Protein AF-0000000075408111 (afdb_homodimer)

pLDDT: mean 94.0, std 6.67, range [35.59, 98.94]

Radius of gyration: 24.87 Å; Cα contacts (8 Å, |Δi|>4): 2346; chains: 2; bounding box: 63×71×56 Å

Foldseek 3Di:
DPQFWKFFQFKWKQWLQGGDLVSQQVLQQVLDFQKAFDQPPQQADPVRDGLAIAGDHDQADDDDCVLPPPVRVVLDDRQLRQQQRRCVRRCVRNVCVPPQQQQEEEEEFDQQQQASVLVVLCVVCVPPVVPRDCSNVLNNGSCNNVVSCVVRDSHNQYYDYAYFKLCRLVVLVVVQSVCCSVVSHQKYKRKHTFRDHGNVRVVVCVVLVAAFGSPCNVPRLQQQFFLAPPQGHFHEITMMMMTMMGGCVVDPNHLWTFQFKFKDFDQAQGPAADLVRQLVQAVRRCVSNVHALVQFAEEAEQRRSRPNRRVSRLVSCVVRVNQNHEYADSCSRRTRRISRNQRNSVSNVSSCLVVQKGGARPNRDHRPDPSHHGRHDGIDRHNGQKYKYWTARNRGMTMIIIIGGRD/DPQFWKFFQFKWKFWLQGGGLVSQQVLQQVLDFAKAFDQPPQQADPVRDGLAIAGDHDQADDDDCVLPPPVRVVLDDRQLRQQQRRCVRRCVRNVCVPPQQQQEEEEEFDQQQQASVLVVLCVVCVPPVVPRDCSNVLNNGSCNNVVSCVVRDSHNQYYDYAYFKLCRLVVLVVVQSVCCSVVSHQKYKRKHTFRDDGNVRVVVCVVLVAAFGSPCNVPRLLQQFFQAPPQGHFHEITMMMMTMMGGCVVDPNHLWTFQFKFKDFDQAQGPAADLVRQLVQAVRRCVSNVHALVQFAEEAEQRRSRPRRRVSRLVSCVVRVNQNHEYEDSCSRRTRRISRNQRNSVSNVSSCLVVQKGGARPNRDHRPDPSHHGRHDGIDRHNGQKYKYWTARNRGMTMIIIIGGRD

Organism: Magnetospirillum gryphiswaldense (strain DSM 6361 / JCM 21280 / NBRC 15271 / MSR-1) (NCBI:txid431944)

Structure (mmCIF, N/CA/C/O backbone):
data_AF-0000000075408111-model_v1
#
loop_
_entity.id
_entity.type
_entity.pdbx_description
1 polymer 'Decarboxylase converting malonyl-S-AcpK to acetyl-S-AcpK for polyketide synthesis'
#
loop_
_atom_site.group_PDB
_atom_site.id
_atom_site.type_symbol
_atom_site.label_atom_id
_atom_site.label_alt_id
_atom_site.label_comp_id
_atom_site.label_asym_id
_atom_site.label_entity_id
_atom_site.label_seq_id
_atom_site.pdbx_PDB_ins_code
_atom_site.Cartn_x
_atom_site.Cartn_y
_atom_site.Cartn_z
_atom_site.occupancy
_atom_site.B_iso_or_equiv
_atom_site.auth_seq_id
_atom_site.auth_comp_id
_atom_site.auth_asym_id
_atom_site.auth_atom_id
_atom_site.pdbx_PDB_model_num
ATOM 1 N N . MET A 1 1 ? 29.734 7.992 -7.168 1 35.94 1 MET A N 1
ATOM 2 C CA . MET A 1 1 ? 29.188 9.336 -7.301 1 35.94 1 MET A CA 1
ATOM 3 C C . MET A 1 1 ? 28.188 9.625 -6.176 1 35.94 1 MET A C 1
ATOM 5 O O . MET A 1 1 ? 27.516 8.719 -5.688 1 35.94 1 MET A O 1
ATOM 9 N N . PRO A 1 2 ? 28.453 10.75 -5.5 1 48.72 2 PRO A N 1
ATOM 10 C CA . PRO A 1 2 ? 27.484 11.039 -4.441 1 48.72 2 PRO A CA 1
ATOM 11 C C . PRO A 1 2 ? 26.047 10.914 -4.914 1 48.72 2 PRO A C 1
ATOM 13 O O . PRO A 1 2 ? 25.75 11.102 -6.102 1 48.72 2 PRO A O 1
ATOM 16 N N . ALA A 1 3 ? 25.25 10.312 -4.211 1 59.16 3 ALA A N 1
ATOM 17 C CA . ALA A 1 3 ? 23.844 10.203 -4.566 1 59.16 3 ALA A CA 1
ATOM 18 C C . ALA A 1 3 ? 23.281 11.539 -5.043 1 59.16 3 ALA A C 1
ATOM 20 O O . ALA A 1 3 ? 23.594 12.586 -4.469 1 59.16 3 ALA A O 1
ATOM 21 N N . PRO A 1 4 ? 22.641 11.484 -6.145 1 68.19 4 PRO A N 1
ATOM 22 C CA . PRO A 1 4 ? 22.109 12.734 -6.691 1 68.19 4 PRO A CA 1
ATOM 23 C C . PRO A 1 4 ? 21.172 13.453 -5.723 1 68.19 4 PRO A C 1
ATOM 25 O O . PRO A 1 4 ? 20.438 12.805 -4.969 1 68.19 4 PRO A O 1
ATOM 28 N N . ASP A 1 5 ? 21.344 14.648 -5.832 1 87.88 5 ASP A N 1
ATOM 29 C CA . ASP A 1 5 ? 20.422 15.477 -5.059 1 87.88 5 ASP A CA 1
ATOM 30 C C . ASP A 1 5 ? 18.984 15.344 -5.586 1 87.88 5 ASP A C 1
ATOM 32 O O . ASP A 1 5 ? 18.766 15.383 -6.797 1 87.88 5 ASP A O 1
ATOM 36 N N . ILE A 1 6 ? 18.078 15.047 -4.727 1 95.5 6 ILE A N 1
ATOM 37 C CA . ILE A 1 6 ? 16.672 14.922 -5.074 1 95.5 6 ILE A CA 1
ATOM 38 C C . ILE A 1 6 ? 15.938 16.219 -4.758 1 95.5 6 ILE A C 1
ATOM 40 O O . ILE A 1 6 ? 15.93 16.672 -3.607 1 95.5 6 ILE A O 1
ATOM 44 N N . VAL A 1 7 ? 15.297 16.828 -5.77 1 96.56 7 VAL A N 1
ATOM 45 C CA . VAL A 1 7 ? 14.602 18.094 -5.574 1 96.56 7 VAL A CA 1
ATOM 46 C C . VAL A 1 7 ? 13.109 17.906 -5.82 1 96.56 7 VAL A C 1
ATOM 48 O O . VAL A 1 7 ? 12.695 16.938 -6.465 1 96.56 7 VAL A O 1
ATOM 51 N N . PHE A 1 8 ? 12.344 18.75 -5.238 1 97.94 8 PHE A N 1
ATOM 52 C CA . PHE A 1 8 ? 10.914 18.828 -5.508 1 97.94 8 PHE A CA 1
ATOM 53 C C . PHE A 1 8 ? 10.633 19.828 -6.629 1 97.94 8 PHE A C 1
ATOM 55 O O . PHE A 1 8 ? 10.711 21.047 -6.426 1 97.94 8 PHE A O 1
ATOM 62 N N . ALA A 1 9 ? 10.164 19.25 -7.77 1 96.56 9 ALA A N 1
ATOM 63 C CA . ALA A 1 9 ? 10.125 20.047 -8.992 1 96.56 9 ALA A CA 1
ATOM 64 C C . ALA A 1 9 ? 8.703 20.5 -9.297 1 96.56 9 ALA A C 1
ATOM 66 O O . ALA A 1 9 ? 8.492 21.406 -10.109 1 96.56 9 ALA A O 1
ATOM 67 N N . GLY A 1 10 ? 7.777 19.938 -8.672 1 97.38 10 GLY A N 1
ATOM 68 C CA . GLY A 1 10 ? 6.375 20.266 -8.852 1 97.38 10 GLY A CA 1
ATOM 69 C C . GLY A 1 10 ? 5.516 19.859 -7.664 1 97.38 10 GLY A C 1
ATOM 70 O O . GLY A 1 10 ? 5.801 18.875 -6.992 1 97.38 10 GLY A O 1
ATOM 71 N N . ILE A 1 11 ? 4.492 20.688 -7.473 1 98.5 11 ILE A N 1
ATOM 72 C CA . ILE A 1 11 ? 3.58 20.453 -6.355 1 98.5 11 ILE A CA 1
ATOM 73 C C . ILE A 1 11 ? 2.141 20.688 -6.809 1 98.5 11 ILE A C 1
ATOM 75 O O . ILE A 1 11 ? 1.841 21.703 -7.445 1 98.5 11 ILE A O 1
ATOM 79 N N . GLY A 1 12 ? 1.285 19.719 -6.574 1 98.75 12 GLY A N 1
ATOM 80 C CA . GLY A 1 12 ? -0.159 19.891 -6.625 1 98.75 12 GLY A CA 1
ATOM 81 C C . GLY A 1 12 ? -0.835 19.641 -5.289 1 98.75 12 GLY A C 1
ATOM 82 O O . GLY A 1 12 ? -0.414 18.75 -4.535 1 98.75 12 GLY A O 1
ATOM 83 N N . THR A 1 13 ? -1.91 20.438 -5.004 1 98.75 13 THR A N 1
ATOM 84 C CA . THR A 1 13 ? -2.496 20.297 -3.672 1 98.75 13 THR A CA 1
ATOM 85 C C . THR A 1 13 ? -4.008 20.484 -3.729 1 98.75 13 THR A C 1
ATOM 87 O O . THR A 1 13 ? -4.527 21.141 -4.633 1 98.75 13 THR A O 1
ATOM 90 N N . ALA A 1 14 ? -4.641 19.859 -2.807 1 98.69 14 ALA A N 1
ATOM 91 C CA . ALA A 1 14 ? -6.055 20.078 -2.508 1 98.69 14 ALA A CA 1
ATOM 92 C C . ALA A 1 14 ? -6.348 19.812 -1.033 1 98.69 14 ALA A C 1
ATOM 94 O O . ALA A 1 14 ? -5.848 18.844 -0.458 1 98.69 14 ALA A O 1
ATOM 95 N N . CYS A 1 15 ? -7.094 20.656 -0.409 1 98.62 15 CYS A N 1
ATOM 96 C CA . CYS A 1 15 ? -7.574 20.484 0.958 1 98.62 15 CYS A CA 1
ATOM 97 C C . CYS A 1 15 ? -8.797 21.359 1.219 1 98.62 15 CYS A C 1
ATOM 99 O O . CYS A 1 15 ? -9.398 21.875 0.282 1 98.62 15 CYS A O 1
ATOM 101 N N . GLY A 1 16 ? -9.188 21.484 2.455 1 98.25 16 GLY A N 1
ATOM 102 C CA . GLY A 1 16 ? -10.352 22.281 2.811 1 98.25 16 GLY A CA 1
ATOM 103 C C . GLY A 1 16 ? -10.203 23.75 2.443 1 98.25 16 GLY A C 1
ATOM 104 O O . GLY A 1 16 ? -11.195 24.469 2.328 1 98.25 16 GLY A O 1
ATOM 105 N N . LEU A 1 17 ? -9 24.188 2.234 1 98.62 17 LEU A N 1
ATOM 106 C CA . LEU A 1 17 ? -8.711 25.578 1.89 1 98.62 17 LEU A CA 1
ATOM 107 C C . LEU A 1 17 ? -8.898 25.828 0.396 1 98.62 17 LEU A C 1
ATOM 109 O O . LEU A 1 17 ? -8.898 26.969 -0.059 1 98.62 17 LEU A O 1
ATOM 113 N N . GLY A 1 18 ? -9.008 24.734 -0.396 1 98.31 18 GLY A N 1
ATOM 114 C CA . GLY A 1 18 ? -9.211 24.828 -1.832 1 98.31 18 GLY A CA 1
ATOM 115 C C . GLY A 1 18 ? -8.219 24.016 -2.635 1 98.31 18 GLY A C 1
ATOM 116 O O . GLY A 1 18 ? -7.457 23.219 -2.072 1 98.31 18 GLY A O 1
ATOM 117 N N . TYR A 1 19 ? -8.352 24.109 -3.932 1 98.12 19 TYR A N 1
ATOM 118 C CA . TYR A 1 19 ? -7.426 23.453 -4.852 1 98.12 19 TYR A CA 1
ATOM 119 C C . TYR A 1 19 ? -6.309 24.391 -5.266 1 98.12 19 TYR A C 1
ATOM 121 O O . TYR A 1 19 ? -6.535 25.594 -5.457 1 98.12 19 TYR A O 1
ATOM 129 N N . GLY A 1 20 ? -5.105 23.828 -5.293 1 98.19 20 GLY A N 1
ATOM 130 C CA . GLY A 1 20 ? -3.973 24.609 -5.785 1 98.19 20 GLY A CA 1
ATOM 131 C C . GLY A 1 20 ? -3.092 25.141 -4.672 1 98.19 20 GLY A C 1
ATOM 132 O O . GLY A 1 20 ? -3.574 25.422 -3.572 1 98.19 20 GLY A O 1
ATOM 133 N N . LYS A 1 21 ? -1.828 25.484 -5.027 1 98.06 21 LYS A N 1
ATOM 134 C CA . LYS A 1 21 ? -0.81 25.922 -4.078 1 98.06 21 LYS A CA 1
ATOM 135 C C . LYS A 1 21 ? -1.167 27.281 -3.482 1 98.06 21 LYS A C 1
ATOM 137 O O . LYS A 1 21 ? -0.936 27.531 -2.297 1 98.06 21 LYS A O 1
ATOM 142 N N . ALA A 1 22 ? -1.71 28.094 -4.309 1 98.19 22 ALA A N 1
ATOM 143 C CA . ALA A 1 22 ? -2.064 29.438 -3.83 1 98.19 22 ALA A CA 1
ATOM 144 C C . ALA A 1 22 ? -3.123 29.359 -2.734 1 98.19 22 ALA A C 1
ATOM 146 O O . ALA A 1 22 ? -3.016 30.031 -1.712 1 98.19 22 ALA A O 1
ATOM 147 N N . SER A 1 23 ? -4.133 28.547 -2.973 1 98.19 23 SER A N 1
ATOM 148 C CA . SER A 1 23 ? -5.176 28.375 -1.965 1 98.19 23 SER A CA 1
ATOM 149 C C . SER A 1 23 ? -4.602 27.828 -0.666 1 98.19 23 SER A C 1
ATOM 151 O O . SER A 1 23 ? -4.996 28.25 0.423 1 98.19 23 SER A O 1
ATOM 153 N N . LEU A 1 24 ? -3.721 26.906 -0.782 1 98.62 24 LEU A N 1
ATOM 154 C CA . LEU A 1 24 ? -3.121 26.281 0.392 1 98.62 24 LEU A CA 1
ATOM 155 C C . LEU A 1 24 ? -2.322 27.297 1.199 1 98.62 24 LEU A C 1
ATOM 157 O O . LEU A 1 24 ? -2.582 27.5 2.389 1 98.62 24 LEU A O 1
ATOM 161 N N . ILE A 1 25 ? -1.373 27.984 0.564 1 98.5 25 ILE A N 1
ATOM 162 C CA . ILE A 1 25 ? -0.454 28.859 1.294 1 98.5 25 ILE A CA 1
ATOM 163 C C . ILE A 1 25 ? -1.207 30.078 1.831 1 98.5 25 ILE A C 1
ATOM 165 O O . ILE A 1 25 ? -1.011 30.469 2.98 1 98.5 25 ILE A O 1
ATOM 169 N N . ASP A 1 26 ? -2.1 30.656 1.046 1 98.5 26 ASP A N 1
ATOM 170 C CA . ASP A 1 26 ? -2.869 31.812 1.489 1 98.5 26 ASP A CA 1
ATOM 171 C C . ASP A 1 26 ? -3.781 31.438 2.66 1 98.5 26 ASP A C 1
ATOM 173 O O . ASP A 1 26 ? -3.877 32.188 3.633 1 98.5 26 ASP A O 1
ATOM 177 N N . GLY A 1 27 ? -4.41 30.328 2.506 1 98.5 27 GLY A N 1
ATOM 178 C CA . GLY A 1 27 ? -5.301 29.875 3.566 1 98.5 27 GLY A CA 1
ATOM 179 C C . GLY A 1 27 ? -4.578 29.547 4.859 1 98.5 27 GLY A C 1
ATOM 180 O O . GLY A 1 27 ? -5.066 29.859 5.945 1 98.5 27 GLY A O 1
ATOM 181 N N . LEU A 1 28 ? -3.447 28.891 4.746 1 98.56 28 LEU A N 1
ATOM 182 C CA . LEU A 1 28 ? -2.646 28.547 5.918 1 98.56 28 LEU A CA 1
ATOM 183 C C . LEU A 1 28 ? -2.195 29.812 6.652 1 98.56 28 LEU A C 1
ATOM 185 O O . LEU A 1 28 ? -2.348 29.906 7.871 1 98.56 28 LEU A O 1
ATOM 189 N N . LEU A 1 29 ? -1.663 30.766 5.922 1 98.25 29 LEU A N 1
ATOM 190 C CA . LEU A 1 29 ? -1.111 31.969 6.527 1 98.25 29 LEU A CA 1
ATOM 191 C C . LEU A 1 29 ? -2.217 32.844 7.129 1 98.25 29 LEU A C 1
ATOM 193 O O . LEU A 1 29 ? -2.006 33.5 8.141 1 98.25 29 LEU A O 1
ATOM 197 N N . ALA A 1 30 ? -3.4 32.75 6.574 1 97.75 30 ALA A N 1
ATOM 198 C CA . ALA A 1 30 ? -4.539 33.5 7.098 1 97.75 30 ALA A CA 1
ATOM 199 C C . ALA A 1 30 ? -5.164 32.812 8.297 1 97.75 30 ALA A C 1
ATOM 201 O O . ALA A 1 30 ? -5.938 33.406 9.047 1 97.75 30 ALA A O 1
ATOM 202 N N . GLY A 1 31 ? -4.805 31.531 8.453 1 97.44 31 GLY A N 1
ATOM 203 C CA . GLY A 1 31 ? -5.465 30.734 9.477 1 97.44 31 GLY A CA 1
ATOM 204 C C . GLY A 1 31 ? -6.957 30.578 9.242 1 97.44 31 GLY A C 1
ATOM 205 O O . GLY A 1 31 ? -7.75 30.688 10.18 1 97.44 31 GLY A O 1
ATOM 206 N N . ARG A 1 32 ? -7.367 30.328 8.07 1 97.25 32 ARG A N 1
ATOM 207 C CA . ARG A 1 32 ? -8.781 30.266 7.719 1 97.25 32 ARG A CA 1
ATOM 208 C C . ARG A 1 32 ? -9.469 29.094 8.406 1 97.25 32 ARG A C 1
ATOM 210 O O . ARG A 1 32 ? -8.914 28 8.469 1 97.25 32 ARG A O 1
ATOM 217 N N . ASP A 1 33 ? -10.609 29.344 8.922 1 97.75 33 ASP A N 1
ATOM 218 C CA . ASP A 1 33 ? -11.398 28.297 9.562 1 97.75 33 ASP A CA 1
ATOM 219 C C . ASP A 1 33 ? -12.227 27.531 8.539 1 97.75 33 ASP A C 1
ATOM 221 O O . ASP A 1 33 ? -13.102 28.094 7.883 1 97.75 33 ASP A O 1
ATOM 225 N N . VAL A 1 34 ? -11.93 26.219 8.484 1 97.88 34 VAL A N 1
ATOM 226 C CA . VAL A 1 34 ? -12.641 25.406 7.492 1 97.88 34 VAL A CA 1
ATOM 227 C C . VAL A 1 34 ? -13.297 24.219 8.18 1 97.88 34 VAL A C 1
ATOM 229 O O . VAL A 1 34 ? -13.805 23.312 7.508 1 97.88 34 VAL A O 1
ATOM 232 N N . PHE A 1 35 ? -13.32 24.156 9.508 1 97.81 35 PHE A N 1
ATOM 233 C CA . PHE A 1 35 ? -13.875 23.031 10.25 1 97.81 35 PHE A CA 1
ATOM 234 C C . PHE A 1 35 ? -15.391 23.156 10.383 1 97.81 35 PHE A C 1
ATOM 236 O O . PHE A 1 35 ? -15.906 24.25 10.617 1 97.81 35 PHE A O 1
ATOM 243 N N . SER A 1 36 ? -16.078 22.156 10.211 1 96.69 36 SER A N 1
ATOM 244 C CA . SER A 1 36 ? -17.531 22.062 10.352 1 96.69 36 SER A CA 1
ATOM 245 C C . SER A 1 36 ? -17.969 20.625 10.586 1 96.69 36 SER A C 1
ATOM 247 O O . SER A 1 36 ? -17.156 19.703 10.562 1 96.69 36 SER A O 1
ATOM 249 N N . ALA A 1 37 ? -19.234 20.438 10.906 1 95.38 37 ALA A N 1
ATOM 250 C CA . ALA A 1 37 ? -19.781 19.078 10.922 1 95.38 37 ALA A CA 1
ATOM 251 C C . ALA A 1 37 ? -19.641 18.422 9.555 1 95.38 37 ALA A C 1
ATOM 253 O O . ALA A 1 37 ? -19.906 19.047 8.523 1 95.38 37 ALA A O 1
ATOM 254 N N . LEU A 1 38 ? -19.109 17.188 9.555 1 95.5 38 LEU A N 1
ATOM 255 C CA . LEU A 1 38 ? -19 16.469 8.289 1 95.5 38 LEU A CA 1
ATOM 256 C C . LEU A 1 38 ? -20.375 16.219 7.684 1 95.5 38 LEU A C 1
ATOM 258 O O . LEU A 1 38 ? -21.297 15.797 8.383 1 95.5 38 LEU A O 1
ATOM 262 N N . ALA A 1 39 ? -20.516 16.547 6.355 1 93.12 39 ALA A N 1
ATOM 263 C CA . ALA A 1 39 ? -21.844 16.562 5.781 1 93.12 39 ALA A CA 1
ATOM 264 C C . ALA A 1 39 ? -21.906 15.719 4.508 1 93.12 39 ALA A C 1
ATOM 266 O O . ALA A 1 39 ? -23 15.445 3.988 1 93.12 39 ALA A O 1
ATOM 267 N N . ARG A 1 40 ? -20.812 15.297 3.975 1 93.81 40 ARG A N 1
ATOM 268 C CA . ARG A 1 40 ? -20.828 14.484 2.764 1 93.81 40 ARG A CA 1
ATOM 269 C C . ARG A 1 40 ? -21.609 13.188 2.992 1 93.81 40 ARG A C 1
ATOM 271 O O . ARG A 1 40 ? -21.438 12.531 4.02 1 93.81 40 ARG A O 1
ATOM 278 N N . PRO A 1 41 ? -22.5 12.805 2 1 91.62 41 PRO A N 1
ATOM 279 C CA . PRO A 1 41 ? -23.234 11.547 2.162 1 91.62 41 PRO A CA 1
ATOM 280 C C . PRO A 1 41 ? -22.328 10.359 2.471 1 91.62 41 PRO A C 1
ATOM 282 O O . PRO A 1 41 ? -21.25 10.227 1.877 1 91.62 41 PRO A O 1
ATOM 285 N N . GLY A 1 42 ? -22.75 9.531 3.359 1 91.19 42 GLY A N 1
ATOM 286 C CA . GLY A 1 42 ? -22 8.352 3.762 1 91.19 42 GLY A CA 1
ATOM 287 C C . GLY A 1 42 ? -21.219 8.562 5.047 1 91.19 42 GLY A C 1
ATOM 288 O O . GLY A 1 42 ? -20.609 7.621 5.57 1 91.19 42 GLY A O 1
ATOM 289 N N . ARG A 1 43 ? -21.25 9.836 5.543 1 93.69 43 ARG A N 1
ATOM 290 C CA . ARG A 1 43 ? -20.484 10.133 6.75 1 93.69 43 ARG A CA 1
ATOM 291 C C . ARG A 1 43 ? -21.406 10.469 7.914 1 93.69 43 ARG A C 1
ATOM 293 O O . ARG A 1 43 ? -20.984 11.086 8.891 1 93.69 43 ARG A O 1
ATOM 300 N N . GLN A 1 44 ? -22.688 10.078 7.832 1 90.06 44 GLN A N 1
ATOM 301 C CA . GLN A 1 44 ? -23.703 10.336 8.859 1 90.06 44 GLN A CA 1
ATOM 302 C C . GLN A 1 44 ? -24.375 9.039 9.30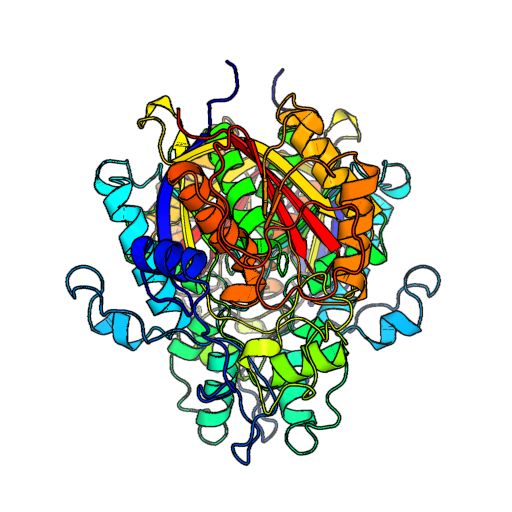5 1 90.06 44 GLN A C 1
ATOM 304 O O . GLN A 1 44 ? -24.328 8.031 8.594 1 90.06 44 GLN A O 1
ATOM 309 N N . ALA A 1 45 ? -24.969 9.195 10.445 1 87.75 45 ALA A N 1
ATOM 310 C CA . ALA A 1 45 ? -25.859 8.125 10.883 1 87.75 45 ALA A CA 1
ATOM 311 C C . ALA A 1 45 ? -27.078 8.008 9.961 1 87.75 45 ALA A C 1
ATOM 313 O O . ALA A 1 45 ? -27.328 8.906 9.156 1 87.75 45 ALA A O 1
ATOM 314 N N . PRO A 1 46 ? -27.703 6.812 10.062 1 82.12 46 PRO A N 1
ATOM 315 C CA . PRO A 1 46 ? -28.875 6.598 9.195 1 82.12 46 PRO A CA 1
ATOM 316 C C . PRO A 1 46 ? -29.922 7.703 9.336 1 82.12 46 PRO A C 1
ATOM 318 O O . PRO A 1 46 ? -30.641 7.996 8.383 1 82.12 46 PRO A O 1
ATOM 321 N N . ASP A 1 47 ? -30.016 8.328 10.484 1 84.88 47 ASP A N 1
ATOM 322 C CA . ASP A 1 47 ? -31.016 9.367 10.703 1 84.88 47 ASP A CA 1
ATOM 323 C C . ASP A 1 47 ? -30.516 10.719 10.195 1 84.88 47 ASP A C 1
ATOM 325 O O . ASP A 1 47 ? -31.188 11.742 10.383 1 84.88 47 ASP A O 1
ATOM 329 N N . GLY A 1 48 ? -29.344 10.68 9.648 1 85.31 48 GLY A N 1
ATOM 330 C CA . GLY A 1 48 ? -28.797 11.891 9.062 1 85.31 48 GLY A CA 1
ATOM 331 C C . GLY A 1 48 ? -27.953 12.703 10.031 1 85.31 48 GLY A C 1
ATOM 332 O O . GLY A 1 48 ? -27.281 13.656 9.641 1 85.31 48 GLY A O 1
ATOM 333 N N . SER A 1 49 ? -27.938 12.391 11.195 1 84.56 49 SER A N 1
ATOM 334 C CA . SER A 1 49 ? -27.172 13.125 12.203 1 84.56 49 SER A CA 1
ATOM 335 C C . SER A 1 49 ? -25.703 12.766 12.164 1 84.56 49 SER A C 1
ATOM 337 O O . SER A 1 49 ? -25.328 11.688 11.695 1 84.56 49 SER A O 1
ATOM 339 N N . THR A 1 50 ? -24.875 13.766 12.43 1 83.5 50 THR A N 1
ATOM 340 C CA . THR A 1 50 ? -23.453 13.461 12.602 1 83.5 50 THR A CA 1
ATOM 341 C C . THR A 1 50 ? -22.906 14.109 13.867 1 83.5 50 THR A C 1
ATOM 343 O O . THR A 1 50 ? -23.375 15.172 14.273 1 83.5 50 THR A O 1
ATOM 346 N N . SER A 1 51 ? -22.078 13.445 14.484 1 84.5 51 SER A N 1
ATOM 347 C CA . SER A 1 51 ? -21.375 13.961 15.656 1 84.5 51 SER A CA 1
ATOM 348 C C . SER A 1 51 ? -19.906 14.227 15.359 1 84.5 51 SER A C 1
ATOM 350 O O . SER A 1 51 ? -19.109 14.461 16.266 1 84.5 51 SER A O 1
ATOM 352 N N . PHE A 1 52 ? -19.594 14.141 14.109 1 93.94 52 PHE A N 1
ATOM 353 C CA . PHE A 1 52 ? -18.188 14.273 13.758 1 93.94 52 PHE A CA 1
ATOM 354 C C . PHE A 1 52 ? -17.906 15.648 13.156 1 93.94 52 PHE A C 1
ATOM 356 O O . PHE A 1 52 ? -18.578 16.062 12.211 1 93.94 52 PHE A O 1
ATOM 363 N N . ILE A 1 53 ? -16.938 16.312 13.742 1 96.25 53 ILE A N 1
ATOM 364 C CA . ILE A 1 53 ? -16.391 17.547 13.195 1 96.25 53 ILE A CA 1
ATOM 365 C C . ILE A 1 53 ? -15.188 17.219 12.305 1 96.25 53 ILE A C 1
ATOM 367 O O . ILE A 1 53 ? -14.398 16.312 12.617 1 96.25 53 ILE A O 1
ATOM 371 N N . GLY A 1 54 ? -15.008 17.875 11.164 1 97.19 54 GLY A N 1
ATOM 372 C CA . GLY A 1 54 ? -13.883 17.719 10.258 1 97.19 54 GLY A CA 1
ATOM 373 C C . GLY A 1 54 ? -13.867 18.766 9.148 1 97.19 54 GLY A C 1
ATOM 374 O O . GLY A 1 54 ? -14.414 19.859 9.305 1 97.19 54 GLY A O 1
ATOM 375 N N . VAL A 1 55 ? -13.094 18.438 8.172 1 98.25 55 VAL A N 1
ATOM 376 C CA . VAL A 1 55 ? -12.938 19.359 7.051 1 98.25 55 VAL A CA 1
ATOM 377 C C . VAL A 1 55 ? -13.227 18.625 5.742 1 98.25 55 VAL A C 1
ATOM 379 O O . VAL A 1 55 ? -12.641 17.578 5.465 1 98.25 55 VAL A O 1
ATOM 382 N N . GLU A 1 56 ? -14.133 19.094 4.973 1 97.69 56 GLU A N 1
ATOM 383 C CA . GLU A 1 56 ? -14.422 18.625 3.619 1 97.69 56 GLU A CA 1
ATOM 384 C C . GLU A 1 56 ? -14.039 19.672 2.578 1 97.69 56 GLU A C 1
ATOM 386 O O . GLU A 1 56 ? -14.195 20.875 2.814 1 97.69 56 GLU A O 1
ATOM 391 N N . MET A 1 57 ? -13.43 19.234 1.584 1 97.19 57 MET A N 1
ATOM 392 C CA . MET A 1 57 ? -13.039 20.172 0.528 1 97.19 57 MET A CA 1
ATOM 393 C C . MET A 1 57 ? -14.148 20.312 -0.51 1 97.19 57 MET A C 1
ATOM 395 O O . MET A 1 57 ? -15.031 19.453 -0.603 1 97.19 57 MET A O 1
ATOM 399 N N . PRO A 1 58 ? -14.125 21.422 -1.299 1 95 58 PRO A N 1
ATOM 400 C CA . PRO A 1 58 ? -15.078 21.531 -2.406 1 95 58 PRO A CA 1
ATOM 401 C C . PRO A 1 58 ? -14.867 20.453 -3.469 1 95 58 PRO A C 1
ATOM 403 O O . PRO A 1 58 ? -13.82 19.797 -3.486 1 95 58 PRO A O 1
ATOM 406 N N . ASP A 1 59 ? -15.859 20.266 -4.289 1 94.5 59 ASP A N 1
ATOM 407 C CA . ASP A 1 59 ? -15.711 19.312 -5.395 1 94.5 59 ASP A CA 1
ATOM 408 C C . ASP A 1 59 ? -14.555 19.719 -6.309 1 94.5 59 ASP A C 1
ATOM 410 O O . ASP A 1 59 ? -14.32 20.906 -6.539 1 94.5 59 ASP A O 1
ATOM 414 N N . PRO A 1 60 ? -13.859 18.734 -6.758 1 95.5 60 PRO A N 1
ATOM 415 C CA . PRO A 1 60 ? -12.727 19.047 -7.629 1 95.5 60 PRO A CA 1
ATOM 416 C C . PRO A 1 60 ? -13.156 19.688 -8.945 1 95.5 60 PRO A C 1
ATOM 418 O O . PRO A 1 60 ? -14.273 19.469 -9.414 1 95.5 60 PRO A O 1
ATOM 421 N N . PRO A 1 61 ? -12.219 20.5 -9.477 1 93.81 61 PRO A N 1
ATOM 422 C CA . PRO A 1 61 ? -12.508 21.031 -10.805 1 93.81 61 PRO A CA 1
ATOM 423 C C . PRO A 1 61 ? -12.609 19.953 -11.875 1 93.81 61 PRO A C 1
ATOM 425 O O . PRO A 1 61 ? -11.945 18.922 -11.766 1 93.81 61 PRO A O 1
ATOM 428 N N . GLU A 1 62 ? -13.43 20.188 -12.836 1 91.69 62 GLU A N 1
ATOM 429 C CA . GLU A 1 62 ? -13.477 19.281 -13.977 1 91.69 62 GLU A CA 1
ATOM 430 C C . GLU A 1 62 ? -12.219 19.422 -14.836 1 91.69 62 GLU A C 1
ATOM 432 O O . GLU A 1 62 ? -11.781 20.531 -15.133 1 91.69 62 GLU A O 1
ATOM 437 N N . LEU A 1 63 ? -11.656 18.281 -15.094 1 94.31 63 LEU A N 1
ATOM 438 C CA . LEU A 1 63 ? -10.516 18.297 -15.992 1 94.31 63 LEU A CA 1
ATOM 439 C C . LEU A 1 63 ? -10.969 18.266 -17.453 1 94.31 63 LEU A C 1
ATOM 441 O O . LEU A 1 63 ? -12.062 17.797 -17.75 1 94.31 63 LEU A O 1
ATOM 445 N N . PRO A 1 64 ? -10.203 18.875 -18.344 1 94.44 64 PRO A N 1
ATOM 446 C CA . PRO A 1 64 ? -10.586 18.922 -19.766 1 94.44 64 PRO A CA 1
ATOM 447 C C . PRO A 1 64 ? -10.859 17.531 -20.344 1 94.44 64 PRO A C 1
ATOM 449 O O . PRO A 1 64 ? -10.148 16.578 -20.031 1 94.44 64 PRO A O 1
ATOM 452 N N . PRO A 1 65 ? -11.875 17.438 -21.141 1 94.38 65 PRO A N 1
ATOM 453 C CA . PRO A 1 65 ? -12.227 16.141 -21.734 1 94.38 65 PRO A CA 1
ATOM 454 C C . PRO A 1 65 ? -11.094 15.531 -22.547 1 94.38 65 PRO A C 1
ATOM 456 O O . PRO A 1 65 ? -11.039 14.312 -22.719 1 94.38 65 PRO A O 1
ATOM 459 N N . GLU A 1 66 ? -10.195 16.359 -23.016 1 94.62 66 GLU A N 1
ATOM 460 C CA . GLU A 1 66 ? -9.039 15.859 -23.766 1 94.62 66 GLU A CA 1
ATOM 461 C C . GLU A 1 66 ? -8.102 15.07 -22.859 1 94.62 66 GLU A C 1
ATOM 463 O O . GLU A 1 66 ? -7.402 14.164 -23.312 1 94.62 66 GLU A O 1
ATOM 468 N N . LEU A 1 67 ? -8.125 15.422 -21.625 1 94.88 67 LEU A N 1
ATOM 469 C CA . LEU A 1 67 ? -7.277 14.719 -20.672 1 94.88 67 LEU A CA 1
ATOM 470 C C . LEU A 1 67 ? -8.031 13.555 -20.031 1 94.88 67 LEU A C 1
ATOM 472 O O . LEU A 1 67 ? -7.508 12.438 -19.969 1 94.88 67 LEU A O 1
ATOM 476 N N . VAL A 1 68 ? -9.219 13.836 -19.625 1 96 68 VAL A N 1
ATOM 477 C CA . VAL A 1 68 ? -10.07 12.805 -19.031 1 96 68 VAL A CA 1
ATOM 478 C C . VAL A 1 68 ? -11.359 12.672 -19.844 1 96 68 VAL A C 1
ATOM 480 O O . VAL A 1 68 ? -12.336 13.383 -19.578 1 96 68 VAL A O 1
ATOM 483 N N . PRO A 1 69 ? -11.391 11.688 -20.672 1 93.62 69 PRO A N 1
ATOM 484 C CA . PRO A 1 69 ? -12.617 11.492 -21.453 1 93.62 69 PRO A CA 1
ATOM 485 C C . PRO A 1 69 ? -13.852 11.289 -20.562 1 93.62 69 PRO A C 1
ATOM 487 O O . PRO A 1 69 ? -13.75 10.711 -19.484 1 93.62 69 PRO A O 1
ATOM 490 N N . LYS A 1 70 ? -15.039 11.719 -21.125 1 90.38 70 LYS A N 1
ATOM 491 C CA . LYS A 1 70 ? -16.297 11.672 -20.375 1 90.38 70 LYS A CA 1
ATOM 492 C C . LYS A 1 70 ? -16.594 10.25 -19.906 1 90.38 70 LYS A C 1
ATOM 494 O O . LYS A 1 70 ? -17.125 10.047 -18.812 1 90.38 70 LYS A O 1
ATOM 499 N N . ARG A 1 71 ? -16.328 9.258 -20.719 1 89.38 71 ARG A N 1
ATOM 500 C CA . ARG A 1 71 ? -16.609 7.867 -20.391 1 89.38 71 ARG A CA 1
ATOM 501 C C . ARG A 1 71 ? -15.828 7.426 -19.156 1 89.38 71 ARG A C 1
ATOM 503 O O . ARG A 1 71 ? -16.328 6.629 -18.344 1 89.38 71 ARG A O 1
ATOM 510 N N . VAL A 1 72 ? -14.641 7.934 -19 1 90.5 72 VAL A N 1
ATOM 511 C CA . VAL A 1 72 ? -13.812 7.617 -17.828 1 90.5 72 VAL A CA 1
ATOM 512 C C . VAL A 1 72 ? -14.297 8.406 -16.625 1 90.5 72 VAL A C 1
ATOM 514 O O . VAL A 1 72 ? -14.445 7.852 -15.531 1 90.5 72 VAL A O 1
ATOM 517 N N . ALA A 1 73 ? -14.602 9.641 -16.797 1 91.38 73 ALA A N 1
ATOM 518 C CA . ALA A 1 73 ? -15.016 10.531 -15.727 1 91.38 73 ALA A CA 1
ATOM 519 C C . ALA A 1 73 ? -16.234 9.977 -14.992 1 91.38 73 ALA A C 1
ATOM 521 O O . ALA A 1 73 ? -16.375 10.156 -13.781 1 91.38 73 ALA A O 1
ATOM 522 N N . ARG A 1 74 ? -17.062 9.289 -15.695 1 88.38 74 ARG A N 1
ATOM 523 C CA . ARG A 1 74 ? -18.312 8.773 -15.133 1 88.38 74 ARG A CA 1
ATOM 524 C C . ARG A 1 74 ? -18.047 7.551 -14.25 1 88.38 74 ARG A C 1
ATOM 526 O O . ARG A 1 74 ? -18.906 7.152 -13.469 1 88.38 74 ARG A O 1
ATOM 533 N N . THR A 1 75 ? -16.875 6.992 -14.352 1 89 75 THR A N 1
ATOM 534 C CA . THR A 1 75 ? -16.609 5.734 -13.672 1 89 75 THR A CA 1
ATOM 535 C C . THR A 1 75 ? -15.742 5.961 -12.43 1 89 75 THR A C 1
ATOM 537 O O . THR A 1 75 ? -15.391 5.012 -11.734 1 89 75 THR A O 1
ATOM 540 N N . ILE A 1 76 ? -15.383 7.184 -12.195 1 91.5 76 ILE A N 1
ATOM 541 C CA . ILE A 1 76 ? -14.461 7.395 -11.086 1 91.5 76 ILE A CA 1
ATOM 542 C C . ILE A 1 76 ? -15.156 8.156 -9.961 1 91.5 76 ILE A C 1
ATOM 544 O O . ILE A 1 76 ? -16.047 8.969 -10.219 1 91.5 76 ILE A O 1
ATOM 548 N N . GLY A 1 77 ? -14.836 7.801 -8.766 1 89.06 77 GLY A N 1
ATOM 549 C CA . GLY A 1 77 ? -15.383 8.453 -7.59 1 89.06 77 GLY A CA 1
ATOM 550 C C . GLY A 1 77 ? -14.617 9.688 -7.176 1 89.06 77 GLY A C 1
ATOM 551 O O . GLY A 1 77 ? -13.711 10.133 -7.895 1 89.06 77 GLY A O 1
ATOM 552 N N . LEU A 1 78 ? -14.977 10.25 -6.043 1 92.31 78 LEU A N 1
ATOM 553 C CA . LEU A 1 78 ? -14.422 11.5 -5.527 1 92.31 78 LEU A CA 1
ATOM 554 C C . LEU A 1 78 ? -12.906 11.398 -5.379 1 92.31 78 LEU A C 1
ATOM 556 O O . LEU A 1 78 ? -12.18 12.297 -5.805 1 92.31 78 LEU A O 1
ATOM 560 N N . GLY A 1 79 ? -12.43 10.32 -4.742 1 92.88 79 GLY A N 1
ATOM 561 C CA . GLY A 1 79 ? -11 10.141 -4.539 1 92.88 79 GLY A CA 1
ATOM 562 C C . GLY A 1 79 ? -10.211 10.164 -5.832 1 92.88 79 GLY A C 1
ATOM 563 O O . GLY A 1 79 ? -9.141 10.781 -5.902 1 92.88 79 GLY A O 1
ATOM 564 N N . GLY A 1 80 ? -10.688 9.469 -6.855 1 93.94 80 GLY A N 1
ATOM 565 C CA . GLY A 1 80 ? -10.039 9.469 -8.156 1 93.94 80 GLY A CA 1
ATOM 566 C C . GLY A 1 80 ? -10.008 10.836 -8.812 1 93.94 80 GLY A C 1
ATOM 567 O O . GLY A 1 80 ? -8.984 11.242 -9.367 1 93.94 80 GLY A O 1
ATOM 568 N N . ARG A 1 81 ? -11.125 11.531 -8.75 1 95.12 81 ARG A N 1
ATOM 569 C CA . ARG A 1 81 ? -11.211 12.859 -9.359 1 95.12 81 ARG A CA 1
ATOM 570 C C . ARG A 1 81 ? -10.25 13.836 -8.695 1 95.12 81 ARG A C 1
ATOM 572 O O . ARG A 1 81 ? -9.609 14.641 -9.367 1 95.12 81 ARG A O 1
ATOM 579 N N . VAL A 1 82 ? -10.195 13.766 -7.398 1 97 82 VAL A N 1
ATOM 580 C CA . VAL A 1 82 ? -9.297 14.633 -6.648 1 97 82 VAL A CA 1
ATOM 581 C C . VAL A 1 82 ? -7.848 14.32 -7.016 1 97 82 VAL A C 1
ATOM 583 O O . VAL A 1 82 ? -7.051 15.234 -7.258 1 97 82 VAL A O 1
ATOM 586 N N . ALA A 1 83 ? -7.504 13.07 -7.062 1 96.88 83 ALA A N 1
ATOM 587 C CA . ALA A 1 83 ? -6.152 12.648 -7.414 1 96.88 83 ALA A CA 1
ATOM 588 C C . ALA A 1 83 ? -5.75 13.18 -8.789 1 96.88 83 ALA A C 1
ATOM 590 O O . ALA A 1 83 ? -4.633 13.672 -8.961 1 96.88 83 ALA A O 1
ATOM 591 N N . LEU A 1 84 ? -6.648 13.062 -9.742 1 97.25 84 LEU A N 1
ATOM 592 C CA . LEU A 1 84 ? -6.348 13.516 -11.102 1 97.25 84 LEU A CA 1
ATOM 593 C C . LEU A 1 84 ? -6.137 15.023 -11.133 1 97.25 84 LEU A C 1
ATOM 595 O O . LEU A 1 84 ? -5.25 15.516 -11.836 1 97.25 84 LEU A O 1
ATOM 599 N N . ALA A 1 85 ? -6.984 15.75 -10.414 1 97.88 85 ALA A N 1
ATOM 600 C CA . ALA A 1 85 ? -6.867 17.203 -10.391 1 97.88 85 ALA A CA 1
ATOM 601 C C . ALA A 1 85 ? -5.523 17.641 -9.812 1 97.88 85 ALA A C 1
ATOM 603 O O . ALA A 1 85 ? -4.855 18.516 -10.367 1 97.88 85 ALA A O 1
ATOM 604 N N . VAL A 1 86 ? -5.172 17.031 -8.734 1 98.31 86 VAL A N 1
ATOM 605 C CA . VAL A 1 86 ? -3.936 17.359 -8.031 1 98.31 86 VAL A CA 1
ATOM 606 C C . VAL A 1 86 ? -2.734 16.953 -8.883 1 98.31 86 VAL A C 1
ATOM 608 O O . VAL A 1 86 ? -1.763 17.703 -8.992 1 98.31 86 VAL A O 1
ATOM 611 N N . LEU A 1 87 ? -2.762 15.805 -9.492 1 98.25 87 LEU A N 1
ATOM 612 C CA . LEU A 1 87 ? -1.703 15.32 -10.367 1 98.25 87 LEU A CA 1
ATOM 613 C C . LEU A 1 87 ? -1.544 16.234 -11.578 1 98.25 87 LEU A C 1
ATOM 615 O O . LEU A 1 87 ? -0.423 16.5 -12.023 1 98.25 87 LEU A O 1
ATOM 619 N N . ASN A 1 88 ? -2.652 16.656 -12.117 1 98.06 88 ASN A N 1
ATOM 620 C CA . ASN A 1 88 ? -2.613 17.531 -13.281 1 98.06 88 ASN A CA 1
ATOM 621 C C . ASN A 1 88 ? -1.858 18.828 -12.977 1 98.06 88 ASN A C 1
ATOM 623 O O . ASN A 1 88 ? -1.066 19.297 -13.797 1 98.06 88 ASN A O 1
ATOM 627 N N . GLU A 1 89 ? -2.107 19.406 -11.812 1 97.88 89 GLU A N 1
ATOM 628 C CA . GLU A 1 89 ? -1.403 20.609 -11.398 1 97.88 89 GLU A CA 1
ATOM 629 C C . GLU A 1 89 ? 0.101 20.375 -11.305 1 97.88 89 GLU A C 1
ATOM 631 O O . GLU A 1 89 ? 0.894 21.141 -11.852 1 97.88 89 GLU A O 1
ATOM 636 N N . ALA A 1 90 ? 0.506 19.344 -10.602 1 98.12 90 ALA A N 1
ATOM 637 C CA . ALA A 1 90 ? 1.922 19.047 -10.391 1 98.12 90 ALA A CA 1
ATOM 638 C C . ALA A 1 90 ? 2.605 18.688 -11.711 1 98.12 90 ALA A C 1
ATOM 640 O O . ALA A 1 90 ? 3.756 19.062 -11.945 1 98.12 90 ALA A O 1
ATOM 641 N N . TRP A 1 91 ? 1.926 17.922 -12.57 1 97.44 91 TRP A N 1
ATOM 642 C CA . TRP A 1 91 ? 2.438 17.453 -13.852 1 97.44 91 TRP A CA 1
ATOM 643 C C . TRP A 1 91 ? 2.844 18.625 -14.742 1 97.44 91 TRP A C 1
ATOM 645 O O . TRP A 1 91 ? 3.941 18.641 -15.305 1 97.44 91 TRP A O 1
ATOM 655 N N . GLY A 1 92 ? 1.872 19.578 -14.898 1 95.5 92 GLY A N 1
ATOM 656 C CA . GLY A 1 92 ? 2.123 20.75 -15.711 1 95.5 92 GLY A CA 1
ATOM 657 C C . GLY A 1 92 ? 3.285 21.594 -15.211 1 95.5 92 GLY A C 1
ATOM 658 O O . GLY A 1 92 ? 4.121 22.031 -16 1 95.5 92 GLY A O 1
ATOM 659 N N . GLU A 1 93 ? 3.357 21.766 -13.961 1 95.5 93 GLU A N 1
ATOM 660 C CA . GLU A 1 93 ? 4.406 22.609 -13.383 1 95.5 93 GLU A CA 1
ATOM 661 C C . GLU A 1 93 ? 5.785 22 -13.609 1 95.5 93 GLU A C 1
ATOM 663 O O . GLU A 1 93 ? 6.746 22.703 -13.906 1 95.5 93 GLU A O 1
ATOM 668 N N . ALA A 1 94 ? 5.875 20.688 -13.43 1 95.69 94 ALA A N 1
ATOM 669 C CA . ALA A 1 94 ? 7.164 20.016 -13.523 1 95.69 94 ALA A CA 1
ATOM 670 C C . ALA A 1 94 ? 7.543 19.734 -14.969 1 95.69 94 ALA A C 1
ATOM 672 O O . ALA A 1 94 ? 8.641 19.25 -15.258 1 95.69 94 ALA A O 1
ATOM 673 N N . GLY A 1 95 ? 6.684 20 -15.938 1 94.69 95 GLY A N 1
ATOM 674 C CA . GLY A 1 95 ? 6.969 19.781 -17.344 1 94.69 95 GLY A CA 1
ATOM 675 C C . GLY A 1 95 ? 7.18 18.312 -17.688 1 94.69 95 GLY A C 1
ATOM 676 O O . GLY A 1 95 ? 8.117 17.969 -18.422 1 94.69 95 GLY A O 1
ATOM 677 N N . LEU A 1 96 ? 6.359 17.422 -17.172 1 96.06 96 LEU A N 1
ATOM 678 C CA . LEU A 1 96 ? 6.59 15.984 -17.266 1 96.06 96 LEU A CA 1
ATOM 679 C C . LEU A 1 96 ? 6.297 15.484 -18.688 1 96.06 96 LEU A C 1
ATOM 681 O O . LEU A 1 96 ? 6.699 14.375 -19.047 1 96.06 96 LEU A O 1
ATOM 685 N N . ASP A 1 97 ? 5.695 16.297 -19.531 1 95.31 97 ASP A N 1
ATOM 686 C CA . ASP A 1 97 ? 5.441 15.914 -20.906 1 95.31 97 ASP A CA 1
ATOM 687 C C . ASP A 1 97 ? 6.746 15.727 -21.688 1 95.31 97 ASP A C 1
ATOM 689 O O . ASP A 1 97 ? 6.77 15.07 -22.734 1 95.31 97 ASP A O 1
ATOM 693 N N . LYS A 1 98 ? 7.816 16.266 -21.188 1 94.38 98 LYS A N 1
ATOM 694 C CA . LYS A 1 98 ? 9.109 16.234 -21.875 1 94.38 98 LYS A CA 1
ATOM 695 C C . LYS A 1 98 ? 9.953 15.062 -21.391 1 94.38 98 LYS A C 1
ATOM 697 O O . LYS A 1 98 ? 11.031 14.805 -21.922 1 94.38 98 LYS A O 1
ATOM 702 N N . VAL A 1 99 ? 9.477 14.336 -20.406 1 95.81 99 VAL A N 1
ATOM 703 C CA . VAL A 1 99 ? 10.203 13.211 -19.844 1 95.81 99 VAL A CA 1
ATOM 704 C C . VAL A 1 99 ? 9.742 11.914 -20.484 1 95.81 99 VAL A C 1
ATOM 706 O O . VAL A 1 99 ? 8.555 11.734 -20.75 1 95.81 99 VAL A O 1
ATOM 709 N N . ALA A 1 100 ? 10.664 10.969 -20.859 1 97.44 100 ALA A N 1
ATOM 710 C CA . ALA A 1 100 ? 10.289 9.664 -21.422 1 97.44 100 ALA A CA 1
ATOM 711 C C . ALA A 1 100 ? 9.352 8.922 -20.469 1 97.44 100 ALA A C 1
ATOM 713 O O . ALA A 1 100 ? 9.633 8.789 -19.281 1 97.44 100 ALA A O 1
ATOM 714 N N . PRO A 1 101 ? 8.227 8.422 -20.969 1 98.06 101 PRO A N 1
ATOM 715 C CA . PRO A 1 101 ? 7.223 7.805 -20.094 1 98.06 101 PRO A CA 1
ATOM 716 C C . PRO A 1 101 ? 7.793 6.684 -19.234 1 98.06 101 PRO A C 1
ATOM 718 O O . PRO A 1 101 ? 7.398 6.535 -18.078 1 98.06 101 PRO A O 1
ATOM 721 N N . ASP A 1 102 ? 8.711 5.859 -19.797 1 97.88 102 ASP A N 1
ATOM 722 C CA . ASP A 1 102 ? 9.258 4.715 -19.062 1 97.88 102 ASP A CA 1
ATOM 723 C C . ASP A 1 102 ? 10.25 5.168 -18 1 97.88 102 ASP A C 1
ATOM 725 O O . ASP A 1 102 ? 10.75 4.348 -17.234 1 97.88 102 ASP A O 1
ATOM 729 N N . ARG A 1 103 ? 10.5 6.469 -17.859 1 97.38 103 ARG A N 1
ATOM 730 C CA . ARG A 1 103 ? 11.391 7.027 -16.844 1 97.38 103 ARG A CA 1
ATOM 731 C C . ARG A 1 103 ? 10.609 7.809 -15.797 1 97.38 103 ARG A C 1
ATOM 733 O O . ARG A 1 103 ? 11.195 8.539 -15 1 97.38 103 ARG A O 1
ATOM 740 N N . ILE A 1 104 ? 9.289 7.703 -15.797 1 98.25 104 ILE A N 1
ATOM 741 C CA . ILE A 1 104 ? 8.422 8.336 -14.812 1 98.25 104 ILE A CA 1
ATOM 742 C C . ILE A 1 104 ? 7.766 7.27 -13.938 1 98.25 104 ILE A C 1
ATOM 744 O O . ILE A 1 104 ? 7.18 6.312 -14.453 1 98.25 104 ILE A O 1
ATOM 748 N N . GLY A 1 105 ? 7.926 7.387 -12.602 1 98.69 105 GLY A N 1
ATOM 749 C CA . GLY A 1 105 ? 7.262 6.508 -11.648 1 98.69 105 GLY A CA 1
ATOM 750 C C . GLY A 1 105 ? 6.223 7.219 -10.805 1 98.69 105 GLY A C 1
ATOM 751 O O . GLY A 1 105 ? 6.164 8.445 -10.789 1 98.69 105 GLY A O 1
ATOM 752 N N . LEU A 1 106 ? 5.375 6.457 -10.172 1 98.81 106 LEU A N 1
ATOM 753 C CA . LEU A 1 106 ? 4.309 6.961 -9.312 1 98.81 106 LEU A CA 1
ATOM 754 C C . LEU A 1 106 ? 4.168 6.102 -8.062 1 98.81 106 LEU A C 1
ATOM 756 O O . LEU A 1 106 ? 3.998 4.887 -8.156 1 98.81 106 LEU A O 1
ATOM 760 N N . VAL A 1 107 ? 4.27 6.711 -6.922 1 98.75 107 VAL A N 1
ATOM 761 C CA . VAL A 1 107 ? 3.977 6.066 -5.648 1 98.75 107 VAL A CA 1
ATOM 762 C C . VAL A 1 107 ? 2.799 6.766 -4.973 1 98.75 107 VAL A C 1
ATOM 764 O O . VAL A 1 107 ? 2.861 7.965 -4.688 1 98.75 107 VAL A O 1
ATOM 767 N N . VAL A 1 108 ? 1.745 6.023 -4.734 1 98 108 VAL A N 1
ATOM 768 C CA . VAL A 1 108 ? 0.537 6.566 -4.125 1 98 108 VAL A CA 1
ATOM 769 C C . VAL A 1 108 ? 0.485 6.18 -2.648 1 98 108 VAL A C 1
ATOM 771 O O . VAL A 1 108 ? 0.442 4.992 -2.312 1 98 108 VAL A O 1
ATOM 774 N N . GLY A 1 109 ? 0.517 7.203 -1.785 1 97.25 109 GLY A N 1
ATOM 775 C CA . GLY A 1 109 ? 0.349 6.961 -0.362 1 97.25 109 GLY A CA 1
ATOM 776 C C . GLY A 1 109 ? -1.104 6.816 0.052 1 97.25 109 GLY A C 1
ATOM 777 O O . GLY A 1 109 ? -1.884 7.766 -0.066 1 97.25 109 GLY A O 1
ATOM 778 N N . GLY A 1 110 ? -1.416 5.602 0.549 1 91.56 110 GLY A N 1
ATOM 779 C CA . GLY A 1 110 ? -2.764 5.316 1.016 1 91.56 110 GLY A CA 1
ATOM 780 C C . GLY A 1 110 ? -3.373 4.09 0.363 1 91.56 110 GLY A C 1
ATOM 781 O O . GLY A 1 110 ? -3.188 3.859 -0.834 1 91.56 110 GLY A O 1
ATOM 782 N N . SER A 1 111 ? -4.043 3.133 1.073 1 77.06 111 SER A N 1
ATOM 783 C CA . SER A 1 111 ? -4.574 1.905 0.489 1 77.06 111 SER A CA 1
ATOM 784 C C . SER A 1 111 ? -6.078 1.793 0.713 1 77.06 111 SER A C 1
ATOM 786 O O . SER A 1 111 ? -6.727 0.901 0.163 1 77.06 111 SER A O 1
ATOM 788 N N . ASN A 1 112 ? -6.785 2.602 1.46 1 79.62 112 ASN A N 1
ATOM 789 C CA . ASN A 1 112 ? -8.227 2.6 1.689 1 79.62 112 ASN A CA 1
ATOM 790 C C . ASN A 1 112 ? -8.875 3.879 1.172 1 79.62 112 ASN A C 1
ATOM 792 O O . ASN A 1 112 ? -9.656 4.52 1.885 1 79.62 112 ASN A O 1
ATOM 796 N N . LEU A 1 113 ? -8.664 4.07 -0.114 1 82.06 113 LEU A N 1
ATOM 797 C CA . LEU A 1 113 ? -8.953 5.391 -0.664 1 82.06 113 LEU A CA 1
ATOM 798 C C . LEU A 1 113 ? -10.445 5.551 -0.946 1 82.06 113 LEU A C 1
ATOM 800 O O . LEU A 1 113 ? -10.93 6.672 -1.107 1 82.06 113 LEU A O 1
ATOM 804 N N . PHE A 1 114 ? -11.211 4.422 -0.894 1 87 114 PHE A N 1
ATOM 805 C CA . PHE A 1 114 ? -12.578 4.508 -1.395 1 87 114 PHE A CA 1
ATOM 806 C C . PHE A 1 114 ? -13.547 3.855 -0.422 1 87 114 PHE A C 1
ATOM 808 O O . PHE A 1 114 ? -14.562 3.281 -0.838 1 87 114 PHE A O 1
ATOM 815 N N . ALA A 1 115 ? -13.266 3.91 0.835 1 87.81 115 ALA A N 1
ATOM 816 C CA . ALA A 1 115 ? -14.055 3.213 1.844 1 87.81 115 ALA A CA 1
ATOM 817 C C . ALA A 1 115 ? -15.5 3.717 1.853 1 87.81 115 ALA A C 1
ATOM 819 O O . ALA A 1 115 ? -16.438 2.922 1.93 1 87.81 115 ALA A O 1
ATOM 820 N N . ARG A 1 116 ? -15.703 5.027 1.78 1 89.38 116 ARG A N 1
ATOM 821 C CA . ARG A 1 116 ? -17.047 5.598 1.764 1 89.38 116 ARG A CA 1
ATOM 822 C C . ARG A 1 116 ? -17.828 5.137 0.536 1 89.38 116 ARG A C 1
ATOM 824 O O . ARG A 1 116 ? -19 4.762 0.64 1 89.38 116 ARG A O 1
ATOM 831 N N . GLU A 1 117 ? -17.141 5.219 -0.57 1 88.19 117 GLU A N 1
ATOM 832 C CA . GLU A 1 117 ? -17.766 4.785 -1.809 1 88.19 117 GLU A CA 1
ATOM 833 C C . GLU A 1 117 ? -18.172 3.311 -1.737 1 88.19 117 GLU A C 1
ATOM 835 O O . GLU A 1 117 ? -19.219 2.92 -2.244 1 88.19 117 GLU A O 1
ATOM 840 N N . GLN A 1 118 ? -17.328 2.479 -1.167 1 85.69 118 GLN A N 1
ATOM 841 C CA . GLN A 1 118 ? -17.609 1.056 -1.022 1 85.69 118 GLN A CA 1
ATOM 842 C C . GLN A 1 118 ? -18.875 0.831 -0.181 1 85.69 118 GLN A C 1
ATOM 844 O O . GLN A 1 118 ? -19.719 0.01 -0.531 1 85.69 118 GLN A O 1
ATOM 849 N N . VAL A 1 119 ? -18.969 1.563 0.891 1 83.56 119 VAL A N 1
ATOM 850 C CA . VAL A 1 119 ? -20.125 1.44 1.779 1 83.56 119 VAL A CA 1
ATOM 851 C C . VAL A 1 119 ? -21.391 1.89 1.052 1 83.56 119 VAL A C 1
ATOM 853 O O . VAL A 1 119 ? -22.438 1.242 1.15 1 83.56 119 VAL A O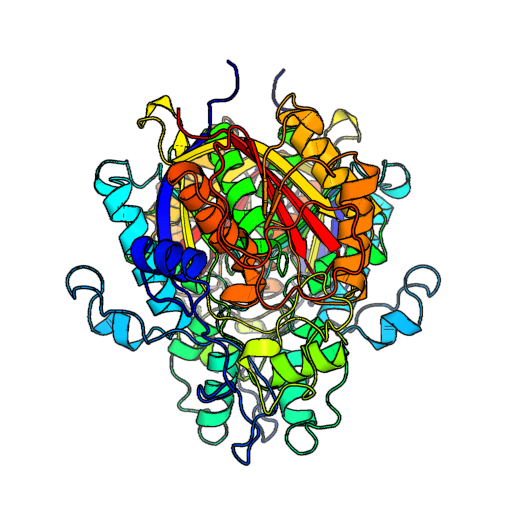 1
ATOM 856 N N . LEU A 1 120 ? -21.281 3.006 0.328 1 86.12 120 LEU A N 1
ATOM 857 C CA . LEU A 1 120 ? -22.438 3.521 -0.406 1 86.12 120 LEU A CA 1
ATOM 858 C C . LEU A 1 120 ? -22.891 2.535 -1.479 1 86.12 120 LEU A C 1
ATOM 860 O O . LEU A 1 120 ? -24.094 2.34 -1.687 1 86.12 120 LEU A O 1
ATOM 864 N N . MET A 1 121 ? -21.922 1.934 -2.129 1 86.56 121 MET A N 1
ATOM 865 C CA . MET A 1 121 ? -22.25 0.931 -3.139 1 86.56 121 MET A CA 1
ATOM 866 C C . MET A 1 121 ? -22.938 -0.272 -2.506 1 86.56 121 MET A C 1
ATOM 868 O O . MET A 1 121 ? -23.906 -0.798 -3.059 1 86.56 121 MET A O 1
ATOM 872 N N . ALA A 1 122 ? -22.391 -0.721 -1.39 1 83.81 122 ALA A N 1
ATOM 873 C CA . ALA A 1 122 ? -23.016 -1.837 -0.676 1 83.81 122 ALA A CA 1
ATOM 874 C C . ALA A 1 122 ? -24.453 -1.522 -0.31 1 83.81 122 ALA A C 1
ATOM 876 O O . ALA A 1 122 ? -25.328 -2.389 -0.403 1 83.81 122 ALA A O 1
ATOM 877 N N . GLN A 1 123 ? -24.719 -0.305 0.138 1 83.5 123 GLN A N 1
ATOM 878 C CA . GLN A 1 123 ? -26.062 0.127 0.504 1 83.5 123 GLN A CA 1
ATOM 879 C C . GLN A 1 123 ? -26.953 0.228 -0.725 1 83.5 123 GLN A C 1
ATOM 881 O O . GLN A 1 123 ? -28.094 -0.231 -0.702 1 83.5 123 GLN A O 1
ATOM 886 N N . ASP A 1 124 ? -26.422 0.831 -1.701 1 87.44 124 ASP A N 1
ATOM 887 C CA . ASP A 1 124 ? -27.203 1.114 -2.906 1 87.44 124 ASP A CA 1
ATOM 888 C C . ASP A 1 124 ? -27.641 -0.177 -3.598 1 87.44 124 ASP A C 1
ATOM 890 O O . ASP A 1 124 ? -28.703 -0.231 -4.215 1 87.44 124 ASP A O 1
ATOM 894 N N . TYR A 1 125 ? -26.859 -1.222 -3.445 1 88.56 125 TYR A N 1
ATOM 895 C CA . TYR A 1 125 ? -27.141 -2.422 -4.227 1 88.56 125 TYR A CA 1
ATOM 896 C C . TYR A 1 125 ? -27.578 -3.572 -3.328 1 88.56 125 TYR A C 1
ATOM 898 O O . TYR A 1 125 ? -27.688 -4.715 -3.781 1 88.56 125 TYR A O 1
ATOM 906 N N . ALA A 1 126 ? -27.75 -3.393 -2.111 1 82.81 126 ALA A N 1
ATOM 907 C CA . ALA A 1 126 ? -28.156 -4.41 -1.146 1 82.81 126 ALA A CA 1
ATOM 908 C C . ALA A 1 126 ? -29.375 -5.191 -1.652 1 82.81 126 ALA A C 1
ATOM 910 O O . ALA A 1 126 ? -29.438 -6.414 -1.507 1 82.81 126 ALA A O 1
ATOM 911 N N . GLY A 1 127 ? -30.375 -4.617 -2.264 1 83.5 127 GLY A N 1
ATOM 912 C CA . GLY A 1 127 ? -31.578 -5.285 -2.74 1 83.5 127 GLY A CA 1
ATOM 913 C C . GLY A 1 127 ? -31.547 -5.582 -4.227 1 83.5 127 GLY A C 1
ATOM 914 O O . GLY A 1 127 ? -32.531 -6.066 -4.789 1 83.5 127 GLY A O 1
ATOM 915 N N . ARG A 1 128 ? -30.438 -5.293 -4.855 1 87.81 128 ARG A N 1
ATOM 916 C CA . ARG A 1 128 ? -30.344 -5.5 -6.297 1 87.81 128 ARG A CA 1
ATOM 917 C C . ARG A 1 128 ? -28.938 -5.918 -6.691 1 87.81 128 ARG A C 1
ATOM 919 O O . ARG A 1 128 ? -28.312 -5.305 -7.566 1 87.81 128 ARG A O 1
ATOM 926 N N . LEU A 1 129 ? -28.484 -6.945 -6.066 1 86.31 129 LEU A N 1
ATOM 927 C CA . LEU A 1 129 ? -27.109 -7.418 -6.211 1 86.31 129 LEU A CA 1
ATOM 928 C C . LEU A 1 129 ? -26.828 -7.816 -7.656 1 86.31 129 LEU A C 1
ATOM 930 O O . LEU A 1 129 ? -25.688 -7.715 -8.117 1 86.31 129 LEU A O 1
ATOM 934 N N . ALA A 1 130 ? -27.812 -8.219 -8.43 1 83.81 130 ALA A N 1
ATOM 935 C CA . ALA A 1 130 ? -27.672 -8.617 -9.828 1 83.81 130 ALA A CA 1
ATOM 936 C C . ALA A 1 130 ? -27.266 -7.434 -10.695 1 83.81 130 ALA A C 1
ATOM 938 O O . ALA A 1 130 ? -26.797 -7.617 -11.828 1 83.81 130 ALA A O 1
ATOM 939 N N . PHE A 1 131 ? -27.297 -6.234 -10.109 1 89.12 131 PHE A N 1
ATOM 940 C CA . PHE A 1 131 ? -27.078 -5.031 -10.906 1 89.12 131 PHE A CA 1
ATOM 941 C C . PHE A 1 131 ? -25.797 -4.32 -10.461 1 89.12 131 PHE A C 1
ATOM 943 O O . PHE A 1 131 ? -25.562 -3.17 -10.836 1 89.12 131 PHE A O 1
ATOM 950 N N . VAL A 1 132 ? -25 -4.977 -9.664 1 91.38 132 VAL A N 1
ATOM 951 C CA . VAL A 1 132 ? -23.734 -4.395 -9.242 1 91.38 132 VAL A CA 1
ATOM 952 C C . VAL A 1 132 ? -22.906 -4.039 -10.477 1 91.38 132 VAL A C 1
ATOM 954 O O . VAL A 1 132 ? -22.656 -4.891 -11.328 1 91.38 132 VAL A O 1
ATOM 957 N N . PRO A 1 133 ? -22.391 -2.736 -10.625 1 91.25 133 PRO A N 1
ATOM 958 C CA . PRO A 1 133 ? -21.656 -2.291 -11.812 1 91.25 133 PRO A CA 1
ATOM 959 C C . PRO A 1 133 ? -20.156 -2.562 -11.711 1 91.25 133 PRO A C 1
ATOM 961 O O . PRO A 1 133 ? -19.641 -2.812 -10.617 1 91.25 133 PRO A O 1
ATOM 964 N N . PRO A 1 134 ? -19.453 -2.467 -12.859 1 89.5 134 PRO A N 1
ATOM 965 C CA . PRO A 1 134 ? -18 -2.656 -12.891 1 89.5 134 PRO A CA 1
ATOM 966 C C . PRO A 1 134 ? -17.25 -1.689 -11.969 1 89.5 134 PRO A C 1
ATOM 968 O O . PRO A 1 134 ? -16.188 -2.025 -11.445 1 89.5 134 PRO A O 1
ATOM 971 N N . ARG A 1 135 ? -17.781 -0.561 -11.742 1 88.56 135 ARG A N 1
ATOM 972 C CA . ARG A 1 135 ? -17.156 0.429 -10.867 1 88.56 135 ARG A CA 1
ATOM 973 C C . ARG A 1 135 ? -16.922 -0.145 -9.469 1 88.56 135 ARG A C 1
ATOM 975 O O . ARG A 1 135 ? -15.953 0.221 -8.805 1 88.56 135 ARG A O 1
ATOM 982 N N . ALA A 1 136 ? -17.781 -1.084 -9.062 1 88 136 ALA A N 1
ATOM 983 C CA . ALA A 1 136 ? -17.609 -1.715 -7.758 1 88 136 ALA A CA 1
ATOM 984 C C . ALA A 1 136 ? -16.281 -2.479 -7.691 1 88 136 ALA A C 1
ATOM 986 O O . ALA A 1 136 ? -15.617 -2.486 -6.656 1 88 136 ALA A O 1
ATOM 987 N N . GLY A 1 137 ? -15.914 -3.072 -8.781 1 89.25 137 GLY A N 1
ATOM 988 C CA . GLY A 1 137 ? -14.641 -3.77 -8.852 1 89.25 137 GLY A CA 1
ATOM 989 C C . GLY A 1 137 ? -13.445 -2.836 -8.781 1 89.25 137 GLY A C 1
ATOM 990 O O . GLY A 1 137 ? -12.453 -3.145 -8.133 1 89.25 137 GLY A O 1
ATOM 991 N N . HIS A 1 138 ? -13.562 -1.692 -9.398 1 88.44 138 HIS A N 1
ATOM 992 C CA . HIS A 1 138 ? -12.469 -0.724 -9.398 1 88.44 138 HIS A CA 1
ATOM 993 C C . HIS A 1 138 ? -12.25 -0.14 -8.008 1 88.44 138 HIS A C 1
ATOM 995 O O . HIS A 1 138 ? -11.109 -0.022 -7.551 1 88.44 138 HIS A O 1
ATOM 1001 N N . VAL A 1 139 ? -13.352 0.174 -7.391 1 85.44 139 VAL A N 1
ATOM 1002 C CA . VAL A 1 139 ? -13.305 0.828 -6.086 1 85.44 139 VAL A CA 1
ATOM 1003 C C . VAL A 1 139 ? -12.719 -0.125 -5.047 1 85.44 139 VAL A C 1
ATOM 1005 O O . VAL A 1 139 ? -12.086 0.311 -4.086 1 85.44 139 VAL A O 1
ATOM 1008 N N . TYR A 1 140 ? -12.789 -1.334 -5.316 1 84.62 140 TYR A N 1
ATOM 1009 C CA . TYR A 1 140 ? -12.25 -2.352 -4.418 1 84.62 140 TYR A CA 1
ATOM 1010 C C . TYR A 1 140 ? -10.734 -2.453 -4.555 1 84.62 140 TYR A C 1
ATOM 1012 O O . TYR A 1 140 ? -10.039 -2.758 -3.584 1 84.62 140 TYR A O 1
ATOM 1020 N N . LEU A 1 141 ? -10.258 -2.195 -5.641 1 87.5 141 LEU A N 1
ATOM 1021 C CA . LEU A 1 141 ? -8.836 -2.387 -5.91 1 87.5 141 LEU A CA 1
ATOM 1022 C C . LEU A 1 141 ? -8.023 -1.21 -5.383 1 87.5 141 LEU A C 1
ATOM 1024 O O . LEU A 1 141 ? -8.32 -0.056 -5.703 1 87.5 141 LEU A O 1
ATOM 1028 N N . ASP A 1 142 ? -7.016 -1.484 -4.621 1 83.88 142 ASP A N 1
ATOM 1029 C CA . ASP A 1 142 ? -6.152 -0.44 -4.082 1 83.88 142 ASP A CA 1
ATOM 1030 C C . ASP A 1 142 ? -5.246 0.142 -5.164 1 83.88 142 ASP A C 1
ATOM 1032 O O . ASP A 1 142 ? -4.602 1.173 -4.957 1 83.88 142 ASP A O 1
ATOM 1036 N N . SER A 1 143 ? -5.195 -0.528 -6.301 1 91 143 SER A N 1
ATOM 1037 C CA . SER A 1 143 ? -4.41 -0.057 -7.434 1 91 143 SER A CA 1
ATOM 1038 C C . SER A 1 143 ? -5.207 0.918 -8.297 1 91 143 SER A C 1
ATOM 1040 O O . SER A 1 143 ? -4.699 1.437 -9.289 1 91 143 SER A O 1
ATOM 1042 N N . GLU A 1 144 ? -6.387 1.209 -7.879 1 93.19 144 GLU A N 1
ATOM 1043 C CA . GLU A 1 144 ? -7.285 1.99 -8.719 1 93.19 144 GLU A CA 1
ATOM 1044 C C . GLU A 1 144 ? -6.68 3.346 -9.07 1 93.19 144 GLU A C 1
ATOM 1046 O O . GLU A 1 144 ? -6.684 3.75 -10.234 1 93.19 144 GLU A O 1
ATOM 1051 N N . VAL A 1 145 ? -6.148 4.031 -8.086 1 95.56 145 VAL A N 1
ATOM 1052 C CA . VAL A 1 145 ? -5.605 5.363 -8.336 1 95.56 145 VAL A CA 1
ATOM 1053 C C . VAL A 1 145 ? -4.371 5.262 -9.227 1 95.56 145 VAL A C 1
ATOM 1055 O O . VAL A 1 145 ? -4.16 6.102 -10.102 1 95.56 145 VAL A O 1
ATOM 1058 N N . CYS A 1 146 ? -3.549 4.27 -9.039 1 96.25 146 CYS A N 1
ATOM 1059 C CA . CYS A 1 146 ? -2.371 4.043 -9.867 1 96.25 146 CYS A CA 1
ATOM 1060 C C . CYS A 1 146 ? -2.768 3.768 -11.312 1 96.25 146 CYS A C 1
ATOM 1062 O O . CYS A 1 146 ? -2.217 4.367 -12.234 1 96.25 146 CYS A O 1
ATOM 1064 N N . GLY A 1 147 ? -3.729 2.832 -11.477 1 95.62 147 GLY A N 1
ATOM 1065 C CA . GLY A 1 147 ? -4.199 2.51 -12.82 1 95.62 147 GLY A CA 1
ATOM 1066 C C . GLY A 1 147 ? -4.848 3.686 -13.523 1 95.62 147 GLY A C 1
ATOM 1067 O O . GLY A 1 147 ? -4.605 3.916 -14.711 1 95.62 147 GLY A O 1
ATOM 1068 N N . LEU A 1 148 ? -5.656 4.406 -12.758 1 95.94 148 LEU A N 1
ATOM 1069 C CA . LEU A 1 148 ? -6.32 5.59 -13.297 1 95.94 148 LEU A CA 1
ATOM 1070 C C . LEU A 1 148 ? -5.301 6.621 -13.758 1 95.94 148 LEU A C 1
ATOM 1072 O O . LEU A 1 148 ? -5.371 7.102 -14.891 1 95.94 148 LEU A O 1
ATOM 1076 N N . ALA A 1 149 ? -4.344 6.93 -12.898 1 97.25 149 ALA A N 1
ATOM 1077 C CA . ALA A 1 149 ? -3.318 7.922 -13.211 1 97.25 149 ALA A CA 1
ATOM 1078 C C . ALA A 1 149 ? -2.477 7.484 -14.406 1 97.25 149 ALA A C 1
ATOM 1080 O O . ALA A 1 149 ? -2.213 8.273 -15.312 1 97.25 149 ALA A O 1
ATOM 1081 N N . ALA A 1 150 ? -2.057 6.215 -14.398 1 97 150 ALA A N 1
ATOM 1082 C CA . ALA A 1 150 ? -1.174 5.723 -15.453 1 97 150 ALA A CA 1
ATOM 1083 C C . ALA A 1 150 ? -1.909 5.629 -16.781 1 97 150 ALA A C 1
ATOM 1085 O O . ALA A 1 150 ? -1.286 5.664 -17.859 1 97 150 ALA A O 1
ATOM 1086 N N . SER A 1 151 ? -3.234 5.473 -16.766 1 95.94 151 SER A N 1
ATOM 1087 C CA . SER A 1 151 ? -4.02 5.418 -18 1 95.94 151 SER A CA 1
ATOM 1088 C C . SER A 1 151 ? -4.195 6.805 -18.609 1 95.94 151 SER A C 1
ATOM 1090 O O . SER A 1 151 ? -4.395 6.938 -19.812 1 95.94 151 SER A O 1
ATOM 1092 N N . ILE A 1 152 ? -4.164 7.828 -17.766 1 96.88 152 ILE A N 1
ATOM 1093 C CA . ILE A 1 152 ? -4.434 9.195 -18.203 1 96.88 152 ILE A CA 1
ATOM 1094 C C . ILE A 1 152 ? -3.117 9.914 -18.484 1 96.88 152 ILE A C 1
ATOM 1096 O O . ILE A 1 152 ? -2.998 10.641 -19.484 1 96.88 152 ILE A O 1
ATOM 1100 N N . PHE A 1 153 ? -2.107 9.758 -17.562 1 97.62 153 PHE A N 1
ATOM 1101 C CA . PHE A 1 153 ? -0.785 10.359 -17.688 1 97.62 153 PHE A CA 1
ATOM 1102 C C . PHE A 1 153 ? 0.23 9.336 -18.188 1 97.62 153 PHE A C 1
ATOM 1104 O O . PHE A 1 153 ? 0.146 8.156 -17.828 1 97.62 153 PHE A O 1
ATOM 1111 N N . PRO A 1 154 ? 1.161 9.781 -19.047 1 97.19 154 PRO A N 1
ATOM 1112 C CA . PRO A 1 154 ? 2.123 8.828 -19.625 1 97.19 154 PRO A CA 1
ATOM 1113 C C . PRO A 1 154 ? 3.148 8.352 -18.594 1 97.19 154 PRO A C 1
ATOM 1115 O O . PRO A 1 154 ? 4.344 8.602 -18.75 1 97.19 154 PRO A O 1
ATOM 1118 N N . ILE A 1 155 ? 2.717 7.598 -17.656 1 98.31 155 ILE A N 1
ATOM 1119 C CA . ILE A 1 155 ? 3.539 6.938 -16.656 1 98.31 155 ILE A CA 1
ATOM 1120 C C . ILE A 1 155 ? 3.727 5.469 -17.031 1 98.31 155 ILE A C 1
ATOM 1122 O O . ILE A 1 155 ? 2.762 4.699 -17.047 1 98.31 155 ILE A O 1
ATOM 1126 N N . ARG A 1 156 ? 5.023 5.109 -17.359 1 98.44 156 ARG A N 1
ATOM 1127 C CA . ARG A 1 156 ? 5.25 3.74 -17.797 1 98.44 156 ARG A CA 1
ATOM 1128 C C . ARG A 1 156 ? 6.418 3.105 -17.062 1 98.44 156 ARG A C 1
ATOM 1130 O O . ARG A 1 156 ? 6.773 1.951 -17.312 1 98.44 156 ARG A O 1
ATOM 1137 N N . GLY A 1 157 ? 7.059 3.84 -16.125 1 98.56 157 GLY A N 1
ATOM 1138 C CA . GLY A 1 157 ? 8.078 3.25 -15.273 1 98.56 157 GLY A CA 1
ATOM 1139 C C . GLY A 1 157 ? 7.527 2.223 -14.305 1 98.56 157 GLY A C 1
ATOM 1140 O O . GLY A 1 157 ? 7.586 1.019 -14.57 1 98.56 157 GLY A O 1
ATOM 1141 N N . PHE A 1 158 ? 6.996 2.699 -13.234 1 98.38 158 PHE A N 1
ATOM 1142 C CA . PHE A 1 158 ? 6.293 1.853 -12.281 1 98.38 158 PHE A CA 1
ATOM 1143 C C . PHE A 1 158 ? 5.219 2.643 -11.547 1 98.38 158 PHE A C 1
ATOM 1145 O O . PHE A 1 158 ? 5.234 3.877 -11.547 1 98.38 158 PHE A O 1
ATOM 1152 N N . ALA A 1 159 ? 4.301 1.939 -10.992 1 98.19 159 ALA A N 1
ATOM 1153 C CA . ALA A 1 159 ? 3.289 2.543 -10.133 1 98.19 159 ALA A CA 1
ATOM 1154 C C . ALA A 1 159 ? 2.799 1.548 -9.078 1 98.19 159 ALA A C 1
ATOM 1156 O O . ALA A 1 159 ? 2.584 0.372 -9.383 1 98.19 159 ALA A O 1
ATOM 1157 N N . HIS A 1 160 ? 2.707 1.978 -7.859 1 97.62 160 HIS A N 1
ATOM 1158 C CA . HIS A 1 160 ? 2.123 1.162 -6.801 1 97.62 160 HIS A CA 1
ATOM 1159 C C . HIS A 1 160 ? 1.637 2.027 -5.641 1 97.62 160 HIS A C 1
ATOM 1161 O O . HIS A 1 160 ? 1.937 3.223 -5.586 1 97.62 160 HIS A O 1
ATOM 1167 N N . THR A 1 161 ? 0.809 1.482 -4.84 1 97.06 161 THR A N 1
ATOM 1168 C CA . THR A 1 161 ? 0.322 2.129 -3.627 1 97.06 161 THR A CA 1
ATOM 1169 C C . THR A 1 161 ? 1.119 1.665 -2.41 1 97.06 161 THR A C 1
ATOM 1171 O O . THR A 1 161 ? 1.595 0.529 -2.369 1 97.06 161 THR A O 1
ATOM 1174 N N . VAL A 1 162 ? 1.315 2.576 -1.439 1 97.12 162 VAL A N 1
ATOM 1175 C CA . VAL A 1 162 ? 1.964 2.223 -0.181 1 97.12 162 VAL A CA 1
ATOM 1176 C C . VAL A 1 162 ? 1.075 2.631 0.992 1 97.12 162 VAL A C 1
ATOM 1178 O O . VAL A 1 162 ? 0.415 3.672 0.944 1 97.12 162 VAL A O 1
ATOM 1181 N N . GLY A 1 163 ? 0.991 1.751 1.976 1 96.12 163 GLY A N 1
ATOM 1182 C CA . GLY A 1 163 ? 0.188 1.997 3.162 1 96.12 163 GLY A CA 1
ATOM 1183 C C . GLY A 1 163 ? 0.998 1.98 4.445 1 96.12 163 GLY A C 1
ATOM 1184 O O . GLY A 1 163 ? 1.749 1.037 4.699 1 96.12 163 GLY A O 1
ATOM 1185 N N . ALA A 1 164 ? 0.872 3.041 5.23 1 96 164 ALA A N 1
ATOM 1186 C CA . ALA A 1 164 ? 1.485 3.242 6.539 1 96 164 ALA A CA 1
ATOM 1187 C C . ALA A 1 164 ? 0.668 4.215 7.387 1 96 164 ALA A C 1
ATOM 1189 O O . ALA A 1 164 ? 1.227 5.09 8.047 1 96 164 ALA A O 1
ATOM 1190 N N . ALA A 1 165 ? -0.635 4.066 7.281 1 94.31 165 ALA A N 1
ATOM 1191 C CA . ALA A 1 165 ? -1.55 4.969 7.98 1 94.31 165 ALA A CA 1
ATOM 1192 C C . ALA A 1 165 ? -1.2 6.426 7.703 1 94.31 165 ALA A C 1
ATOM 1194 O O . ALA A 1 165 ? -1.072 6.836 6.547 1 94.31 165 ALA A O 1
ATOM 1195 N N . SER A 1 166 ? -1.093 7.234 8.75 1 95.69 166 SER A N 1
ATOM 1196 C CA . SER A 1 166 ? -0.891 8.672 8.578 1 95.69 166 SER A CA 1
ATOM 1197 C C . SER A 1 166 ? 0.502 8.969 8.039 1 95.69 166 SER A C 1
ATOM 1199 O O . SER A 1 166 ? 0.771 10.086 7.59 1 95.69 166 SER A O 1
ATOM 1201 N N . ALA A 1 167 ? 1.367 7.977 7.965 1 97.44 167 ALA A N 1
ATOM 1202 C CA . ALA A 1 167 ? 2.723 8.172 7.457 1 97.44 167 ALA A CA 1
ATOM 1203 C C . ALA A 1 167 ? 2.812 7.809 5.98 1 97.44 167 ALA A C 1
ATOM 1205 O O . ALA A 1 167 ? 3.863 7.973 5.355 1 97.44 167 ALA A O 1
ATOM 1206 N N . SER A 1 168 ? 1.731 7.391 5.379 1 97.62 168 SER A N 1
ATOM 1207 C CA . SER A 1 168 ? 1.731 6.84 4.027 1 97.62 168 SER A CA 1
ATOM 1208 C C . SER A 1 168 ? 2.275 7.852 3.021 1 97.62 168 SER A C 1
ATOM 1210 O O . SER A 1 168 ? 3.086 7.5 2.16 1 97.62 168 SER A O 1
ATOM 1212 N N . GLY A 1 169 ? 1.801 9.055 3.084 1 98.56 169 GLY A N 1
ATOM 1213 C CA . GLY A 1 169 ? 2.275 10.078 2.164 1 98.56 169 GLY A CA 1
ATOM 1214 C C . GLY A 1 169 ? 3.771 10.32 2.262 1 98.56 169 GLY A C 1
ATOM 1215 O O . GLY A 1 169 ? 4.438 10.531 1.247 1 98.56 169 GLY A O 1
ATOM 1216 N N . ALA A 1 170 ? 4.309 10.312 3.482 1 98.81 170 ALA A N 1
ATOM 1217 C CA . ALA A 1 170 ? 5.742 10.484 3.695 1 98.81 170 ALA A CA 1
ATOM 1218 C C . ALA A 1 170 ? 6.523 9.281 3.172 1 98.81 170 ALA A C 1
ATOM 1220 O O . ALA A 1 170 ? 7.602 9.438 2.592 1 98.81 170 ALA A O 1
ATOM 1221 N N . VAL A 1 171 ? 5.973 8.133 3.387 1 98.62 171 VAL A N 1
ATOM 1222 C CA . VAL A 1 171 ? 6.613 6.922 2.885 1 98.62 171 VAL A CA 1
ATOM 1223 C C . VAL A 1 171 ? 6.645 6.949 1.358 1 98.62 171 VAL A C 1
ATOM 1225 O O . VAL A 1 171 ? 7.621 6.508 0.743 1 98.62 171 VAL A O 1
ATOM 1228 N N . ALA A 1 172 ? 5.578 7.457 0.766 1 98.75 172 ALA A N 1
ATOM 1229 C CA . ALA A 1 172 ? 5.562 7.602 -0.688 1 98.75 172 ALA A CA 1
ATOM 1230 C C . ALA A 1 172 ? 6.723 8.477 -1.161 1 98.75 172 ALA A C 1
ATOM 1232 O O . ALA A 1 172 ? 7.367 8.172 -2.168 1 98.75 172 ALA A O 1
ATOM 1233 N N . VAL A 1 173 ? 7.027 9.516 -0.484 1 98.88 173 VAL A N 1
ATOM 1234 C CA . VAL A 1 173 ? 8.125 10.414 -0.819 1 98.88 173 VAL A CA 1
ATOM 1235 C C . VAL A 1 173 ? 9.453 9.68 -0.672 1 98.88 173 VAL A C 1
ATOM 1237 O O . VAL A 1 173 ? 10.328 9.789 -1.537 1 98.88 173 VAL A O 1
ATOM 1240 N N . ILE A 1 174 ? 9.594 8.969 0.416 1 98.75 174 ILE A N 1
ATOM 1241 C CA . ILE A 1 174 ? 10.82 8.219 0.68 1 98.75 174 ILE A CA 1
ATOM 1242 C C . ILE A 1 174 ? 11.07 7.219 -0.444 1 98.75 174 ILE A C 1
ATOM 1244 O O . ILE A 1 174 ? 12.18 7.117 -0.963 1 98.75 174 ILE A O 1
ATOM 1248 N N . GLN A 1 175 ? 10.039 6.543 -0.854 1 98.69 175 GLN A N 1
ATOM 1249 C CA . GLN A 1 175 ? 10.18 5.527 -1.894 1 98.69 175 GLN A CA 1
ATOM 1250 C C . GLN A 1 175 ? 10.43 6.164 -3.256 1 98.69 175 GLN A C 1
ATOM 1252 O O . GLN A 1 175 ? 11.195 5.629 -4.066 1 98.69 175 GLN A O 1
ATOM 1257 N N . ALA A 1 176 ? 9.734 7.25 -3.498 1 98.69 176 ALA A N 1
ATOM 1258 C CA . ALA A 1 176 ? 9.984 7.973 -4.742 1 98.69 176 ALA A CA 1
ATOM 1259 C C . ALA A 1 176 ? 11.453 8.375 -4.855 1 98.69 176 ALA A C 1
ATOM 1261 O O . ALA A 1 176 ? 12.086 8.156 -5.895 1 98.69 176 ALA A O 1
ATOM 1262 N N . ALA A 1 177 ? 11.992 8.93 -3.83 1 97.88 177 ALA A N 1
ATOM 1263 C CA . ALA A 1 177 ? 13.391 9.352 -3.812 1 97.88 177 ALA A CA 1
ATOM 1264 C C . ALA A 1 177 ? 14.32 8.164 -4 1 97.88 177 ALA A C 1
ATOM 1266 O O . ALA A 1 177 ? 15.312 8.25 -4.73 1 97.88 177 ALA A O 1
ATOM 1267 N N . ALA A 1 178 ? 14.031 7.078 -3.328 1 96.81 178 ALA A N 1
ATOM 1268 C CA . ALA A 1 178 ? 14.859 5.875 -3.42 1 96.81 178 ALA A CA 1
ATOM 1269 C C . ALA A 1 178 ? 14.898 5.348 -4.852 1 96.81 178 ALA A C 1
ATOM 1271 O O . ALA A 1 178 ? 15.945 4.883 -5.32 1 96.81 178 ALA A O 1
ATOM 1272 N N . ALA A 1 179 ? 13.758 5.371 -5.531 1 97.06 179 ALA A N 1
ATOM 1273 C CA . ALA A 1 179 ? 13.688 4.883 -6.906 1 97.06 179 ALA A CA 1
ATOM 1274 C C . ALA A 1 179 ? 14.57 5.711 -7.828 1 97.06 179 ALA A C 1
ATOM 1276 O O . ALA A 1 179 ? 15.219 5.168 -8.734 1 97.06 179 ALA A O 1
ATOM 1277 N N . ILE A 1 180 ? 14.578 6.973 -7.621 1 96.56 180 ILE A N 1
ATOM 1278 C CA . ILE A 1 180 ? 15.406 7.863 -8.43 1 96.56 180 ILE A CA 1
ATOM 1279 C C . ILE A 1 180 ? 16.875 7.602 -8.133 1 96.56 180 ILE A C 1
ATOM 1281 O O . ILE A 1 180 ? 17.688 7.492 -9.055 1 96.56 180 ILE A O 1
ATOM 1285 N N . ARG A 1 181 ? 17.234 7.492 -6.879 1 94.38 181 ARG A N 1
ATOM 1286 C CA . ARG A 1 181 ? 18.625 7.258 -6.477 1 94.38 181 ARG A CA 1
ATOM 1287 C C . ARG A 1 181 ? 19.141 5.938 -7.039 1 94.38 181 ARG A C 1
ATOM 1289 O O . ARG A 1 181 ? 20.312 5.82 -7.383 1 94.38 181 ARG A O 1
ATOM 1296 N N . ALA A 1 182 ? 18.25 4.961 -7.129 1 92.88 182 ALA A N 1
ATOM 1297 C CA . ALA A 1 182 ? 18.609 3.645 -7.641 1 92.88 182 ALA A CA 1
ATOM 1298 C C . ALA A 1 182 ? 18.719 3.656 -9.164 1 92.88 182 ALA A C 1
ATOM 1300 O O . ALA A 1 182 ? 19.188 2.693 -9.766 1 92.88 182 ALA A O 1
ATOM 1301 N N . GLY A 1 183 ? 18.266 4.723 -9.82 1 93.62 183 GLY A N 1
ATOM 1302 C CA . GLY A 1 183 ? 18.312 4.844 -11.266 1 93.62 183 GLY A CA 1
ATOM 1303 C C . GLY A 1 183 ? 17.156 4.141 -11.961 1 93.62 183 GLY A C 1
ATOM 1304 O O . GLY A 1 183 ? 17.156 4.008 -13.188 1 93.62 183 GLY A O 1
ATOM 1305 N N . THR A 1 184 ? 16.172 3.68 -11.164 1 94.75 184 THR A N 1
ATOM 1306 C CA . THR A 1 184 ? 15 3.014 -11.727 1 94.75 184 THR A CA 1
ATOM 1307 C C . THR A 1 184 ? 14.219 3.965 -12.633 1 94.75 184 THR A C 1
ATOM 1309 O O . THR A 1 184 ? 13.703 3.557 -13.672 1 94.75 184 THR A O 1
ATOM 1312 N N . VAL A 1 185 ? 14.031 5.156 -12.195 1 96.69 185 VAL A N 1
ATOM 1313 C CA . VAL A 1 185 ? 13.391 6.223 -12.961 1 96.69 185 VAL A CA 1
ATOM 1314 C C . VAL A 1 185 ? 14.164 7.523 -12.773 1 96.69 185 VAL A C 1
ATOM 1316 O O . VAL A 1 185 ? 15.023 7.621 -11.891 1 96.69 185 VAL A O 1
ATOM 1319 N N . ASP A 1 186 ? 13.852 8.508 -13.633 1 96 186 ASP A N 1
ATOM 1320 C CA . ASP A 1 186 ? 14.477 9.82 -13.523 1 96 186 ASP A CA 1
ATOM 1321 C C . ASP A 1 186 ? 13.594 10.789 -12.734 1 96 186 ASP A C 1
ATOM 1323 O O . ASP A 1 186 ? 14.094 11.727 -12.109 1 96 186 ASP A O 1
ATOM 1327 N N . VAL A 1 187 ? 12.289 10.578 -12.836 1 97.31 187 VAL A N 1
ATOM 1328 C CA . VAL A 1 187 ? 11.273 11.359 -12.141 1 97.31 187 VAL A CA 1
ATOM 1329 C C . VAL A 1 187 ? 10.281 10.43 -11.445 1 97.31 187 VAL A C 1
ATOM 1331 O O . VAL A 1 187 ? 9.898 9.398 -12 1 97.31 187 VAL A O 1
ATOM 1334 N N . CYS A 1 188 ? 9.953 10.781 -10.258 1 98.62 188 CYS A N 1
ATOM 1335 C CA . CYS A 1 188 ? 8.938 10 -9.562 1 98.62 188 CYS A CA 1
ATOM 1336 C C . CYS A 1 188 ? 7.953 10.914 -8.836 1 98.62 188 CYS A C 1
ATOM 1338 O O . CYS A 1 188 ? 8.359 11.875 -8.18 1 98.62 188 CYS A O 1
ATOM 1340 N N . ILE A 1 189 ? 6.699 10.625 -9 1 98.88 189 ILE A N 1
ATOM 1341 C CA . ILE A 1 189 ? 5.641 11.375 -8.336 1 98.88 189 ILE A CA 1
ATOM 1342 C C . ILE A 1 189 ? 5.238 10.672 -7.043 1 98.88 189 ILE A C 1
ATOM 1344 O O . ILE A 1 189 ? 4.957 9.469 -7.047 1 98.88 189 ILE A O 1
ATOM 1348 N N . ALA A 1 190 ? 5.316 11.328 -5.93 1 98.94 190 ALA A N 1
ATOM 1349 C CA . ALA A 1 190 ? 4.691 10.891 -4.684 1 98.94 190 ALA A CA 1
ATOM 1350 C C . ALA A 1 190 ? 3.32 11.539 -4.508 1 98.94 190 ALA A C 1
ATOM 1352 O O . ALA A 1 190 ? 3.213 12.758 -4.367 1 98.94 190 ALA A O 1
ATOM 1353 N N . LEU A 1 191 ? 2.338 10.75 -4.531 1 98.69 191 LEU A N 1
ATOM 1354 C CA . LEU A 1 191 ? 0.964 11.227 -4.402 1 98.69 191 LEU A CA 1
ATOM 1355 C C . LEU A 1 191 ? 0.365 10.805 -3.066 1 98.69 191 LEU A C 1
ATOM 1357 O O . LEU A 1 191 ? 0.224 9.609 -2.793 1 98.69 191 LEU A O 1
ATOM 1361 N N . GLY A 1 192 ? 0.192 11.75 -2.115 1 98.19 192 GLY A N 1
ATOM 1362 C CA . GLY A 1 192 ? -0.681 11.492 -0.981 1 98.19 192 GLY A CA 1
ATOM 1363 C C . GLY A 1 192 ? -2.154 11.594 -1.328 1 98.19 192 GLY A C 1
ATOM 1364 O O . GLY A 1 192 ? -2.713 12.688 -1.386 1 98.19 192 GLY A O 1
ATOM 1365 N N . ALA A 1 193 ? -2.828 10.5 -1.429 1 95.62 193 ALA A N 1
ATOM 1366 C CA . ALA A 1 193 ? -4.191 10.484 -1.952 1 95.62 193 ALA A CA 1
ATOM 1367 C C . ALA A 1 193 ? -5.211 10.711 -0.838 1 95.62 193 ALA A C 1
ATOM 1369 O O . ALA A 1 193 ? -4.988 10.305 0.306 1 95.62 193 ALA A O 1
ATOM 1370 N N . MET A 1 194 ? -6.297 11.328 -1.24 1 95.62 194 MET A N 1
ATOM 1371 C CA . MET A 1 194 ? -7.395 11.547 -0.303 1 95.62 194 MET A CA 1
ATOM 1372 C C . MET A 1 194 ? -8.008 10.227 0.143 1 95.62 194 MET A C 1
ATOM 1374 O O . MET A 1 194 ? -8.336 9.375 -0.689 1 95.62 194 MET A O 1
ATOM 1378 N N . GLN A 1 195 ? -8.109 10.07 1.379 1 93.44 195 GLN A N 1
ATOM 1379 C CA . GLN A 1 195 ? -8.836 8.93 1.917 1 93.44 195 GLN A CA 1
ATOM 1380 C C . GLN A 1 195 ? -10.312 9.266 2.113 1 93.44 195 GLN A C 1
ATOM 1382 O O . GLN A 1 195 ? -10.664 10.07 2.979 1 93.44 195 GLN A O 1
ATOM 1387 N N . ASP A 1 196 ? -11.133 8.641 1.362 1 93.38 196 ASP A N 1
ATOM 1388 C CA . ASP A 1 196 ? -12.57 8.859 1.416 1 93.38 196 ASP A CA 1
ATOM 1389 C C . ASP A 1 196 ? -13.219 7.977 2.48 1 93.38 196 ASP A C 1
ATOM 1391 O O . ASP A 1 196 ? -13.766 6.918 2.166 1 93.38 19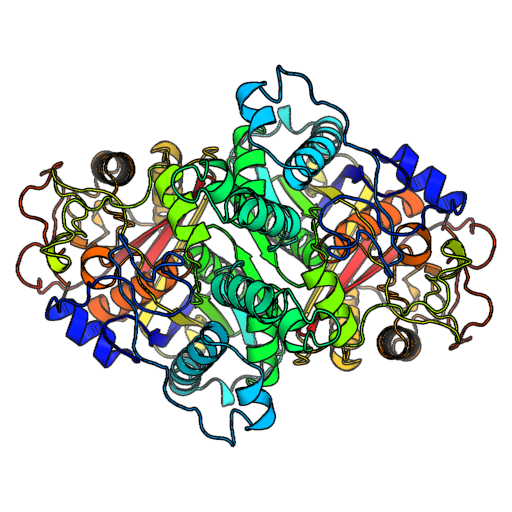6 ASP A O 1
ATOM 1395 N N . VAL A 1 197 ? -13.352 8.453 3.705 1 93.31 197 VAL A N 1
ATOM 1396 C CA . VAL A 1 197 ? -13.711 7.625 4.852 1 93.31 197 VAL A CA 1
ATOM 1397 C C . VAL A 1 197 ? -15.227 7.578 5 1 93.31 197 VAL A C 1
ATOM 1399 O O . VAL A 1 197 ? -15.922 8.555 4.699 1 93.31 197 VAL A O 1
ATOM 1402 N N . SER A 1 198 ? -15.742 6.469 5.52 1 91.5 198 SER A N 1
ATOM 1403 C CA . SER A 1 198 ? -17.156 6.266 5.785 1 91.5 198 SER A CA 1
ATOM 1404 C C . SER A 1 198 ? -17.5 6.59 7.234 1 91.5 198 SER A C 1
ATOM 1406 O O . SER A 1 198 ? -16.609 6.773 8.062 1 91.5 198 SER A O 1
ATOM 1408 N N . TYR A 1 199 ? -18.828 6.598 7.547 1 92.44 199 TYR A N 1
ATOM 1409 C CA . TYR A 1 199 ? -19.312 6.801 8.914 1 92.44 199 TYR A CA 1
ATOM 1410 C C . TYR A 1 199 ? -18.781 5.715 9.844 1 92.44 199 TYR A C 1
ATOM 1412 O O . TYR A 1 199 ? -18.391 5.996 10.977 1 92.44 199 TYR A O 1
ATOM 1420 N N . LEU A 1 200 ? -18.734 4.477 9.359 1 89.75 200 LEU A N 1
ATOM 1421 C CA . LEU A 1 200 ? -18.266 3.354 10.156 1 89.75 200 LEU A CA 1
ATOM 1422 C C . LEU A 1 200 ? -16.781 3.516 10.492 1 89.75 200 LEU A C 1
ATOM 1424 O O . LEU A 1 200 ? -16.344 3.16 11.586 1 89.75 200 LEU A O 1
ATOM 1428 N N . ASP A 1 201 ? -16.016 3.98 9.5 1 91.69 201 ASP A N 1
ATOM 1429 C CA . ASP A 1 201 ? -14.594 4.23 9.742 1 91.69 201 ASP A CA 1
ATOM 1430 C C . ASP A 1 201 ? -14.406 5.273 10.844 1 91.69 201 ASP A C 1
ATOM 1432 O O . ASP A 1 201 ? -13.531 5.129 11.695 1 91.69 201 ASP A O 1
ATOM 1436 N N . LEU A 1 202 ? -15.156 6.273 10.75 1 94 202 LEU A N 1
ATOM 1437 C CA . LEU A 1 202 ? -15.094 7.328 11.758 1 94 202 LEU A CA 1
ATOM 1438 C C . LEU A 1 202 ? -15.453 6.789 13.141 1 94 202 LEU A C 1
ATOM 1440 O O . LEU A 1 202 ? -14.781 7.105 14.125 1 94 202 LEU A O 1
ATOM 1444 N N . LEU A 1 203 ? -16.5 5.992 13.211 1 93.56 203 LEU A N 1
ATOM 1445 C CA . LEU A 1 203 ? -16.906 5.379 14.469 1 93.56 203 LEU A CA 1
ATOM 1446 C C . LEU A 1 203 ? -15.789 4.488 15.016 1 93.56 203 LEU A C 1
ATOM 1448 O O . LEU A 1 203 ? -15.531 4.484 16.219 1 93.56 203 LEU A O 1
ATOM 1452 N N . GLY A 1 204 ? -15.234 3.734 14.133 1 92.5 204 GLY A N 1
ATOM 1453 C CA . GLY A 1 204 ? -14.133 2.871 14.539 1 92.5 204 GLY A CA 1
ATOM 1454 C C . GLY A 1 204 ? -12.953 3.635 15.109 1 92.5 204 GLY A C 1
ATOM 1455 O O . GLY A 1 204 ? -12.383 3.23 16.125 1 92.5 204 GLY A O 1
ATOM 1456 N N . MET A 1 205 ? -12.562 4.691 14.469 1 92.56 205 MET A N 1
ATOM 1457 C CA . MET A 1 205 ? -11.438 5.5 14.922 1 92.56 205 MET A CA 1
ATOM 1458 C C . MET A 1 205 ? -11.75 6.156 16.266 1 92.56 205 MET A C 1
ATOM 1460 O O . MET A 1 205 ? -10.859 6.32 17.109 1 92.56 205 MET A O 1
ATOM 1464 N N . ARG A 1 206 ? -12.93 6.566 16.391 1 92.44 206 ARG A N 1
ATOM 1465 C CA . ARG A 1 206 ? -13.336 7.102 17.688 1 92.44 206 ARG A CA 1
ATOM 1466 C C . ARG A 1 206 ? -13.281 6.023 18.766 1 92.44 206 ARG A C 1
ATOM 1468 O O . ARG A 1 206 ? -12.852 6.285 19.891 1 92.44 206 ARG A O 1
ATOM 1475 N N . ALA A 1 207 ? -13.781 4.828 18.438 1 92.19 207 ALA A N 1
ATOM 1476 C CA . ALA A 1 207 ? -13.773 3.705 19.359 1 92.19 207 ALA A CA 1
ATOM 1477 C C . ALA A 1 207 ? -12.344 3.342 19.781 1 92.19 207 ALA A C 1
ATOM 1479 O O . ALA A 1 207 ? -12.117 2.869 20.891 1 92.19 207 ALA A O 1
ATOM 1480 N N . LEU A 1 208 ? -11.414 3.623 18.891 1 90.12 208 LEU A N 1
ATOM 1481 C CA . LEU A 1 208 ? -10.008 3.383 19.188 1 90.12 208 LEU A CA 1
ATOM 1482 C C . LEU A 1 208 ? -9.469 4.434 20.156 1 90.12 208 LEU A C 1
ATOM 1484 O O . LEU A 1 208 ? -8.367 4.293 20.672 1 90.12 208 LEU A O 1
ATOM 1488 N N . GLY A 1 209 ? -10.172 5.496 20.312 1 87.94 209 GLY A N 1
ATOM 1489 C CA . GLY A 1 209 ? -9.766 6.562 21.219 1 87.94 209 GLY A CA 1
ATOM 1490 C C . GLY A 1 209 ? -8.914 7.621 20.547 1 87.94 209 GLY A C 1
ATOM 1491 O O . GLY A 1 209 ? -8.203 8.375 21.219 1 87.94 209 GLY A O 1
ATOM 1492 N N . ALA A 1 210 ? -8.977 7.703 19.234 1 88.12 210 ALA A N 1
ATOM 1493 C CA . ALA A 1 210 ? -8.07 8.586 18.516 1 88.12 210 ALA A CA 1
ATOM 1494 C C . ALA A 1 210 ? -8.781 9.867 18.078 1 88.12 210 ALA A C 1
ATOM 1496 O O . ALA A 1 210 ? -8.156 10.922 17.969 1 88.12 210 ALA A O 1
ATOM 1497 N N . MET A 1 211 ? -10.078 9.781 17.922 1 91 211 MET A N 1
ATOM 1498 C CA . MET A 1 211 ? -10.789 10.906 17.312 1 91 211 MET A CA 1
ATOM 1499 C C . MET A 1 211 ? -11.453 11.766 18.391 1 91 211 MET A C 1
ATOM 1501 O O . MET A 1 211 ? -11.867 11.258 19.422 1 91 211 MET A O 1
ATOM 1505 N N . GLY A 1 212 ? -11.594 13 17.969 1 88.31 212 GLY A N 1
ATOM 1506 C CA . GLY A 1 212 ? -12.211 13.969 18.859 1 88.31 212 GLY A CA 1
ATOM 1507 C C . GLY A 1 212 ? -13.641 13.633 19.219 1 88.31 212 GLY A C 1
ATOM 1508 O O . GLY A 1 212 ? -14.359 13.016 18.422 1 88.31 212 GLY A O 1
ATOM 1509 N N . SER A 1 213 ? -14.039 14.094 20.391 1 88 213 SER A N 1
ATOM 1510 C CA . SER A 1 213 ? -15.398 13.93 20.875 1 88 213 SER A CA 1
ATOM 1511 C C . SER A 1 213 ? -16.297 15.062 20.391 1 88 213 SER A C 1
ATOM 1513 O O . SER A 1 213 ? -15.969 15.758 19.438 1 88 213 SER A O 1
ATOM 1515 N N . ALA A 1 214 ? -17.453 15.117 20.938 1 87.19 214 ALA A N 1
ATOM 1516 C CA . ALA A 1 214 ? -18.422 16.141 20.547 1 87.19 214 ALA A CA 1
ATOM 1517 C C . ALA A 1 214 ? -18.266 17.391 21.406 1 87.19 214 ALA A C 1
ATOM 1519 O O . ALA A 1 214 ? -19.109 18.297 21.359 1 87.19 214 ALA A O 1
ATOM 1520 N N . ARG A 1 215 ? -17.188 17.484 22.062 1 90 215 ARG A N 1
ATOM 1521 C CA . ARG A 1 215 ? -16.953 18.562 23.016 1 90 215 ARG A CA 1
ATOM 1522 C C . ARG A 1 215 ? -17.078 19.922 22.344 1 90 215 ARG A C 1
ATOM 1524 O O . ARG A 1 215 ? -17.562 20.875 22.953 1 90 215 ARG A O 1
ATOM 1531 N N . PHE A 1 216 ? -16.656 20 21.156 1 92.88 216 PHE A N 1
ATOM 1532 C CA . PHE A 1 216 ? -16.641 21.281 20.469 1 92.88 216 PHE A CA 1
ATOM 1533 C C . PHE A 1 216 ? -17.688 21.312 19.359 1 92.88 216 PHE A C 1
ATOM 1535 O O . PHE A 1 216 ? -17.516 22.016 18.359 1 92.88 216 PHE A O 1
ATOM 1542 N N . ALA A 1 217 ? -18.734 20.594 19.484 1 90.62 217 ALA A N 1
ATOM 1543 C CA . ALA A 1 217 ? -19.766 20.469 18.469 1 90.62 217 ALA A CA 1
ATOM 1544 C C . ALA A 1 217 ? -20.391 21.844 18.156 1 90.62 217 ALA A C 1
ATOM 1546 O O . ALA A 1 217 ? -20.766 22.094 17.016 1 90.62 217 ALA A O 1
ATOM 1547 N N . ASP A 1 218 ? -20.438 22.75 19.141 1 92.88 218 ASP A N 1
ATOM 1548 C CA . ASP A 1 218 ? -21.047 24.062 18.969 1 92.88 218 ASP A CA 1
ATOM 1549 C C . ASP A 1 218 ? -20.047 25.078 18.438 1 92.88 218 ASP A C 1
ATOM 1551 O O . ASP A 1 218 ? -20.438 26.156 17.969 1 92.88 218 ASP A O 1
ATOM 1555 N N . GLN A 1 219 ? -18.781 24.766 18.469 1 95.31 219 GLN A N 1
ATOM 1556 C CA . GLN A 1 219 ? -17.719 25.609 17.969 1 95.31 219 GLN A CA 1
ATOM 1557 C C . GLN A 1 219 ? -16.672 24.797 17.203 1 95.31 219 GLN A C 1
ATOM 1559 O O . GLN A 1 219 ? -15.508 24.75 17.609 1 95.31 219 GLN A O 1
ATOM 1564 N N . PRO A 1 220 ? -17.078 24.281 16.062 1 96.12 220 PRO A N 1
ATOM 1565 C CA . PRO A 1 220 ? -16.203 23.359 15.336 1 96.12 220 PRO A CA 1
ATOM 1566 C C . PRO A 1 220 ? -14.828 23.969 15.055 1 96.12 220 PRO A C 1
ATOM 1568 O O . PRO A 1 220 ? -13.828 23.25 15.062 1 96.12 220 PRO A O 1
ATOM 1571 N N . GLY A 1 221 ? -14.758 25.203 14.836 1 96.38 221 GLY A N 1
ATOM 1572 C CA . GLY A 1 221 ? -13.508 25.875 14.516 1 96.38 221 GLY A CA 1
ATOM 1573 C C . GLY A 1 221 ? -12.5 25.828 15.648 1 96.38 221 GLY A C 1
ATOM 1574 O O . GLY A 1 221 ? -11.32 26.094 15.445 1 96.38 221 GLY A O 1
ATOM 1575 N N . ARG A 1 222 ? -12.883 25.438 16.812 1 96 222 ARG A N 1
ATOM 1576 C CA . ARG A 1 222 ? -12.008 25.406 17.969 1 96 222 ARG A CA 1
ATOM 1577 C C . ARG A 1 222 ? -11.594 23.984 18.328 1 96 222 ARG A C 1
ATOM 1579 O O . ARG A 1 222 ? -10.812 23.766 19.25 1 96 222 ARG A O 1
ATOM 1586 N N . ALA A 1 223 ? -12.055 23.062 17.562 1 95.69 223 ALA A N 1
ATOM 1587 C CA . ALA A 1 223 ? -11.977 21.656 17.953 1 95.69 223 ALA A CA 1
ATOM 1588 C C . ALA A 1 223 ? -10.562 21.109 17.781 1 95.69 223 ALA A C 1
ATOM 1590 O O . ALA A 1 223 ? -10.094 20.312 18.594 1 95.69 223 ALA A O 1
ATOM 1591 N N . CYS A 1 224 ? -9.953 21.422 16.688 1 97.06 224 CYS A N 1
ATOM 1592 C CA . CYS A 1 224 ? -8.594 20.938 16.438 1 97.06 224 CYS A CA 1
ATOM 1593 C C . CYS A 1 224 ? -7.57 21.844 17.109 1 97.06 224 CYS A C 1
ATOM 1595 O O . CYS A 1 224 ? -7.406 23 16.719 1 97.06 224 CYS A O 1
ATOM 1597 N N . ARG A 1 225 ? -6.883 21.328 18.078 1 96.12 225 ARG A N 1
ATOM 1598 C CA . ARG A 1 225 ? -6.016 22.172 18.891 1 96.12 225 ARG A CA 1
ATOM 1599 C C . ARG A 1 225 ? -4.746 21.422 19.297 1 96.12 225 ARG A C 1
ATOM 1601 O O . ARG A 1 225 ? -4.492 21.219 20.484 1 96.12 225 ARG A O 1
ATOM 1608 N N . PRO A 1 226 ? -3.924 21.078 18.281 1 96.94 226 PRO A N 1
ATOM 1609 C CA . PRO A 1 226 ? -2.684 20.359 18.578 1 96.94 226 PRO A CA 1
ATOM 1610 C C . PRO A 1 226 ? -1.815 21.078 19.609 1 96.94 226 PRO A C 1
ATOM 1612 O O . PRO A 1 226 ? -1.689 22.297 19.578 1 96.94 226 PRO A O 1
ATOM 1615 N N . PHE A 1 227 ? -1.24 20.297 20.594 1 96.12 227 PHE A N 1
ATOM 1616 C CA . PHE A 1 227 ? -0.273 20.672 21.625 1 96.12 227 PHE A CA 1
ATOM 1617 C C . PHE A 1 227 ? -0.937 21.516 22.703 1 96.12 227 PHE A C 1
ATOM 1619 O O . PHE A 1 227 ? -0.285 21.922 23.672 1 96.12 227 PHE A O 1
ATOM 1626 N N . ASP A 1 228 ? -2.232 21.797 22.516 1 96.12 228 ASP A N 1
ATOM 1627 C CA . ASP A 1 228 ? -2.955 22.516 23.562 1 96.12 228 ASP A CA 1
ATOM 1628 C C . ASP A 1 228 ? -3.393 21.562 24.688 1 96.12 228 ASP A C 1
ATOM 1630 O O . ASP A 1 228 ? -3.713 20.406 24.422 1 96.12 228 ASP A O 1
ATOM 1634 N N . ARG A 1 229 ? -3.461 22.047 25.859 1 93.94 229 ARG A N 1
ATOM 1635 C CA . ARG A 1 229 ? -3.828 21.234 27.016 1 93.94 229 ARG A CA 1
ATOM 1636 C C . ARG A 1 229 ? -5.254 20.703 26.875 1 93.94 229 ARG A C 1
ATOM 1638 O O . ARG A 1 229 ? -5.59 19.656 27.422 1 93.94 229 ARG A O 1
ATOM 1645 N N . ASP A 1 230 ? -6.066 21.391 26.156 1 93.56 230 ASP A N 1
ATOM 1646 C CA . ASP A 1 230 ? -7.469 21.031 26 1 93.56 230 ASP A CA 1
ATOM 1647 C C . ASP A 1 230 ? -7.695 20.234 24.719 1 93.56 230 ASP A C 1
ATOM 1649 O O . ASP A 1 230 ? -8.805 20.219 24.172 1 93.56 230 ASP A O 1
ATOM 1653 N N . HIS A 1 231 ? -6.652 19.688 24.203 1 92.94 231 HIS A N 1
ATOM 1654 C CA . HIS A 1 231 ? -6.816 18.875 23 1 92.94 231 HIS A CA 1
ATOM 1655 C C . HIS A 1 231 ? -7.805 17.75 23.234 1 92.94 231 HIS A C 1
ATOM 1657 O O . HIS A 1 231 ? -8.039 17.344 24.391 1 92.94 231 HIS A O 1
ATOM 1663 N N . ASP A 1 232 ? -8.5 17.266 22.172 1 92.25 232 ASP A N 1
ATOM 1664 C CA . ASP A 1 232 ? -9.609 16.328 22.297 1 92.25 232 ASP A CA 1
ATOM 1665 C C . ASP A 1 232 ? -9.555 15.258 21.203 1 92.25 232 ASP A C 1
ATOM 1667 O O . ASP A 1 232 ? -10.586 14.672 20.844 1 92.25 232 ASP A O 1
ATOM 1671 N N . GLY A 1 233 ? -8.422 15.023 20.562 1 93.75 233 GLY A N 1
ATOM 1672 C CA . GLY A 1 233 ? -8.32 14.031 19.5 1 93.75 233 GLY A CA 1
ATOM 1673 C C . GLY A 1 233 ? -8.18 14.648 18.125 1 93.75 233 GLY A C 1
ATOM 1674 O O . GLY A 1 233 ? -8.359 15.859 17.953 1 93.75 233 GLY A O 1
ATOM 1675 N N . PHE A 1 234 ? -7.84 13.766 17.156 1 95.44 234 PHE A N 1
ATOM 1676 C CA . PHE A 1 234 ? -7.648 14.328 15.82 1 95.44 234 PHE A CA 1
ATOM 1677 C C . PHE A 1 234 ? -8.984 14.539 15.125 1 95.44 234 PHE A C 1
ATOM 1679 O O . PHE A 1 234 ? -9.984 13.906 15.477 1 95.44 234 PHE A O 1
ATOM 1686 N N . LEU A 1 235 ? -9.047 15.469 14.195 1 97.38 235 LEU A N 1
ATOM 1687 C CA . LEU A 1 235 ? -10.188 15.727 13.32 1 97.38 235 LEU A CA 1
ATOM 1688 C C . LEU A 1 235 ? -9.836 15.438 11.867 1 97.38 235 LEU A C 1
ATOM 1690 O O . LEU A 1 235 ? -8.828 15.945 11.359 1 97.38 235 LEU A O 1
ATOM 1694 N N . TYR A 1 236 ? -10.719 14.68 11.289 1 96.88 236 TYR A N 1
ATOM 1695 C CA . TYR A 1 236 ? -10.484 14.32 9.898 1 96.88 236 TYR A CA 1
ATOM 1696 C C . TYR A 1 236 ? -10.547 15.547 9 1 96.88 236 TYR A C 1
ATOM 1698 O O . TYR A 1 236 ? -11.383 16.438 9.203 1 96.88 236 TYR A O 1
ATOM 1706 N N . GLY A 1 237 ? -9.609 15.641 7.988 1 98.19 237 GLY A N 1
ATOM 1707 C CA . GLY A 1 237 ? -9.641 16.656 6.945 1 98.19 237 GLY A CA 1
ATOM 1708 C C . GLY A 1 237 ? -9.305 16.109 5.57 1 98.19 237 GLY A C 1
ATOM 1709 O O . GLY A 1 237 ? -8.234 15.531 5.371 1 98.19 237 GLY A O 1
ATOM 1710 N N . GLU A 1 238 ? -10.188 16.328 4.637 1 97.94 238 GLU A N 1
ATOM 1711 C CA . GLU A 1 238 ? -9.914 15.922 3.262 1 97.94 238 GLU A CA 1
ATOM 1712 C C . GLU A 1 238 ? -8.719 16.672 2.691 1 97.94 238 GLU A C 1
ATOM 1714 O O . GLU A 1 238 ? -8.641 17.906 2.789 1 97.94 238 GLU A O 1
ATOM 1719 N N . CYS A 1 239 ? -7.785 15.906 2.16 1 98.25 239 CYS A N 1
ATOM 1720 C CA . CYS A 1 239 ? -6.66 16.547 1.487 1 98.25 239 CYS A CA 1
ATOM 1721 C C . CYS A 1 239 ? -5.984 15.586 0.516 1 98.25 239 CYS A C 1
ATOM 1723 O O . CYS A 1 239 ? -6.27 14.391 0.521 1 98.25 239 CYS A O 1
ATOM 1725 N N . CYS A 1 240 ? -5.238 16.094 -0.328 1 98.44 240 CYS A N 1
ATOM 1726 C CA . CYS A 1 240 ? -4.465 15.398 -1.353 1 98.44 240 CYS A CA 1
ATOM 1727 C C . CYS A 1 240 ? -3.279 16.25 -1.806 1 98.44 240 CYS A C 1
ATOM 1729 O O . CYS A 1 240 ? -3.369 17.469 -1.854 1 98.44 240 CYS A O 1
ATOM 1731 N N . ALA A 1 241 ? -2.158 15.594 -2.08 1 98.88 241 ALA A N 1
ATOM 1732 C CA . ALA A 1 241 ? -1.019 16.328 -2.625 1 98.88 241 ALA A CA 1
ATOM 1733 C C . ALA A 1 241 ? -0.178 15.438 -3.539 1 98.88 241 ALA A C 1
ATOM 1735 O O . ALA A 1 241 ? -0.032 14.242 -3.287 1 98.88 241 ALA A O 1
ATOM 1736 N N . ALA A 1 242 ? 0.288 15.992 -4.594 1 98.88 242 ALA A N 1
ATOM 1737 C CA . ALA A 1 242 ? 1.27 15.383 -5.484 1 98.88 242 ALA A CA 1
ATOM 1738 C C . ALA A 1 242 ? 2.59 16.141 -5.453 1 98.88 242 ALA A C 1
ATOM 1740 O O . ALA A 1 242 ? 2.615 17.359 -5.648 1 98.88 242 ALA A O 1
ATOM 1741 N N . LEU A 1 243 ? 3.641 15.461 -5.133 1 98.88 243 LEU A N 1
ATOM 1742 C CA . LEU A 1 243 ? 4.996 16 -5.16 1 98.88 243 LEU A CA 1
ATOM 1743 C C . LEU A 1 243 ? 5.828 15.328 -6.246 1 98.88 243 LEU A C 1
ATOM 1745 O O . LEU A 1 243 ? 5.973 14.102 -6.25 1 98.88 243 LEU A O 1
ATOM 1749 N N . VAL A 1 244 ? 6.344 16.109 -7.176 1 98.69 244 VAL A N 1
ATOM 1750 C CA . VAL A 1 244 ? 7.203 15.586 -8.227 1 98.69 244 VAL A CA 1
ATOM 1751 C C . VAL A 1 244 ? 8.664 15.68 -7.793 1 98.69 244 VAL A C 1
ATOM 1753 O O . VAL A 1 244 ? 9.188 16.781 -7.57 1 98.69 244 VAL A O 1
ATOM 1756 N N . LEU A 1 245 ? 9.281 14.523 -7.625 1 98.38 245 LEU A N 1
ATOM 1757 C CA . LEU A 1 245 ? 10.688 14.453 -7.266 1 98.38 245 LEU A CA 1
ATOM 1758 C C . LEU A 1 245 ? 11.547 14.141 -8.492 1 98.38 245 LEU A C 1
ATOM 1760 O O . LEU A 1 245 ? 11.164 13.32 -9.328 1 98.38 245 LEU A O 1
ATOM 1764 N N . CYS A 1 246 ? 12.648 14.766 -8.688 1 95.88 246 CYS A N 1
ATOM 1765 C CA . CYS A 1 246 ? 13.609 14.469 -9.742 1 95.88 246 CYS A CA 1
ATOM 1766 C C . CYS A 1 246 ? 15.023 14.836 -9.312 1 95.88 246 CYS A C 1
ATOM 1768 O O . CYS A 1 246 ? 15.219 15.43 -8.25 1 95.88 246 CYS A O 1
ATOM 1770 N N . ARG A 1 247 ? 15.984 14.453 -10.086 1 90.06 247 ARG A N 1
ATOM 1771 C CA . ARG A 1 247 ? 17.375 14.852 -9.828 1 90.06 247 ARG A CA 1
ATOM 1772 C C . ARG A 1 247 ? 17.562 16.344 -10.078 1 90.06 247 ARG A C 1
ATOM 1774 O O . ARG A 1 247 ? 16.984 16.906 -11.016 1 90.06 247 ARG A O 1
ATOM 1781 N N . ALA A 1 248 ? 18.391 16.891 -9.328 1 83.19 248 ALA A N 1
ATOM 1782 C CA . ALA A 1 248 ? 18.641 18.328 -9.406 1 83.19 248 ALA A CA 1
ATOM 1783 C C . ALA A 1 248 ? 19.156 18.719 -10.781 1 83.19 248 ALA A C 1
ATOM 1785 O O . ALA A 1 248 ? 18.891 19.828 -11.25 1 83.19 248 ALA A O 1
ATOM 1786 N N . ASP A 1 249 ? 19.812 17.875 -11.406 1 79.19 249 ASP A N 1
ATOM 1787 C CA . ASP A 1 249 ? 20.438 18.219 -12.68 1 79.19 249 ASP A CA 1
ATOM 1788 C C . ASP A 1 249 ? 19.406 18.281 -13.797 1 79.19 249 ASP A C 1
ATOM 1790 O O . ASP A 1 249 ? 19.688 18.797 -14.883 1 79.19 249 ASP A O 1
ATOM 1794 N N . GLN A 1 250 ? 18.266 17.828 -13.555 1 75.38 250 GLN A N 1
ATOM 1795 C CA . GLN A 1 250 ? 17.219 17.812 -14.57 1 75.38 250 GLN A CA 1
ATOM 1796 C C . GLN A 1 250 ? 16.391 19.094 -14.523 1 75.38 250 GLN A C 1
ATOM 1798 O O . GLN A 1 250 ? 15.672 19.406 -15.469 1 75.38 250 GLN A O 1
ATOM 1803 N N . THR A 1 251 ? 16.469 19.547 -13.328 1 74.06 251 THR A N 1
ATOM 1804 C CA . THR A 1 251 ? 15.664 20.75 -13.156 1 74.06 251 THR A CA 1
ATOM 1805 C C . THR A 1 251 ? 16.406 21.797 -12.328 1 74.06 251 THR A C 1
ATOM 1807 O O . THR A 1 251 ? 17.531 21.547 -11.859 1 74.06 251 THR A O 1
ATOM 1810 N N . GLY A 1 252 ? 16 23.094 -12.234 1 75.25 252 GLY A N 1
ATOM 1811 C CA . GLY A 1 252 ? 16.453 24.109 -11.297 1 75.25 252 GLY A CA 1
ATOM 1812 C C . GLY A 1 252 ? 16.219 23.734 -9.844 1 75.25 252 GLY A C 1
ATOM 1813 O O . GLY A 1 252 ? 16.078 22.547 -9.516 1 75.25 252 GLY A O 1
ATOM 1814 N N . PRO A 1 253 ? 16.438 24.547 -8.875 1 79.5 253 PRO A N 1
ATOM 1815 C CA . PRO A 1 253 ? 16.391 24.281 -7.438 1 79.5 253 PRO A CA 1
ATOM 1816 C C . PRO A 1 253 ? 15.023 23.812 -6.965 1 79.5 253 PRO A C 1
ATOM 1818 O O . PRO A 1 253 ? 14.891 23.297 -5.848 1 79.5 253 PRO A O 1
ATOM 1821 N N . GLY A 1 254 ? 14.031 23.875 -7.805 1 92.19 254 GLY A N 1
ATOM 1822 C CA . GLY A 1 254 ? 12.695 23.484 -7.387 1 92.19 254 GLY A CA 1
ATOM 1823 C C . GLY A 1 254 ? 12.234 24.172 -6.113 1 92.19 254 GLY A C 1
ATOM 1824 O O . GLY A 1 254 ? 12.539 25.344 -5.895 1 92.19 254 GLY A O 1
ATOM 1825 N N . TYR A 1 255 ? 11.484 23.438 -5.266 1 96.44 255 TYR A N 1
ATOM 1826 C CA . TYR A 1 255 ? 10.953 23.984 -4.027 1 96.44 255 TYR A CA 1
ATOM 1827 C C . TYR A 1 255 ? 11.883 23.703 -2.855 1 96.44 255 TYR A C 1
ATOM 1829 O O . TYR A 1 255 ? 11.766 24.312 -1.793 1 96.44 255 TYR A O 1
ATOM 1837 N N . GLY A 1 256 ? 12.773 22.812 -3.027 1 96.62 256 GLY A N 1
ATOM 1838 C CA . GLY A 1 256 ? 13.703 22.344 -2.006 1 96.62 256 GLY A CA 1
ATOM 1839 C C . GLY A 1 256 ? 14.305 20.984 -2.326 1 96.62 256 GLY A C 1
ATOM 1840 O O . GLY A 1 256 ? 13.961 20.375 -3.336 1 96.62 256 GLY A O 1
ATOM 1841 N N . THR A 1 257 ? 15.273 20.641 -1.493 1 96.94 257 THR A N 1
ATOM 1842 C CA . THR A 1 257 ? 16 19.391 -1.696 1 96.94 257 THR A CA 1
ATOM 1843 C C . THR A 1 257 ? 15.797 18.438 -0.52 1 96.94 257 THR A C 1
ATOM 1845 O O . THR A 1 257 ? 15.891 18.844 0.639 1 96.94 257 THR A O 1
ATOM 1848 N N . LEU A 1 258 ? 15.422 17.203 -0.825 1 98 258 LEU A N 1
ATOM 1849 C CA . LEU A 1 258 ? 15.375 16.172 0.207 1 98 258 LEU A CA 1
ATOM 1850 C C . LEU A 1 258 ? 16.781 15.703 0.567 1 98 258 LEU A C 1
ATOM 1852 O O . LEU A 1 258 ? 17.438 15.023 -0.23 1 98 258 LEU A O 1
ATOM 1856 N N . ILE A 1 259 ? 17.203 16 1.808 1 97.5 259 ILE A N 1
ATOM 1857 C CA . ILE A 1 259 ? 18.609 15.734 2.105 1 97.5 259 ILE A CA 1
ATOM 1858 C C . ILE A 1 259 ? 18.719 14.672 3.195 1 97.5 259 ILE A C 1
ATOM 1860 O O . ILE A 1 259 ? 19.812 14.188 3.498 1 97.5 259 ILE A O 1
ATOM 1864 N N . GLY A 1 260 ? 17.625 14.289 3.775 1 97.88 260 GLY A N 1
ATOM 1865 C CA . GLY A 1 260 ? 17.516 13.203 4.738 1 97.88 260 GLY A CA 1
ATOM 1866 C C . GLY A 1 260 ? 16.125 12.609 4.824 1 97.88 260 GLY A C 1
ATOM 1867 O O . GLY A 1 260 ? 15.133 13.328 4.715 1 97.88 260 GLY A O 1
ATOM 1868 N N . ALA A 1 261 ? 16.062 11.344 5.027 1 98.44 261 ALA A N 1
ATOM 1869 C CA . ALA A 1 261 ? 14.797 10.641 5.18 1 98.44 261 ALA A CA 1
ATOM 1870 C C . ALA A 1 261 ? 14.977 9.344 5.969 1 98.44 261 ALA A C 1
ATOM 1872 O O . ALA A 1 261 ? 15.992 8.656 5.816 1 98.44 261 ALA A O 1
ATOM 1873 N N . ALA A 1 262 ? 13.969 9.062 6.793 1 98.56 262 ALA A N 1
ATOM 1874 C CA . ALA A 1 262 ? 14 7.812 7.547 1 98.56 262 ALA A CA 1
ATOM 1875 C C . ALA A 1 262 ? 12.594 7.277 7.781 1 98.56 262 ALA A C 1
ATOM 1877 O O . ALA A 1 262 ? 11.641 8.055 7.902 1 98.56 262 ALA A O 1
ATOM 1878 N N . GLN A 1 263 ? 12.477 6.031 7.797 1 98.69 263 GLN A N 1
ATOM 1879 C CA . GLN A 1 263 ? 11.289 5.273 8.18 1 98.69 263 GLN A CA 1
ATOM 1880 C C . GLN A 1 263 ? 11.641 4.148 9.148 1 98.69 263 GLN A C 1
ATOM 1882 O O . GLN A 1 263 ? 12.562 3.365 8.891 1 98.69 263 GLN A O 1
ATOM 1887 N N . VAL A 1 264 ? 10.977 4.047 10.266 1 98.56 264 VAL A N 1
ATOM 1888 C CA . VAL A 1 264 ? 11.117 2.934 11.195 1 98.56 264 VAL A CA 1
ATOM 1889 C C . VAL A 1 264 ? 9.734 2.49 11.68 1 98.56 264 VAL A C 1
ATOM 1891 O O . VAL A 1 264 ? 8.727 3.143 11.383 1 98.56 264 VAL A O 1
ATOM 1894 N N . VAL A 1 265 ? 9.664 1.354 12.266 1 98.12 265 VAL A N 1
ATOM 1895 C CA . VAL A 1 265 ? 8.445 0.898 12.922 1 98.12 265 VAL A CA 1
ATOM 1896 C C . VAL A 1 265 ? 8.703 0.691 14.414 1 98.12 265 VAL A C 1
ATOM 1898 O O . VAL A 1 265 ? 9.766 0.211 14.805 1 98.12 265 VAL A O 1
ATOM 1901 N N . ASP A 1 266 ? 7.754 1.093 15.266 1 96.56 266 ASP A N 1
ATOM 1902 C CA . ASP A 1 266 ? 8.039 1.173 16.703 1 96.56 266 ASP A CA 1
ATOM 1903 C C . ASP A 1 266 ? 7.434 -0.013 17.438 1 96.56 266 ASP A C 1
ATOM 1905 O O . ASP A 1 266 ? 7.66 -0.18 18.641 1 96.56 266 ASP A O 1
ATOM 1909 N N . GLY A 1 267 ? 6.637 -0.874 16.75 1 94.19 267 GLY A N 1
ATOM 1910 C CA . GLY A 1 267 ? 6.078 -2.064 17.375 1 94.19 267 GLY A CA 1
ATOM 1911 C C . GLY A 1 267 ? 4.754 -1.812 18.062 1 94.19 267 GLY A C 1
ATOM 1912 O O . GLY A 1 267 ? 4.227 -2.691 18.75 1 94.19 267 GLY A O 1
ATOM 1913 N N . GLN A 1 268 ? 4.23 -0.612 17.906 1 91.75 268 GLN A N 1
ATOM 1914 C CA . GLN A 1 268 ? 2.924 -0.297 18.469 1 91.75 268 GLN A CA 1
ATOM 1915 C C . GLN A 1 268 ? 1.813 -0.515 17.453 1 91.75 268 GLN A C 1
ATOM 1917 O O . GLN A 1 268 ? 1.775 0.152 16.406 1 91.75 268 GLN A O 1
ATOM 1922 N N . ARG A 1 269 ? 0.872 -1.355 17.766 1 90.5 269 ARG A N 1
ATOM 1923 C CA . ARG A 1 269 ? -0.229 -1.681 16.859 1 90.5 269 ARG A CA 1
ATOM 1924 C C . ARG A 1 269 ? -1.304 -0.599 16.906 1 90.5 269 ARG A C 1
ATOM 1926 O O . ARG A 1 269 ? -1.818 -0.193 15.859 1 90.5 269 ARG A O 1
ATOM 1933 N N . GLY A 1 270 ? -1.563 -0.036 18.094 1 86.19 270 GLY A N 1
ATOM 1934 C CA . GLY A 1 270 ? -2.648 0.911 18.281 1 86.19 270 GLY A CA 1
ATOM 1935 C C . GLY A 1 270 ? -2.182 2.354 18.328 1 86.19 270 GLY A C 1
ATOM 1936 O O . GLY A 1 270 ? -1.083 2.67 17.875 1 86.19 270 GLY A O 1
ATOM 1937 N N . PRO A 1 271 ? -3.148 3.184 18.766 1 83.25 271 PRO A N 1
ATOM 1938 C CA . PRO A 1 271 ? -2.861 4.621 18.766 1 83.25 271 PRO A CA 1
ATOM 1939 C C . PRO A 1 271 ? -2.025 5.047 19.969 1 83.25 271 PRO A C 1
ATOM 1941 O O . PRO A 1 271 ? -2.344 6.043 20.625 1 83.25 271 PRO A O 1
ATOM 1944 N N . GLU A 1 272 ? -1.11 4.324 20.312 1 85.06 272 GLU A N 1
ATOM 1945 C CA . GLU A 1 272 ? -0.175 4.676 21.375 1 85.06 272 GLU A CA 1
ATOM 1946 C C . GLU A 1 272 ? 1.251 4.785 20.844 1 85.06 272 GLU A C 1
ATOM 1948 O O . GLU A 1 272 ? 1.984 3.797 20.797 1 85.06 272 GLU A O 1
ATOM 1953 N N . PRO A 1 273 ? 1.604 5.988 20.641 1 85.75 273 PRO A N 1
ATOM 1954 C CA . PRO A 1 273 ? 2.924 6.16 20.031 1 85.75 273 PRO A CA 1
ATOM 1955 C C . PRO A 1 273 ? 4.066 5.809 20.969 1 85.75 273 PRO A C 1
ATOM 1957 O O . PRO A 1 273 ? 3.91 5.91 22.188 1 85.75 273 PRO A O 1
ATOM 1960 N N . ASP A 1 274 ? 5.117 5.348 20.406 1 90.38 274 ASP A N 1
ATOM 1961 C CA . ASP A 1 274 ? 6.355 5.074 21.125 1 90.38 274 ASP A CA 1
ATOM 1962 C C . ASP A 1 274 ? 7.41 6.137 20.828 1 90.38 274 ASP A C 1
ATOM 1964 O O . ASP A 1 274 ? 7.961 6.184 19.734 1 90.38 274 ASP A O 1
ATOM 1968 N N . GLY A 1 275 ? 7.836 6.891 21.812 1 95.12 275 GLY A N 1
ATOM 1969 C CA . GLY A 1 275 ? 8.836 7.938 21.641 1 95.12 275 GLY A CA 1
ATOM 1970 C C . GLY A 1 275 ? 10.156 7.426 21.109 1 95.12 275 GLY A C 1
ATOM 1971 O O . GLY A 1 275 ? 10.859 8.148 20.391 1 95.12 275 GLY A O 1
ATOM 1972 N N . ASP A 1 276 ? 10.391 6.184 21.344 1 96.5 276 ASP A N 1
ATOM 1973 C CA . ASP A 1 276 ? 11.641 5.613 20.844 1 96.5 276 ASP A CA 1
ATOM 1974 C C . ASP A 1 276 ? 11.641 5.527 19.328 1 96.5 276 ASP A C 1
ATOM 1976 O O . ASP A 1 276 ? 12.664 5.785 18.688 1 96.5 276 ASP A O 1
ATOM 1980 N N . GLY A 1 277 ? 10.539 5.121 18.734 1 97.56 277 GLY A N 1
ATOM 1981 C CA . GLY A 1 277 ? 10.43 5.105 17.281 1 97.56 277 GLY A CA 1
ATOM 1982 C C . GLY A 1 277 ? 10.578 6.48 16.672 1 97.56 277 GLY A C 1
ATOM 1983 O O . GLY A 1 277 ? 11.273 6.641 15.656 1 97.56 277 GLY A O 1
ATOM 1984 N N . GLN A 1 278 ? 9.945 7.457 17.297 1 98.25 278 GLN A N 1
ATOM 1985 C CA . GLN A 1 278 ? 10.055 8.836 16.828 1 98.25 278 GLN A CA 1
ATOM 1986 C C . GLN A 1 278 ? 11.5 9.328 16.891 1 98.25 278 GLN A C 1
ATOM 1988 O O . GLN A 1 278 ? 12 9.898 15.922 1 98.25 278 GLN A O 1
ATOM 1993 N N . ARG A 1 279 ? 12.148 9.07 18 1 98.56 279 ARG A N 1
ATOM 1994 C CA . ARG A 1 279 ? 13.531 9.484 18.203 1 98.56 279 ARG A CA 1
ATOM 1995 C C . ARG A 1 279 ? 14.445 8.844 17.156 1 98.56 279 ARG A C 1
ATOM 1997 O O . ARG A 1 279 ? 15.312 9.508 16.594 1 98.56 279 ARG A O 1
ATOM 2004 N N . ARG A 1 280 ? 14.273 7.562 16.906 1 98.5 280 ARG A N 1
ATOM 2005 C CA . ARG A 1 280 ? 15.102 6.844 15.945 1 98.5 280 ARG A CA 1
ATOM 2006 C C . ARG A 1 280 ? 14.922 7.41 14.547 1 98.5 280 ARG A C 1
ATOM 2008 O O . ARG A 1 280 ? 15.906 7.641 13.836 1 98.5 280 ARG A O 1
ATOM 2015 N N . ALA A 1 281 ? 13.688 7.648 14.141 1 98.62 281 ALA A N 1
ATOM 2016 C CA . ALA A 1 281 ? 13.422 8.188 12.805 1 98.62 281 ALA A CA 1
ATOM 2017 C C . ALA A 1 281 ? 14.086 9.555 12.625 1 98.62 281 ALA A C 1
ATOM 2019 O O . ALA A 1 281 ? 14.734 9.805 11.609 1 98.62 281 ALA A O 1
ATOM 2020 N N . ILE A 1 282 ? 13.914 10.422 13.609 1 98.88 282 ILE A N 1
ATOM 2021 C CA . ILE A 1 282 ? 14.461 11.773 13.531 1 98.88 282 ILE A CA 1
ATOM 2022 C C . ILE A 1 282 ? 15.984 11.719 13.508 1 98.88 282 ILE A C 1
ATOM 2024 O O . ILE A 1 282 ? 16.625 12.367 12.672 1 98.88 282 ILE A O 1
ATOM 2028 N N . THR A 1 283 ? 16.562 10.938 14.375 1 98.75 283 THR A N 1
ATOM 2029 C CA . THR A 1 283 ? 18.016 10.836 14.477 1 98.75 283 THR A CA 1
ATOM 2030 C C . THR A 1 283 ? 18.609 10.305 13.172 1 98.75 283 THR A C 1
ATOM 2032 O O . THR A 1 283 ? 19.609 10.828 12.68 1 98.75 283 THR A O 1
ATOM 2035 N N . LEU A 1 284 ? 17.984 9.281 12.609 1 98.56 284 LEU A N 1
ATOM 2036 C CA . LEU A 1 284 ? 18.469 8.695 11.359 1 98.56 284 LEU A CA 1
ATOM 2037 C C . LEU A 1 284 ? 18.391 9.695 10.219 1 98.56 284 LEU A C 1
ATOM 2039 O O . LEU A 1 284 ? 19.312 9.789 9.406 1 98.56 284 LEU A O 1
ATOM 2043 N N . ALA A 1 285 ? 17.312 10.43 10.141 1 98.56 285 ALA A N 1
ATOM 2044 C CA . ALA A 1 285 ? 17.141 11.406 9.078 1 98.56 285 ALA A CA 1
ATOM 2045 C C . ALA A 1 285 ? 18.172 12.531 9.195 1 98.56 285 ALA A C 1
ATOM 2047 O O . ALA A 1 285 ? 18.75 12.961 8.188 1 98.56 285 ALA A O 1
ATOM 2048 N N . LEU A 1 286 ? 18.375 13.031 10.375 1 98.69 286 LEU A N 1
ATOM 2049 C CA . LEU A 1 286 ? 19.359 14.086 10.609 1 98.69 286 LEU A CA 1
ATOM 2050 C C . LEU A 1 286 ? 20.766 13.602 10.273 1 98.69 286 LEU A C 1
ATOM 2052 O O . LEU A 1 286 ? 21.547 14.328 9.656 1 98.69 286 LEU A O 1
ATOM 2056 N N . ARG A 1 287 ? 21.047 12.391 10.688 1 98.25 287 ARG A N 1
ATOM 2057 C CA . ARG A 1 287 ? 22.359 11.812 10.383 1 98.25 287 ARG A CA 1
ATOM 2058 C C . ARG A 1 287 ? 22.578 11.734 8.875 1 98.25 287 ARG A C 1
ATOM 2060 O O . ARG A 1 287 ? 23.656 12.078 8.383 1 98.25 287 ARG A O 1
ATOM 2067 N N . GLN A 1 288 ? 21.578 11.273 8.164 1 97.06 288 GLN A N 1
ATOM 2068 C CA . GLN A 1 288 ? 21.672 11.195 6.715 1 97.06 288 GLN A CA 1
ATOM 2069 C C . GLN A 1 288 ? 21.891 12.57 6.098 1 97.06 288 GLN A C 1
ATOM 2071 O O . GLN A 1 288 ? 22.609 12.711 5.105 1 97.06 288 GLN A O 1
ATOM 2076 N N . ALA A 1 289 ? 21.297 13.555 6.691 1 97.56 289 ALA A N 1
ATOM 2077 C CA . ALA A 1 289 ? 21.391 14.922 6.188 1 97.56 289 ALA A CA 1
ATOM 2078 C C . ALA A 1 289 ? 22.719 15.562 6.602 1 97.56 289 ALA A C 1
ATOM 2080 O O . ALA A 1 289 ? 23.078 16.625 6.098 1 97.56 289 ALA A O 1
ATOM 2081 N N . GLY A 1 290 ? 23.453 14.961 7.523 1 97.94 290 GLY A N 1
ATOM 2082 C CA . GLY A 1 290 ? 24.656 15.547 8.07 1 97.94 290 GLY A CA 1
ATOM 2083 C C . GLY A 1 290 ? 24.391 16.766 8.938 1 97.94 290 GLY A C 1
ATOM 2084 O O . GLY A 1 290 ? 25.172 17.719 8.93 1 97.94 290 GLY A O 1
ATOM 2085 N N . LEU A 1 291 ? 23.25 16.766 9.609 1 98.38 291 LEU A N 1
ATOM 2086 C CA . LEU A 1 291 ? 22.844 17.922 10.391 1 98.38 291 LEU A CA 1
ATOM 2087 C C . LEU A 1 291 ? 22.641 17.531 11.859 1 98.38 291 LEU A C 1
ATOM 2089 O O . LEU A 1 291 ? 22.453 16.359 12.18 1 98.38 291 LEU A O 1
ATOM 2093 N N . GLY A 1 292 ? 22.766 18.484 12.727 1 98.19 292 GLY A N 1
ATOM 2094 C CA . GLY A 1 292 ? 22.344 18.375 14.109 1 98.19 292 GLY A CA 1
ATOM 2095 C C . GLY A 1 292 ? 21.047 19.109 14.406 1 98.19 292 GLY A C 1
ATOM 2096 O O . GLY A 1 292 ? 20.484 19.766 13.523 1 98.19 292 GLY A O 1
ATOM 2097 N N . ALA A 1 293 ? 20.594 18.969 15.641 1 97.81 293 ALA A N 1
ATOM 2098 C CA . ALA A 1 293 ? 19.328 19.578 16.062 1 97.81 293 ALA A CA 1
ATOM 2099 C C . ALA A 1 293 ? 19.344 21.094 15.844 1 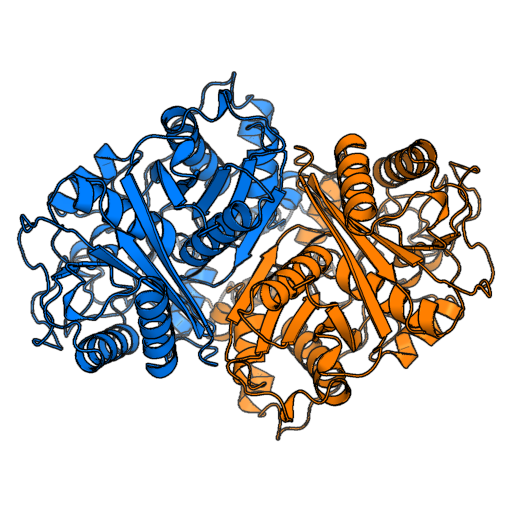97.81 293 ALA A C 1
ATOM 2101 O O . ALA A 1 293 ? 18.328 21.688 15.469 1 97.81 293 ALA A O 1
ATOM 2102 N N . GLY A 1 294 ? 20.469 21.703 16.062 1 97.38 294 GLY A N 1
ATOM 2103 C CA . GLY A 1 294 ? 20.609 23.141 15.961 1 97.38 294 GLY A CA 1
ATOM 2104 C C . GLY A 1 294 ? 20.516 23.656 14.539 1 97.38 294 GLY A C 1
ATOM 2105 O O . GLY A 1 294 ? 20.344 24.859 14.32 1 97.38 294 GLY A O 1
ATOM 2106 N N . ASP A 1 295 ? 20.578 22.75 13.594 1 98.06 295 ASP A N 1
ATOM 2107 C CA . ASP A 1 295 ? 20.547 23.141 12.18 1 98.06 295 ASP A CA 1
ATOM 2108 C C . ASP A 1 295 ? 19.125 23.219 11.656 1 98.06 295 ASP A C 1
ATOM 2110 O O . ASP A 1 295 ? 18.875 23.75 10.57 1 98.06 295 ASP A O 1
ATOM 2114 N N . ILE A 1 296 ? 18.156 22.766 12.398 1 98.62 296 ILE A N 1
ATOM 2115 C CA . ILE A 1 296 ? 16.766 22.734 11.953 1 98.62 296 ILE A CA 1
ATOM 2116 C C . ILE A 1 296 ? 16.062 24.031 12.336 1 98.62 296 ILE A C 1
ATOM 2118 O O . ILE A 1 296 ? 16.078 24.422 13.508 1 98.62 296 ILE A O 1
ATOM 2122 N N . ASP A 1 297 ? 15.438 24.672 11.375 1 98.38 297 ASP A N 1
ATOM 2123 C CA . ASP A 1 297 ? 14.797 25.953 11.602 1 98.38 297 ASP A CA 1
ATOM 2124 C C . ASP A 1 297 ? 13.305 25.797 11.875 1 98.38 297 ASP A C 1
ATOM 2126 O O . ASP A 1 297 ? 12.703 26.594 12.586 1 98.38 297 ASP A O 1
ATOM 2130 N N . VAL A 1 298 ? 12.727 24.828 11.25 1 98.5 298 VAL A N 1
ATOM 2131 C CA . VAL A 1 298 ? 11.281 24.641 11.375 1 98.5 298 VAL A CA 1
ATOM 2132 C C . VAL A 1 298 ? 10.953 23.156 11.367 1 98.5 298 VAL A C 1
ATOM 2134 O O . VAL A 1 298 ? 11.602 22.375 10.68 1 98.5 298 VAL A O 1
ATOM 2137 N N . ILE A 1 299 ? 10.016 22.75 12.164 1 98.75 299 ILE A N 1
ATOM 2138 C CA . ILE A 1 299 ? 9.484 21.391 12.227 1 98.75 299 ILE A CA 1
ATOM 2139 C C . ILE A 1 299 ? 8 21.406 11.867 1 98.75 299 ILE A C 1
ATOM 2141 O O . ILE A 1 299 ? 7.199 22.062 12.531 1 98.75 299 ILE A O 1
ATOM 2145 N N . SER A 1 300 ? 7.664 20.844 10.734 1 98.81 300 SER A N 1
ATOM 2146 C CA . SER A 1 300 ? 6.281 20.453 10.484 1 98.81 300 SER A CA 1
ATOM 2147 C C . SER A 1 300 ? 5.91 19.188 11.266 1 98.81 300 SER A C 1
ATOM 2149 O O . SER A 1 300 ? 6.188 18.078 10.82 1 98.81 300 SER A O 1
ATOM 2151 N N . ALA A 1 301 ? 5.301 19.359 12.367 1 98.19 301 ALA A N 1
ATOM 2152 C CA . ALA A 1 301 ? 5.027 18.281 13.312 1 98.19 301 ALA A CA 1
ATOM 2153 C C . ALA A 1 301 ? 3.881 17.391 12.82 1 98.19 301 ALA A C 1
ATOM 2155 O O . ALA A 1 301 ? 3.129 17.781 11.93 1 98.19 301 ALA A O 1
ATOM 2156 N N . HIS A 1 302 ? 3.822 16.172 13.359 1 98 302 HIS A N 1
ATOM 2157 C CA . HIS A 1 302 ? 2.652 15.336 13.117 1 98 302 HIS A CA 1
ATOM 2158 C C . HIS A 1 302 ? 1.411 15.93 13.781 1 98 302 HIS A C 1
ATOM 2160 O O . HIS A 1 302 ? 0.35 16.016 13.156 1 98 302 HIS A O 1
ATOM 2166 N N . ALA A 1 303 ? 1.534 16.219 15.062 1 96.88 303 ALA A N 1
ATOM 2167 C CA . ALA A 1 303 ? 0.633 17.109 15.789 1 96.88 303 ALA A CA 1
ATOM 2168 C C . ALA A 1 303 ? -0.826 16.75 15.531 1 96.88 303 ALA A C 1
ATOM 2170 O O . ALA A 1 303 ? -1.59 17.547 14.992 1 96.88 303 ALA A O 1
ATOM 2171 N N . THR A 1 304 ? -1.327 15.672 16.109 1 95 304 THR A N 1
ATOM 2172 C CA . THR A 1 304 ? -2.641 15.133 15.781 1 95 304 THR A CA 1
ATOM 2173 C C . THR A 1 304 ? -3.721 15.75 16.656 1 95 304 THR A C 1
ATOM 2175 O O . THR A 1 304 ? -4.914 15.602 16.391 1 95 304 THR A O 1
ATOM 2178 N N . SER A 1 305 ? -3.324 16.5 17.656 1 95.94 305 SER A N 1
ATOM 2179 C CA . SER A 1 305 ? -4.266 17.016 18.641 1 95.94 305 SER A CA 1
ATOM 2180 C C . SER A 1 305 ? -4.762 15.922 19.562 1 95.94 305 SER A C 1
ATOM 2182 O O . SER A 1 305 ? -5.773 16.094 20.25 1 95.94 305 SER A O 1
ATOM 2184 N N . THR A 1 306 ? -4.129 14.742 19.516 1 93.31 306 THR A N 1
ATOM 2185 C CA . THR A 1 306 ? -4.387 13.688 20.484 1 93.31 306 THR A CA 1
ATOM 2186 C C . THR A 1 306 ? -3.516 13.867 21.734 1 93.31 306 THR A C 1
ATOM 2188 O O . THR A 1 306 ? -2.344 14.234 21.625 1 93.31 306 THR A O 1
ATOM 2191 N N . PRO A 1 307 ? -4.074 13.586 22.906 1 90.5 307 PRO A N 1
ATOM 2192 C CA . PRO A 1 307 ? -3.307 13.836 24.125 1 90.5 307 PRO A CA 1
ATOM 2193 C C . PRO A 1 307 ? -1.977 13.086 24.141 1 90.5 307 PRO A C 1
ATOM 2195 O O . PRO A 1 307 ? -0.912 13.711 24.172 1 90.5 307 PRO A O 1
ATOM 2198 N N . LYS A 1 308 ? -2.029 11.805 24 1 90.56 308 LYS A N 1
ATOM 2199 C CA . LYS A 1 308 ? -0.807 11.008 24.078 1 90.56 308 LYS A CA 1
ATOM 2200 C C . LYS A 1 308 ? 0.116 11.305 22.906 1 90.56 308 LYS A C 1
ATOM 2202 O O . LYS A 1 308 ? 1.337 11.367 23.062 1 90.56 308 LYS A O 1
ATOM 2207 N N . GLY A 1 309 ? -0.42 11.469 21.719 1 93.38 309 GLY A N 1
ATOM 2208 C CA . GLY A 1 309 ? 0.379 11.766 20.531 1 93.38 309 GLY A CA 1
ATOM 2209 C C . GLY A 1 309 ? 1.161 13.062 20.656 1 93.38 309 GLY A C 1
ATOM 2210 O O . GLY A 1 309 ? 2.367 13.094 20.406 1 93.38 309 GLY A O 1
ATOM 2211 N N . ASP A 1 310 ? 0.487 14.117 21.109 1 94.56 310 ASP A N 1
ATOM 2212 C CA . ASP A 1 310 ? 1.115 15.422 21.234 1 94.56 310 ASP A CA 1
ATOM 2213 C C . ASP A 1 310 ? 2.152 15.43 22.359 1 94.56 310 ASP A C 1
ATOM 2215 O O . ASP A 1 310 ? 3.229 16.016 22.219 1 94.56 310 ASP A O 1
ATOM 2219 N N . GLU A 1 311 ? 1.803 14.789 23.422 1 93.44 311 GLU A N 1
ATOM 2220 C CA . GLU A 1 311 ? 2.711 14.742 24.562 1 93.44 311 GLU A CA 1
ATOM 2221 C C . GLU A 1 311 ? 4 14.008 24.219 1 93.44 311 GLU A C 1
ATOM 2223 O O . GLU A 1 311 ? 5.098 14.484 24.516 1 93.44 311 GLU A O 1
ATOM 2228 N N . VAL A 1 312 ? 3.871 12.867 23.609 1 94.94 312 VAL A N 1
ATOM 2229 C CA . VAL A 1 312 ? 5.027 12.047 23.25 1 94.94 312 VAL A CA 1
ATOM 2230 C C . VAL A 1 312 ? 5.871 12.766 22.203 1 94.94 312 VAL A C 1
ATOM 2232 O O . VAL A 1 312 ? 7.102 12.781 22.297 1 94.94 312 VAL A O 1
ATOM 2235 N N . GLU A 1 313 ? 5.23 13.367 21.234 1 96.06 313 GLU A N 1
ATOM 2236 C CA . GLU A 1 313 ? 5.953 14.094 20.203 1 96.06 313 GLU A CA 1
ATOM 2237 C C . GLU A 1 313 ? 6.727 15.266 20.781 1 96.06 313 GLU A C 1
ATOM 2239 O O . GLU A 1 313 ? 7.891 15.492 20.438 1 96.06 313 GLU A O 1
ATOM 2244 N N . ALA A 1 314 ? 6.102 16.031 21.688 1 95.62 314 ALA A N 1
ATOM 2245 C CA . ALA A 1 314 ? 6.766 17.156 22.344 1 95.62 314 ALA A CA 1
ATOM 2246 C C . ALA A 1 314 ? 7.977 16.688 23.141 1 95.62 314 ALA A C 1
ATOM 2248 O O . ALA A 1 314 ? 9.039 17.312 23.094 1 95.62 314 ALA A O 1
ATOM 2249 N N . ALA A 1 315 ? 7.777 15.625 23.859 1 95.38 315 ALA A N 1
ATOM 2250 C CA . ALA A 1 315 ? 8.867 15.078 24.672 1 95.38 315 ALA A CA 1
ATOM 2251 C C . ALA A 1 315 ? 10.023 14.625 23.781 1 95.38 315 ALA A C 1
ATOM 2253 O O . ALA A 1 315 ? 11.195 14.812 24.125 1 95.38 315 ALA A O 1
ATOM 2254 N N . THR A 1 316 ? 9.688 14.016 22.656 1 96.88 316 THR A N 1
ATOM 2255 C CA . THR A 1 316 ? 10.695 13.555 21.719 1 96.88 316 THR A CA 1
ATOM 2256 C C . THR A 1 316 ? 11.5 14.727 21.156 1 96.88 316 THR A C 1
ATOM 2258 O O . THR A 1 316 ? 12.727 14.68 21.109 1 96.88 316 THR A O 1
ATOM 2261 N N . LEU A 1 317 ? 10.82 15.781 20.734 1 97.12 317 LEU A N 1
ATOM 2262 C CA . LEU A 1 317 ? 11.484 16.953 20.172 1 97.12 317 LEU A CA 1
ATOM 2263 C C . LEU A 1 317 ? 12.391 17.609 21.219 1 97.12 317 LEU A C 1
ATOM 2265 O O . LEU A 1 317 ? 13.531 17.953 20.922 1 97.12 317 LEU A O 1
ATOM 2269 N N . HIS A 1 318 ? 11.875 17.75 22.406 1 95.62 318 HIS A N 1
ATOM 2270 C CA . HIS A 1 318 ? 12.664 18.312 23.5 1 95.62 318 HIS A CA 1
ATOM 2271 C C . HIS A 1 318 ? 13.883 17.453 23.797 1 95.62 318 HIS A C 1
ATOM 2273 O O . HIS A 1 318 ? 14.992 17.984 23.938 1 95.62 318 HIS A O 1
ATOM 2279 N N . GLY A 1 319 ? 13.688 16.203 23.906 1 96.12 319 GLY A N 1
ATOM 2280 C CA . GLY A 1 319 ? 14.766 15.266 24.234 1 96.12 319 GLY A CA 1
ATOM 2281 C C . GLY A 1 319 ? 15.875 15.266 23.203 1 96.12 319 GLY A C 1
ATOM 2282 O O . GLY A 1 319 ? 17.031 14.969 23.531 1 96.12 319 GLY A O 1
ATOM 2283 N N . LEU A 1 320 ? 15.562 15.609 21.953 1 98 320 LEU A N 1
ATOM 2284 C CA . LEU A 1 320 ? 16.531 15.602 20.875 1 98 320 LEU A CA 1
ATOM 2285 C C . LEU A 1 320 ? 17.156 16.984 20.703 1 98 320 LEU A C 1
ATOM 2287 O O . LEU A 1 320 ? 17.969 17.203 19.797 1 98 320 LEU A O 1
ATOM 2291 N N . GLY A 1 321 ? 16.781 17.922 21.547 1 97.12 321 GLY A N 1
ATOM 2292 C CA . GLY A 1 321 ? 17.328 19.266 21.484 1 97.12 321 GLY A CA 1
ATOM 2293 C C . GLY A 1 321 ? 16.766 20.094 20.344 1 97.12 321 GLY A C 1
ATOM 2294 O O . GLY A 1 321 ? 17.422 21 19.844 1 97.12 321 GLY A O 1
ATOM 2295 N N . LEU A 1 322 ? 15.539 19.766 19.906 1 97.5 322 LEU A N 1
ATOM 2296 C CA . LEU A 1 322 ? 14.93 20.453 18.766 1 97.5 322 LEU A CA 1
ATOM 2297 C C . LEU A 1 322 ? 14.039 21.594 19.234 1 97.5 322 LEU A C 1
ATOM 2299 O O . LEU A 1 322 ? 13.195 22.094 18.469 1 97.5 322 LEU A O 1
ATOM 2303 N N . ASP A 1 323 ? 14.289 22.109 20.391 1 91.94 323 ASP A N 1
ATOM 2304 C CA . ASP A 1 323 ? 13.438 23.094 21.047 1 91.94 323 ASP A CA 1
ATOM 2305 C C . ASP A 1 323 ? 13.594 24.469 20.406 1 91.94 323 ASP A C 1
ATOM 2307 O O . ASP A 1 323 ? 12.766 25.359 20.609 1 91.94 323 ASP A O 1
ATOM 2311 N N . GLN A 1 324 ? 14.641 24.656 19.719 1 94.38 324 GLN A N 1
ATOM 2312 C CA . GLN A 1 324 ? 14.891 25.984 19.156 1 94.38 324 GLN A CA 1
ATOM 2313 C C . GLN A 1 324 ? 14.227 26.141 17.797 1 94.38 324 GLN A C 1
ATOM 2315 O O . GLN A 1 324 ? 14.094 27.25 17.297 1 94.38 324 GLN A O 1
ATOM 2320 N N . ALA A 1 325 ? 13.844 25.078 17.156 1 97.5 325 ALA A N 1
ATOM 2321 C CA . ALA A 1 325 ? 13.148 25.141 15.883 1 97.5 325 ALA A CA 1
ATOM 2322 C C . ALA A 1 325 ? 11.703 25.578 16.062 1 97.5 325 ALA A C 1
ATOM 2324 O O . ALA A 1 325 ? 11.062 25.25 17.062 1 97.5 325 ALA A O 1
ATOM 2325 N N . TRP A 1 326 ? 11.219 26.359 15.109 1 97.69 326 TRP A N 1
ATOM 2326 C CA . TRP A 1 326 ? 9.797 26.656 15.109 1 97.69 326 TRP A CA 1
ATOM 2327 C C . TRP A 1 326 ? 8.977 25.391 14.828 1 97.69 326 TRP A C 1
ATOM 2329 O O . TRP A 1 326 ? 9.352 24.578 13.984 1 97.69 326 TRP A O 1
ATOM 2339 N N . VAL A 1 327 ? 7.93 25.188 15.586 1 97.44 327 VAL A N 1
ATOM 2340 C CA . VAL A 1 327 ? 7.055 24.047 15.383 1 97.44 327 VAL A CA 1
ATOM 2341 C C . VAL A 1 327 ? 5.727 24.516 14.789 1 97.44 327 VAL A C 1
ATOM 2343 O O . VAL A 1 327 ? 5.051 25.375 15.352 1 97.44 327 VAL A O 1
ATOM 2346 N N . VAL A 1 328 ? 5.395 24 13.68 1 97.31 328 VAL A N 1
ATOM 2347 C CA . VAL A 1 328 ? 4.121 24.297 13.023 1 97.31 328 VAL A CA 1
ATOM 2348 C C . VAL A 1 328 ? 3.252 23.047 13 1 97.31 328 VAL A C 1
ATOM 2350 O O . VAL A 1 328 ? 3.746 21.938 12.75 1 97.31 328 VAL A O 1
ATOM 2353 N N . ALA A 1 329 ? 1.967 23.203 13.305 1 98.12 329 ALA A N 1
ATOM 2354 C CA . ALA A 1 329 ? 0.979 22.125 13.242 1 98.12 329 ALA A CA 1
ATOM 2355 C C . ALA A 1 329 ? -0.074 22.422 12.172 1 98.12 329 ALA A C 1
ATOM 2357 O O . ALA A 1 329 ? -1.123 23 12.469 1 98.12 329 ALA A O 1
ATOM 2358 N N . THR A 1 330 ? 0.172 21.891 11.031 1 98.69 330 THR A N 1
ATOM 2359 C CA . THR A 1 330 ? -0.641 22.188 9.859 1 98.69 330 THR A CA 1
ATOM 2360 C C . THR A 1 330 ? -2.057 21.641 10.031 1 98.69 330 THR A C 1
ATOM 2362 O O . THR A 1 330 ? -3.02 22.25 9.547 1 98.69 330 THR A O 1
ATOM 2365 N N . LYS A 1 331 ? -2.248 20.531 10.773 1 98.38 331 LYS A N 1
ATOM 2366 C CA . LYS A 1 331 ? -3.549 19.906 10.969 1 98.38 331 LYS A CA 1
ATOM 2367 C C . LYS A 1 331 ? -4.52 20.844 11.68 1 98.38 331 LYS A C 1
ATOM 2369 O O . LYS A 1 331 ? -5.738 20.688 11.562 1 98.38 331 LYS A O 1
ATOM 2374 N N . SER A 1 332 ? -3.979 21.781 12.422 1 98.25 332 SER A N 1
ATOM 2375 C CA . SER A 1 332 ? -4.832 22.734 13.117 1 98.25 332 SER A CA 1
ATOM 2376 C C . SER A 1 332 ? -5.645 23.578 12.141 1 98.25 332 SER A C 1
ATOM 2378 O O . SER A 1 332 ? -6.68 24.141 12.508 1 98.25 332 SER A O 1
ATOM 2380 N N . VAL A 1 333 ? -5.168 23.656 10.891 1 98.5 333 VAL A N 1
ATOM 2381 C CA . VAL A 1 333 ? -5.828 24.484 9.898 1 98.5 333 VAL A CA 1
ATOM 2382 C C . VAL A 1 333 ? -6.617 23.609 8.922 1 98.5 333 VAL A C 1
ATOM 2384 O O . VAL A 1 333 ? -7.742 23.953 8.547 1 98.5 333 VAL A O 1
ATOM 2387 N N . ILE A 1 334 ? -6.082 22.438 8.594 1 98.62 334 ILE A N 1
ATOM 2388 C CA . ILE A 1 334 ? -6.688 21.719 7.473 1 98.62 334 ILE A CA 1
ATOM 2389 C C . ILE A 1 334 ? -7.23 20.375 7.949 1 98.62 334 ILE A C 1
ATOM 2391 O O . ILE A 1 334 ? -7.793 19.609 7.16 1 98.62 334 ILE A O 1
ATOM 2395 N N . GLY A 1 335 ? -7.074 20.062 9.18 1 98.31 335 GLY A N 1
ATOM 2396 C CA . GLY A 1 335 ? -7.449 18.766 9.68 1 98.31 335 GLY A CA 1
ATOM 2397 C C . GLY A 1 335 ? -6.43 17.688 9.367 1 98.31 335 GLY A C 1
ATOM 2398 O O . GLY A 1 335 ? -5.383 17.969 8.781 1 98.31 335 GLY A O 1
ATOM 2399 N N . HIS A 1 336 ? -6.703 16.516 9.844 1 98.06 336 HIS A N 1
ATOM 2400 C CA . HIS A 1 336 ? -5.832 15.367 9.648 1 98.06 336 HIS A CA 1
ATOM 2401 C C . HIS A 1 336 ? -6.203 14.602 8.391 1 98.06 336 HIS A C 1
ATOM 2403 O O . HIS A 1 336 ? -7.254 13.961 8.336 1 98.06 336 HIS A O 1
ATOM 2409 N N . GLY A 1 337 ? -5.312 14.602 7.492 1 97.12 337 GLY A N 1
ATOM 2410 C CA . GLY A 1 337 ? -5.559 14.016 6.188 1 97.12 337 GLY A CA 1
ATOM 2411 C C . GLY A 1 337 ? -5.332 12.516 6.152 1 97.12 337 GLY A C 1
ATOM 2412 O O . GLY A 1 337 ? -5.426 11.891 5.094 1 97.12 337 GLY A O 1
ATOM 2413 N N . LEU A 1 338 ? -5.027 11.914 7.273 1 95.62 338 LEU A N 1
ATOM 2414 C CA . LEU A 1 338 ? -4.719 10.492 7.367 1 95.62 338 LEU A CA 1
ATOM 2415 C C . LEU A 1 338 ? -3.568 10.117 6.441 1 95.62 338 LEU A C 1
ATOM 2417 O O . LEU A 1 338 ? -2.459 10.641 6.582 1 95.62 338 LEU A O 1
ATOM 2421 N N . SER A 1 339 ? -3.824 9.281 5.445 1 95.44 339 SER A N 1
ATOM 2422 C CA . SER A 1 339 ? -2.729 8.805 4.609 1 95.44 339 SER A CA 1
ATOM 2423 C C . SER A 1 339 ? -2.137 9.93 3.773 1 95.44 339 SER A C 1
ATOM 2425 O O . SER A 1 339 ? -0.989 9.844 3.334 1 95.44 339 SER A O 1
ATOM 2427 N N . ALA A 1 340 ? -2.852 10.992 3.533 1 97.75 340 ALA A N 1
ATOM 2428 C CA . ALA A 1 340 ? -2.385 12.102 2.709 1 97.75 340 ALA A CA 1
ATOM 2429 C C . ALA A 1 340 ? -1.617 13.125 3.547 1 97.75 340 ALA A C 1
ATOM 2431 O O . ALA A 1 340 ? -0.966 14.016 3.004 1 97.75 340 ALA A O 1
ATOM 2432 N N . ALA A 1 341 ? -1.638 12.977 4.848 1 98.25 341 ALA A N 1
ATOM 2433 C CA . ALA A 1 341 ? -1.137 13.992 5.77 1 98.25 341 ALA A CA 1
ATOM 2434 C C . ALA A 1 341 ? 0.333 14.305 5.496 1 98.25 341 ALA A C 1
ATOM 2436 O O . ALA A 1 341 ? 0.719 15.469 5.398 1 98.25 341 ALA A O 1
ATOM 2437 N N . GLY A 1 342 ? 1.117 13.242 5.363 1 98.5 342 GLY A N 1
ATOM 2438 C CA . GLY A 1 342 ? 2.541 13.453 5.152 1 98.5 342 GLY A CA 1
ATOM 2439 C C . GLY A 1 342 ? 2.846 14.242 3.889 1 98.5 342 GLY A C 1
ATOM 2440 O O . GLY A 1 342 ? 3.754 15.07 3.875 1 98.5 342 GLY A O 1
ATOM 2441 N N . ALA A 1 343 ? 2.084 14.023 2.865 1 98.81 343 ALA A N 1
ATOM 2442 C CA . ALA A 1 343 ? 2.342 14.664 1.578 1 98.81 343 ALA A CA 1
ATOM 2443 C C . ALA A 1 343 ? 1.874 16.109 1.582 1 98.81 343 ALA A C 1
ATOM 2445 O O . ALA A 1 343 ? 2.607 17.016 1.157 1 98.81 343 ALA A O 1
ATOM 2446 N N . ILE A 1 344 ? 0.672 16.359 2.055 1 98.88 344 ILE A N 1
ATOM 2447 C CA . ILE A 1 344 ? 0.103 17.703 2.014 1 98.88 344 ILE A CA 1
ATOM 2448 C C . ILE A 1 344 ? 0.858 18.609 2.98 1 98.88 344 ILE A C 1
ATOM 2450 O O . ILE A 1 344 ? 1.029 19.797 2.715 1 98.88 344 ILE A O 1
ATOM 2454 N N . GLU A 1 345 ? 1.271 18.062 4.094 1 98.94 345 GLU A N 1
ATOM 2455 C CA . GLU A 1 345 ? 2.012 18.875 5.062 1 98.94 345 GLU A CA 1
ATOM 2456 C C . GLU A 1 345 ? 3.426 19.172 4.57 1 98.94 345 GLU A C 1
ATOM 2458 O O . GLU A 1 345 ? 3.977 20.234 4.852 1 98.94 345 GLU A O 1
ATOM 2463 N N . LEU A 1 346 ? 4.008 18.188 3.863 1 98.94 346 LEU A N 1
ATOM 2464 C CA . LEU A 1 346 ? 5.301 18.469 3.244 1 98.94 346 LEU A CA 1
ATOM 2465 C C . LEU A 1 346 ? 5.172 19.547 2.186 1 98.94 346 LEU A C 1
ATOM 2467 O O . LEU A 1 346 ? 6.027 20.438 2.094 1 98.94 346 LEU A O 1
ATOM 2471 N N . ALA A 1 347 ? 4.137 19.469 1.372 1 98.94 347 ALA A N 1
ATOM 2472 C CA . ALA A 1 347 ? 3.871 20.531 0.406 1 98.94 347 ALA A CA 1
ATOM 2473 C C . ALA A 1 347 ? 3.752 21.875 1.1 1 98.94 347 ALA A C 1
ATOM 2475 O O . ALA A 1 347 ? 4.332 22.875 0.646 1 98.94 347 ALA A O 1
ATOM 2476 N N . ALA A 1 348 ? 2.977 21.906 2.168 1 98.88 348 ALA A N 1
ATOM 2477 C CA . ALA A 1 348 ? 2.812 23.125 2.943 1 98.88 348 ALA A CA 1
ATOM 2478 C C . ALA A 1 348 ? 4.16 23.641 3.451 1 98.88 348 ALA A C 1
ATOM 2480 O O . ALA A 1 348 ? 4.434 24.844 3.396 1 98.88 348 ALA A O 1
ATOM 2481 N N . LEU A 1 349 ? 4.953 22.734 3.984 1 98.75 349 LEU A N 1
ATOM 2482 C CA . LEU A 1 349 ? 6.27 23.094 4.492 1 98.75 349 LEU A CA 1
ATOM 2483 C C . LEU A 1 349 ? 7.125 23.719 3.393 1 98.75 349 LEU A C 1
ATOM 2485 O O . LEU A 1 349 ? 7.723 24.781 3.588 1 98.75 349 LEU A O 1
ATOM 2489 N N . LEU A 1 350 ? 7.188 23.094 2.268 1 98.62 350 LEU A N 1
ATOM 2490 C CA . LEU A 1 350 ? 7.977 23.578 1.137 1 98.62 350 LEU A CA 1
ATOM 2491 C C . LEU A 1 350 ? 7.523 24.969 0.706 1 98.62 350 LEU A C 1
ATOM 2493 O O . LEU A 1 350 ? 8.352 25.844 0.459 1 98.62 350 LEU A O 1
ATOM 2497 N N . LEU A 1 351 ? 6.227 25.141 0.596 1 98.5 351 LEU A N 1
ATOM 2498 C CA . LEU A 1 351 ? 5.68 26.422 0.162 1 98.5 351 LEU A CA 1
ATOM 2499 C C . LEU A 1 351 ? 5.965 27.516 1.188 1 98.5 351 LEU A C 1
ATOM 2501 O O . LEU A 1 351 ? 6.254 28.656 0.822 1 98.5 351 LEU A O 1
ATOM 2505 N N . GLN A 1 352 ? 5.832 27.188 2.436 1 98.31 352 GLN A N 1
ATOM 2506 C CA . GLN A 1 352 ? 6.121 28.156 3.492 1 98.31 352 GLN A CA 1
ATOM 2507 C C . GLN A 1 352 ? 7.602 28.531 3.506 1 98.31 352 GLN A C 1
ATOM 2509 O O . GLN A 1 352 ? 7.953 29.688 3.732 1 98.31 352 GLN A O 1
ATOM 2514 N N . MET A 1 353 ? 8.477 27.516 3.35 1 97.75 353 MET A N 1
ATOM 2515 C CA . MET A 1 353 ? 9.906 27.781 3.266 1 97.75 353 MET A CA 1
ATOM 2516 C C . MET A 1 353 ? 10.211 28.75 2.131 1 97.75 353 MET A C 1
ATOM 2518 O O . MET A 1 353 ? 11 29.688 2.303 1 97.75 353 MET A O 1
ATOM 2522 N N . ARG A 1 354 ? 9.594 28.516 1.004 1 96.25 354 ARG A N 1
ATOM 2523 C CA . ARG A 1 354 ? 9.789 29.391 -0.152 1 96.25 354 ARG A CA 1
ATOM 2524 C C . ARG A 1 354 ? 9.281 30.797 0.134 1 96.25 354 ARG A C 1
ATOM 2526 O O . ARG A 1 354 ? 9.906 31.781 -0.262 1 96.25 354 ARG A O 1
ATOM 2533 N N . ALA A 1 355 ? 8.148 30.891 0.799 1 96.06 355 ALA A N 1
ATOM 2534 C CA . ALA A 1 355 ? 7.531 32.188 1.104 1 96.06 355 ALA A CA 1
ATOM 2535 C C . ALA A 1 355 ? 8.266 32.906 2.232 1 96.06 355 ALA A C 1
ATOM 2537 O O . ALA A 1 355 ? 8.125 34.094 2.41 1 96.06 355 ALA A O 1
ATOM 2538 N N . GLY A 1 356 ? 8.984 32.188 3.039 1 97 356 GLY A N 1
ATOM 2539 C CA . GLY A 1 356 ? 9.617 32.719 4.234 1 97 356 GLY A CA 1
ATOM 2540 C C . GLY A 1 356 ? 8.617 33.094 5.312 1 97 356 GLY A C 1
ATOM 2541 O O . GLY A 1 356 ? 8.812 34.094 6.023 1 97 356 GLY A O 1
ATOM 2542 N N . ARG A 1 357 ? 7.543 32.438 5.34 1 97.81 357 ARG A N 1
ATOM 2543 C CA . ARG A 1 357 ? 6.477 32.656 6.312 1 97.81 357 ARG A CA 1
ATOM 2544 C C . ARG A 1 357 ? 5.926 31.328 6.844 1 97.81 357 ARG A C 1
ATOM 2546 O O . ARG A 1 357 ? 5.703 30.391 6.078 1 97.81 357 ARG A O 1
ATOM 2553 N N . LEU A 1 358 ? 5.785 31.219 8.156 1 98.56 358 LEU A N 1
ATOM 2554 C CA . LEU A 1 358 ? 5.242 30.031 8.812 1 98.56 358 LEU A CA 1
ATOM 2555 C C . LEU A 1 358 ? 3.848 30.312 9.359 1 98.56 358 LEU A C 1
ATOM 2557 O O . LEU A 1 358 ? 3.623 31.344 10.008 1 98.56 358 LEU A O 1
ATOM 2561 N N . HIS A 1 359 ? 2.906 29.5 9.047 1 98.56 359 HIS A N 1
ATOM 2562 C CA . HIS A 1 359 ? 1.557 29.672 9.57 1 98.56 359 HIS A CA 1
ATOM 2563 C C . HIS A 1 359 ? 1.508 29.391 11.07 1 98.56 359 HIS A C 1
ATOM 2565 O O . HIS A 1 359 ? 2.344 28.656 11.602 1 98.56 359 HIS A O 1
ATOM 2571 N N . ALA A 1 360 ? 0.549 29.953 11.758 1 97.81 360 ALA A N 1
ATOM 2572 C CA . ALA A 1 360 ? 0.338 29.719 13.18 1 97.81 360 ALA A CA 1
ATOM 2573 C C . ALA A 1 360 ? -0.384 28.391 13.406 1 97.81 360 ALA A C 1
ATOM 2575 O O . ALA A 1 360 ? -1.106 27.906 12.531 1 97.81 360 ALA A O 1
ATOM 2576 N N . THR A 1 361 ? -0.132 27.734 14.547 1 97.31 361 THR A N 1
ATOM 2577 C CA . THR A 1 361 ? -0.964 26.625 15.023 1 97.31 361 THR A CA 1
ATOM 2578 C C . THR A 1 361 ? -2.27 27.156 15.609 1 97.31 361 THR A C 1
ATOM 2580 O O . THR A 1 361 ? -2.27 27.797 16.656 1 97.31 361 THR A O 1
ATOM 2583 N N . ARG A 1 362 ? -3.301 26.844 14.93 1 97.06 362 ARG A N 1
ATOM 2584 C CA . ARG A 1 362 ? -4.594 27.359 15.367 1 97.06 362 ARG A CA 1
ATOM 2585 C C . ARG A 1 362 ? -4.996 26.766 16.703 1 97.06 362 ARG A C 1
ATOM 2587 O O . ARG A 1 362 ? -4.695 25.594 16.984 1 97.06 362 ARG A O 1
ATOM 2594 N N . ASN A 1 363 ? -5.695 27.562 17.547 1 96.5 363 ASN A N 1
ATOM 2595 C CA . ASN A 1 363 ? -6.355 27.156 18.781 1 96.5 363 ASN A CA 1
ATOM 2596 C C . ASN A 1 363 ? -5.344 26.734 19.844 1 96.5 363 ASN A C 1
ATOM 2598 O O . ASN A 1 363 ? -5.699 26.062 20.812 1 96.5 363 ASN A O 1
ATOM 2602 N N . LEU A 1 364 ? -4.066 26.984 19.594 1 96.31 364 LEU A N 1
ATOM 2603 C CA . LEU A 1 364 ? -3.061 26.75 20.625 1 96.31 364 LEU A CA 1
ATOM 2604 C C . LEU A 1 364 ? -3.045 27.891 21.641 1 96.31 364 LEU A C 1
ATOM 2606 O O . LEU A 1 364 ? -2.234 28.812 21.531 1 96.31 364 LEU A O 1
ATOM 2610 N N . GLU A 1 365 ? -3.82 27.766 22.656 1 92.75 365 GLU A N 1
ATOM 2611 C CA . GLU A 1 365 ? -4.004 28.812 23.656 1 92.75 365 GLU A CA 1
ATOM 2612 C C . GLU A 1 365 ? -3.225 28.484 24.938 1 92.75 365 GLU A C 1
ATOM 2614 O O . GLU A 1 365 ? -2.652 29.375 25.562 1 92.75 365 GLU A O 1
ATOM 2619 N N . HIS A 1 366 ? -3.209 27.234 25.312 1 91.88 366 HIS A N 1
ATOM 2620 C CA . HIS A 1 366 ? -2.51 26.75 26.5 1 91.88 366 HIS A CA 1
ATOM 2621 C C . HIS A 1 366 ? -1.586 25.594 26.156 1 91.88 366 HIS A C 1
ATOM 2623 O O . HIS A 1 366 ? -1.923 24.438 26.406 1 91.88 366 HIS A O 1
ATOM 2629 N N . PRO A 1 367 ? -0.381 25.969 25.719 1 90.31 367 PRO A N 1
ATOM 2630 C CA . PRO A 1 367 ? 0.534 24.891 25.344 1 90.31 367 PRO A CA 1
ATOM 2631 C C . PRO A 1 367 ? 0.861 23.969 26.516 1 90.31 367 PRO A C 1
ATOM 2633 O O . PRO A 1 367 ? 1.062 24.438 27.641 1 90.31 367 PRO A O 1
ATOM 2636 N N . HIS A 1 368 ? 0.812 22.703 26.422 1 82 368 HIS A N 1
ATOM 2637 C CA . HIS A 1 368 ? 1.142 21.719 27.453 1 82 368 HIS A CA 1
ATOM 2638 C C . HIS A 1 368 ? 2.646 21.656 27.688 1 82 368 HIS A C 1
ATOM 2640 O O . HIS A 1 368 ? 3.092 21.344 28.797 1 82 368 HIS A O 1
ATOM 2646 N N . GLU A 1 369 ? 3.461 21.812 26.688 1 79.06 369 GLU A N 1
ATOM 2647 C CA . GLU A 1 369 ? 4.918 21.828 26.781 1 79.06 369 GLU A CA 1
ATOM 2648 C C . GLU A 1 369 ? 5.484 23.188 26.328 1 79.06 369 GLU A C 1
ATOM 2650 O O . GLU A 1 369 ? 5.887 23.344 25.172 1 79.06 369 GLU A O 1
ATOM 2655 N N . PRO A 1 370 ? 5.633 23.922 27.188 1 75.12 370 PRO A N 1
ATOM 2656 C CA . PRO A 1 370 ? 6 25.297 26.844 1 75.12 370 PRO A CA 1
ATOM 2657 C C . PRO A 1 370 ? 7.457 25.422 26.391 1 75.12 370 PRO A C 1
ATOM 2659 O O . PRO A 1 370 ? 7.867 26.484 25.891 1 75.12 370 PRO A O 1
ATOM 2662 N N . VAL A 1 371 ? 8.086 24.312 26.328 1 82.38 371 VAL A N 1
ATOM 2663 C CA . VAL A 1 371 ? 9.492 24.391 25.953 1 82.38 371 VAL A CA 1
ATOM 2664 C C . VAL A 1 371 ? 9.641 24.438 24.438 1 82.38 371 VAL A C 1
ATOM 2666 O O . VAL A 1 371 ? 10.648 24.906 23.922 1 82.38 371 VAL A O 1
ATOM 2669 N N . LEU A 1 372 ? 8.641 24.047 23.734 1 91.44 372 LEU A N 1
ATOM 2670 C CA . LEU A 1 372 ? 8.719 24.078 22.281 1 91.44 372 LEU A CA 1
ATOM 2671 C C . LEU A 1 372 ? 8.359 25.453 21.75 1 91.44 372 LEU A C 1
ATOM 2673 O O . LEU A 1 372 ? 7.52 26.156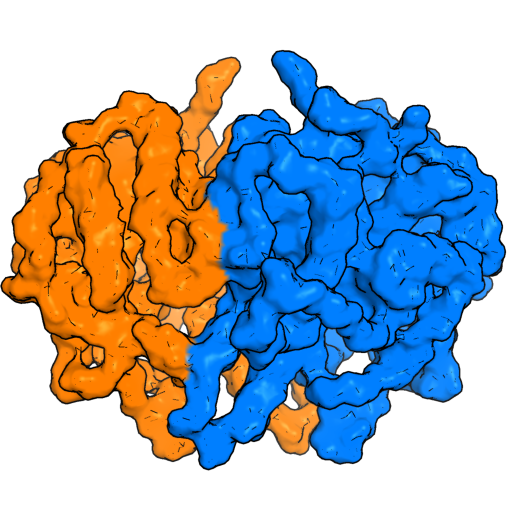 22.328 1 91.44 372 LEU A O 1
ATOM 2677 N N . ARG A 1 373 ? 8.992 25.891 20.688 1 94.25 373 ARG A N 1
ATOM 2678 C CA . ARG A 1 373 ? 8.727 27.172 20.031 1 94.25 373 ARG A CA 1
ATOM 2679 C C . ARG A 1 373 ? 7.609 27.031 19 1 94.25 373 ARG A C 1
ATOM 2681 O O . ARG A 1 373 ? 7.871 26.922 17.797 1 94.25 373 ARG A O 1
ATOM 2688 N N . HIS A 1 374 ? 6.398 27.172 19.484 1 94.69 374 HIS A N 1
ATOM 2689 C CA . HIS A 1 374 ? 5.242 27.078 18.594 1 94.69 374 HIS A CA 1
ATOM 2690 C C . HIS A 1 374 ? 4.969 28.422 17.906 1 94.69 374 HIS A C 1
ATOM 2692 O O . HIS A 1 374 ? 5.207 29.484 18.469 1 94.69 374 HIS A O 1
ATOM 2698 N N . VAL A 1 375 ? 4.539 28.359 16.656 1 94.31 375 VAL A N 1
ATOM 2699 C CA . VAL A 1 375 ? 3.988 29.562 16.047 1 94.31 375 VAL A CA 1
ATOM 2700 C C . VAL A 1 375 ? 2.547 29.766 16.5 1 94.31 375 VAL A C 1
ATOM 2702 O O . VAL A 1 375 ? 1.656 29 16.141 1 94.31 375 VAL A O 1
ATOM 2705 N N . GLN A 1 376 ? 2.309 30.734 17.297 1 92.25 376 GLN A N 1
ATOM 2706 C CA . GLN A 1 376 ? 0.993 31 17.875 1 92.25 376 GLN A CA 1
ATOM 2707 C C . GLN A 1 376 ? 0.438 32.344 17.406 1 92.25 376 GLN A C 1
ATOM 2709 O O . GLN A 1 376 ? 1.19 33.281 17.219 1 92.25 376 GLN A O 1
ATOM 2714 N N . GLY A 1 377 ? -0.874 32.375 17.203 1 90.19 377 GLY A N 1
ATOM 2715 C CA . GLY A 1 377 ? -1.538 33.625 16.875 1 90.19 377 GLY A CA 1
ATOM 2716 C C . GLY A 1 377 ? -1.396 34 15.414 1 90.19 377 GLY A C 1
ATOM 2717 O O . GLY A 1 377 ? -2.195 33.594 14.578 1 90.19 377 GLY A O 1
ATOM 2718 N N . LEU A 1 378 ? -0.28 34.75 15.047 1 92.38 378 LEU A N 1
ATOM 2719 C CA . LEU A 1 378 ? -0.026 35.25 13.703 1 92.38 378 LEU A CA 1
ATOM 2720 C C . LEU A 1 378 ? 1.121 34.5 13.047 1 92.38 378 LEU A C 1
ATOM 2722 O O . LEU A 1 378 ? 1.971 33.938 13.734 1 92.38 378 LEU A O 1
ATOM 2726 N N . PRO A 1 379 ? 1.054 34.531 11.727 1 95.62 379 PRO A N 1
ATOM 2727 C CA . PRO A 1 379 ? 2.178 33.906 11.023 1 95.62 379 PRO A CA 1
ATOM 2728 C C . PRO A 1 379 ? 3.527 34.5 11.422 1 95.62 379 PRO A C 1
ATOM 2730 O O . PRO A 1 379 ? 3.602 35.688 11.82 1 95.62 379 PRO A O 1
ATOM 2733 N N . GLN A 1 380 ? 4.555 33.719 11.32 1 95.56 380 GLN A N 1
ATOM 2734 C CA . GLN A 1 380 ? 5.914 34.156 11.656 1 95.56 380 GLN A CA 1
ATOM 2735 C C . GLN A 1 380 ? 6.766 34.281 10.398 1 95.56 380 GLN A C 1
ATOM 2737 O O . GLN A 1 380 ? 6.844 33.375 9.578 1 95.56 380 GLN A O 1
ATOM 2742 N N . THR A 1 381 ? 7.355 35.469 10.219 1 96.06 381 THR A N 1
ATOM 2743 C CA . THR A 1 381 ? 8.344 35.625 9.164 1 96.06 381 THR A CA 1
ATOM 2744 C C . THR A 1 381 ? 9.68 35 9.57 1 96.06 381 THR A C 1
ATOM 2746 O O . THR A 1 381 ? 10.25 35.375 10.594 1 96.06 381 THR A O 1
ATOM 2749 N N . GLN A 1 382 ? 10.133 34.062 8.82 1 92.81 382 GLN A N 1
ATOM 2750 C CA . GLN A 1 382 ? 11.328 33.281 9.141 1 92.81 382 GLN A CA 1
ATOM 2751 C C . GLN A 1 382 ? 12.016 32.781 7.879 1 92.81 382 GLN A C 1
ATOM 2753 O O . GLN A 1 382 ? 11.383 32.156 7.035 1 92.81 382 GLN A O 1
ATOM 2758 N N . ALA A 1 383 ? 13.305 33.188 7.742 1 93.25 383 ALA A N 1
ATOM 2759 C CA . ALA A 1 383 ? 14.102 32.469 6.734 1 93.25 383 ALA A CA 1
ATOM 2760 C C . ALA A 1 383 ? 14.406 31.047 7.164 1 93.25 383 ALA A C 1
ATOM 2762 O O . ALA A 1 383 ? 14.891 30.828 8.273 1 93.25 383 ALA A O 1
ATOM 2763 N N . VAL A 1 384 ? 14.078 30.078 6.359 1 95.56 384 VAL A N 1
ATOM 2764 C CA . VAL A 1 384 ? 14.227 28.672 6.711 1 95.56 384 VAL A CA 1
ATOM 2765 C C . VAL A 1 384 ? 15.258 28.016 5.797 1 95.56 384 VAL A C 1
ATOM 2767 O O . VAL A 1 384 ? 15.055 27.938 4.582 1 95.56 384 VAL A O 1
ATOM 2770 N N . ARG A 1 385 ? 16.359 27.641 6.363 1 96.81 385 ARG A N 1
ATOM 2771 C CA . ARG A 1 385 ? 17.359 26.891 5.617 1 96.81 385 ARG A CA 1
ATOM 2772 C C . ARG A 1 385 ? 17.047 25.406 5.613 1 96.81 385 ARG A C 1
ATOM 2774 O O . ARG A 1 385 ? 17.188 24.734 4.586 1 96.81 385 ARG A O 1
ATOM 2781 N N . HIS A 1 386 ? 16.688 24.875 6.766 1 98.44 386 HIS A N 1
ATOM 2782 C CA . HIS A 1 386 ? 16.391 23.453 6.891 1 98.44 386 HIS A CA 1
ATOM 2783 C C . HIS A 1 386 ? 15.062 23.219 7.605 1 98.44 386 HIS A C 1
ATOM 2785 O O . HIS A 1 386 ? 14.797 23.844 8.641 1 98.44 386 HIS A O 1
ATOM 2791 N N . GLY A 1 387 ? 14.227 22.391 6.996 1 98.69 387 GLY A N 1
ATOM 2792 C CA . GLY A 1 387 ? 12.969 21.969 7.594 1 98.69 387 GLY A CA 1
ATOM 2793 C C . GLY A 1 387 ? 12.922 20.484 7.887 1 98.69 387 GLY A C 1
ATOM 2794 O O . GLY A 1 387 ? 13.586 19.688 7.215 1 98.69 387 GLY A O 1
ATOM 2795 N N . LEU A 1 388 ? 12.172 20.094 8.906 1 98.88 388 LEU A N 1
ATOM 2796 C CA . LEU A 1 388 ? 11.945 18.703 9.312 1 98.88 388 LEU A CA 1
ATOM 2797 C C . LEU A 1 388 ? 10.461 18.359 9.266 1 98.88 388 LEU A C 1
ATOM 2799 O O . LEU A 1 388 ? 9.648 19.031 9.914 1 98.88 388 LEU A O 1
ATOM 2803 N N . LYS A 1 389 ? 10.031 17.422 8.484 1 98.94 389 LYS A N 1
ATOM 2804 C CA . LYS A 1 389 ? 8.656 16.938 8.422 1 98.94 389 LYS A CA 1
ATOM 2805 C C . LYS A 1 389 ? 8.516 15.594 9.133 1 98.94 389 LYS A C 1
ATOM 2807 O O . LYS A 1 389 ? 9.234 14.641 8.828 1 98.94 389 LYS A O 1
ATOM 2812 N N . LEU A 1 390 ? 7.621 15.578 10.109 1 98.81 390 LEU A N 1
ATOM 2813 C CA . LEU A 1 390 ? 7.379 14.367 10.883 1 98.81 390 LEU A CA 1
ATOM 2814 C C . LEU A 1 390 ? 6.008 13.781 10.562 1 98.81 390 LEU A C 1
ATOM 2816 O O . LEU A 1 390 ? 5.031 14.523 10.406 1 98.81 390 LEU A O 1
ATOM 2820 N N . SER A 1 391 ? 5.895 12.5 10.359 1 98.38 391 SER A N 1
ATOM 2821 C CA . SER A 1 391 ? 4.66 11.727 10.219 1 98.38 391 SER A CA 1
ATOM 2822 C C . SER A 1 391 ? 4.719 10.438 11.031 1 98.38 391 SER A C 1
ATOM 2824 O O . SER A 1 391 ? 5.648 9.641 10.883 1 98.38 391 SER A O 1
ATOM 2826 N N . PHE A 1 392 ? 3.711 10.203 11.805 1 97.44 392 PHE A N 1
ATOM 2827 C CA . PHE A 1 392 ? 3.617 9.031 12.664 1 97.44 392 PHE A CA 1
ATOM 2828 C C . PHE A 1 392 ? 2.277 8.328 12.484 1 97.44 392 PHE A C 1
ATOM 2830 O O . PHE A 1 392 ? 1.223 8.922 12.727 1 97.44 392 PHE A O 1
ATOM 2837 N N . GLY A 1 393 ? 2.361 7.074 12.055 1 94.44 393 GLY A N 1
ATOM 2838 C CA . GLY A 1 393 ? 1.14 6.371 11.695 1 94.44 393 GLY A CA 1
ATOM 2839 C C . GLY A 1 393 ? 0.756 5.293 12.688 1 94.44 393 GLY A C 1
ATOM 2840 O O . GLY A 1 393 ? 1.624 4.684 13.312 1 94.44 393 GLY A O 1
ATOM 2841 N N . PHE A 1 394 ? -0.641 5.078 12.758 1 92.75 394 PHE A N 1
ATOM 2842 C CA . PHE A 1 394 ? -1.101 3.881 13.453 1 92.75 394 PHE A CA 1
ATOM 2843 C C . PHE A 1 394 ? -0.462 2.631 12.859 1 92.75 394 PHE A C 1
ATOM 2845 O O . PHE A 1 394 ? -0.29 2.531 11.641 1 92.75 394 PHE A O 1
ATOM 2852 N N . GLY A 1 395 ? -0.143 1.693 13.703 1 92.31 395 GLY A N 1
ATOM 2853 C CA . GLY A 1 395 ? 0.636 0.546 13.266 1 92.31 395 GLY A CA 1
ATOM 2854 C C . GLY A 1 395 ? 2.123 0.7 13.523 1 92.31 395 GLY A C 1
ATOM 2855 O O . GLY A 1 395 ? 2.891 -0.248 13.344 1 92.31 395 GLY A O 1
ATOM 2856 N N . GLY A 1 396 ? 2.496 1.942 13.914 1 95.31 396 GLY A N 1
ATOM 2857 C CA . GLY A 1 396 ? 3.816 2.146 14.484 1 95.31 396 GLY A CA 1
ATOM 2858 C C . GLY A 1 396 ? 4.812 2.73 13.5 1 95.31 396 GLY A C 1
ATOM 2859 O O . GLY A 1 396 ? 5.98 2.938 13.844 1 95.31 396 GLY A O 1
ATOM 2860 N N . THR A 1 397 ? 4.418 3.049 12.305 1 96.94 397 THR A N 1
ATOM 2861 C CA . THR A 1 397 ? 5.352 3.607 11.336 1 96.94 397 THR A CA 1
ATOM 2862 C C . THR A 1 397 ? 5.695 5.051 11.688 1 96.94 397 THR A C 1
ATOM 2864 O O . THR A 1 397 ? 4.805 5.891 11.828 1 96.94 397 THR A O 1
ATOM 2867 N N . ASP A 1 398 ? 6.98 5.34 11.844 1 98.38 398 ASP A N 1
ATOM 2868 C CA . ASP A 1 398 ? 7.496 6.68 12.117 1 98.38 398 ASP A CA 1
ATOM 2869 C C . ASP A 1 398 ? 8.43 7.148 11 1 98.38 398 ASP A C 1
ATOM 2871 O O . ASP A 1 398 ? 9.352 6.426 10.609 1 98.38 398 ASP A O 1
ATOM 2875 N N . THR A 1 399 ? 8.148 8.344 10.492 1 98.69 399 THR A N 1
ATOM 2876 C CA . THR A 1 399 ? 9.008 8.875 9.438 1 98.69 399 THR A CA 1
ATOM 2877 C C . THR A 1 399 ? 9.492 10.281 9.789 1 98.69 399 THR A C 1
ATOM 2879 O O . THR A 1 399 ? 8.852 10.992 10.562 1 98.69 399 THR A O 1
ATOM 2882 N N . ALA A 1 400 ? 10.633 10.617 9.258 1 98.88 400 ALA A N 1
ATOM 2883 C CA . ALA A 1 400 ? 11.227 11.953 9.312 1 98.88 400 ALA A CA 1
ATOM 2884 C C . ALA A 1 400 ? 11.867 12.32 7.977 1 98.88 400 ALA A C 1
ATOM 2886 O O . ALA A 1 400 ? 12.594 11.508 7.387 1 98.88 400 ALA A O 1
ATOM 2887 N N . LEU A 1 401 ? 11.531 13.453 7.449 1 98.88 401 LEU A N 1
ATOM 2888 C CA . LEU A 1 401 ? 12.109 13.984 6.227 1 98.88 401 LEU A CA 1
ATOM 2889 C C . LEU A 1 401 ? 12.812 15.312 6.496 1 98.88 401 LEU A C 1
ATOM 2891 O O . LEU A 1 401 ? 12.234 16.219 7.113 1 98.88 401 LEU A O 1
ATOM 2895 N N . VAL A 1 402 ? 14.031 15.484 6.059 1 98.81 402 VAL A N 1
ATOM 2896 C CA . VAL A 1 402 ? 14.781 16.719 6.195 1 98.81 402 VAL A CA 1
ATOM 2897 C C . VAL A 1 402 ? 14.891 17.422 4.84 1 98.81 402 VAL A C 1
ATOM 2899 O O . VAL A 1 402 ? 15.352 16.812 3.863 1 98.81 402 VAL A O 1
ATOM 2902 N N . ILE A 1 403 ? 14.516 18.672 4.84 1 98.38 403 ILE A N 1
ATOM 2903 C CA . ILE A 1 403 ? 14.469 19.453 3.607 1 98.38 403 ILE A CA 1
ATOM 2904 C C . ILE A 1 403 ? 15.461 20.609 3.699 1 98.38 403 ILE A C 1
ATOM 2906 O O . ILE A 1 403 ? 15.531 21.312 4.719 1 98.38 403 ILE A O 1
ATOM 2910 N N . ARG A 1 404 ? 16.219 20.812 2.666 1 97.25 404 ARG A N 1
ATOM 2911 C CA . ARG A 1 404 ? 16.984 22.047 2.473 1 97.25 404 ARG A CA 1
ATOM 2912 C C . ARG A 1 404 ? 16.25 23 1.533 1 97.25 404 ARG A C 1
ATOM 2914 O O . ARG A 1 404 ? 15.836 22.609 0.438 1 97.25 404 ARG A O 1
ATOM 2921 N N . GLY A 1 405 ? 16.078 24.203 1.963 1 94.5 405 GLY A N 1
ATOM 2922 C CA . GLY A 1 405 ? 15.391 25.203 1.158 1 94.5 405 GLY A CA 1
ATOM 2923 C C . GLY A 1 405 ? 16.078 25.5 -0.158 1 94.5 405 GLY A C 1
ATOM 2924 O O . GLY A 1 405 ? 17.281 25.234 -0.304 1 94.5 405 GLY A O 1
ATOM 2925 N N . ALA A 1 406 ? 15.156 25.938 -1.107 1 86.81 406 ALA A N 1
ATOM 2926 C CA . ALA A 1 406 ? 15.695 26.328 -2.406 1 86.81 406 ALA A CA 1
ATOM 2927 C C . ALA A 1 406 ? 16.484 27.641 -2.301 1 86.81 406 ALA A C 1
ATOM 2929 O O . ALA A 1 406 ? 16.109 28.531 -1.549 1 86.81 406 ALA A O 1
ATOM 2930 N N . THR A 1 407 ? 17.781 27.609 -2.52 1 67.69 407 THR A N 1
ATOM 2931 C CA . THR A 1 407 ? 18.547 28.844 -2.52 1 67.69 407 THR A CA 1
ATOM 2932 C C . THR A 1 407 ? 18.297 29.625 -3.811 1 67.69 407 THR A C 1
ATOM 2934 O O . THR A 1 407 ? 18.047 29.031 -4.859 1 67.69 407 THR A O 1
ATOM 2937 N N . MET B 1 1 ? 31.234 -2.496 -4.48 1 35.59 1 MET B N 1
ATOM 2938 C CA . MET B 1 1 ? 31.031 -3.918 -4.219 1 35.59 1 MET B CA 1
ATOM 2939 C C . MET B 1 1 ? 29.781 -4.422 -4.949 1 35.59 1 MET B C 1
ATOM 2941 O O . MET B 1 1 ? 28.812 -3.68 -5.129 1 35.59 1 MET B O 1
ATOM 2945 N N . PRO B 1 2 ? 30.016 -5.5 -5.723 1 47.34 2 PRO B N 1
ATOM 2946 C CA . PRO B 1 2 ? 28.812 -6.004 -6.391 1 47.34 2 PRO B CA 1
ATOM 2947 C C . PRO B 1 2 ? 27.625 -6.121 -5.445 1 47.34 2 PRO B C 1
ATOM 2949 O O . PRO B 1 2 ? 27.797 -6.312 -4.238 1 47.34 2 PRO B O 1
ATOM 2952 N N . ALA B 1 3 ? 26.547 -5.672 -5.816 1 58.25 3 ALA B N 1
ATOM 2953 C CA . ALA B 1 3 ? 25.359 -5.801 -4.977 1 58.25 3 ALA B CA 1
ATOM 2954 C C . ALA B 1 3 ? 25.266 -7.195 -4.367 1 58.25 3 ALA B C 1
ATOM 2956 O O . ALA B 1 3 ? 25.531 -8.195 -5.043 1 58.25 3 ALA B O 1
ATOM 2957 N N . PRO B 1 4 ? 25.062 -7.219 -3.096 1 66.88 4 PRO B N 1
ATOM 2958 C CA . PRO B 1 4 ? 25.016 -8.516 -2.422 1 66.88 4 PRO B CA 1
ATOM 2959 C C . PRO B 1 4 ? 23.938 -9.438 -3.006 1 66.88 4 PRO B C 1
ATOM 2961 O O . PRO B 1 4 ? 22.891 -8.969 -3.436 1 66.88 4 PRO B O 1
ATOM 2964 N N . ASP B 1 5 ? 24.359 -10.562 -3.018 1 87.12 5 ASP B N 1
ATOM 2965 C CA . ASP B 1 5 ? 23.391 -11.578 -3.436 1 87.12 5 ASP B CA 1
ATOM 2966 C C . ASP B 1 5 ? 22.25 -11.695 -2.43 1 87.12 5 ASP B C 1
ATOM 2968 O O . ASP B 1 5 ? 22.484 -11.742 -1.22 1 87.12 5 ASP B O 1
ATOM 2972 N N . ILE B 1 6 ? 21.047 -11.562 -2.881 1 95.44 6 ILE B N 1
ATOM 2973 C CA . ILE B 1 6 ? 19.859 -11.688 -2.049 1 95.44 6 ILE B CA 1
ATOM 2974 C C . ILE B 1 6 ? 19.328 -13.117 -2.127 1 95.44 6 ILE B C 1
ATOM 2976 O O . ILE B 1 6 ? 18.984 -13.602 -3.207 1 95.44 6 ILE B O 1
ATOM 2980 N N . VAL B 1 7 ? 19.219 -13.789 -0.975 1 96.56 7 VAL B N 1
ATOM 2981 C CA . VAL B 1 7 ? 18.75 -15.172 -0.949 1 96.56 7 VAL B CA 1
ATOM 2982 C C . VAL B 1 7 ? 17.438 -15.258 -0.171 1 96.56 7 VAL B C 1
ATOM 2984 O O . VAL B 1 7 ? 17.125 -14.367 0.613 1 96.56 7 VAL B O 1
ATOM 2987 N N . PHE B 1 8 ? 16.703 -16.266 -0.47 1 97.88 8 PHE B N 1
ATOM 2988 C CA . PHE B 1 8 ? 15.508 -16.594 0.299 1 97.88 8 PHE B CA 1
ATOM 2989 C C . PHE B 1 8 ? 15.844 -17.594 1.41 1 97.88 8 PHE B C 1
ATOM 2991 O O . PHE B 1 8 ? 16.062 -18.766 1.149 1 97.88 8 PHE B O 1
ATOM 2998 N N . ALA B 1 9 ? 15.719 -17.062 2.664 1 96.5 9 ALA B N 1
ATOM 2999 C CA . ALA B 1 9 ? 16.281 -17.812 3.783 1 96.5 9 ALA B CA 1
ATOM 3000 C C . ALA B 1 9 ? 15.18 -18.516 4.574 1 96.5 9 ALA B C 1
ATOM 3002 O O . ALA B 1 9 ? 15.453 -19.422 5.371 1 96.5 9 ALA B O 1
ATOM 3003 N N . GLY B 1 10 ? 14.008 -18.156 4.348 1 97.38 10 GLY B N 1
ATOM 3004 C CA . GLY B 1 10 ? 12.859 -18.734 5.008 1 97.38 10 GLY B CA 1
ATOM 3005 C C . GLY B 1 10 ? 11.562 -18.547 4.238 1 97.38 10 GLY B C 1
ATOM 3006 O O . GLY B 1 10 ? 11.391 -17.531 3.549 1 97.38 10 GLY B O 1
ATOM 3007 N N . ILE B 1 11 ? 10.711 -19.547 4.402 1 98.5 11 ILE B N 1
ATOM 3008 C CA . ILE B 1 11 ? 9.422 -19.531 3.705 1 98.5 11 ILE B CA 1
ATOM 3009 C C . ILE B 1 11 ? 8.32 -20.016 4.645 1 98.5 11 ILE B C 1
ATOM 3011 O O . ILE B 1 11 ? 8.477 -21.047 5.312 1 98.5 11 ILE B O 1
ATOM 3015 N N . GLY B 1 12 ? 7.281 -19.234 4.773 1 98.75 12 GLY B N 1
ATOM 3016 C CA . GLY B 1 12 ? 6.016 -19.672 5.34 1 98.75 12 GLY B CA 1
ATOM 3017 C C . GLY B 1 12 ? 4.863 -19.594 4.355 1 98.75 12 GLY B C 1
ATOM 3018 O O . GLY B 1 12 ? 4.805 -18.688 3.531 1 98.75 12 GLY B O 1
ATOM 3019 N N . THR B 1 13 ? 3.928 -20.594 4.453 1 98.75 13 THR B N 1
ATOM 3020 C CA . THR B 1 13 ? 2.885 -20.625 3.434 1 98.75 13 THR B CA 1
ATOM 3021 C C . THR B 1 13 ? 1.559 -21.094 4.031 1 98.75 13 THR B C 1
ATOM 3023 O O . THR B 1 13 ? 1.54 -21.797 5.035 1 98.75 13 THR B O 1
ATOM 3026 N N . ALA B 1 14 ? 0.532 -20.641 3.42 1 98.75 14 ALA B N 1
ATOM 3027 C CA . ALA B 1 14 ? -0.827 -21.125 3.65 1 98.75 14 ALA B CA 1
ATOM 3028 C C . ALA B 1 14 ? -1.682 -20.969 2.395 1 98.75 14 ALA B C 1
ATOM 3030 O O . ALA B 1 14 ? -1.616 -19.938 1.712 1 98.75 14 ALA B O 1
ATOM 3031 N N . CYS B 1 15 ? -2.438 -21.953 2.055 1 98.62 15 CYS B N 1
ATOM 3032 C CA . CYS B 1 15 ? -3.406 -21.938 0.963 1 98.62 15 CYS B CA 1
ATOM 3033 C C . CYS B 1 15 ? -4.445 -23.031 1.133 1 98.62 15 CYS B C 1
ATOM 3035 O O . CYS B 1 15 ? -4.559 -23.625 2.207 1 98.62 15 CYS B O 1
ATOM 3037 N N . GLY B 1 16 ? -5.23 -23.266 0.123 1 98.25 16 GLY B N 1
ATOM 3038 C CA . GLY B 1 16 ? -6.266 -24.297 0.186 1 98.25 16 GLY B CA 1
ATOM 3039 C C . GLY B 1 16 ? -5.719 -25.688 0.421 1 98.25 16 GLY B C 1
ATOM 3040 O O . GLY B 1 16 ? -6.445 -26.578 0.863 1 98.25 16 GLY B O 1
ATOM 3041 N N . LEU B 1 17 ? -4.465 -25.891 0.163 1 98.62 17 LEU B N 1
ATOM 3042 C CA . LEU B 1 17 ? -3.812 -27.188 0.328 1 98.62 17 LEU B CA 1
ATOM 3043 C C . LEU B 1 17 ? -3.393 -27.391 1.778 1 98.62 17 LEU B C 1
ATOM 3045 O O . LEU B 1 17 ? -3.012 -28.5 2.16 1 98.62 17 LEU B O 1
ATOM 3049 N N . GLY B 1 18 ? -3.416 -26.312 2.605 1 98.38 18 GLY B N 1
ATOM 3050 C CA . GLY B 1 18 ? -3.059 -26.406 4.012 1 98.38 18 GLY B CA 1
ATOM 3051 C C . GLY B 1 18 ? -2.014 -25.391 4.426 1 98.38 18 GLY B C 1
ATOM 3052 O O . GLY B 1 18 ? -1.67 -24.484 3.65 1 98.38 18 GLY B O 1
ATOM 3053 N N . TYR B 1 19 ? -1.654 -25.453 5.68 1 98.19 19 TYR B N 1
ATOM 3054 C CA . TYR B 1 19 ? -0.601 -24.594 6.223 1 98.19 19 TYR B CA 1
ATOM 3055 C C . TYR B 1 19 ? 0.75 -25.297 6.168 1 98.19 19 TYR B C 1
ATOM 3057 O O . TYR B 1 19 ? 0.834 -26.516 6.387 1 98.19 19 TYR B O 1
ATOM 3065 N N . GLY B 1 20 ? 1.763 -24.516 5.773 1 98.25 20 GLY B N 1
ATOM 3066 C CA . GLY B 1 20 ? 3.117 -25.047 5.789 1 98.25 20 GLY B CA 1
ATOM 3067 C C . GLY B 1 20 ? 3.619 -25.438 4.414 1 98.25 20 GLY B C 1
ATOM 3068 O O . GLY B 1 20 ? 2.834 -25.859 3.557 1 98.25 20 GLY B O 1
ATOM 3069 N N . LYS B 1 21 ? 4.961 -25.516 4.27 1 98.06 21 LYS B N 1
ATOM 3070 C CA . LYS B 1 21 ? 5.629 -25.797 3 1 98.06 21 LYS B CA 1
ATOM 3071 C C . LYS B 1 21 ? 5.348 -27.219 2.527 1 98.06 21 LYS B C 1
ATOM 3073 O O . LYS B 1 21 ? 5.172 -27.453 1.33 1 98.06 21 LYS B O 1
ATOM 3078 N N . ALA B 1 22 ? 5.309 -28.078 3.461 1 98.19 22 ALA B N 1
ATOM 3079 C CA . ALA B 1 22 ? 5.066 -29.469 3.1 1 98.19 22 ALA B CA 1
ATOM 3080 C C . ALA B 1 22 ? 3.686 -29.641 2.469 1 98.19 22 ALA B C 1
ATOM 3082 O O . ALA B 1 22 ? 3.541 -30.328 1.452 1 98.19 22 ALA B O 1
ATOM 3083 N N . SER B 1 23 ? 2.699 -29.047 3.086 1 98.25 23 SER B N 1
ATOM 3084 C CA . SER B 1 23 ? 1.349 -29.109 2.535 1 98.25 23 SER B CA 1
ATOM 3085 C C . SER B 1 23 ? 1.29 -28.5 1.138 1 98.25 23 SER B C 1
ATOM 3087 O O . SER B 1 23 ? 0.614 -29.031 0.253 1 98.25 23 SER B O 1
ATOM 3089 N N . LEU B 1 24 ? 1.96 -27.438 0.953 1 98.62 24 LEU B N 1
ATOM 3090 C CA . LEU B 1 24 ? 1.959 -26.75 -0.336 1 98.62 24 LEU B CA 1
ATOM 3091 C C . LEU B 1 24 ? 2.586 -27.625 -1.416 1 98.62 24 LEU B C 1
ATOM 3093 O O . LEU B 1 24 ? 1.95 -27.906 -2.434 1 98.62 24 LEU B O 1
ATOM 3097 N N . ILE B 1 25 ? 3.814 -28.094 -1.195 1 98.5 25 ILE B N 1
ATOM 3098 C CA . ILE B 1 25 ? 4.551 -28.797 -2.242 1 98.5 25 ILE B CA 1
ATOM 3099 C C . ILE B 1 25 ? 3.9 -30.156 -2.51 1 98.5 25 ILE B C 1
ATOM 3101 O O . ILE B 1 25 ? 3.736 -30.547 -3.664 1 98.5 25 ILE B O 1
ATOM 3105 N N . ASP B 1 26 ? 3.49 -30.859 -1.472 1 98.5 26 ASP B N 1
ATOM 3106 C CA . ASP B 1 26 ? 2.85 -32.156 -1.643 1 98.5 26 ASP B CA 1
ATOM 3107 C C . ASP B 1 26 ? 1.521 -32.031 -2.385 1 98.5 26 ASP B C 1
ATOM 3109 O O . ASP B 1 26 ? 1.223 -32.812 -3.283 1 98.5 26 ASP B O 1
ATOM 3113 N N . GLY B 1 27 ? 0.786 -31.047 -1.976 1 98.5 27 GLY B N 1
ATOM 3114 C CA . GLY B 1 27 ? -0.498 -30.812 -2.621 1 98.5 27 GLY B CA 1
ATOM 3115 C C . GLY B 1 27 ? -0.37 -30.406 -4.074 1 98.5 27 GLY B C 1
ATOM 3116 O O . GLY B 1 27 ? -1.153 -30.844 -4.922 1 98.5 27 GLY B O 1
ATOM 3117 N N . LEU B 1 28 ? 0.566 -29.547 -4.367 1 98.56 28 LEU B N 1
ATOM 3118 C CA . LEU B 1 28 ? 0.803 -29.109 -5.738 1 98.56 28 LEU B CA 1
ATOM 3119 C C . LEU B 1 28 ? 1.187 -30.281 -6.629 1 98.56 28 LEU B C 1
ATOM 3121 O O . LEU B 1 28 ? 0.621 -30.453 -7.711 1 98.56 28 LEU B O 1
ATOM 3125 N N . LEU B 1 29 ? 2.123 -31.078 -6.172 1 98.19 29 LEU B N 1
ATOM 3126 C CA . LEU B 1 29 ? 2.635 -32.188 -6.977 1 98.19 29 LEU B CA 1
ATOM 3127 C C . LEU B 1 29 ? 1.572 -33.25 -7.164 1 98.19 29 LEU B C 1
ATOM 3129 O O . LEU B 1 29 ? 1.523 -33.906 -8.203 1 98.19 29 LEU B O 1
ATOM 3133 N N . ALA B 1 30 ? 0.686 -33.375 -6.215 1 97.75 30 ALA B N 1
ATOM 3134 C CA . ALA B 1 30 ? -0.397 -34.375 -6.309 1 97.75 30 ALA B CA 1
ATOM 3135 C C . ALA B 1 30 ? -1.54 -33.844 -7.168 1 97.75 30 ALA B C 1
ATOM 3137 O O . ALA B 1 30 ? -2.404 -34.594 -7.602 1 97.75 30 ALA B O 1
ATOM 3138 N N . GLY B 1 31 ? -1.518 -32.531 -7.41 1 97.38 31 GLY B N 1
ATOM 3139 C CA . GLY B 1 31 ? -2.645 -31.922 -8.094 1 97.38 31 GLY B CA 1
ATOM 3140 C C . GLY B 1 31 ? -3.947 -32.031 -7.328 1 97.38 31 GLY B C 1
ATOM 3141 O O . GLY B 1 31 ? -4.992 -32.344 -7.91 1 97.38 31 GLY B O 1
ATOM 3142 N N . ARG B 1 32 ? -3.938 -31.812 -6.078 1 97.12 32 ARG B N 1
ATOM 3143 C CA . ARG B 1 32 ? -5.109 -32 -5.23 1 97.12 32 ARG B CA 1
ATOM 3144 C C . ARG B 1 32 ? -6.207 -31 -5.578 1 97.12 32 ARG B C 1
ATOM 3146 O O . ARG B 1 32 ? -5.926 -29.828 -5.805 1 97.12 32 ARG B O 1
ATOM 3153 N N . ASP B 1 33 ? -7.391 -31.484 -5.648 1 97.62 33 ASP B N 1
ATOM 3154 C CA . ASP B 1 33 ? -8.539 -30.625 -5.922 1 97.62 33 ASP B CA 1
ATOM 3155 C C . ASP B 1 33 ? -9.062 -29.984 -4.641 1 97.62 33 ASP B C 1
ATOM 3157 O O . ASP B 1 33 ? -9.516 -30.688 -3.73 1 97.62 33 ASP B O 1
ATOM 3161 N N . VAL B 1 34 ? -9.031 -28.641 -4.656 1 97.88 34 VAL B N 1
ATOM 3162 C CA . VAL B 1 34 ? -9.469 -27.938 -3.449 1 97.88 34 VAL B CA 1
ATOM 3163 C C . VAL B 1 34 ? -10.547 -26.922 -3.805 1 97.88 34 VAL B C 1
ATOM 3165 O O . VAL B 1 34 ? -10.953 -26.125 -2.963 1 97.88 34 VAL B O 1
ATOM 3168 N N . PHE B 1 35 ? -11.062 -26.906 -5.027 1 97.81 35 PHE B N 1
ATOM 3169 C CA . PHE B 1 35 ? -12.055 -25.938 -5.484 1 97.81 35 PHE B CA 1
ATOM 3170 C C . PHE B 1 35 ? -13.453 -26.359 -5.055 1 97.81 35 PHE B C 1
ATOM 3172 O O . PHE B 1 35 ? -13.805 -27.547 -5.125 1 97.81 35 PHE B O 1
ATOM 3179 N N . SER B 1 36 ? -14.211 -25.5 -4.602 1 96.62 36 SER B N 1
ATOM 3180 C CA . SER B 1 36 ? -15.602 -25.688 -4.199 1 96.62 36 SER B CA 1
ATOM 3181 C C . SER B 1 36 ? -16.359 -24.375 -4.207 1 96.62 36 SER B C 1
ATOM 3183 O O . SER B 1 36 ? -15.781 -23.312 -4.453 1 96.62 36 SER B O 1
ATOM 3185 N N . ALA B 1 37 ? -17.672 -24.438 -4.02 1 95.38 37 ALA B N 1
ATOM 3186 C CA . ALA B 1 37 ? -18.422 -23.203 -3.791 1 95.38 37 ALA B CA 1
ATOM 3187 C C . ALA B 1 37 ? -17.922 -22.484 -2.547 1 95.38 37 ALA B C 1
ATOM 3189 O O . ALA B 1 37 ? -17.672 -23.109 -1.511 1 95.38 37 ALA B O 1
ATOM 3190 N N . LEU B 1 38 ? -17.656 -21.172 -2.699 1 95.44 38 LEU B N 1
ATOM 3191 C CA . LEU B 1 38 ? -17.25 -20.406 -1.539 1 95.44 38 LEU B CA 1
ATOM 3192 C C . LEU B 1 38 ? -18.328 -20.406 -0.466 1 95.44 38 LEU B C 1
ATOM 3194 O O . LEU B 1 38 ? -19.5 -20.172 -0.765 1 95.44 38 LEU B O 1
ATOM 3198 N N . ALA B 1 39 ? -17.906 -20.672 0.807 1 93.12 39 ALA B N 1
ATOM 3199 C CA . ALA B 1 39 ? -18.922 -20.922 1.831 1 93.12 39 ALA B CA 1
ATOM 3200 C C . ALA B 1 39 ? -18.656 -20.062 3.068 1 93.12 39 ALA B C 1
ATOM 3202 O O . ALA B 1 39 ? -19.516 -19.984 3.961 1 93.12 39 ALA B O 1
ATOM 3203 N N . ARG B 1 40 ? -17.531 -19.422 3.18 1 93.81 40 ARG B N 1
ATOM 3204 C CA . ARG B 1 40 ? -17.266 -18.594 4.344 1 93.81 40 ARG B CA 1
ATOM 3205 C C . ARG B 1 40 ? -18.297 -17.469 4.461 1 93.81 40 ARG B C 1
ATOM 3207 O O . ARG B 1 40 ? -18.641 -16.828 3.467 1 93.81 40 ARG B O 1
ATOM 3214 N N . PRO B 1 41 ? -18.812 -17.219 5.727 1 91.62 41 PRO B N 1
ATOM 3215 C CA . PRO B 1 41 ? -19.781 -16.125 5.895 1 91.62 41 PRO B CA 1
ATOM 3216 C C . PRO B 1 41 ? -19.281 -14.805 5.309 1 91.62 41 PRO B C 1
ATOM 3218 O O . PRO B 1 41 ? -18.109 -14.453 5.469 1 91.62 41 PRO B O 1
ATOM 3221 N N . GLY B 1 42 ? -20.156 -14.102 4.672 1 91.12 42 GLY B N 1
ATOM 3222 C CA . GLY B 1 42 ? -19.844 -12.828 4.059 1 91.12 42 GLY B CA 1
ATOM 3223 C C . GLY B 1 42 ? -19.562 -12.93 2.57 1 91.12 42 GLY B C 1
ATOM 3224 O O . GLY B 1 42 ? -19.375 -11.914 1.896 1 91.12 42 GLY B O 1
ATOM 3225 N N . ARG B 1 43 ? -19.547 -14.203 2.068 1 93.56 43 ARG B N 1
ATOM 3226 C CA . ARG B 1 43 ? -19.25 -14.398 0.655 1 93.56 43 ARG B CA 1
ATOM 3227 C C . ARG B 1 43 ? -20.453 -14.945 -0.099 1 93.56 43 ARG B C 1
ATOM 3229 O O . ARG B 1 43 ? -20.312 -15.508 -1.188 1 93.56 43 ARG B O 1
ATOM 3236 N N . GLN B 1 44 ? -21.656 -14.789 0.458 1 90 44 GLN B N 1
ATOM 3237 C CA . GLN B 1 44 ? -22.891 -15.266 -0.132 1 90 44 GLN B CA 1
ATOM 3238 C C . GLN B 1 44 ? -23.922 -14.141 -0.264 1 90 44 GLN B C 1
ATOM 3240 O O . GLN B 1 44 ? -23.797 -13.109 0.402 1 90 44 GLN B O 1
ATOM 3245 N N . ALA B 1 45 ? -24.844 -14.469 -1.112 1 87.56 45 ALA B N 1
ATOM 3246 C CA . ALA B 1 45 ? -26.016 -13.602 -1.159 1 87.56 45 ALA B CA 1
ATOM 3247 C C . ALA B 1 45 ? -26.812 -13.68 0.144 1 87.56 45 ALA B C 1
ATOM 3249 O O . ALA B 1 45 ? -26.578 -14.57 0.962 1 87.56 45 ALA B O 1
ATOM 3250 N N . PRO B 1 46 ? -27.656 -12.625 0.326 1 81.94 46 PRO B N 1
ATOM 3251 C CA . PRO B 1 46 ? -28.438 -12.602 1.562 1 81.94 46 PRO B CA 1
ATOM 3252 C C . PRO B 1 46 ? -29.234 -13.883 1.785 1 81.94 46 PRO B C 1
ATOM 3254 O O . PRO B 1 46 ? -29.484 -14.266 2.93 1 81.94 46 PRO B O 1
ATOM 3257 N N . ASP B 1 47 ? -29.625 -14.57 0.73 1 84.69 47 ASP B N 1
ATOM 3258 C CA . ASP B 1 47 ? -30.406 -15.789 0.866 1 84.69 47 ASP B CA 1
ATOM 3259 C C . ASP B 1 47 ? -29.516 -17 1.115 1 84.69 47 ASP B C 1
ATOM 3261 O O . ASP B 1 47 ? -30 -18.141 1.158 1 84.69 47 ASP B O 1
ATOM 3265 N N . GLY B 1 48 ? -28.25 -16.719 1.188 1 85.19 48 GLY B N 1
ATOM 3266 C CA . GLY B 1 48 ? -27.297 -17.766 1.495 1 85.19 48 GLY B CA 1
ATOM 3267 C C . GLY B 1 48 ? -26.734 -18.438 0.259 1 85.19 48 GLY B C 1
ATOM 3268 O O . GLY B 1 48 ? -25.797 -19.234 0.351 1 85.19 48 GLY B O 1
ATOM 3269 N N . SER B 1 49 ? -27.219 -18.203 -0.824 1 84.38 49 SER B N 1
ATOM 3270 C CA . SER B 1 49 ? -26.75 -18.828 -2.061 1 84.38 49 SER B CA 1
ATOM 3271 C C . SER B 1 49 ? -25.469 -18.172 -2.559 1 84.38 49 SER B C 1
ATOM 3273 O O . SER B 1 49 ? -25.172 -17.031 -2.225 1 84.38 49 SER B O 1
ATOM 3275 N N . THR B 1 50 ? -24.609 -19.016 -3.131 1 83.12 50 THR B N 1
ATOM 3276 C CA . THR B 1 50 ? -23.453 -18.453 -3.799 1 83.12 50 THR B CA 1
ATOM 3277 C C . THR B 1 50 ? -23.297 -19.031 -5.203 1 83.12 50 THR B C 1
ATOM 3279 O O . THR B 1 50 ? -23.656 -20.172 -5.449 1 83.12 50 THR B O 1
ATOM 3282 N N . SER B 1 51 ? -22.875 -18.234 -6.07 1 84.44 51 SER B N 1
ATOM 3283 C CA . SER B 1 51 ? -22.578 -18.656 -7.434 1 84.44 51 SER B CA 1
ATOM 3284 C C . SER B 1 51 ? -21.078 -18.625 -7.703 1 84.44 51 SER B C 1
ATOM 3286 O O . SER B 1 51 ? -20.641 -18.734 -8.852 1 84.44 51 SER B O 1
ATOM 3288 N N . PHE B 1 52 ? -20.344 -18.453 -6.648 1 93.88 52 PHE B N 1
ATOM 3289 C CA . PHE B 1 52 ? -18.906 -18.297 -6.848 1 93.88 52 PHE B CA 1
ATOM 3290 C C . PHE B 1 52 ? -18.172 -19.578 -6.441 1 93.88 52 PHE B C 1
ATOM 3292 O O . PHE B 1 52 ? -18.359 -20.078 -5.332 1 93.88 52 PHE B O 1
ATOM 3299 N N . ILE B 1 53 ? -17.391 -20.062 -7.367 1 96.19 53 ILE B N 1
ATOM 3300 C CA . ILE B 1 53 ? -16.453 -21.141 -7.105 1 96.19 53 ILE B CA 1
ATOM 3301 C C . ILE B 1 53 ? -15.102 -20.562 -6.703 1 96.19 53 ILE B C 1
ATOM 3303 O O . ILE B 1 53 ? -14.664 -19.547 -7.254 1 96.19 53 ILE B O 1
ATOM 3307 N N . GLY B 1 54 ? -14.391 -21.141 -5.723 1 97.19 54 GLY B N 1
ATOM 3308 C CA . GLY B 1 54 ? -13.062 -20.75 -5.285 1 97.19 54 GLY B CA 1
ATOM 3309 C C . GLY B 1 54 ? -12.453 -21.719 -4.293 1 97.19 54 GLY B C 1
ATOM 3310 O O . GLY B 1 54 ? -12.797 -22.906 -4.281 1 97.19 54 GLY B O 1
ATOM 3311 N N . VAL B 1 55 ? -11.453 -21.219 -3.658 1 98.25 55 VAL B N 1
ATOM 3312 C CA . VAL B 1 55 ? -10.727 -22.047 -2.703 1 98.25 55 VAL B CA 1
ATOM 3313 C C . VAL B 1 55 ? -10.648 -21.344 -1.353 1 98.25 55 VAL B C 1
ATOM 3315 O O . VAL B 1 55 ? -10.219 -20.188 -1.272 1 98.25 55 VAL B O 1
ATOM 3318 N N . GLU B 1 56 ? -11.109 -21.953 -0.32 1 97.69 56 GLU B N 1
ATOM 3319 C CA . GLU B 1 56 ? -10.969 -21.484 1.06 1 97.69 56 GLU B CA 1
ATOM 3320 C C . GLU B 1 56 ? -10.039 -22.406 1.852 1 97.69 56 GLU B C 1
ATOM 3322 O O . GLU B 1 56 ? -10.047 -23.625 1.653 1 97.69 56 GLU B O 1
ATOM 3327 N N . MET B 1 57 ? -9.188 -21.828 2.557 1 97.25 57 MET B N 1
ATOM 3328 C CA . MET B 1 57 ? -8.266 -22.625 3.357 1 97.25 57 MET B CA 1
ATOM 3329 C C . MET B 1 57 ? -8.859 -22.938 4.727 1 97.25 57 MET B C 1
ATOM 3331 O O . MET B 1 57 ? -9.797 -22.266 5.168 1 97.25 57 MET B O 1
ATOM 3335 N N . PRO B 1 58 ? -8.344 -24 5.414 1 95.25 58 PRO B N 1
ATOM 3336 C CA . PRO B 1 58 ? -8.781 -24.25 6.789 1 95.25 58 PRO B CA 1
ATOM 3337 C C . PRO B 1 58 ? -8.406 -23.109 7.742 1 95.25 58 PRO B C 1
ATOM 3339 O O . PRO B 1 58 ? -7.57 -22.266 7.406 1 95.25 58 PRO B O 1
ATOM 3342 N N . ASP B 1 59 ? -9.047 -23.094 8.875 1 94.75 59 ASP B N 1
ATOM 3343 C CA . ASP B 1 59 ? -8.695 -22.109 9.891 1 94.75 59 ASP B CA 1
ATOM 3344 C C . ASP B 1 59 ? -7.23 -22.25 10.305 1 94.75 59 ASP B C 1
ATOM 3346 O O . ASP B 1 59 ? -6.703 -23.359 10.391 1 94.75 59 ASP B O 1
ATOM 3350 N N . PRO B 1 60 ? -6.613 -21.141 10.523 1 95.62 60 PRO B N 1
ATOM 3351 C CA . PRO B 1 60 ? -5.203 -21.203 10.906 1 95.62 60 PRO B CA 1
ATOM 3352 C C . PRO B 1 60 ? -4.996 -21.875 12.266 1 95.62 60 PRO B C 1
ATOM 3354 O O . PRO B 1 60 ? -5.887 -21.844 13.117 1 95.62 60 PRO B O 1
ATOM 3357 N N . PRO B 1 61 ? -3.809 -22.469 12.398 1 93.94 61 PRO B N 1
ATOM 3358 C CA . PRO B 1 61 ? -3.484 -23 13.719 1 93.94 61 PRO B CA 1
ATOM 3359 C C . PRO B 1 61 ? -3.387 -21.906 14.789 1 93.94 61 PRO B C 1
ATOM 3361 O O . PRO B 1 61 ? -3.014 -20.766 14.484 1 93.94 61 PRO B O 1
ATOM 3364 N N . GLU B 1 62 ? -3.75 -22.25 15.961 1 91.69 62 GLU B N 1
ATOM 3365 C CA . GLU B 1 62 ? -3.547 -21.328 17.062 1 91.69 62 GLU B CA 1
ATOM 3366 C C . GLU B 1 62 ? -2.068 -21.188 17.422 1 91.69 62 GLU B C 1
ATOM 3368 O O . GLU B 1 62 ? -1.353 -22.188 17.5 1 91.69 62 GLU B O 1
ATOM 3373 N N . LEU B 1 63 ? -1.661 -19.953 17.484 1 94.25 63 LEU B N 1
ATOM 3374 C CA . LEU B 1 63 ? -0.286 -19.719 17.906 1 94.25 63 LEU B CA 1
ATOM 3375 C C . LEU B 1 63 ? -0.18 -19.734 19.422 1 94.25 63 LEU B C 1
ATOM 3377 O O . LEU B 1 63 ? -1.156 -19.453 20.125 1 94.25 63 LEU B O 1
ATOM 3381 N N . PRO B 1 64 ? 0.95 -20.156 19.969 1 94.44 64 PRO B N 1
ATOM 3382 C CA . PRO B 1 64 ? 1.116 -20.203 21.422 1 94.44 64 PRO B CA 1
ATOM 3383 C C . PRO B 1 64 ? 0.829 -18.875 22.109 1 94.44 64 PRO B C 1
ATOM 3385 O O . PRO B 1 64 ? 1.193 -17.812 21.578 1 94.44 64 PRO B O 1
ATOM 3388 N N . PRO B 1 65 ? 0.182 -18.953 23.234 1 94.38 65 PRO B N 1
ATOM 3389 C CA . PRO B 1 65 ? -0.162 -17.719 23.953 1 94.38 65 PRO B CA 1
ATOM 3390 C C . PRO B 1 65 ? 1.064 -16.875 24.312 1 94.38 65 PRO B C 1
ATOM 3392 O O . PRO B 1 65 ? 0.956 -15.664 24.5 1 94.38 65 PRO B O 1
ATOM 3395 N N . GLU B 1 66 ? 2.209 -17.5 24.391 1 94.62 66 GLU B N 1
ATOM 3396 C CA . GLU B 1 66 ? 3.445 -16.781 24.672 1 94.62 66 GLU B CA 1
ATOM 3397 C C . GLU B 1 66 ? 3.822 -15.852 23.516 1 94.62 66 GLU B C 1
ATOM 3399 O O . GLU B 1 66 ? 4.465 -14.82 23.719 1 94.62 66 GLU B O 1
ATOM 3404 N N . LEU B 1 67 ? 3.414 -16.25 22.375 1 94.81 67 LEU B N 1
ATOM 3405 C CA . LEU B 1 67 ? 3.699 -15.445 21.188 1 94.81 67 LEU B CA 1
ATOM 3406 C C . LEU B 1 67 ? 2.562 -14.461 20.922 1 94.81 67 LEU B C 1
ATOM 3408 O O . LEU B 1 67 ? 2.803 -13.273 20.703 1 94.81 67 LEU B O 1
ATOM 3412 N N . VAL B 1 68 ? 1.377 -14.977 20.969 1 95.94 68 VAL B N 1
ATOM 3413 C CA . VAL B 1 68 ? 0.194 -14.141 20.766 1 95.94 68 VAL B CA 1
ATOM 3414 C C . VAL B 1 68 ? -0.706 -14.219 22 1 95.94 68 VAL B C 1
ATOM 3416 O O . VAL B 1 68 ? -1.563 -15.094 22.094 1 95.94 68 VAL B O 1
ATOM 3419 N N . PRO B 1 69 ? -0.609 -13.211 22.797 1 93.5 69 PRO B N 1
ATOM 3420 C CA . PRO B 1 69 ? -1.475 -13.211 23.984 1 93.5 69 PRO B CA 1
ATOM 3421 C C . PRO B 1 69 ? -2.959 -13.273 23.625 1 93.5 69 PRO B C 1
ATOM 3423 O O . PRO B 1 69 ? -3.375 -12.719 22.609 1 93.5 69 PRO B O 1
ATOM 3426 N N . LYS B 1 70 ? -3.738 -13.875 24.562 1 90.81 70 LYS B N 1
ATOM 3427 C CA . LYS B 1 70 ? -5.164 -14.086 24.344 1 90.81 70 LYS B CA 1
ATOM 3428 C C . LYS B 1 70 ? -5.883 -12.766 24.078 1 90.81 70 LYS B C 1
ATOM 3430 O O . LYS B 1 70 ? -6.809 -12.711 23.266 1 90.81 70 LYS B O 1
ATOM 3435 N N . ARG B 1 71 ? -5.512 -11.734 24.75 1 89.62 71 ARG B N 1
ATOM 3436 C CA . ARG B 1 71 ? -6.152 -10.438 24.594 1 89.62 71 ARG B CA 1
ATOM 3437 C C . ARG B 1 71 ? -5.984 -9.906 23.172 1 89.62 71 ARG B C 1
ATOM 3439 O O . ARG B 1 71 ? -6.879 -9.25 22.641 1 89.62 71 ARG B O 1
ATOM 3446 N N . VAL B 1 72 ? -4.871 -10.188 22.578 1 90.44 72 VAL B N 1
ATOM 3447 C CA . VAL B 1 72 ? -4.605 -9.781 21.203 1 90.44 72 VAL B CA 1
ATOM 3448 C C . VAL B 1 72 ? -5.355 -10.695 20.234 1 90.44 72 VAL B C 1
ATOM 3450 O O . VAL B 1 72 ? -5.996 -10.219 19.297 1 90.44 72 VAL B O 1
ATOM 3453 N N . ALA B 1 73 ? -5.328 -11.961 20.484 1 91.25 73 ALA B N 1
ATOM 3454 C CA . ALA B 1 73 ? -5.938 -12.953 19.609 1 91.25 73 ALA B CA 1
ATOM 3455 C C . ALA B 1 73 ? -7.422 -12.664 19.391 1 91.25 73 ALA B C 1
ATOM 3457 O O . ALA B 1 73 ? -7.965 -12.922 18.312 1 91.25 73 ALA B O 1
ATOM 3458 N N . ARG B 1 74 ? -8.055 -12.109 20.375 1 88.38 74 ARG B N 1
ATOM 3459 C CA . ARG B 1 74 ? -9.492 -11.852 20.328 1 88.38 74 ARG B CA 1
ATOM 3460 C C . ARG B 1 74 ? -9.805 -10.648 19.438 1 88.38 74 ARG B C 1
ATOM 3462 O O . ARG B 1 74 ? -10.953 -10.445 19.047 1 88.38 74 ARG B O 1
ATOM 3469 N N . THR B 1 75 ? -8.805 -9.875 19.109 1 89 75 THR B N 1
ATOM 3470 C CA . THR B 1 75 ? -9.047 -8.617 18.422 1 89 75 THR B CA 1
ATOM 3471 C C . THR B 1 75 ? -8.672 -8.734 16.938 1 89 75 THR B C 1
ATOM 3473 O O . THR B 1 75 ? -8.773 -7.758 16.188 1 89 75 THR B O 1
ATOM 3476 N N . ILE B 1 76 ? -8.211 -9.883 16.562 1 91.56 76 ILE B N 1
ATOM 3477 C CA . ILE B 1 76 ? -7.73 -9.961 15.18 1 91.56 76 ILE B CA 1
ATOM 3478 C C . ILE B 1 76 ? -8.633 -10.891 14.375 1 91.56 76 ILE B C 1
ATOM 3480 O O . ILE B 1 76 ? -9.195 -11.844 14.906 1 91.56 76 ILE B O 1
ATOM 3484 N N . GLY B 1 77 ? -8.844 -10.531 13.156 1 89.12 77 GLY B N 1
ATOM 3485 C CA . GLY B 1 77 ? -9.656 -11.32 12.242 1 89.12 77 GLY B CA 1
ATOM 3486 C C . GLY B 1 77 ? -8.875 -12.406 11.531 1 89.12 77 GLY B C 1
ATOM 3487 O O . GLY B 1 77 ? -7.707 -12.641 11.852 1 89.12 77 GLY B O 1
ATOM 3488 N N . LEU B 1 78 ? -9.508 -13.062 10.594 1 92.25 78 LEU B N 1
ATOM 3489 C CA . LEU B 1 78 ? -8.953 -14.195 9.859 1 92.25 78 LEU B CA 1
ATOM 3490 C C . LEU B 1 78 ? -7.652 -13.812 9.172 1 92.25 78 LEU B C 1
ATOM 3492 O O . LEU B 1 78 ? -6.656 -14.539 9.266 1 92.25 78 LEU B O 1
ATOM 3496 N N . GLY B 1 79 ? -7.652 -12.695 8.453 1 92.88 79 GLY B N 1
ATOM 3497 C CA . GLY B 1 79 ? -6.461 -12.258 7.746 1 92.88 79 GLY B CA 1
ATOM 3498 C C . GLY B 1 79 ? -5.262 -12.078 8.656 1 92.88 79 GLY B C 1
ATOM 3499 O O . GLY B 1 79 ? -4.148 -12.477 8.312 1 92.88 79 GLY B O 1
ATOM 3500 N N . GLY B 1 80 ? -5.465 -11.445 9.805 1 93.94 80 GLY B N 1
ATOM 3501 C CA . GLY B 1 80 ? -4.395 -11.273 10.773 1 93.94 80 GLY B CA 1
ATOM 3502 C C . GLY B 1 80 ? -3.865 -12.586 11.32 1 93.94 80 GLY B C 1
ATOM 3503 O O . GLY B 1 80 ? -2.652 -12.766 11.445 1 93.94 80 GLY B O 1
ATOM 3504 N N . ARG B 1 81 ? -4.773 -13.477 11.648 1 95.12 81 ARG B N 1
ATOM 3505 C CA . ARG B 1 81 ? -4.375 -14.773 12.203 1 95.12 81 ARG B CA 1
ATOM 3506 C C . ARG B 1 81 ? -3.564 -15.57 11.188 1 95.12 81 ARG B C 1
ATOM 3508 O O . ARG B 1 81 ? -2.58 -16.219 11.547 1 95.12 81 ARG B O 1
ATOM 3515 N N . VAL B 1 82 ? -3.998 -15.539 9.969 1 97 82 VAL B N 1
ATOM 3516 C CA . VAL B 1 82 ? -3.289 -16.25 8.906 1 97 82 VAL B CA 1
ATOM 3517 C C . VAL B 1 82 ? -1.894 -15.656 8.734 1 97 82 VAL B C 1
ATOM 3519 O O . VAL B 1 82 ? -0.908 -16.391 8.641 1 97 82 VAL B O 1
ATOM 3522 N N . ALA B 1 83 ? -1.795 -14.359 8.695 1 96.88 83 ALA B N 1
ATOM 3523 C CA . ALA B 1 83 ? -0.513 -13.68 8.547 1 96.88 83 ALA B CA 1
ATOM 3524 C C . ALA B 1 83 ? 0.456 -14.078 9.656 1 96.88 83 ALA B C 1
ATOM 3526 O O . ALA B 1 83 ? 1.632 -14.336 9.391 1 96.88 83 ALA B O 1
ATOM 3527 N N . LEU B 1 84 ? -0.037 -14.102 10.883 1 97.25 84 LEU B N 1
ATOM 3528 C CA . LEU B 1 84 ? 0.818 -14.445 12.016 1 97.25 84 LEU B CA 1
ATOM 3529 C C . LEU B 1 84 ? 1.306 -15.883 11.914 1 97.25 84 LEU B C 1
ATOM 3531 O O . LEU B 1 84 ? 2.463 -16.172 12.219 1 97.25 84 LEU B O 1
ATOM 3535 N N . ALA B 1 85 ? 0.407 -16.781 11.523 1 97.94 85 ALA B N 1
ATOM 3536 C CA . ALA B 1 85 ? 0.78 -18.188 11.398 1 97.94 85 ALA B CA 1
ATOM 3537 C C . ALA B 1 85 ? 1.875 -18.375 10.352 1 97.94 85 ALA B C 1
ATOM 3539 O O . ALA B 1 85 ? 2.852 -19.094 10.594 1 97.94 85 ALA B O 1
ATOM 3540 N N . VAL B 1 86 ? 1.686 -17.75 9.25 1 98.38 86 VAL B N 1
ATOM 3541 C CA . VAL B 1 86 ? 2.613 -17.859 8.125 1 98.38 86 VAL B CA 1
ATOM 3542 C C . VAL B 1 86 ? 3.943 -17.203 8.492 1 98.38 86 VAL B C 1
ATOM 3544 O O . VAL B 1 86 ? 5.012 -17.75 8.211 1 98.38 86 VAL B O 1
ATOM 3547 N N . LEU B 1 87 ? 3.926 -16.062 9.109 1 98.31 87 LEU B N 1
ATOM 3548 C CA . LEU B 1 87 ? 5.121 -15.359 9.562 1 98.31 87 LEU B CA 1
ATOM 3549 C C . LEU B 1 87 ? 5.887 -16.188 10.594 1 98.31 87 LEU B C 1
ATOM 3551 O O . LEU B 1 87 ? 7.117 -16.219 10.578 1 98.31 87 LEU B O 1
ATOM 3555 N N . ASN B 1 88 ? 5.141 -16.781 11.484 1 98.12 88 ASN B N 1
ATOM 3556 C CA . ASN B 1 88 ? 5.77 -17.609 12.516 1 98.12 88 ASN B CA 1
ATOM 3557 C C . ASN B 1 88 ? 6.594 -18.734 11.914 1 98.12 88 ASN B C 1
ATOM 3559 O O . ASN B 1 88 ? 7.703 -19.016 12.367 1 98.12 88 ASN B O 1
ATOM 3563 N N . GLU B 1 89 ? 6.055 -19.391 10.898 1 98 89 GLU B N 1
ATOM 3564 C CA . GLU B 1 89 ? 6.773 -20.453 10.211 1 98 89 GLU B CA 1
ATOM 3565 C C . GLU B 1 89 ? 8.062 -19.938 9.578 1 98 89 GLU B C 1
ATOM 3567 O O . GLU B 1 89 ? 9.133 -20.516 9.766 1 98 89 GLU B O 1
ATOM 3572 N N . ALA B 1 90 ? 7.98 -18.875 8.812 1 98.12 90 ALA B N 1
ATOM 3573 C CA . ALA B 1 90 ? 9.133 -18.328 8.109 1 98.12 90 ALA B CA 1
ATOM 3574 C C . ALA B 1 90 ? 10.172 -17.797 9.094 1 98.12 90 ALA B C 1
ATOM 3576 O O . ALA B 1 90 ? 11.383 -17.938 8.875 1 98.12 90 ALA B O 1
ATOM 3577 N N . TRP B 1 91 ? 9.719 -17.141 10.18 1 97.44 91 TRP B N 1
ATOM 3578 C CA . TRP B 1 91 ? 10.57 -16.531 11.195 1 97.44 91 TRP B CA 1
ATOM 3579 C C . TRP B 1 91 ? 11.484 -17.578 11.836 1 97.44 91 TRP B C 1
ATOM 3581 O O . TRP B 1 91 ? 12.688 -17.359 11.953 1 97.44 91 TRP B O 1
ATOM 3591 N N . GLY B 1 92 ? 10.844 -18.703 12.297 1 95.56 92 GLY B N 1
ATOM 3592 C CA . GLY B 1 92 ? 11.594 -19.781 12.922 1 95.56 92 GLY B CA 1
ATOM 3593 C C . GLY B 1 92 ? 12.625 -20.391 12 1 95.56 92 GLY B C 1
ATOM 3594 O O . GLY B 1 92 ? 13.766 -20.641 12.414 1 95.56 92 GLY B O 1
ATOM 3595 N N . GLU B 1 93 ? 12.266 -20.609 10.805 1 95.5 93 GLU B N 1
ATOM 3596 C CA . GLU B 1 93 ? 13.172 -21.25 9.852 1 95.5 93 GLU B CA 1
ATOM 3597 C C . GLU B 1 93 ? 14.391 -20.375 9.586 1 95.5 93 GLU B C 1
ATOM 3599 O O . GLU B 1 93 ? 15.516 -20.875 9.484 1 95.5 93 GLU B O 1
ATOM 3604 N N . ALA B 1 94 ? 14.164 -19.094 9.422 1 95.69 94 ALA B N 1
ATOM 3605 C CA . ALA B 1 94 ? 15.234 -18.172 9.055 1 95.69 94 ALA B CA 1
ATOM 3606 C C . ALA B 1 94 ? 16.062 -17.781 10.273 1 95.69 94 ALA B C 1
ATOM 3608 O O . ALA B 1 94 ? 17.078 -17.094 10.148 1 95.69 94 ALA B O 1
ATOM 3609 N N . GLY B 1 95 ? 15.688 -18.156 11.484 1 94.69 95 GLY B N 1
ATOM 3610 C CA . GLY B 1 95 ? 16.422 -17.844 12.703 1 94.69 95 GLY B CA 1
ATOM 3611 C C . GLY B 1 95 ? 16.469 -16.344 12.992 1 94.69 95 GLY B C 1
ATOM 3612 O O . GLY B 1 95 ? 17.516 -15.812 13.344 1 94.69 95 GLY B O 1
ATOM 3613 N N . LEU B 1 96 ? 15.359 -15.648 12.844 1 96 96 LEU B N 1
ATOM 3614 C CA . LEU B 1 96 ? 15.336 -14.195 12.906 1 96 96 LEU B CA 1
ATOM 3615 C C . LEU B 1 96 ? 15.492 -13.703 14.344 1 96 96 LEU B C 1
ATOM 3617 O O . LEU B 1 96 ? 15.781 -12.531 14.57 1 96 96 LEU B O 1
ATOM 3621 N N . ASP B 1 97 ? 15.406 -14.586 15.328 1 95.38 97 ASP B N 1
ATOM 3622 C CA . ASP B 1 97 ? 15.609 -14.211 16.719 1 95.38 97 ASP B CA 1
ATOM 3623 C C . ASP B 1 97 ? 17.047 -13.75 16.953 1 95.38 97 ASP B C 1
ATOM 3625 O O . ASP B 1 97 ? 17.328 -13.07 17.953 1 95.38 97 ASP B O 1
ATOM 3629 N N . LYS B 1 98 ? 17.938 -14.086 16.094 1 94.25 98 LYS B N 1
ATOM 3630 C CA . LYS B 1 98 ? 19.344 -13.781 16.25 1 94.25 98 LYS B CA 1
ATOM 3631 C C . LYS B 1 98 ? 19.719 -12.484 15.531 1 94.25 98 LYS B C 1
ATOM 3633 O O . LYS B 1 98 ? 20.859 -12.016 15.641 1 94.25 98 LYS B O 1
ATOM 3638 N N . VAL B 1 99 ? 18.797 -11.922 14.828 1 95.75 99 VAL B N 1
ATOM 3639 C CA . VAL B 1 99 ? 19.047 -10.695 14.07 1 95.75 99 VAL B CA 1
ATOM 3640 C C . VAL B 1 99 ? 18.609 -9.484 14.891 1 95.75 99 VAL B C 1
ATOM 3642 O O . VAL B 1 99 ? 17.594 -9.523 15.578 1 95.75 99 VAL B O 1
ATOM 3645 N N . ALA B 1 100 ? 19.406 -8.375 14.945 1 97.38 100 ALA B N 1
ATOM 3646 C CA . ALA B 1 100 ? 19.031 -7.148 15.641 1 97.38 100 ALA B CA 1
ATOM 3647 C C . ALA B 1 100 ? 17.688 -6.625 15.133 1 97.38 100 ALA B C 1
ATOM 3649 O O . ALA B 1 100 ? 17.484 -6.488 13.922 1 97.38 100 ALA B O 1
ATOM 3650 N N . PRO B 1 101 ? 16.75 -6.328 16.016 1 98.06 101 PRO B N 1
ATOM 3651 C CA . PRO B 1 101 ? 15.398 -5.949 15.602 1 98.06 101 PRO B CA 1
ATOM 3652 C C . PRO B 1 101 ? 15.383 -4.77 14.633 1 98.06 101 PRO B C 1
ATOM 3654 O O . PRO B 1 101 ? 14.57 -4.742 13.703 1 98.06 101 PRO B O 1
ATOM 3657 N N . ASP B 1 102 ? 16.281 -3.768 14.836 1 97.88 102 ASP B N 1
ATOM 3658 C CA . ASP B 1 102 ? 16.297 -2.566 14.008 1 97.88 102 ASP B CA 1
ATOM 3659 C C . ASP B 1 102 ? 16.891 -2.855 12.633 1 97.88 102 ASP B C 1
ATOM 3661 O O . ASP B 1 102 ? 16.891 -1.987 11.758 1 97.88 102 ASP B O 1
ATOM 3665 N N . ARG B 1 103 ? 17.312 -4.098 12.367 1 97.38 103 ARG B N 1
ATOM 3666 C CA . ARG B 1 103 ? 17.859 -4.508 11.086 1 97.38 103 ARG B CA 1
ATOM 3667 C C . ARG B 1 103 ? 16.906 -5.461 10.359 1 97.38 103 ARG B C 1
ATOM 3669 O O . ARG B 1 103 ? 17.297 -6.102 9.383 1 97.38 103 ARG B O 1
ATOM 3676 N N . ILE B 1 104 ? 15.688 -5.613 10.852 1 98.19 104 ILE B N 1
ATOM 3677 C CA . ILE B 1 104 ? 14.648 -6.434 10.234 1 98.19 104 ILE B CA 1
ATOM 3678 C C . ILE B 1 104 ? 13.531 -5.539 9.695 1 98.19 104 ILE B C 1
ATOM 3680 O O . ILE B 1 104 ? 13.008 -4.695 10.43 1 98.19 104 ILE B O 1
ATOM 3684 N N . GLY B 1 105 ? 13.211 -5.668 8.391 1 98.69 105 GLY B N 1
ATOM 3685 C CA . GLY B 1 105 ? 12.094 -4.965 7.781 1 98.69 105 GLY B CA 1
ATOM 3686 C C . GLY B 1 105 ? 10.977 -5.887 7.352 1 98.69 105 GLY B C 1
ATOM 3687 O O . GLY B 1 105 ? 11.148 -7.105 7.312 1 98.69 105 GLY B O 1
ATOM 3688 N N . LEU B 1 106 ? 9.828 -5.324 7.094 1 98.81 106 LEU B N 1
ATOM 3689 C CA . LEU B 1 106 ? 8.633 -6.051 6.668 1 98.81 106 LEU B CA 1
ATOM 3690 C C . LEU B 1 106 ? 7.887 -5.277 5.582 1 98.81 106 LEU B C 1
ATOM 3692 O O . LEU B 1 106 ? 7.535 -4.113 5.773 1 98.81 106 LEU B O 1
ATOM 3696 N N . VAL B 1 107 ? 7.676 -5.898 4.461 1 98.75 107 VAL B N 1
ATOM 3697 C CA . VAL B 1 107 ? 6.82 -5.367 3.406 1 98.75 107 VAL B CA 1
ATOM 3698 C C . VAL B 1 107 ? 5.637 -6.301 3.184 1 98.75 107 VAL B C 1
ATOM 3700 O O . VAL B 1 107 ? 5.816 -7.477 2.852 1 98.75 107 VAL B O 1
ATOM 3703 N N . VAL B 1 108 ? 4.453 -5.785 3.371 1 97.94 108 VAL B N 1
ATOM 3704 C CA . VAL B 1 108 ? 3.229 -6.57 3.227 1 97.94 108 VAL B CA 1
ATOM 3705 C C . VAL B 1 108 ? 2.564 -6.246 1.891 1 97.94 108 VAL B C 1
ATOM 3707 O O . VAL B 1 108 ? 2.18 -5.102 1.643 1 97.94 108 VAL B O 1
ATOM 3710 N N . GLY B 1 109 ? 2.457 -7.281 1.038 1 97.19 109 GLY B N 1
ATOM 3711 C CA . GLY B 1 109 ? 1.732 -7.121 -0.212 1 97.19 109 GLY B CA 1
ATOM 3712 C C . GLY B 1 109 ? 0.23 -7.258 -0.053 1 97.19 109 GLY B C 1
ATOM 3713 O O . GLY B 1 109 ? -0.264 -8.32 0.327 1 97.19 109 GLY B O 1
ATOM 3714 N N . GLY B 1 110 ? -0.455 -6.121 -0.349 1 91.25 110 GLY B N 1
ATOM 3715 C CA . GLY B 1 110 ? -1.908 -6.109 -0.281 1 91.25 110 GLY B CA 1
ATOM 3716 C C . GLY B 1 110 ? -2.455 -4.984 0.575 1 91.25 110 GLY B C 1
ATOM 3717 O O . GLY B 1 110 ? -1.875 -4.645 1.608 1 91.25 110 GLY B O 1
ATOM 3718 N N . SER B 1 111 ? -3.5 -4.215 0.197 1 76 111 SER B N 1
ATOM 3719 C CA . SER B 1 111 ? -4.008 -3.086 0.967 1 76 111 SER B CA 1
ATOM 3720 C C . SER B 1 111 ? -5.48 -3.275 1.322 1 76 111 SER B C 1
ATOM 3722 O O . SER B 1 111 ? -6.031 -2.527 2.131 1 76 111 SER B O 1
ATOM 3724 N N . ASN B 1 112 ? -6.258 -4.207 0.827 1 78.44 112 ASN B N 1
ATOM 3725 C CA . ASN B 1 112 ? -7.652 -4.488 1.148 1 78.44 112 ASN B CA 1
ATOM 3726 C C . ASN B 1 112 ? -7.812 -5.852 1.813 1 78.44 112 ASN B C 1
ATOM 3728 O O . ASN B 1 112 ? -8.672 -6.641 1.418 1 78.44 112 ASN B O 1
ATOM 3732 N N . LEU B 1 113 ? -7.109 -5.945 2.918 1 81.62 113 LEU B N 1
ATOM 3733 C CA . LEU B 1 113 ? -6.914 -7.285 3.467 1 81.62 113 LEU B CA 1
ATOM 3734 C C . LEU B 1 113 ? -8.133 -7.723 4.277 1 81.62 113 LEU B C 1
ATOM 3736 O O . LEU B 1 113 ? -8.305 -8.914 4.551 1 81.62 113 LEU B O 1
ATOM 3740 N N . PHE B 1 114 ? -9.062 -6.746 4.555 1 86.94 114 PHE B N 1
ATOM 3741 C CA . PHE B 1 114 ? -10.102 -7.09 5.52 1 86.94 114 PHE B CA 1
ATOM 3742 C C . PHE B 1 114 ? -11.477 -6.676 5.012 1 86.94 114 PHE B C 1
ATOM 3744 O O . PHE B 1 114 ? -12.352 -6.305 5.797 1 86.94 114 PHE B O 1
ATOM 3751 N N . ALA B 1 115 ? -11.664 -6.715 3.73 1 87.75 115 ALA B N 1
ATOM 3752 C CA . ALA B 1 115 ? -12.891 -6.215 3.115 1 87.75 115 ALA B CA 1
ATOM 3753 C C . ALA B 1 115 ? -14.109 -6.988 3.617 1 87.75 115 ALA B C 1
ATOM 3755 O O . ALA B 1 115 ? -15.148 -6.398 3.926 1 87.75 115 ALA B O 1
ATOM 3756 N N . ARG B 1 116 ? -14.023 -8.312 3.711 1 89.38 116 ARG B N 1
ATOM 3757 C CA . ARG B 1 116 ? -15.133 -9.133 4.195 1 89.38 116 ARG B CA 1
ATOM 3758 C C . ARG B 1 116 ? -15.477 -8.789 5.641 1 89.38 116 ARG B C 1
ATOM 3760 O O . ARG B 1 116 ? -16.656 -8.648 5.988 1 89.38 116 ARG B O 1
ATOM 3767 N N . GLU B 1 117 ? -14.422 -8.695 6.41 1 88.19 117 GLU B N 1
ATOM 3768 C CA . GLU B 1 117 ? -14.633 -8.352 7.812 1 88.19 117 GLU B CA 1
ATOM 3769 C C . GLU B 1 117 ? -15.297 -6.984 7.949 1 88.19 117 GLU B C 1
ATOM 3771 O O . GLU B 1 117 ? -16.141 -6.785 8.82 1 88.19 117 GLU B O 1
ATOM 3776 N N . GLN B 1 118 ? -14.906 -6.039 7.148 1 85.75 118 GLN B N 1
ATOM 3777 C CA . GLN B 1 118 ? -15.5 -4.703 7.176 1 85.75 118 GLN B CA 1
ATOM 3778 C C . GLN B 1 118 ? -16.984 -4.754 6.859 1 85.75 118 GLN B C 1
ATOM 3780 O O . GLN B 1 118 ? -17.797 -4.094 7.523 1 85.75 118 GLN B O 1
ATOM 3785 N N . VAL B 1 119 ? -17.328 -5.531 5.871 1 83.69 119 VAL B N 1
ATOM 3786 C CA . VAL B 1 119 ? -18.734 -5.668 5.473 1 83.69 119 VAL B CA 1
ATOM 3787 C C . VAL B 1 119 ? -19.531 -6.32 6.598 1 83.69 119 VAL B C 1
ATOM 3789 O O . VAL B 1 119 ? -20.641 -5.891 6.91 1 83.69 119 VAL B O 1
ATOM 3792 N N . LEU B 1 120 ? -18.953 -7.359 7.195 1 86.31 120 LEU B N 1
ATOM 3793 C CA . LEU B 1 120 ? -19.641 -8.062 8.281 1 86.31 120 LEU B CA 1
ATOM 3794 C C . LEU B 1 120 ? -19.844 -7.137 9.477 1 86.31 120 LEU B C 1
ATOM 3796 O O . LEU B 1 120 ? -20.891 -7.172 10.117 1 86.31 120 LEU B O 1
ATOM 3800 N N . MET B 1 121 ? -18.844 -6.34 9.75 1 86.56 121 MET B N 1
ATOM 3801 C CA . MET B 1 121 ? -18.969 -5.379 10.844 1 86.56 121 MET B CA 1
ATOM 3802 C C . MET B 1 121 ? -20.062 -4.359 10.547 1 86.56 121 MET B C 1
ATOM 3804 O O . MET B 1 121 ? -20.844 -4.008 11.438 1 86.56 121 MET B O 1
ATOM 3808 N N . ALA B 1 122 ? -20.047 -3.854 9.32 1 83.81 122 ALA B N 1
ATOM 3809 C CA . ALA B 1 122 ? -21.094 -2.906 8.922 1 83.81 122 ALA B CA 1
ATOM 3810 C C . ALA B 1 122 ? -22.484 -3.51 9.102 1 83.81 122 ALA B C 1
ATOM 3812 O O . ALA B 1 122 ? -23.406 -2.826 9.539 1 83.81 122 ALA B O 1
ATOM 3813 N N . GLN B 1 123 ? -22.641 -4.766 8.742 1 83.56 123 GLN B N 1
ATOM 3814 C CA . GLN B 1 123 ? -23.922 -5.465 8.883 1 83.56 123 GLN B CA 1
ATOM 3815 C C . GLN B 1 123 ? -24.266 -5.688 10.352 1 83.56 123 GLN B C 1
ATOM 3817 O O . GLN B 1 123 ? -25.406 -5.457 10.766 1 83.56 123 GLN B O 1
ATOM 3822 N N . ASP B 1 124 ? -23.312 -6.129 11.047 1 87.62 124 ASP B N 1
ATOM 3823 C CA . ASP B 1 124 ? -23.516 -6.508 12.445 1 87.62 124 ASP B CA 1
ATOM 3824 C C . ASP B 1 124 ? -23.906 -5.297 13.289 1 87.62 124 ASP B C 1
ATOM 3826 O O . ASP B 1 124 ? -24.656 -5.426 14.258 1 87.62 124 ASP B O 1
ATOM 3830 N N . TYR B 1 125 ? -23.469 -4.137 12.898 1 88.69 125 TYR B N 1
ATOM 3831 C CA . TYR B 1 125 ? -23.656 -2.98 13.766 1 88.69 125 TYR B CA 1
ATOM 3832 C C . TYR B 1 125 ? -24.594 -1.966 13.133 1 88.69 125 TYR B C 1
ATOM 3834 O O . TYR B 1 125 ? -24.75 -0.852 13.633 1 88.69 125 TYR B O 1
ATOM 3842 N N . ALA B 1 126 ? -25.172 -2.221 12.055 1 83 126 ALA B N 1
ATOM 3843 C CA . ALA B 1 126 ? -26.094 -1.337 11.336 1 83 126 ALA B CA 1
ATOM 3844 C C . ALA B 1 126 ? -27.156 -0.777 12.281 1 83 126 ALA B C 1
ATOM 3846 O O . ALA B 1 126 ? -27.484 0.407 12.211 1 83 126 ALA B O 1
ATOM 3847 N N . GLY B 1 127 ? -27.734 -1.509 13.195 1 83.69 127 GLY B N 1
ATOM 3848 C CA . GLY B 1 127 ? -28.781 -1.059 14.102 1 83.69 127 GLY B CA 1
ATOM 3849 C C . GLY B 1 127 ? -28.266 -0.699 15.477 1 83.69 127 GLY B C 1
ATOM 3850 O O . GLY B 1 127 ? -29.047 -0.381 16.375 1 83.69 127 GLY B O 1
ATOM 3851 N N . ARG B 1 128 ? -26.984 -0.739 15.648 1 88 128 ARG B N 1
ATOM 3852 C CA . ARG B 1 128 ? -26.406 -0.453 16.953 1 88 128 ARG B CA 1
ATOM 3853 C C . ARG B 1 128 ? -25.047 0.233 16.812 1 88 128 ARG B C 1
ATOM 3855 O O . ARG B 1 128 ? -24.047 -0.223 17.391 1 88 128 ARG B O 1
ATOM 3862 N N . LEU B 1 129 ? -25.062 1.298 16.094 1 86.69 129 LEU B N 1
ATOM 3863 C CA . LEU B 1 129 ? -23.844 2.018 15.742 1 86.69 129 LEU B CA 1
ATOM 3864 C C . LEU B 1 129 ? -23.125 2.516 16.984 1 86.69 129 LEU B C 1
ATOM 3866 O O . LEU B 1 129 ? -21.906 2.637 17 1 86.69 129 LEU B O 1
ATOM 3870 N N . ALA B 1 130 ? -23.812 2.777 18.078 1 84.12 130 ALA B N 1
ATOM 3871 C CA . ALA B 1 130 ? -23.234 3.258 19.328 1 84.12 130 ALA B CA 1
ATOM 3872 C C . ALA B 1 130 ? -22.344 2.201 19.969 1 84.12 130 ALA B C 1
ATOM 3874 O O . ALA B 1 130 ? -21.531 2.51 20.844 1 84.12 130 ALA B O 1
ATOM 3875 N N . PHE B 1 131 ? -22.359 0.984 19.406 1 89.5 131 PHE B N 1
ATOM 3876 C CA . PHE B 1 131 ? -21.656 -0.123 20.031 1 89.5 131 PHE B CA 1
ATOM 3877 C C . PHE B 1 131 ? -20.516 -0.607 19.141 1 89.5 131 PHE B C 1
ATOM 3879 O O . PHE B 1 131 ? -19.938 -1.673 19.375 1 89.5 131 PHE B O 1
ATOM 3886 N N . VAL B 1 132 ? -20.203 0.146 18.109 1 91.44 132 VAL B N 1
ATOM 3887 C CA . VAL B 1 132 ? -19.094 -0.21 17.234 1 91.44 132 VAL B CA 1
ATOM 3888 C C . VAL B 1 132 ? -17.812 -0.351 18.078 1 91.44 132 VAL B C 1
ATOM 3890 O O . VAL B 1 132 ? -17.438 0.568 18.797 1 91.44 132 VAL B O 1
ATOM 3893 N N . PRO B 1 133 ? -17.047 -1.521 17.984 1 91.38 133 PRO B N 1
ATOM 3894 C CA . PRO B 1 133 ? -15.867 -1.772 18.812 1 91.38 133 PRO B CA 1
ATOM 3895 C C . PRO B 1 133 ? -14.586 -1.231 18.188 1 91.38 133 PRO B C 1
ATOM 3897 O O . PRO B 1 133 ? -14.555 -0.933 17 1 91.38 133 PRO B O 1
ATOM 3900 N N . PRO B 1 134 ? -13.508 -1.152 19 1 89.69 134 PRO B N 1
ATOM 3901 C CA . PRO B 1 134 ? -12.211 -0.691 18.516 1 89.69 134 PRO B CA 1
ATOM 3902 C C . PRO B 1 134 ? -11.68 -1.535 17.359 1 89.69 134 PRO B C 1
ATOM 3904 O O . PRO B 1 134 ? -10.953 -1.025 16.5 1 89.69 134 PRO B O 1
ATOM 3907 N N . ARG B 1 135 ? -12.023 -2.75 17.281 1 88.56 135 ARG B N 1
ATOM 3908 C CA . ARG B 1 135 ? -11.586 -3.637 16.203 1 88.56 135 ARG B CA 1
ATOM 3909 C C . ARG B 1 135 ? -11.977 -3.084 14.844 1 88.56 135 ARG B C 1
ATOM 3911 O O . ARG B 1 135 ? -11.266 -3.287 13.859 1 88.56 135 ARG B O 1
ATOM 3918 N N . ALA B 1 136 ? -13.094 -2.342 14.805 1 88 136 ALA B N 1
ATOM 3919 C CA . ALA B 1 136 ? -13.523 -1.741 13.547 1 88 136 ALA B CA 1
ATOM 3920 C C . ALA B 1 136 ? -12.492 -0.742 13.031 1 88 136 ALA B C 1
ATOM 3922 O O . ALA B 1 136 ? -12.258 -0.646 11.828 1 88 136 ALA B O 1
ATOM 3923 N N . GLY B 1 137 ? -11.875 -0.048 13.938 1 89.31 137 GLY B N 1
ATOM 3924 C CA . GLY B 1 137 ? -10.82 0.879 13.57 1 89.31 137 GLY B CA 1
ATOM 3925 C C . GLY B 1 137 ? -9.578 0.188 13.031 1 89.31 137 GLY B C 1
ATOM 3926 O O . GLY B 1 137 ? -8.969 0.658 12.07 1 89.31 137 GLY B O 1
ATOM 3927 N N . HIS B 1 138 ? -9.242 -0.935 13.594 1 88.62 138 HIS B N 1
ATOM 3928 C CA . HIS B 1 138 ? -8.062 -1.678 13.164 1 88.62 138 HIS B CA 1
ATOM 3929 C C . HIS B 1 138 ? -8.258 -2.26 11.766 1 88.62 138 HIS B C 1
ATOM 3931 O O . HIS B 1 138 ? -7.363 -2.18 10.93 1 88.62 138 HIS B O 1
ATOM 3937 N N . VAL B 1 139 ? -9.422 -2.789 11.578 1 85.56 139 VAL B N 1
ATOM 3938 C CA . VAL B 1 139 ? -9.742 -3.467 10.328 1 85.56 139 VAL B CA 1
ATOM 3939 C C . VAL B 1 139 ? -9.758 -2.455 9.188 1 85.56 139 VAL B C 1
ATOM 3941 O O . VAL B 1 139 ? -9.453 -2.797 8.039 1 85.56 139 VAL B O 1
ATOM 3944 N N . TYR B 1 140 ? -9.945 -1.268 9.508 1 84.38 140 TYR B N 1
ATOM 3945 C CA . TYR B 1 140 ? -9.977 -0.197 8.523 1 84.38 140 TYR B CA 1
ATOM 3946 C C . TYR B 1 140 ? -8.57 0.196 8.102 1 84.38 140 TYR B C 1
ATOM 3948 O O . TYR B 1 140 ? -8.344 0.605 6.957 1 84.38 140 TYR B O 1
ATOM 3956 N N . LEU B 1 141 ? -7.695 0.056 8.93 1 87.56 141 LEU B N 1
ATOM 3957 C CA . LEU B 1 141 ? -6.336 0.524 8.672 1 87.56 141 LEU B CA 1
ATOM 3958 C C . LEU B 1 141 ? -5.566 -0.488 7.828 1 87.56 141 LEU B C 1
ATOM 3960 O O . LEU B 1 141 ? -5.492 -1.667 8.18 1 87.56 141 LEU B O 1
ATOM 3964 N N . ASP B 1 142 ? -4.984 -0.047 6.762 1 84.06 142 ASP B N 1
ATOM 3965 C CA . ASP B 1 142 ? -4.199 -0.917 5.895 1 84.06 142 ASP B CA 1
ATOM 3966 C C . ASP B 1 142 ? -2.869 -1.288 6.543 1 84.06 142 ASP B C 1
ATOM 3968 O O . ASP B 1 142 ? -2.166 -2.18 6.066 1 84.06 142 ASP B O 1
ATOM 3972 N N . SER B 1 143 ? -2.535 -0.597 7.617 1 91.06 143 SER B N 1
ATOM 3973 C CA . SER B 1 143 ? -1.314 -0.878 8.367 1 91.06 143 SER B CA 1
ATOM 3974 C C . SER B 1 143 ? -1.548 -1.959 9.414 1 91.06 143 SER B C 1
ATOM 3976 O O . SER B 1 143 ? -0.624 -2.34 10.141 1 91.06 143 SER B O 1
ATOM 3978 N N . GLU B 1 144 ? -2.711 -2.479 9.445 1 93.25 144 GLU B N 1
ATOM 3979 C CA . GLU B 1 144 ? -3.082 -3.383 10.531 1 93.25 144 GLU B CA 1
ATOM 3980 C C . GLU B 1 144 ? -2.148 -4.59 10.586 1 93.25 144 GLU B C 1
ATOM 3982 O O . GLU B 1 144 ? -1.65 -4.945 11.656 1 93.25 144 GLU B O 1
ATOM 3987 N N . VAL B 1 145 ? -1.899 -5.199 9.453 1 95.62 145 VAL B N 1
ATOM 3988 C CA . VAL B 1 145 ? -1.066 -6.398 9.438 1 95.62 145 VAL B CA 1
ATOM 3989 C C . VAL B 1 145 ? 0.366 -6.039 9.828 1 95.62 145 VAL B C 1
ATOM 3991 O O . VAL B 1 145 ? 1.029 -6.789 10.547 1 95.62 145 VAL B O 1
ATOM 3994 N N . CYS B 1 146 ? 0.868 -4.918 9.383 1 96.31 146 CYS B N 1
ATOM 3995 C CA . CYS B 1 146 ? 2.203 -4.449 9.734 1 96.31 146 CYS B CA 1
ATOM 3996 C C . CYS B 1 146 ? 2.316 -4.195 11.227 1 96.31 146 CYS B C 1
ATOM 3998 O O . CYS B 1 146 ? 3.271 -4.641 11.867 1 96.31 146 CYS B O 1
ATOM 4000 N N . GLY B 1 147 ? 1.324 -3.447 11.766 1 95.75 147 GLY B N 1
ATOM 4001 C CA . GLY B 1 147 ? 1.323 -3.166 13.188 1 95.75 147 GLY B CA 1
ATOM 4002 C C . GLY B 1 147 ? 1.213 -4.414 14.047 1 95.75 147 GLY B C 1
ATOM 4003 O O . GLY B 1 147 ? 1.911 -4.547 15.055 1 95.75 147 GLY B O 1
ATOM 4004 N N . LEU B 1 148 ? 0.33 -5.309 13.602 1 96 148 LEU B N 1
ATOM 4005 C CA . LEU B 1 148 ? 0.143 -6.57 14.305 1 96 148 LEU B CA 1
ATOM 4006 C C . LEU B 1 148 ? 1.438 -7.375 14.336 1 96 148 LEU B C 1
ATOM 4008 O O . LEU B 1 148 ? 1.881 -7.816 15.398 1 96 148 LEU B O 1
ATOM 4012 N N . ALA B 1 149 ? 2.053 -7.531 13.172 1 97.31 149 ALA B N 1
ATOM 4013 C CA . ALA B 1 149 ? 3.289 -8.297 13.055 1 97.31 149 ALA B CA 1
ATOM 4014 C C . ALA B 1 149 ? 4.41 -7.664 13.867 1 97.31 149 ALA B C 1
ATOM 4016 O O . ALA B 1 149 ? 5.133 -8.359 14.586 1 97.31 149 ALA B O 1
ATOM 4017 N N . ALA B 1 150 ? 4.555 -6.336 13.758 1 97.06 150 ALA B N 1
ATOM 4018 C CA . ALA B 1 150 ? 5.648 -5.645 14.438 1 97.06 150 ALA B CA 1
ATOM 4019 C C . ALA B 1 150 ? 5.449 -5.645 15.953 1 97.06 150 ALA B C 1
ATOM 4021 O O . ALA B 1 150 ? 6.41 -5.523 16.719 1 97.06 150 ALA B O 1
ATOM 4022 N N . SER B 1 151 ? 4.207 -5.746 16.422 1 95.94 151 SER B N 1
ATOM 4023 C CA . SER B 1 151 ? 3.928 -5.793 17.844 1 95.94 151 SER B CA 1
ATOM 4024 C C . SER B 1 151 ? 4.25 -7.164 18.438 1 95.94 151 SER B C 1
ATOM 4026 O O . SER B 1 151 ? 4.535 -7.285 19.625 1 95.94 151 SER B O 1
ATOM 4028 N N . ILE B 1 152 ? 4.168 -8.195 17.594 1 96.88 152 ILE B N 1
ATOM 4029 C CA . ILE B 1 152 ? 4.344 -9.57 18.062 1 96.88 152 ILE B CA 1
ATOM 4030 C C . ILE B 1 152 ? 5.781 -10.023 17.812 1 96.88 152 ILE B C 1
ATOM 4032 O O . ILE B 1 152 ? 6.387 -10.672 18.656 1 96.88 152 ILE B O 1
ATOM 4036 N N . PHE B 1 153 ? 6.332 -9.711 16.594 1 97.62 153 PHE B N 1
ATOM 4037 C CA . PHE B 1 153 ? 7.695 -10.047 16.203 1 97.62 153 PHE B CA 1
ATOM 4038 C C . PHE B 1 153 ? 8.609 -8.836 16.328 1 97.62 153 PHE B C 1
ATOM 4040 O O . PHE B 1 153 ? 8.18 -7.703 16.078 1 97.62 153 PHE B O 1
ATOM 4047 N N . PRO B 1 154 ? 9.859 -9.062 16.781 1 97.25 154 PRO B N 1
ATOM 4048 C CA . PRO B 1 154 ? 10.766 -7.93 16.984 1 97.25 154 PRO B CA 1
ATOM 4049 C C . PRO B 1 154 ? 11.234 -7.305 15.672 1 97.25 154 PRO B C 1
ATOM 4051 O O . PRO B 1 154 ? 12.43 -7.328 15.367 1 97.25 154 PRO B O 1
ATOM 4054 N N . ILE B 1 155 ? 10.359 -6.688 14.992 1 98.38 155 ILE B N 1
ATOM 4055 C CA . ILE B 1 155 ? 10.617 -5.918 13.781 1 98.38 155 ILE B CA 1
ATOM 4056 C C . ILE B 1 155 ? 10.641 -4.43 14.109 1 98.38 155 ILE B C 1
ATOM 4058 O O . ILE B 1 155 ? 9.625 -3.854 14.5 1 98.38 155 ILE B O 1
ATOM 4062 N N . ARG B 1 156 ? 11.883 -3.811 13.945 1 98.44 156 ARG B N 1
ATOM 4063 C CA . ARG B 1 156 ? 12 -2.408 14.336 1 98.44 156 ARG B CA 1
ATOM 4064 C C . ARG B 1 156 ? 12.672 -1.591 13.234 1 98.44 156 ARG B C 1
ATOM 4066 O O . ARG B 1 156 ? 12.867 -0.384 13.383 1 98.44 156 ARG B O 1
ATOM 4073 N N . GLY B 1 157 ? 13.055 -2.229 12.102 1 98.5 157 GLY B N 1
ATOM 4074 C CA . GLY B 1 157 ? 13.555 -1.484 10.961 1 98.5 157 GLY B CA 1
ATOM 4075 C C . GLY B 1 157 ? 12.5 -0.614 10.305 1 98.5 157 GLY B C 1
ATOM 4076 O O . GLY B 1 157 ? 12.422 0.586 10.57 1 98.5 157 GLY B O 1
ATOM 4077 N N . PHE B 1 158 ? 11.719 -1.216 9.477 1 98.38 158 PHE B N 1
ATOM 4078 C CA . PHE B 1 158 ? 10.57 -0.551 8.875 1 98.38 158 PHE B CA 1
ATOM 4079 C C . PHE B 1 158 ? 9.469 -1.557 8.555 1 98.38 158 PHE B C 1
ATOM 4081 O O . PHE B 1 158 ? 9.719 -2.762 8.508 1 98.38 158 PHE B O 1
ATOM 4088 N N . ALA B 1 159 ? 8.297 -1.059 8.406 1 98.19 159 ALA B N 1
ATOM 4089 C CA . ALA B 1 159 ? 7.176 -1.873 7.953 1 98.19 159 ALA B CA 1
ATOM 4090 C C . ALA B 1 159 ? 6.156 -1.027 7.191 1 98.19 159 ALA B C 1
ATOM 4092 O O . ALA B 1 159 ? 5.852 0.098 7.594 1 98.19 159 ALA B O 1
ATOM 4093 N N . HIS B 1 160 ? 5.707 -1.513 6.07 1 97.56 160 HIS B N 1
ATOM 4094 C CA . HIS B 1 160 ? 4.633 -0.864 5.332 1 97.56 160 HIS B CA 1
ATOM 4095 C C . HIS B 1 160 ? 3.932 -1.849 4.402 1 97.56 160 HIS B C 1
ATOM 4097 O O . HIS B 1 160 ? 4.414 -2.965 4.195 1 97.56 160 HIS B O 1
ATOM 4103 N N . THR B 1 161 ? 2.781 -1.502 3.979 1 97.06 161 THR B N 1
ATOM 4104 C CA . THR B 1 161 ? 2.023 -2.273 2.998 1 97.06 161 THR B CA 1
ATOM 4105 C C . THR B 1 161 ? 2.23 -1.714 1.594 1 97.06 161 THR B C 1
ATOM 4107 O O . THR B 1 161 ? 2.459 -0.515 1.425 1 97.06 161 THR B O 1
ATOM 4110 N N . VAL B 1 162 ? 2.205 -2.609 0.581 1 97.12 162 VAL B N 1
ATOM 4111 C CA . VAL B 1 162 ? 2.279 -2.189 -0.814 1 97.12 162 VAL B CA 1
ATOM 4112 C C . VAL B 1 162 ? 1.12 -2.799 -1.6 1 97.12 162 VAL B C 1
ATOM 4114 O O . VAL B 1 162 ? 0.732 -3.943 -1.359 1 97.12 162 VAL B O 1
ATOM 4117 N N . GLY B 1 163 ? 0.498 -1.974 -2.436 1 96.19 163 GLY B N 1
ATOM 4118 C CA . GLY B 1 163 ? -0.624 -2.404 -3.254 1 96.19 163 GLY B CA 1
ATOM 4119 C C . GLY B 1 163 ? -0.356 -2.283 -4.742 1 96.19 163 GLY B C 1
ATOM 4120 O O . GLY B 1 163 ? 0.051 -1.222 -5.223 1 96.19 163 GLY B O 1
ATOM 4121 N N . ALA B 1 164 ? -0.547 -3.381 -5.477 1 96.06 164 ALA B N 1
ATOM 4122 C CA . ALA B 1 164 ? -0.424 -3.506 -6.926 1 96.06 164 ALA B CA 1
ATOM 4123 C C . ALA B 1 164 ? -1.294 -4.641 -7.453 1 96.06 164 ALA B C 1
ATOM 4125 O O . ALA B 1 164 ? -0.859 -5.422 -8.305 1 96.06 164 ALA B O 1
ATOM 4126 N N . ALA B 1 165 ? -2.469 -4.746 -6.871 1 94.31 165 ALA B N 1
ATOM 4127 C CA . ALA B 1 165 ? -3.389 -5.824 -7.223 1 94.31 165 ALA B CA 1
ATOM 4128 C C . ALA B 1 165 ? -2.695 -7.184 -7.148 1 94.31 165 ALA B C 1
ATOM 4130 O O . ALA B 1 165 ? -2.08 -7.52 -6.133 1 94.31 165 ALA B O 1
ATOM 4131 N N . SER B 1 166 ? -2.818 -7.992 -8.195 1 95.69 166 SER B N 1
ATOM 4132 C CA . SER B 1 166 ? -2.301 -9.352 -8.156 1 95.69 166 SER B CA 1
ATOM 4133 C C . SER B 1 166 ? -0.776 -9.367 -8.172 1 95.69 166 SER B C 1
ATOM 4135 O O . SER B 1 166 ? -0.157 -10.398 -7.891 1 95.69 166 SER B O 1
ATOM 4137 N N . ALA B 1 167 ? -0.155 -8.227 -8.383 1 97.5 167 ALA B N 1
ATOM 4138 C CA . ALA B 1 167 ? 1.303 -8.141 -8.406 1 97.5 167 ALA B CA 1
ATOM 4139 C C . ALA B 1 167 ? 1.852 -7.715 -7.051 1 97.5 167 ALA B C 1
ATOM 4141 O O . ALA B 1 167 ? 3.068 -7.656 -6.855 1 97.5 167 ALA B O 1
ATOM 4142 N N . SER B 1 168 ? 1.011 -7.488 -6.082 1 97.69 168 SER B N 1
ATOM 4143 C CA . SER B 1 168 ? 1.398 -6.902 -4.805 1 97.69 168 SER B CA 1
ATOM 4144 C C . SER B 1 168 ? 2.451 -7.754 -4.102 1 97.69 168 SER B C 1
ATOM 4146 O O . SER B 1 168 ? 3.438 -7.227 -3.584 1 97.69 168 SER B O 1
ATOM 4148 N N . GLY B 1 169 ? 2.225 -9.031 -4.027 1 98.56 169 GLY B N 1
ATOM 4149 C CA . GLY B 1 169 ? 3.186 -9.906 -3.381 1 98.56 169 GLY B CA 1
ATOM 4150 C C . GLY B 1 169 ? 4.559 -9.867 -4.027 1 98.56 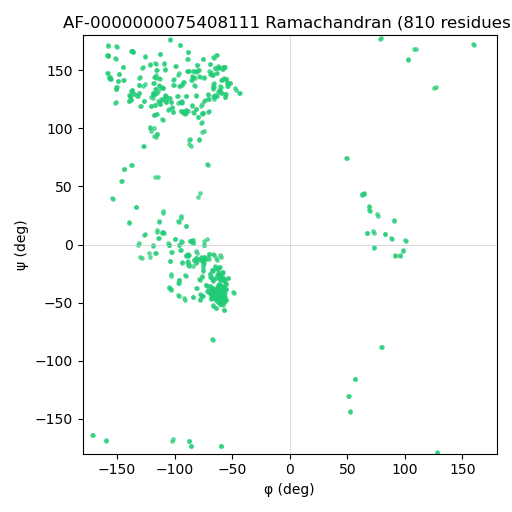169 GLY B C 1
ATOM 4151 O O . GLY B 1 169 ? 5.578 -9.914 -3.334 1 98.56 169 GLY B O 1
ATOM 4152 N N . ALA B 1 170 ? 4.602 -9.797 -5.359 1 98.81 170 ALA B N 1
ATOM 4153 C CA . ALA B 1 170 ? 5.863 -9.703 -6.086 1 98.81 170 ALA B CA 1
ATOM 4154 C C . ALA B 1 170 ? 6.539 -8.359 -5.844 1 98.81 170 ALA B C 1
ATOM 4156 O O . ALA B 1 170 ? 7.762 -8.289 -5.699 1 98.81 170 ALA B O 1
ATOM 4157 N N . VAL B 1 171 ? 5.742 -7.344 -5.805 1 98.69 171 VAL B N 1
ATOM 4158 C CA . VAL B 1 171 ? 6.281 -6.016 -5.523 1 98.69 171 VAL B CA 1
ATOM 4159 C C . VAL B 1 171 ? 6.867 -5.98 -4.117 1 98.69 171 VAL B C 1
ATOM 4161 O O . VAL B 1 171 ? 7.898 -5.344 -3.881 1 98.69 171 VAL B O 1
ATOM 4164 N N . ALA B 1 172 ? 6.211 -6.66 -3.191 1 98.75 172 ALA B N 1
ATOM 4165 C CA . ALA B 1 172 ? 6.754 -6.754 -1.84 1 98.75 172 ALA B CA 1
ATOM 4166 C C . ALA B 1 172 ? 8.148 -7.375 -1.851 1 98.75 172 ALA B C 1
ATOM 4168 O O . ALA B 1 172 ? 9.047 -6.918 -1.139 1 98.75 172 ALA B O 1
ATOM 4169 N N . VAL B 1 173 ? 8.375 -8.367 -2.627 1 98.88 173 VAL B N 1
ATOM 4170 C CA . VAL B 1 173 ? 9.664 -9.031 -2.748 1 98.88 173 VAL B CA 1
ATOM 4171 C C . VAL B 1 173 ? 10.688 -8.062 -3.346 1 98.88 173 VAL B C 1
ATOM 4173 O O . VAL B 1 173 ? 11.82 -7.977 -2.865 1 98.88 173 VAL B O 1
ATOM 4176 N N . ILE B 1 174 ? 10.281 -7.379 -4.387 1 98.75 174 ILE B N 1
ATOM 4177 C CA . ILE B 1 174 ? 11.164 -6.426 -5.055 1 98.75 174 ILE B CA 1
ATOM 4178 C C . ILE B 1 174 ? 11.609 -5.352 -4.062 1 98.75 174 ILE B C 1
ATOM 4180 O O . ILE B 1 174 ? 12.797 -5.023 -3.982 1 98.75 174 ILE B O 1
ATOM 4184 N N . GLN B 1 175 ? 10.695 -4.867 -3.285 1 98.62 175 GLN B N 1
ATOM 4185 C CA . GLN B 1 175 ? 11 -3.809 -2.33 1 98.62 175 GLN B CA 1
ATOM 4186 C C . GLN B 1 175 ? 11.852 -4.336 -1.178 1 98.62 175 GLN B C 1
ATOM 4188 O O . GLN B 1 175 ? 12.742 -3.639 -0.684 1 98.62 175 GLN B O 1
ATOM 4193 N N . ALA B 1 176 ? 11.508 -5.527 -0.732 1 98.62 176 ALA B N 1
ATOM 4194 C CA . ALA B 1 176 ? 12.328 -6.145 0.308 1 98.62 176 ALA B CA 1
ATOM 4195 C C . ALA B 1 176 ? 13.781 -6.258 -0.135 1 98.62 176 ALA B C 1
ATOM 4197 O O . ALA B 1 176 ? 14.695 -5.887 0.607 1 98.62 176 ALA B O 1
ATOM 4198 N N . ALA B 1 177 ? 14.008 -6.73 -1.312 1 97.88 177 ALA B N 1
ATOM 4199 C CA . ALA B 1 177 ? 15.352 -6.883 -1.853 1 97.88 177 ALA B CA 1
ATOM 4200 C C . ALA B 1 177 ? 16.047 -5.531 -1.976 1 97.88 177 ALA B C 1
ATOM 4202 O O . ALA B 1 177 ? 17.234 -5.406 -1.659 1 97.88 177 ALA B O 1
ATOM 4203 N N . ALA B 1 178 ? 15.336 -4.551 -2.455 1 96.81 178 ALA B N 1
ATOM 4204 C CA . ALA B 1 178 ? 15.891 -3.211 -2.625 1 96.81 178 ALA B CA 1
ATOM 4205 C C . ALA B 1 178 ? 16.359 -2.633 -1.289 1 96.81 178 ALA B C 1
ATOM 4207 O O . ALA B 1 178 ? 17.391 -1.967 -1.216 1 96.81 178 ALA B O 1
ATOM 4208 N N . ALA B 1 179 ? 15.57 -2.844 -0.246 1 97 179 ALA B N 1
ATOM 4209 C CA . ALA B 1 179 ? 15.906 -2.33 1.078 1 97 179 ALA B CA 1
ATOM 4210 C C . ALA B 1 179 ? 17.203 -2.941 1.586 1 97 179 ALA B C 1
ATOM 4212 O O . ALA B 1 179 ? 18.016 -2.258 2.211 1 97 179 ALA B O 1
ATOM 4213 N N . ILE B 1 180 ? 17.375 -4.191 1.344 1 96.5 180 ILE B N 1
ATOM 4214 C CA . ILE B 1 180 ? 18.594 -4.879 1.76 1 96.5 180 ILE B CA 1
ATOM 4215 C C . ILE B 1 180 ? 19.781 -4.355 0.958 1 96.5 180 ILE B C 1
ATOM 4217 O O . ILE B 1 180 ? 20.844 -4.059 1.523 1 96.5 180 ILE B O 1
ATOM 4221 N N . ARG B 1 181 ? 19.641 -4.219 -0.332 1 94.31 181 ARG B N 1
ATOM 4222 C CA . ARG B 1 181 ? 20.703 -3.746 -1.201 1 94.31 181 ARG B CA 1
ATOM 4223 C C . ARG B 1 181 ? 21.141 -2.332 -0.821 1 94.31 181 ARG B C 1
ATOM 4225 O O . ARG B 1 181 ? 22.312 -1.986 -0.926 1 94.31 181 ARG B O 1
ATOM 4232 N N . ALA B 1 182 ? 20.172 -1.543 -0.382 1 92.81 182 ALA B N 1
ATOM 4233 C CA . ALA B 1 182 ? 20.438 -0.162 0.004 1 92.81 182 ALA B CA 1
ATOM 4234 C C . ALA B 1 182 ? 21.094 -0.097 1.384 1 92.81 182 ALA B C 1
ATOM 4236 O O . ALA B 1 182 ? 21.562 0.961 1.807 1 92.81 182 ALA B O 1
ATOM 4237 N N . GLY B 1 183 ? 21.125 -1.207 2.119 1 93.62 183 GLY B N 1
ATOM 4238 C CA . GLY B 1 183 ? 21.719 -1.26 3.445 1 93.62 183 GLY B CA 1
ATOM 4239 C C . GLY B 1 183 ? 20.781 -0.767 4.535 1 93.62 183 GLY B C 1
ATOM 4240 O O . GLY B 1 183 ? 21.203 -0.594 5.684 1 93.62 183 GLY B O 1
ATOM 4241 N N . THR B 1 184 ? 19.5 -0.527 4.172 1 94.75 184 THR B N 1
ATOM 4242 C CA . THR B 1 184 ? 18.516 -0.073 5.148 1 94.75 184 THR B CA 1
ATOM 4243 C C . THR B 1 184 ? 18.312 -1.121 6.238 1 94.75 184 THR B C 1
ATOM 4245 O O . THR B 1 184 ? 18.156 -0.78 7.41 1 94.75 184 THR B O 1
ATOM 4248 N N . VAL B 1 185 ? 18.203 -2.336 5.859 1 96.69 185 VAL B N 1
ATOM 4249 C CA . VAL B 1 185 ? 18.109 -3.477 6.766 1 96.69 185 VAL B CA 1
ATOM 4250 C C . VAL B 1 185 ? 18.984 -4.617 6.258 1 96.69 185 VAL B C 1
ATOM 4252 O O . VAL B 1 185 ? 19.469 -4.578 5.125 1 96.69 185 VAL B O 1
ATOM 4255 N N . ASP B 1 186 ? 19.203 -5.617 7.145 1 96 186 ASP B N 1
ATOM 4256 C CA . ASP B 1 186 ? 19.984 -6.789 6.77 1 96 186 ASP B CA 1
ATOM 4257 C C . ASP B 1 186 ? 19.062 -7.934 6.324 1 96 186 ASP B C 1
ATOM 4259 O O . ASP B 1 186 ? 19.469 -8.781 5.531 1 96 186 ASP B O 1
ATOM 4263 N N . VAL B 1 187 ? 17.875 -7.961 6.902 1 97.31 187 VAL B N 1
ATOM 4264 C CA . VAL B 1 187 ? 16.844 -8.953 6.594 1 97.31 187 VAL B CA 1
ATOM 4265 C C . VAL B 1 187 ? 15.516 -8.25 6.348 1 97.31 187 VAL B C 1
ATOM 4267 O O . VAL B 1 187 ? 15.172 -7.285 7.039 1 97.31 187 VAL B O 1
ATOM 4270 N N . CYS B 1 188 ? 14.844 -8.703 5.348 1 98.62 188 CYS B N 1
ATOM 4271 C CA . CYS B 1 188 ? 13.516 -8.156 5.102 1 98.62 188 CYS B CA 1
ATOM 4272 C C . CYS B 1 188 ? 12.523 -9.258 4.75 1 98.62 188 CYS B C 1
ATOM 4274 O O . CYS B 1 188 ? 12.836 -10.156 3.963 1 98.62 188 CYS B O 1
ATOM 4276 N N . ILE B 1 189 ? 11.391 -9.203 5.375 1 98.88 189 ILE B N 1
ATOM 4277 C CA . ILE B 1 189 ? 10.32 -10.164 5.117 1 98.88 189 ILE B CA 1
ATOM 4278 C C . ILE B 1 189 ? 9.352 -9.594 4.086 1 98.88 189 ILE B C 1
ATOM 4280 O O . ILE B 1 189 ? 8.875 -8.469 4.234 1 98.88 189 ILE B O 1
ATOM 4284 N N . ALA B 1 190 ? 9.141 -10.266 3.004 1 98.94 190 ALA B N 1
ATOM 4285 C CA . ALA B 1 190 ? 8.031 -10.008 2.086 1 98.94 190 ALA B CA 1
ATOM 4286 C C . ALA B 1 190 ? 6.84 -10.906 2.398 1 98.94 190 ALA B C 1
ATOM 4288 O O . ALA B 1 190 ? 6.926 -12.133 2.273 1 98.94 190 ALA B O 1
ATOM 4289 N N . LEU B 1 191 ? 5.801 -10.32 2.797 1 98.69 191 LEU B N 1
ATOM 4290 C CA . LEU B 1 191 ? 4.59 -11.047 3.162 1 98.69 191 LEU B CA 1
ATOM 4291 C C . LEU B 1 191 ? 3.477 -10.797 2.15 1 98.69 191 LEU B C 1
ATOM 4293 O O . LEU B 1 191 ? 3.033 -9.664 1.977 1 98.69 191 LEU B O 1
ATOM 4297 N N . GLY B 1 192 ? 3.141 -11.797 1.306 1 98.19 192 GLY B N 1
ATOM 4298 C CA . GLY B 1 192 ? 1.882 -11.75 0.581 1 98.19 192 GLY B CA 1
ATOM 4299 C C . GLY B 1 192 ? 0.686 -12.117 1.44 1 98.19 192 GLY B C 1
ATOM 4300 O O . GLY B 1 192 ? 0.4 -13.297 1.649 1 98.19 192 GLY B O 1
ATOM 4301 N N . ALA B 1 193 ? -0.083 -11.164 1.841 1 95.69 193 ALA B N 1
ATOM 4302 C CA . ALA B 1 193 ? -1.139 -11.391 2.824 1 95.69 193 ALA B CA 1
ATOM 4303 C C . ALA B 1 193 ? -2.432 -11.836 2.148 1 95.69 193 ALA B C 1
ATOM 4305 O O . ALA B 1 193 ? -2.719 -11.438 1.019 1 95.69 193 ALA B O 1
ATOM 4306 N N . MET B 1 194 ? -3.17 -12.625 2.891 1 95.62 194 MET B N 1
ATOM 4307 C CA . MET B 1 194 ? -4.469 -13.086 2.404 1 95.62 194 MET B CA 1
ATOM 4308 C C . MET B 1 194 ? -5.438 -11.922 2.256 1 95.62 194 MET B C 1
ATOM 4310 O O . MET B 1 194 ? -5.617 -11.133 3.188 1 95.62 194 MET B O 1
ATOM 4314 N N . GLN B 1 195 ? -5.984 -11.82 1.133 1 93.31 195 GLN B N 1
ATOM 4315 C CA . GLN B 1 195 ? -7.062 -10.859 0.933 1 93.31 195 GLN B CA 1
ATOM 4316 C C . GLN B 1 195 ? -8.414 -11.477 1.276 1 93.31 195 GLN B C 1
ATOM 4318 O O . GLN B 1 195 ? -8.891 -12.383 0.586 1 93.31 195 GLN B O 1
ATOM 4323 N N . ASP B 1 196 ? -9.031 -10.977 2.281 1 93.38 196 ASP B N 1
ATOM 4324 C CA . ASP B 1 196 ? -10.32 -11.469 2.756 1 93.38 196 ASP B CA 1
ATOM 4325 C C . ASP B 1 196 ? -11.469 -10.773 2.031 1 93.38 196 ASP B C 1
ATOM 4327 O O . ASP B 1 196 ? -12.078 -9.844 2.566 1 93.38 196 ASP B O 1
ATOM 4331 N N . VAL B 1 197 ? -11.938 -11.305 0.924 1 93.25 197 VAL B N 1
ATOM 4332 C CA . VAL B 1 197 ? -12.844 -10.609 0.017 1 93.25 197 VAL B CA 1
ATOM 4333 C C . VAL B 1 197 ? -14.289 -10.859 0.447 1 93.25 197 VAL B C 1
ATOM 4335 O O . VAL B 1 197 ? -14.625 -11.938 0.944 1 93.25 197 VAL B O 1
ATOM 4338 N N . SER B 1 198 ? -15.156 -9.883 0.199 1 91.5 198 SER B N 1
ATOM 4339 C CA . SER B 1 198 ? -16.594 -9.961 0.483 1 91.5 198 SER B CA 1
ATOM 4340 C C . SER B 1 198 ? -17.375 -10.398 -0.75 1 91.5 198 SER B C 1
ATOM 4342 O O . SER B 1 198 ? -16.828 -10.445 -1.854 1 91.5 198 SER B O 1
ATOM 4344 N N . TYR B 1 199 ? -18.688 -10.664 -0.558 1 92.44 199 TYR B N 1
ATOM 4345 C CA . TYR B 1 199 ? -19.594 -11 -1.659 1 92.44 199 TYR B CA 1
ATOM 4346 C C . TYR B 1 199 ? -19.641 -9.867 -2.678 1 92.44 199 TYR B C 1
ATOM 4348 O O . TYR B 1 199 ? -19.656 -10.117 -3.887 1 92.44 199 TYR B O 1
ATOM 4356 N N . LEU B 1 200 ? -19.672 -8.633 -2.209 1 89.75 200 LEU B N 1
ATOM 4357 C CA . LEU B 1 200 ? -19.734 -7.469 -3.088 1 89.75 200 LEU B CA 1
ATOM 4358 C C . LEU B 1 200 ? -18.469 -7.363 -3.943 1 89.75 200 LEU B C 1
ATOM 4360 O O . LEU B 1 200 ? -18.547 -6.973 -5.113 1 89.75 200 LEU B O 1
ATOM 4364 N N . ASP B 1 201 ? -17.328 -7.629 -3.316 1 91.69 201 ASP B N 1
ATOM 4365 C CA . ASP B 1 201 ? -16.078 -7.613 -4.066 1 91.69 201 ASP B CA 1
ATOM 4366 C C . ASP B 1 201 ? -16.094 -8.648 -5.191 1 91.69 201 ASP B C 1
ATOM 4368 O O . ASP B 1 201 ? -15.633 -8.375 -6.301 1 91.69 201 ASP B O 1
ATOM 4372 N N . LEU B 1 202 ? -16.562 -9.766 -4.863 1 93.94 202 LEU B N 1
ATOM 4373 C CA . LEU B 1 202 ? -16.672 -10.828 -5.859 1 93.94 202 LEU B CA 1
ATOM 4374 C C . LEU B 1 202 ? -17.594 -10.422 -6.996 1 93.94 202 LEU B C 1
ATOM 4376 O O . LEU B 1 202 ? -17.281 -10.633 -8.172 1 93.94 202 LEU B O 1
ATOM 4380 N N . LEU B 1 203 ? -18.734 -9.844 -6.656 1 93.62 203 LEU B N 1
ATOM 4381 C CA . LEU B 1 203 ? -19.688 -9.367 -7.664 1 93.62 203 LEU B CA 1
ATOM 4382 C C . LEU B 1 203 ? -19.031 -8.305 -8.547 1 93.62 203 LEU B C 1
ATOM 4384 O O . LEU B 1 203 ? -19.234 -8.297 -9.766 1 93.62 203 LEU B O 1
ATOM 4388 N N . GLY B 1 204 ? -18.344 -7.418 -7.895 1 92.5 204 GLY B N 1
ATOM 4389 C CA . GLY B 1 204 ? -17.656 -6.375 -8.641 1 92.5 204 GLY B CA 1
ATOM 4390 C C . GLY B 1 204 ? -16.641 -6.918 -9.625 1 92.5 204 GLY B C 1
ATOM 4391 O O . GLY B 1 204 ? -16.562 -6.449 -10.766 1 92.5 204 GLY B O 1
ATOM 4392 N N . MET B 1 205 ? -15.852 -7.848 -9.211 1 92.44 205 MET B N 1
ATOM 4393 C CA . MET B 1 205 ? -14.828 -8.445 -10.07 1 92.44 205 MET B CA 1
ATOM 4394 C C . MET B 1 205 ? -15.469 -9.203 -11.234 1 92.44 205 MET B C 1
ATOM 4396 O O . MET B 1 205 ? -14.922 -9.227 -12.336 1 92.44 205 MET B O 1
ATOM 4400 N N . ARG B 1 206 ? -16.516 -9.836 -10.945 1 92.38 206 ARG B N 1
ATOM 4401 C CA . ARG B 1 206 ? -17.25 -10.492 -12.023 1 92.38 206 ARG B CA 1
ATOM 4402 C C . ARG B 1 206 ? -17.797 -9.469 -13.008 1 92.38 206 ARG B C 1
ATOM 4404 O O . ARG B 1 206 ? -17.766 -9.695 -14.219 1 92.38 206 ARG B O 1
ATOM 4411 N N . ALA B 1 207 ? -18.359 -8.375 -12.469 1 92.12 207 ALA B N 1
ATOM 4412 C CA . ALA B 1 207 ? -18.906 -7.312 -13.305 1 92.12 207 ALA B CA 1
ATOM 4413 C C . ALA B 1 207 ? -17.828 -6.699 -14.195 1 92.12 207 ALA B C 1
ATOM 4415 O O . ALA B 1 207 ? -18.109 -6.23 -15.297 1 92.12 207 ALA B O 1
ATOM 4416 N N . LEU B 1 208 ? -16.594 -6.777 -13.711 1 90 208 LEU B N 1
ATOM 4417 C CA . LEU B 1 208 ? -15.469 -6.285 -14.492 1 90 208 LEU B CA 1
ATOM 4418 C C . LEU B 1 208 ? -15.133 -7.25 -15.625 1 90 208 LEU B C 1
ATOM 4420 O O . LEU B 1 208 ? -14.336 -6.922 -16.516 1 90 208 LEU B O 1
ATOM 4424 N N . GLY B 1 209 ? -15.633 -8.422 -15.562 1 87.75 209 GLY B N 1
ATOM 4425 C CA . GLY B 1 209 ? -15.391 -9.422 -16.594 1 87.75 209 GLY B CA 1
ATOM 4426 C C . GLY B 1 209 ? -14.164 -10.273 -16.312 1 87.75 209 GLY B C 1
ATOM 4427 O O . GLY B 1 209 ? -13.617 -10.891 -17.234 1 87.75 209 GLY B O 1
ATOM 4428 N N . ALA B 1 210 ? -13.75 -10.328 -15.086 1 88 210 ALA B N 1
ATOM 4429 C CA . ALA B 1 210 ? -12.492 -11 -14.766 1 88 210 ALA B CA 1
ATOM 4430 C C . ALA B 1 210 ? -12.742 -12.375 -14.156 1 88 210 ALA B C 1
ATOM 4432 O O . ALA B 1 210 ? -11.938 -13.289 -14.328 1 88 210 ALA B O 1
ATOM 4433 N N . MET B 1 211 ? -13.875 -12.523 -13.516 1 90.88 211 MET B N 1
ATOM 4434 C CA . MET B 1 211 ? -14.094 -13.742 -12.734 1 90.88 211 MET B CA 1
ATOM 4435 C C . MET B 1 211 ? -14.922 -14.75 -13.523 1 90.88 211 MET B C 1
ATOM 4437 O O . MET B 1 211 ? -15.781 -14.367 -14.328 1 90.88 211 MET B O 1
ATOM 4441 N N . GLY B 1 212 ? -14.672 -15.969 -13.133 1 88.5 212 GLY B N 1
ATOM 4442 C CA . GLY B 1 212 ? -15.375 -17.062 -13.773 1 88.5 212 GLY B CA 1
ATOM 4443 C C . GLY B 1 212 ? -16.875 -17.016 -13.578 1 88.5 212 GLY B C 1
ATOM 4444 O O . GLY B 1 212 ? -17.359 -16.531 -12.547 1 88.5 212 GLY B O 1
ATOM 4445 N N . SER B 1 213 ? -17.562 -17.578 -14.547 1 87.81 213 SER B N 1
ATOM 4446 C CA . SER B 1 213 ? -19.016 -17.672 -14.5 1 87.81 213 SER B CA 1
ATOM 4447 C C . SER B 1 213 ? -19.453 -18.938 -13.766 1 87.81 213 SER B C 1
ATOM 4449 O O . SER B 1 213 ? -18.688 -19.531 -13.016 1 87.81 213 SER B O 1
ATOM 4451 N N . ALA B 1 214 ? -20.703 -19.234 -13.852 1 86.75 214 ALA B N 1
ATOM 4452 C CA . ALA B 1 214 ? -21.25 -20.406 -13.18 1 86.75 214 ALA B CA 1
ATOM 4453 C C . ALA B 1 214 ? -21.188 -21.641 -14.078 1 86.75 214 ALA B C 1
ATOM 4455 O O . ALA B 1 214 ? -21.766 -22.672 -13.758 1 86.75 214 ALA B O 1
ATOM 4456 N N . ARG B 1 215 ? -20.422 -21.562 -15.078 1 89.75 215 ARG B N 1
ATOM 4457 C CA . ARG B 1 215 ? -20.359 -22.609 -16.094 1 89.75 215 ARG B CA 1
ATOM 4458 C C . ARG B 1 215 ? -19.969 -23.938 -15.469 1 89.75 215 ARG B C 1
ATOM 4460 O O . ARG B 1 215 ? -20.453 -25 -15.891 1 89.75 215 ARG B O 1
ATOM 4467 N N . PHE B 1 216 ? -19.141 -23.906 -14.516 1 92.69 216 PHE B N 1
ATOM 4468 C CA . PHE B 1 216 ? -18.625 -25.125 -13.922 1 92.69 216 PHE B CA 1
ATOM 4469 C C . PHE B 1 216 ? -19.172 -25.312 -12.516 1 92.69 216 PHE B C 1
ATOM 4471 O O . PHE B 1 216 ? -18.516 -25.922 -11.664 1 92.69 216 PHE B O 1
ATOM 4478 N N . ALA B 1 217 ? -20.312 -24.797 -12.227 1 90.5 217 ALA B N 1
ATOM 4479 C CA . ALA B 1 217 ? -20.922 -24.844 -10.898 1 90.5 217 ALA B CA 1
ATOM 4480 C C . ALA B 1 217 ? -21.109 -26.281 -10.422 1 90.5 217 ALA B C 1
ATOM 4482 O O . ALA B 1 217 ? -20.984 -26.562 -9.227 1 90.5 217 ALA B O 1
ATOM 4483 N N . ASP B 1 218 ? -21.328 -27.219 -11.352 1 92.75 218 ASP B N 1
ATOM 4484 C CA . ASP B 1 218 ? -21.594 -28.625 -11 1 92.75 218 ASP B CA 1
ATOM 4485 C C . ASP B 1 218 ? -20.281 -29.406 -10.906 1 92.75 218 ASP B C 1
ATOM 4487 O O . ASP B 1 218 ? -20.266 -30.516 -10.367 1 92.75 218 ASP B O 1
ATOM 4491 N N . GLN B 1 219 ? -19.203 -28.875 -11.406 1 95.19 219 GLN B N 1
ATOM 4492 C CA . GLN B 1 219 ? -17.875 -29.484 -11.359 1 95.19 219 GLN B CA 1
ATOM 4493 C C . GLN B 1 219 ? -16.812 -28.469 -11 1 95.19 219 GLN B C 1
ATOM 4495 O O . GLN B 1 219 ? -15.906 -28.203 -11.797 1 95.19 219 GLN B O 1
ATOM 4500 N N . PRO B 1 220 ? -16.859 -28 -9.773 1 96.06 220 PRO B N 1
ATOM 4501 C CA . PRO B 1 220 ? -15.969 -26.906 -9.383 1 96.06 220 PRO B CA 1
ATOM 4502 C C . PRO B 1 220 ? -14.492 -27.219 -9.641 1 96.06 220 PRO B C 1
ATOM 4504 O O . PRO B 1 220 ? -13.719 -26.328 -9.992 1 96.06 220 PRO B O 1
ATOM 4507 N N . GLY B 1 221 ? -14.125 -28.406 -9.5 1 96.38 221 GLY B N 1
ATOM 4508 C CA . GLY B 1 221 ? -12.742 -28.828 -9.68 1 96.38 221 GLY B CA 1
ATOM 4509 C C . GLY B 1 221 ? -12.242 -28.625 -11.102 1 96.38 221 GLY B C 1
ATOM 4510 O O . GLY B 1 221 ? -11.039 -28.656 -11.352 1 96.38 221 GLY B O 1
ATOM 4511 N N . ARG B 1 222 ? -13.078 -28.375 -12.039 1 95.88 222 ARG B N 1
ATOM 4512 C CA . ARG B 1 222 ? -12.711 -28.234 -13.445 1 95.88 222 ARG B CA 1
ATOM 4513 C C . ARG B 1 222 ? -12.727 -26.766 -13.867 1 95.88 222 ARG B C 1
ATOM 4515 O O . ARG B 1 222 ? -12.391 -26.438 -15.008 1 95.88 222 ARG B O 1
ATOM 4522 N N . ALA B 1 223 ? -13.055 -25.922 -12.945 1 95.62 223 ALA B N 1
ATOM 4523 C CA . ALA B 1 223 ? -13.391 -24.531 -13.297 1 95.62 223 ALA B CA 1
ATOM 4524 C C . ALA B 1 223 ? -12.141 -23.734 -13.625 1 95.62 223 ALA B C 1
ATOM 4526 O O . ALA B 1 223 ? -12.156 -22.891 -14.523 1 95.62 223 ALA B O 1
ATOM 4527 N N . CYS B 1 224 ? -11.133 -23.875 -12.852 1 97 224 CYS B N 1
ATOM 4528 C CA . CYS B 1 224 ? -9.891 -23.141 -13.086 1 97 224 CYS B CA 1
ATOM 4529 C C . CYS B 1 224 ? -9.023 -23.859 -14.117 1 97 224 CYS B C 1
ATOM 4531 O O . CYS B 1 224 ? -8.516 -24.953 -13.859 1 97 224 CYS B O 1
ATOM 4533 N N . ARG B 1 225 ? -8.852 -23.25 -15.258 1 96.06 225 ARG B N 1
ATOM 4534 C CA . ARG B 1 225 ? -8.195 -23.953 -16.359 1 96.06 225 ARG B CA 1
ATOM 4535 C C . ARG B 1 225 ? -7.328 -23 -17.172 1 96.06 225 ARG B C 1
ATOM 4537 O O . ARG B 1 225 ? -7.562 -22.797 -18.375 1 96.06 225 ARG B O 1
ATOM 4544 N N . PRO B 1 226 ? -6.273 -22.469 -16.516 1 96.88 226 PRO B N 1
ATOM 4545 C CA . PRO B 1 226 ? -5.387 -21.531 -17.203 1 96.88 226 PRO B CA 1
ATOM 4546 C C . PRO B 1 226 ? -4.836 -22.094 -18.516 1 96.88 226 PRO B C 1
ATOM 4548 O O . PRO B 1 226 ? -4.484 -23.281 -18.578 1 96.88 226 PRO B O 1
ATOM 4551 N N . PHE B 1 227 ? -4.816 -21.25 -19.609 1 96.12 227 PHE B N 1
ATOM 4552 C CA . PHE B 1 227 ? -4.234 -21.484 -20.922 1 96.12 227 PHE B CA 1
ATOM 4553 C C . PHE B 1 227 ? -5.078 -22.469 -21.719 1 96.12 227 PHE B C 1
ATOM 4555 O O . PHE B 1 227 ? -4.754 -22.781 -22.875 1 96.12 227 PHE B O 1
ATOM 4562 N N . ASP B 1 228 ? -6.137 -22.984 -21.078 1 96.06 228 ASP B N 1
ATOM 4563 C CA . ASP B 1 228 ? -7.043 -23.859 -21.828 1 96.06 228 ASP B CA 1
ATOM 4564 C C . ASP B 1 228 ? -8.023 -23.047 -22.656 1 96.06 228 ASP B C 1
ATOM 4566 O O . ASP B 1 228 ? -8.453 -21.969 -22.25 1 96.06 228 ASP B O 1
ATOM 4570 N N . ARG B 1 229 ? -8.414 -23.562 -23.766 1 93.81 229 ARG B N 1
ATOM 4571 C CA . ARG B 1 229 ? -9.32 -22.875 -24.672 1 93.81 229 ARG B CA 1
ATOM 4572 C C . ARG B 1 229 ? -10.672 -22.625 -24.016 1 93.81 229 ARG B C 1
ATOM 4574 O O . ARG B 1 229 ? -11.375 -21.672 -24.359 1 93.81 229 ARG B O 1
ATOM 4581 N N . ASP B 1 230 ? -11.023 -23.438 -23.078 1 93.38 230 ASP B N 1
ATOM 4582 C CA . ASP B 1 230 ? -12.32 -23.328 -22.422 1 93.38 230 ASP B CA 1
ATOM 4583 C C . ASP B 1 230 ? -12.219 -22.562 -21.109 1 93.38 230 ASP B C 1
ATOM 4585 O O . ASP B 1 230 ? -13.039 -22.734 -20.203 1 93.38 230 ASP B O 1
ATOM 4589 N N . HIS B 1 231 ? -11.172 -21.812 -20.984 1 92.88 231 HIS B N 1
ATOM 4590 C CA . HIS B 1 231 ? -11.047 -21 -19.781 1 92.88 231 HIS B CA 1
ATOM 4591 C C . HIS B 1 231 ? -12.25 -20.078 -19.609 1 92.88 231 HIS B C 1
ATOM 4593 O O . HIS B 1 231 ? -12.945 -19.766 -20.578 1 92.88 231 HIS B O 1
ATOM 4599 N N . ASP B 1 232 ? -12.586 -19.688 -18.328 1 92.19 232 ASP B N 1
ATOM 4600 C CA . ASP B 1 232 ? -13.82 -18.984 -18.016 1 92.19 232 ASP B CA 1
ATOM 4601 C C . ASP B 1 232 ? -13.578 -17.891 -16.984 1 92.19 232 ASP B C 1
ATOM 4603 O O . ASP B 1 232 ? -14.508 -17.453 -16.297 1 92.19 232 ASP B O 1
ATOM 4607 N N . GLY B 1 233 ? -12.352 -17.438 -16.766 1 93.75 233 GLY B N 1
ATOM 4608 C CA . GLY B 1 233 ? -12.062 -16.422 -15.781 1 93.75 233 GLY B CA 1
ATOM 4609 C C . GLY B 1 233 ? -11.312 -16.953 -14.57 1 93.75 233 GLY B C 1
ATOM 4610 O O . GLY B 1 233 ? -11.188 -18.156 -14.391 1 93.75 233 GLY B O 1
ATOM 4611 N N . PHE B 1 234 ? -10.812 -15.992 -13.773 1 95.44 234 PHE B N 1
ATOM 4612 C CA . PHE B 1 234 ? -10.047 -16.469 -12.625 1 95.44 234 PHE B CA 1
ATOM 4613 C C . PHE B 1 234 ? -10.969 -16.891 -11.5 1 95.44 234 PHE B C 1
ATOM 4615 O O . PHE B 1 234 ? -12.133 -16.469 -11.438 1 95.44 234 PHE B O 1
ATOM 4622 N N . LEU B 1 235 ? -10.523 -17.781 -10.641 1 97.38 235 LEU B N 1
ATOM 4623 C CA . LEU B 1 235 ? -11.195 -18.203 -9.414 1 97.38 235 LEU B CA 1
ATOM 4624 C C . LEU B 1 235 ? -10.398 -17.797 -8.188 1 97.38 235 LEU B C 1
ATOM 4626 O O . LEU B 1 235 ? -9.203 -18.094 -8.094 1 97.38 235 LEU B O 1
ATOM 4630 N N . TYR B 1 236 ? -11.141 -17.219 -7.293 1 96.88 236 TYR B N 1
ATOM 4631 C CA . TYR B 1 236 ? -10.492 -16.766 -6.07 1 96.88 236 TYR B CA 1
ATOM 4632 C C . TYR B 1 236 ? -9.984 -17.938 -5.25 1 96.88 236 TYR B C 1
ATOM 4634 O O . TYR B 1 236 ? -10.664 -18.969 -5.156 1 96.88 236 TYR B O 1
ATOM 4642 N N . GLY B 1 237 ? -8.742 -17.812 -4.668 1 98.19 237 GLY B N 1
ATOM 4643 C CA . GLY B 1 237 ? -8.195 -18.766 -3.725 1 98.19 237 GLY B CA 1
ATOM 4644 C C . GLY B 1 237 ? -7.492 -18.125 -2.549 1 98.19 237 GLY B C 1
ATOM 4645 O O . GLY B 1 237 ? -6.555 -17.328 -2.732 1 98.19 237 GLY B O 1
ATOM 4646 N N . GLU B 1 238 ? -7.906 -18.469 -1.361 1 97.94 238 GLU B N 1
ATOM 4647 C CA . GLU B 1 238 ? -7.234 -17.969 -0.165 1 97.94 238 GLU B CA 1
ATOM 4648 C C . GLU B 1 238 ? -5.789 -18.469 -0.097 1 97.94 238 GLU B C 1
ATOM 4650 O O . GLU B 1 238 ? -5.527 -19.656 -0.248 1 97.94 238 GLU B O 1
ATOM 4655 N N . CYS B 1 239 ? -4.891 -17.516 0.071 1 98.25 239 CYS B N 1
ATOM 4656 C CA . CYS B 1 239 ? -3.502 -17.922 0.265 1 98.25 239 CYS B CA 1
ATOM 4657 C C . CYS B 1 239 ? -2.713 -16.812 0.962 1 98.25 239 CYS B C 1
ATOM 4659 O O . CYS B 1 239 ? -3.201 -15.688 1.108 1 98.25 239 CYS B O 1
ATOM 4661 N N . CYS B 1 240 ? -1.634 -17.141 1.471 1 98.44 240 CYS B N 1
ATOM 4662 C CA . CYS B 1 240 ? -0.686 -16.281 2.172 1 98.44 240 CYS B CA 1
ATOM 4663 C C . CYS B 1 240 ? 0.719 -16.859 2.127 1 98.44 240 CYS B C 1
ATOM 4665 O O . CYS B 1 240 ? 0.886 -18.078 2.158 1 98.44 240 CYS B O 1
ATOM 4667 N N . ALA B 1 241 ? 1.722 -16 1.994 1 98.88 241 ALA B N 1
ATOM 4668 C CA . ALA B 1 241 ? 3.098 -16.484 2.055 1 98.88 241 ALA B CA 1
ATOM 4669 C C . ALA B 1 241 ? 4.031 -15.422 2.629 1 98.88 241 ALA B C 1
ATOM 4671 O O . ALA B 1 241 ? 3.846 -14.227 2.383 1 98.88 241 ALA B O 1
ATOM 4672 N N . ALA B 1 242 ? 4.938 -15.844 3.422 1 98.88 242 ALA B N 1
ATOM 4673 C CA . ALA B 1 242 ? 6.043 -15.016 3.914 1 98.88 242 ALA B CA 1
ATOM 4674 C C . ALA B 1 242 ? 7.379 -15.523 3.379 1 98.88 242 ALA B C 1
ATOM 4676 O O . ALA B 1 242 ? 7.703 -16.703 3.508 1 98.88 242 ALA B O 1
ATOM 4677 N N . LEU B 1 243 ? 8.102 -14.672 2.719 1 98.88 243 LEU B N 1
ATOM 4678 C CA . LEU B 1 243 ? 9.445 -14.945 2.232 1 98.88 243 LEU B CA 1
ATOM 4679 C C . LEU B 1 243 ? 10.477 -14.086 2.961 1 98.88 243 LEU B C 1
ATOM 4681 O O . LEU B 1 243 ? 10.375 -12.859 2.963 1 98.88 243 LEU B O 1
ATOM 4685 N N . VAL B 1 244 ? 11.43 -14.727 3.611 1 98.62 244 VAL B N 1
ATOM 4686 C CA . VAL B 1 244 ? 12.5 -14.016 4.293 1 98.62 244 VAL B CA 1
ATOM 4687 C C . VAL B 1 244 ? 13.695 -13.844 3.352 1 98.62 244 VAL B C 1
ATOM 4689 O O . VAL B 1 244 ? 14.297 -14.828 2.918 1 98.62 244 VAL B O 1
ATOM 4692 N N . LEU B 1 245 ? 13.969 -12.594 3.01 1 98.31 245 LEU B N 1
ATOM 4693 C CA . LEU B 1 245 ? 15.117 -12.273 2.166 1 98.31 245 LEU B CA 1
ATOM 4694 C C . LEU B 1 245 ? 16.281 -11.766 3.002 1 98.31 245 LEU B C 1
ATOM 4696 O O . LEU B 1 245 ? 16.094 -11 3.951 1 98.31 245 LEU B O 1
ATOM 4700 N N . CYS B 1 246 ? 17.469 -12.164 2.77 1 95.81 246 CYS B N 1
ATOM 4701 C CA . CYS B 1 246 ? 18.672 -11.656 3.416 1 95.81 246 CYS B CA 1
ATOM 4702 C C . CYS B 1 246 ? 19.875 -11.758 2.49 1 95.81 246 CYS B C 1
ATOM 4704 O O . CYS B 1 246 ? 19.781 -12.344 1.409 1 95.81 246 CYS B O 1
ATOM 4706 N N . ARG B 1 247 ? 20.953 -11.164 2.877 1 89.56 247 ARG B N 1
ATOM 4707 C CA . ARG B 1 247 ? 22.203 -11.297 2.131 1 89.56 247 ARG B CA 1
ATOM 4708 C C . ARG B 1 247 ? 22.75 -12.719 2.246 1 89.56 247 ARG B C 1
ATOM 4710 O O . ARG B 1 247 ? 22.672 -13.336 3.309 1 89.56 247 ARG B O 1
ATOM 4717 N N . ALA B 1 248 ? 23.344 -13.133 1.241 1 82.81 248 ALA B N 1
ATOM 4718 C CA . ALA B 1 248 ? 23.875 -14.492 1.175 1 82.81 248 ALA B CA 1
ATOM 4719 C C . ALA B 1 248 ? 24.906 -14.734 2.266 1 82.81 248 ALA B C 1
ATOM 4721 O O . ALA B 1 248 ? 25.062 -15.859 2.75 1 82.81 248 ALA B O 1
ATOM 4722 N N . ASP B 1 249 ? 25.578 -13.766 2.635 1 79 249 ASP B N 1
ATOM 4723 C CA . ASP B 1 249 ? 26.672 -13.93 3.592 1 79 249 ASP B CA 1
ATOM 4724 C C . ASP B 1 249 ? 26.125 -14.156 5.004 1 79 249 ASP B C 1
ATOM 4726 O O . ASP B 1 249 ? 26.875 -14.57 5.898 1 79 249 ASP B O 1
ATOM 4730 N N . GLN B 1 250 ? 24.922 -13.945 5.195 1 75.38 250 GLN B N 1
ATOM 4731 C CA . GLN B 1 250 ? 24.312 -14.102 6.52 1 75.38 250 GLN B CA 1
ATOM 4732 C C . GLN B 1 250 ? 23.797 -15.523 6.719 1 75.38 250 GLN B C 1
ATOM 4734 O O . GLN B 1 250 ? 23.516 -15.93 7.848 1 75.38 250 GLN B O 1
ATOM 4739 N N . THR B 1 251 ? 23.516 -15.992 5.562 1 74.06 251 THR B N 1
ATOM 4740 C CA . THR B 1 251 ? 22.938 -17.328 5.641 1 74.06 251 THR B CA 1
ATOM 4741 C C . THR B 1 251 ? 23.531 -18.234 4.566 1 74.06 251 THR B C 1
ATOM 4743 O O . THR B 1 251 ? 24.344 -17.797 3.744 1 74.06 251 THR B O 1
ATOM 4746 N N . GLY B 1 252 ? 23.375 -19.594 4.566 1 75.31 252 GLY B N 1
ATOM 4747 C CA . GLY B 1 252 ? 23.641 -20.531 3.492 1 75.31 252 GLY B CA 1
ATOM 4748 C C . GLY B 1 252 ? 22.828 -20.266 2.24 1 75.31 252 GLY B C 1
ATOM 4749 O O . GLY B 1 252 ? 22.375 -19.141 2.021 1 75.31 252 GLY B O 1
ATOM 4750 N N . PRO B 1 253 ? 22.844 -21.062 1.229 1 79.44 253 PRO B N 1
ATOM 4751 C CA . PRO B 1 253 ? 22.234 -20.859 -0.087 1 79.44 253 PRO B CA 1
ATOM 4752 C C . PRO B 1 253 ? 20.719 -20.656 -0.014 1 79.44 253 PRO B C 1
ATOM 4754 O O . PRO B 1 253 ? 20.094 -20.219 -0.988 1 79.44 253 PRO B O 1
ATOM 4757 N N . GLY B 1 254 ? 20.125 -20.891 1.135 1 92.19 254 GLY B N 1
ATOM 4758 C CA . GLY B 1 254 ? 18.688 -20.766 1.242 1 92.19 254 GLY B CA 1
ATOM 4759 C C . GLY B 1 254 ? 17.938 -21.562 0.2 1 92.19 254 GLY B C 1
ATOM 4760 O O . GLY B 1 254 ? 18.359 -22.672 -0.16 1 92.19 254 GLY B O 1
ATOM 4761 N N . TYR B 1 255 ? 16.797 -21.016 -0.29 1 96.44 255 TYR B N 1
ATOM 4762 C CA . TYR B 1 255 ? 15.969 -21.703 -1.273 1 96.44 255 TYR B CA 1
ATOM 4763 C C . TYR B 1 255 ? 16.344 -21.281 -2.689 1 96.44 255 TYR B C 1
ATOM 4765 O O . TYR B 1 255 ? 15.961 -21.938 -3.66 1 96.44 255 TYR B O 1
ATOM 4773 N N . GLY B 1 256 ? 17.047 -20.25 -2.826 1 96.56 256 GLY B N 1
ATOM 4774 C CA . GLY B 1 256 ? 17.438 -19.641 -4.094 1 96.56 256 GLY B CA 1
ATOM 4775 C C . GLY B 1 256 ? 17.844 -18.203 -3.969 1 96.56 256 GLY B C 1
ATOM 4776 O O . GLY B 1 256 ? 17.797 -17.625 -2.879 1 96.56 256 GLY B O 1
ATOM 4777 N N . THR B 1 257 ? 18.359 -17.688 -5.09 1 96.88 257 THR B N 1
ATOM 4778 C CA . THR B 1 257 ? 18.859 -16.312 -5.121 1 96.88 257 THR B CA 1
ATOM 4779 C C . THR B 1 257 ? 18.062 -15.469 -6.105 1 96.88 257 THR B C 1
ATOM 4781 O O . THR B 1 257 ? 17.797 -15.898 -7.234 1 96.88 257 THR B O 1
ATOM 4784 N N . LEU B 1 258 ? 17.594 -14.312 -5.637 1 97.94 258 LEU B N 1
ATOM 4785 C CA . LEU B 1 258 ? 16.984 -13.352 -6.547 1 97.94 258 LEU B CA 1
ATOM 4786 C C . LEU B 1 258 ? 18.047 -12.641 -7.375 1 97.94 258 LEU B C 1
ATOM 4788 O O . LEU B 1 258 ? 18.812 -11.828 -6.852 1 97.94 258 LEU B O 1
ATOM 4792 N N . ILE B 1 259 ? 18.047 -12.891 -8.703 1 97.44 259 ILE B N 1
ATOM 4793 C CA . ILE B 1 259 ? 19.156 -12.375 -9.477 1 97.44 259 ILE B CA 1
ATOM 4794 C C . ILE B 1 259 ? 18.656 -11.359 -10.492 1 97.44 259 ILE B C 1
ATOM 4796 O O . ILE B 1 259 ? 19.453 -10.688 -11.164 1 97.44 259 ILE B O 1
ATOM 4800 N N . GLY B 1 260 ? 17.375 -11.219 -10.617 1 97.81 260 GLY B N 1
ATOM 4801 C CA . GLY B 1 260 ? 16.734 -10.203 -11.445 1 97.81 260 GLY B CA 1
ATOM 4802 C C . GLY B 1 260 ? 15.32 -9.891 -11 1 97.81 260 GLY B C 1
ATOM 4803 O O . GLY B 1 260 ? 14.586 -10.773 -10.562 1 97.81 260 GLY B O 1
ATOM 4804 N N . ALA B 1 261 ? 14.953 -8.664 -11.125 1 98.38 261 ALA B N 1
ATOM 4805 C CA . ALA B 1 261 ? 13.609 -8.219 -10.781 1 98.38 261 ALA B CA 1
ATOM 4806 C C . ALA B 1 261 ? 13.25 -6.938 -11.531 1 98.38 261 ALA B C 1
ATOM 4808 O O . ALA B 1 261 ? 14.094 -6.066 -11.734 1 98.38 261 ALA B O 1
ATOM 4809 N N . ALA B 1 262 ? 11.969 -6.879 -11.922 1 98.56 262 ALA B N 1
ATOM 4810 C CA . ALA B 1 262 ? 11.492 -5.668 -12.586 1 98.56 262 ALA B CA 1
ATOM 4811 C C . ALA B 1 262 ? 10.016 -5.422 -12.273 1 98.56 262 ALA B C 1
ATOM 4813 O O . ALA B 1 262 ? 9.25 -6.367 -12.062 1 98.56 262 ALA B O 1
ATOM 4814 N N . GLN B 1 263 ? 9.672 -4.219 -12.195 1 98.69 263 GLN B N 1
ATOM 4815 C CA . GLN B 1 263 ? 8.312 -3.709 -12.086 1 98.69 263 GLN B CA 1
ATOM 4816 C C . GLN B 1 263 ? 8.07 -2.572 -13.078 1 98.69 263 GLN B C 1
ATOM 4818 O O . GLN B 1 263 ? 8.852 -1.623 -13.148 1 98.69 263 GLN B O 1
ATOM 4823 N N . VAL B 1 264 ? 7.039 -2.643 -13.867 1 98.56 264 VAL B N 1
ATOM 4824 C CA . VAL B 1 264 ? 6.613 -1.557 -14.75 1 98.56 264 VAL B CA 1
ATOM 4825 C C . VAL B 1 264 ? 5.098 -1.395 -14.672 1 98.56 264 VAL B C 1
ATOM 4827 O O . VAL B 1 264 ? 4.41 -2.207 -14.055 1 98.56 264 VAL B O 1
ATOM 4830 N N . VAL B 1 265 ? 4.605 -0.325 -15.156 1 98.06 265 VAL B N 1
ATOM 4831 C CA . VAL B 1 265 ? 3.164 -0.13 -15.305 1 98.06 265 VAL B CA 1
ATOM 4832 C C . VAL B 1 265 ? 2.814 0.066 -16.781 1 98.06 265 VAL B C 1
ATOM 4834 O O . VAL B 1 265 ? 3.553 0.722 -17.516 1 98.06 265 VAL B O 1
ATOM 4837 N N . ASP B 1 266 ? 1.718 -0.532 -17.234 1 96.62 266 ASP B N 1
ATOM 4838 C CA . ASP B 1 266 ? 1.466 -0.612 -18.672 1 96.62 266 ASP B CA 1
ATOM 4839 C C . ASP B 1 266 ? 0.421 0.415 -19.109 1 96.62 266 ASP B C 1
ATOM 4841 O O . ASP B 1 266 ? 0.16 0.578 -20.297 1 96.62 266 ASP B O 1
ATOM 4845 N N . GLY B 1 267 ? -0.212 1.138 -18.125 1 94.12 267 GLY B N 1
ATOM 4846 C CA . GLY B 1 267 ? -1.167 2.184 -18.469 1 94.12 267 GLY B CA 1
ATOM 4847 C C . GLY B 1 267 ? -2.584 1.668 -18.625 1 94.12 267 GLY B C 1
ATOM 4848 O O . GLY B 1 267 ? -3.475 2.41 -19.047 1 94.12 267 GLY B O 1
ATOM 4849 N N . GLN B 1 268 ? -2.785 0.403 -18.344 1 91.56 268 GLN B N 1
ATOM 4850 C CA . GLN B 1 268 ? -4.129 -0.164 -18.406 1 91.56 268 GLN B CA 1
ATOM 4851 C C . GLN B 1 268 ? -4.809 -0.119 -17.031 1 91.56 268 GLN B C 1
ATOM 4853 O O . GLN B 1 268 ? -4.332 -0.727 -16.078 1 91.56 268 GLN B O 1
ATOM 4858 N N . ARG B 1 269 ? -5.953 0.501 -16.969 1 90.31 269 ARG B N 1
ATOM 4859 C CA . ARG B 1 269 ? -6.688 0.645 -15.711 1 90.31 269 ARG B CA 1
ATOM 4860 C C . ARG B 1 269 ? -7.477 -0.622 -15.391 1 90.31 269 ARG B C 1
ATOM 4862 O O . ARG B 1 269 ? -7.488 -1.077 -14.25 1 90.31 269 ARG B O 1
ATOM 4869 N N . GLY B 1 270 ? -8.039 -1.271 -16.438 1 86 270 GLY B N 1
ATOM 4870 C CA . GLY B 1 270 ? -8.914 -2.414 -16.25 1 86 270 GLY B CA 1
ATOM 4871 C C . GLY B 1 270 ? -8.234 -3.742 -16.531 1 86 270 GLY B C 1
ATOM 4872 O O . GLY B 1 270 ? -7 -3.82 -16.531 1 86 270 GLY B O 1
ATOM 4873 N N . PRO B 1 271 ? -9.109 -4.758 -16.578 1 83.5 271 PRO B N 1
ATOM 4874 C CA . PRO B 1 271 ? -8.578 -6.109 -16.766 1 83.5 271 PRO B CA 1
ATOM 4875 C C . PRO B 1 271 ? -8.195 -6.402 -18.219 1 83.5 271 PRO B C 1
ATOM 4877 O O . PRO B 1 271 ? -8.562 -7.449 -18.75 1 83.5 271 PRO B O 1
ATOM 4880 N N . GLU B 1 272 ? -7.578 -5.543 -18.812 1 85.25 272 GLU B N 1
ATOM 4881 C CA . GLU B 1 272 ? -7.055 -5.734 -20.156 1 85.25 272 GLU B CA 1
ATOM 4882 C C . GLU B 1 272 ? -5.539 -5.574 -20.203 1 85.25 272 GLU B C 1
ATOM 4884 O O . GLU B 1 272 ? -5.031 -4.469 -20.406 1 85.25 272 GLU B O 1
ATOM 4889 N N . PRO B 1 273 ? -4.934 -6.688 -20.156 1 85.94 273 PRO B N 1
ATOM 4890 C CA . PRO B 1 273 ? -3.471 -6.605 -20.094 1 85.94 273 PRO B CA 1
ATOM 4891 C C . PRO B 1 273 ? -2.844 -6.078 -21.375 1 85.94 273 PRO B C 1
ATOM 4893 O O . PRO B 1 273 ? -3.414 -6.246 -22.453 1 85.94 273 PRO B O 1
ATOM 4896 N N . ASP B 1 274 ? -1.755 -5.406 -21.203 1 90.38 274 ASP B N 1
ATOM 4897 C CA . ASP B 1 274 ? -0.942 -4.922 -22.312 1 90.38 274 ASP B CA 1
ATOM 4898 C C . ASP B 1 274 ? 0.329 -5.754 -22.469 1 90.38 274 ASP B C 1
ATOM 4900 O O . ASP B 1 274 ? 1.246 -5.656 -21.656 1 90.38 274 ASP B O 1
ATOM 4904 N N . GLY B 1 275 ? 0.498 -6.453 -23.562 1 95.12 275 GLY B N 1
ATOM 4905 C CA . GLY B 1 275 ? 1.661 -7.285 -23.812 1 95.12 275 GLY B CA 1
ATOM 4906 C C . GLY B 1 275 ? 2.967 -6.516 -23.781 1 95.12 275 GLY B C 1
ATOM 4907 O O . GLY B 1 275 ? 4.008 -7.062 -23.406 1 95.12 275 GLY B O 1
ATOM 4908 N N . ASP B 1 276 ? 2.859 -5.254 -24.047 1 96.44 276 ASP B N 1
ATOM 4909 C CA . ASP B 1 276 ? 4.066 -4.438 -24.031 1 96.44 276 ASP B CA 1
ATOM 4910 C C . ASP B 1 276 ? 4.613 -4.301 -22.609 1 96.44 276 ASP B C 1
ATOM 4912 O O . ASP B 1 276 ? 5.824 -4.332 -22.391 1 96.44 276 ASP B O 1
ATOM 4916 N N . GLY B 1 277 ? 3.742 -4.082 -21.641 1 97.56 277 GLY B N 1
ATOM 4917 C CA . GLY B 1 277 ? 4.172 -4.035 -20.25 1 97.56 277 GLY B CA 1
ATOM 4918 C C . GLY B 1 277 ? 4.789 -5.336 -19.781 1 97.56 277 GLY B C 1
ATOM 4919 O O . GLY B 1 277 ? 5.816 -5.328 -19.094 1 97.56 277 GLY B O 1
ATOM 4920 N N . GLN B 1 278 ? 4.168 -6.434 -20.172 1 98.25 278 GLN B N 1
ATOM 4921 C CA . GLN B 1 278 ? 4.695 -7.746 -19.828 1 98.25 278 GLN B CA 1
ATOM 4922 C C . GLN B 1 278 ? 6.082 -7.965 -20.422 1 98.25 278 GLN B C 1
ATOM 4924 O O . GLN B 1 278 ? 7.004 -8.391 -19.719 1 98.25 278 GLN B O 1
ATOM 4929 N N . ARG B 1 279 ? 6.219 -7.637 -21.688 1 98.56 279 ARG B N 1
ATOM 4930 C CA . ARG B 1 279 ? 7.492 -7.789 -22.391 1 98.56 279 ARG B CA 1
ATOM 4931 C C . ARG B 1 279 ? 8.578 -6.949 -21.734 1 98.56 279 ARG B C 1
ATOM 4933 O O . ARG B 1 279 ? 9.703 -7.418 -21.547 1 98.56 279 ARG B O 1
ATOM 4940 N N . ARG B 1 280 ? 8.273 -5.719 -21.391 1 98.5 280 ARG B N 1
ATOM 4941 C CA . ARG B 1 280 ? 9.242 -4.82 -20.766 1 98.5 280 ARG B CA 1
ATOM 4942 C C . ARG B 1 280 ? 9.703 -5.359 -19.422 1 98.5 280 ARG B C 1
ATOM 4944 O O . ARG B 1 280 ? 10.898 -5.375 -19.125 1 98.5 280 ARG B O 1
ATOM 4951 N N . ALA B 1 281 ? 8.773 -5.812 -18.594 1 98.62 281 ALA B N 1
ATOM 4952 C CA . ALA B 1 281 ? 9.117 -6.34 -17.281 1 98.62 281 ALA B CA 1
ATOM 4953 C C . ALA B 1 281 ? 10.039 -7.551 -17.406 1 98.62 281 ALA B C 1
ATOM 4955 O O . ALA B 1 281 ? 11.055 -7.637 -16.703 1 98.62 281 ALA B O 1
ATOM 4956 N N . ILE B 1 282 ? 9.695 -8.469 -18.297 1 98.88 282 ILE B N 1
ATOM 4957 C CA . ILE B 1 282 ? 10.469 -9.688 -18.469 1 98.88 282 ILE B CA 1
ATOM 4958 C C . ILE B 1 282 ? 11.859 -9.352 -19 1 98.88 282 ILE B C 1
ATOM 4960 O O . ILE B 1 282 ? 12.867 -9.828 -18.469 1 98.88 282 ILE B O 1
ATOM 4964 N N . THR B 1 283 ? 11.914 -8.516 -19.984 1 98.75 283 THR B N 1
ATOM 4965 C CA . THR B 1 283 ? 13.18 -8.148 -20.609 1 98.75 283 THR B CA 1
ATOM 4966 C C . THR B 1 283 ? 14.102 -7.465 -19.594 1 98.75 283 THR B C 1
ATOM 4968 O O . THR B 1 283 ? 15.289 -7.777 -19.516 1 98.75 283 THR B O 1
ATOM 4971 N N . LEU B 1 284 ? 13.562 -6.555 -18.797 1 98.5 284 LEU B N 1
ATOM 4972 C CA . LEU B 1 284 ? 14.344 -5.84 -17.797 1 98.5 284 LEU B CA 1
ATOM 4973 C C . LEU B 1 284 ? 14.875 -6.797 -16.75 1 98.5 284 LEU B C 1
ATOM 4975 O O . LEU B 1 284 ? 16.031 -6.684 -16.328 1 98.5 284 LEU B O 1
ATOM 4979 N N . ALA B 1 285 ? 14.055 -7.715 -16.297 1 98.5 285 ALA B N 1
ATOM 4980 C CA . ALA B 1 285 ? 14.469 -8.672 -15.281 1 98.5 285 ALA B CA 1
ATOM 4981 C C . ALA B 1 285 ? 15.57 -9.586 -15.805 1 98.5 285 ALA B C 1
ATOM 4983 O O . ALA B 1 285 ? 16.547 -9.867 -15.094 1 98.5 285 ALA B O 1
ATOM 4984 N N . LEU B 1 286 ? 15.422 -10.078 -17 1 98.62 286 LEU B N 1
ATOM 4985 C CA . LEU B 1 286 ? 16.438 -10.938 -17.609 1 98.62 286 LEU B CA 1
ATOM 4986 C C . LEU B 1 286 ? 17.75 -10.188 -17.797 1 98.62 286 LEU B C 1
ATOM 4988 O O . LEU B 1 286 ? 18.828 -10.734 -17.531 1 98.62 286 LEU B O 1
ATOM 4992 N N . ARG B 1 287 ? 17.625 -8.961 -18.25 1 98.19 287 ARG B N 1
ATOM 4993 C CA . ARG B 1 287 ? 18.828 -8.133 -18.406 1 98.19 287 ARG B CA 1
ATOM 4994 C C . ARG B 1 287 ? 19.562 -7.965 -17.078 1 98.19 287 ARG B C 1
ATOM 4996 O O . ARG B 1 287 ? 20.781 -8.086 -17.031 1 98.19 287 ARG B O 1
ATOM 5003 N N . GLN B 1 288 ? 18.828 -7.672 -16.047 1 97 288 GLN B N 1
ATOM 5004 C CA . GLN B 1 288 ? 19.438 -7.52 -14.727 1 97 288 GLN B CA 1
ATOM 5005 C C . GLN B 1 288 ? 20.109 -8.812 -14.281 1 97 288 GLN B C 1
ATOM 5007 O O . GLN B 1 288 ? 21.156 -8.781 -13.625 1 97 288 GLN B O 1
ATOM 5012 N N . ALA B 1 289 ? 19.531 -9.914 -14.648 1 97.56 289 ALA B N 1
ATOM 5013 C CA . ALA B 1 289 ? 20.062 -11.219 -14.273 1 97.56 289 ALA B CA 1
ATOM 5014 C C . ALA B 1 289 ? 21.234 -11.609 -15.156 1 97.56 289 ALA B C 1
ATOM 5016 O O . ALA B 1 289 ? 21.953 -12.562 -14.859 1 97.56 289 ALA B O 1
ATOM 5017 N N . GLY B 1 290 ? 21.453 -10.914 -16.266 1 97.94 290 GLY B N 1
ATOM 5018 C CA . GLY B 1 290 ? 22.469 -11.273 -17.234 1 97.94 290 GLY B CA 1
ATOM 5019 C C . GLY B 1 290 ? 22.141 -12.555 -17.984 1 97.94 290 GLY B C 1
ATOM 5020 O O . GLY B 1 290 ? 23.047 -13.344 -18.297 1 97.94 290 GLY B O 1
ATOM 5021 N N . LEU B 1 291 ? 20.859 -12.789 -18.203 1 98.31 291 LEU B N 1
ATOM 5022 C CA . LEU B 1 291 ? 20.406 -14.031 -18.812 1 98.31 291 LEU B CA 1
ATOM 5023 C C . LEU B 1 291 ? 19.625 -13.75 -20.094 1 98.31 291 LEU B C 1
ATOM 5025 O O . LEU B 1 291 ? 19.109 -12.641 -20.281 1 98.31 291 LEU B O 1
ATOM 5029 N N . GLY B 1 292 ? 19.594 -14.695 -20.984 1 98.19 292 GLY B N 1
ATOM 5030 C CA . GLY B 1 292 ? 18.688 -14.711 -22.109 1 98.19 292 GLY B CA 1
ATOM 5031 C C . GLY B 1 292 ? 17.531 -15.688 -21.938 1 98.19 292 GLY B C 1
ATOM 5032 O O . GLY B 1 292 ? 17.469 -16.406 -20.938 1 98.19 292 GLY B O 1
ATOM 5033 N N . ALA B 1 293 ? 16.641 -15.68 -22.906 1 97.75 293 ALA B N 1
ATOM 5034 C CA . ALA B 1 293 ? 15.453 -16.531 -22.859 1 97.75 293 ALA B CA 1
ATOM 5035 C C . ALA B 1 293 ? 15.836 -18 -22.719 1 97.75 293 ALA B C 1
ATOM 5037 O O . ALA B 1 293 ? 15.164 -18.75 -22.016 1 97.75 293 ALA B O 1
ATOM 5038 N N . GLY B 1 294 ? 16.891 -18.391 -23.344 1 97.31 294 GLY B N 1
ATOM 5039 C CA . GLY B 1 294 ? 17.312 -19.781 -23.359 1 97.31 294 GLY B CA 1
ATOM 5040 C C . GLY B 1 294 ? 17.859 -20.25 -22.016 1 97.31 294 GLY B C 1
ATOM 5041 O O . GLY B 1 294 ? 18 -21.453 -21.797 1 97.31 294 GLY B O 1
ATOM 5042 N N . ASP B 1 295 ? 18.078 -19.328 -21.125 1 98.06 295 ASP B N 1
ATOM 5043 C CA . ASP B 1 295 ? 18.656 -19.656 -19.828 1 98.06 295 ASP B CA 1
ATOM 5044 C C . ASP B 1 295 ? 17.547 -19.984 -18.812 1 98.06 295 ASP B C 1
ATOM 5046 O O . ASP B 1 295 ? 17.828 -20.516 -17.734 1 98.06 295 ASP B O 1
ATOM 5050 N N . ILE B 1 296 ? 16.312 -19.75 -19.141 1 98.56 296 ILE B N 1
ATOM 5051 C CA . ILE B 1 296 ? 15.203 -19.953 -18.219 1 98.56 296 ILE B CA 1
ATOM 5052 C C . ILE B 1 296 ? 14.68 -21.375 -18.359 1 98.56 296 ILE B C 1
ATOM 5054 O O . ILE B 1 296 ? 14.328 -21.812 -19.469 1 98.56 296 ILE B O 1
ATOM 5058 N N . ASP B 1 297 ? 14.578 -22.078 -17.25 1 98.31 297 ASP B N 1
ATOM 5059 C CA . ASP B 1 297 ? 14.148 -23.484 -17.281 1 98.31 297 ASP B CA 1
ATOM 5060 C C . ASP B 1 297 ? 12.656 -23.609 -16.984 1 98.31 297 ASP B C 1
ATOM 5062 O O . ASP B 1 297 ? 12 -24.547 -17.453 1 98.31 297 ASP B O 1
ATOM 5066 N N . VAL B 1 298 ? 12.172 -22.75 -16.156 1 98.5 298 VAL B N 1
ATOM 5067 C CA . VAL B 1 298 ? 10.781 -22.844 -15.742 1 98.5 298 VAL B CA 1
ATOM 5068 C C . VAL B 1 298 ? 10.195 -21.438 -15.57 1 98.5 298 VAL B C 1
ATOM 5070 O O . VAL B 1 298 ? 10.891 -20.516 -15.133 1 98.5 298 VAL B O 1
ATOM 5073 N N . ILE B 1 299 ? 8.984 -21.25 -15.953 1 98.75 299 ILE B N 1
ATOM 5074 C CA . ILE B 1 299 ? 8.219 -20.031 -15.773 1 98.75 299 ILE B CA 1
ATOM 5075 C C . ILE B 1 299 ? 6.996 -20.312 -14.898 1 98.75 299 ILE B C 1
ATOM 5077 O O . ILE B 1 299 ? 6.148 -21.125 -15.25 1 98.75 299 ILE B O 1
ATOM 5081 N N . SER B 1 300 ? 6.992 -19.766 -13.703 1 98.75 300 SER B N 1
ATOM 5082 C CA . SER B 1 300 ? 5.75 -19.641 -12.945 1 98.75 300 SER B CA 1
ATOM 5083 C C . SER B 1 300 ? 4.891 -18.5 -13.492 1 98.75 300 SER B C 1
ATOM 5085 O O . SER B 1 300 ? 5.094 -17.328 -13.133 1 98.75 300 SER B O 1
ATOM 5087 N N . ALA B 1 301 ? 3.965 -18.812 -14.305 1 98.19 301 ALA B N 1
ATOM 5088 C CA . ALA B 1 301 ? 3.17 -17.844 -15.047 1 98.19 301 ALA B CA 1
ATOM 5089 C C . ALA B 1 301 ? 2.135 -17.172 -14.141 1 98.19 301 ALA B C 1
ATOM 5091 O O . ALA B 1 301 ? 1.846 -17.672 -13.047 1 98.19 301 ALA B O 1
ATOM 5092 N N . HIS B 1 302 ? 1.656 -16.016 -14.57 1 98.06 302 HIS B N 1
ATOM 5093 C CA . HIS B 1 302 ? 0.519 -15.398 -13.891 1 98.06 302 HIS B CA 1
ATOM 5094 C C . HIS B 1 302 ? -0.745 -16.234 -14.078 1 98.06 302 HIS B C 1
ATOM 5096 O O . HIS B 1 302 ? -1.468 -16.5 -13.109 1 98.06 302 HIS B O 1
ATOM 5102 N N . ALA B 1 303 ? -1.045 -16.531 -15.32 1 96.88 303 ALA B N 1
ATOM 5103 C CA . ALA B 1 303 ? -1.962 -17.609 -15.695 1 96.88 303 ALA B CA 1
ATOM 5104 C C . ALA B 1 303 ? -3.27 -17.516 -14.914 1 96.88 303 ALA B C 1
ATOM 5106 O O . ALA B 1 303 ? -3.619 -18.422 -14.164 1 96.88 303 ALA B O 1
ATOM 5107 N N . THR B 1 304 ? -4.137 -16.578 -15.242 1 95 304 THR B N 1
ATOM 5108 C CA . THR B 1 304 ? -5.316 -16.281 -14.438 1 95 304 THR B CA 1
ATOM 5109 C C . THR B 1 304 ? -6.504 -17.125 -14.891 1 95 304 THR B C 1
ATOM 5111 O O . THR B 1 304 ? -7.527 -17.188 -14.203 1 95 304 THR B O 1
ATOM 5114 N N . SER B 1 305 ? -6.359 -17.812 -15.977 1 95.88 305 SER B N 1
ATOM 5115 C CA . SER B 1 305 ? -7.48 -18.547 -16.562 1 95.88 305 SER B CA 1
ATOM 5116 C C . SER B 1 305 ? -8.477 -17.594 -17.219 1 95.88 305 SER B C 1
ATOM 5118 O O . SER B 1 305 ? -9.617 -17.969 -17.484 1 95.88 305 SER B O 1
ATOM 5120 N N . THR B 1 306 ? -8.109 -16.312 -17.344 1 93.31 306 THR B N 1
ATOM 5121 C CA . THR B 1 306 ? -8.898 -15.359 -18.125 1 93.31 306 THR B CA 1
ATOM 5122 C C . THR B 1 306 ? -8.523 -15.414 -19.594 1 93.31 306 THR B C 1
ATOM 5124 O O . THR B 1 306 ? -7.348 -15.555 -19.938 1 93.31 306 THR B O 1
ATOM 5127 N N . PRO B 1 307 ? -9.508 -15.289 -20.469 1 90.5 307 PRO B N 1
ATOM 5128 C CA . PRO B 1 307 ? -9.203 -15.43 -21.906 1 90.5 307 PRO B CA 1
ATOM 5129 C C . PRO B 1 307 ? -8.141 -14.445 -22.375 1 90.5 307 PRO B C 1
ATOM 5131 O O . PRO B 1 307 ? -7.07 -14.852 -22.828 1 90.5 307 PRO B O 1
ATOM 5134 N N . LYS B 1 308 ? -8.383 -13.188 -22.172 1 90.69 308 LYS B N 1
ATOM 5135 C CA . LYS B 1 308 ? -7.445 -12.18 -22.656 1 90.69 308 LYS B CA 1
ATOM 5136 C C . LYS B 1 308 ? -6.117 -12.258 -21.906 1 90.69 308 LYS B C 1
ATOM 5138 O O . LYS B 1 308 ? -5.051 -12.102 -22.516 1 90.69 308 LYS B O 1
ATOM 5143 N N . GLY B 1 309 ? -6.133 -12.477 -20.625 1 93.38 309 GLY B N 1
ATOM 5144 C CA . GLY B 1 309 ? -4.918 -12.578 -19.828 1 93.38 309 GLY B CA 1
ATOM 5145 C C . GLY B 1 309 ? -4.008 -13.711 -20.281 1 93.38 3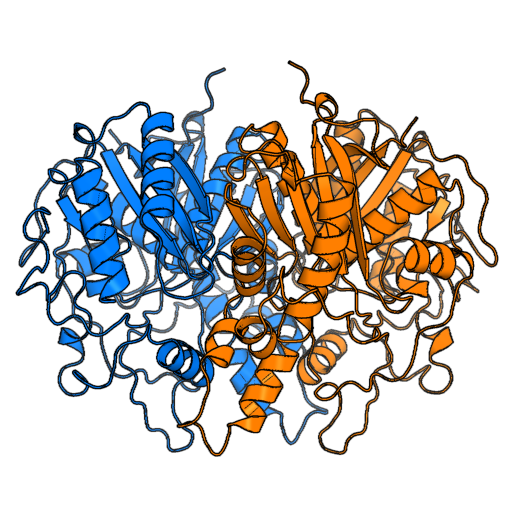09 GLY B C 1
ATOM 5146 O O . GLY B 1 309 ? -2.809 -13.5 -20.484 1 93.38 309 GLY B O 1
ATOM 5147 N N . ASP B 1 310 ? -4.594 -14.891 -20.484 1 94.62 310 ASP B N 1
ATOM 5148 C CA . ASP B 1 310 ? -3.82 -16.062 -20.891 1 94.62 310 ASP B CA 1
ATOM 5149 C C . ASP B 1 310 ? -3.287 -15.906 -22.312 1 94.62 310 ASP B C 1
ATOM 5151 O O . ASP B 1 310 ? -2.145 -16.266 -22.594 1 94.62 310 ASP B O 1
ATOM 5155 N N . GLU B 1 311 ? -4.125 -15.383 -23.141 1 93.44 311 GLU B N 1
ATOM 5156 C CA . GLU B 1 311 ? -3.723 -15.211 -24.531 1 93.44 311 GLU B CA 1
ATOM 5157 C C . GLU B 1 311 ? -2.555 -14.234 -24.656 1 93.44 311 GLU B C 1
ATOM 5159 O O . GLU B 1 311 ? -1.577 -14.508 -25.359 1 93.44 311 GLU B O 1
ATOM 5164 N N . VAL B 1 312 ? -2.66 -13.109 -24 1 94.88 312 VAL B N 1
ATOM 5165 C CA . VAL B 1 312 ? -1.631 -12.078 -24.078 1 94.88 312 VAL B CA 1
ATOM 5166 C C . VAL B 1 312 ? -0.343 -12.586 -23.438 1 94.88 312 VAL B C 1
ATOM 5168 O O . VAL B 1 312 ? 0.75 -12.375 -23.969 1 94.88 312 VAL B O 1
ATOM 5171 N N . GLU B 1 313 ? -0.466 -13.266 -22.312 1 96.06 313 GLU B N 1
ATOM 5172 C CA . GLU B 1 313 ? 0.71 -13.805 -21.641 1 96.06 313 GLU B CA 1
ATOM 5173 C C . GLU B 1 313 ? 1.42 -14.836 -22.516 1 96.06 313 GLU B C 1
ATOM 5175 O O . GLU B 1 313 ? 2.646 -14.82 -22.625 1 96.06 313 GLU B O 1
ATOM 5180 N N . ALA B 1 314 ? 0.667 -15.727 -23.141 1 95.56 314 ALA B N 1
ATOM 5181 C CA . ALA B 1 314 ? 1.243 -16.734 -24.031 1 95.56 314 ALA B CA 1
ATOM 5182 C C . ALA B 1 314 ? 1.972 -16.078 -25.203 1 95.56 314 ALA B C 1
ATOM 5184 O O . ALA B 1 314 ? 3.076 -16.5 -25.562 1 95.56 314 ALA B O 1
ATOM 5185 N N . ALA B 1 315 ? 1.326 -15.117 -25.766 1 95.38 315 ALA B N 1
ATOM 5186 C CA . ALA B 1 315 ? 1.928 -14.398 -26.891 1 95.38 315 ALA B CA 1
ATOM 5187 C C . ALA B 1 315 ? 3.223 -13.711 -26.469 1 95.38 315 ALA B C 1
ATOM 5189 O O . ALA B 1 315 ? 4.195 -13.688 -27.234 1 95.38 315 ALA B O 1
ATOM 5190 N N . THR B 1 316 ? 3.201 -13.125 -25.297 1 96.81 316 THR B N 1
ATOM 5191 C CA . THR B 1 316 ? 4.379 -12.445 -24.766 1 96.81 316 THR B CA 1
ATOM 5192 C C . THR B 1 316 ? 5.531 -13.43 -24.578 1 96.81 316 THR B C 1
ATOM 5194 O O . THR B 1 316 ? 6.66 -13.156 -24.984 1 96.81 316 THR B O 1
ATOM 5197 N N . LEU B 1 317 ? 5.277 -14.562 -23.969 1 97.12 317 LEU B N 1
ATOM 5198 C CA . LEU B 1 317 ? 6.301 -15.578 -23.734 1 97.12 317 LEU B CA 1
ATOM 5199 C C . LEU B 1 317 ? 6.871 -16.094 -25.062 1 97.12 317 LEU B C 1
ATOM 5201 O O . LEU B 1 317 ? 8.094 -16.203 -25.203 1 97.12 317 LEU B O 1
ATOM 5205 N N . HIS B 1 318 ? 5.984 -16.375 -25.969 1 95.44 318 HIS B N 1
ATOM 5206 C CA . HIS B 1 318 ? 6.414 -16.828 -27.297 1 95.44 318 HIS B CA 1
ATOM 5207 C C . HIS B 1 318 ? 7.262 -15.773 -27.984 1 95.44 318 HIS B C 1
ATOM 5209 O O . HIS B 1 318 ? 8.32 -16.094 -28.547 1 95.44 318 HIS B O 1
ATOM 5215 N N . GLY B 1 319 ? 6.812 -14.57 -27.984 1 96 319 GLY B N 1
ATOM 5216 C CA . GLY B 1 319 ? 7.496 -13.477 -28.656 1 96 319 GLY B CA 1
ATOM 5217 C C . GLY B 1 319 ? 8.883 -13.219 -28.109 1 96 319 GLY B C 1
ATOM 5218 O O . GLY B 1 319 ? 9.766 -12.727 -28.812 1 96 319 GLY B O 1
ATOM 5219 N N . LEU B 1 320 ? 9.117 -13.57 -26.828 1 97.94 320 LEU B N 1
ATOM 5220 C CA . LEU B 1 320 ? 10.406 -13.336 -26.188 1 97.94 320 LEU B CA 1
ATOM 5221 C C . LEU B 1 320 ? 11.297 -14.57 -26.297 1 97.94 320 LEU B C 1
ATOM 5223 O O . LEU B 1 320 ? 12.398 -14.594 -25.75 1 97.94 320 LEU B O 1
ATOM 5227 N N . GLY B 1 321 ? 10.812 -15.586 -26.969 1 97.06 321 GLY B N 1
ATOM 5228 C CA . GLY B 1 321 ? 11.602 -16.797 -27.156 1 97.06 321 GLY B CA 1
ATOM 5229 C C . GLY B 1 321 ? 11.648 -17.672 -25.922 1 97.06 321 GLY B C 1
ATOM 5230 O O . GLY B 1 321 ? 12.594 -18.438 -25.719 1 97.06 321 GLY B O 1
ATOM 5231 N N . LEU B 1 322 ? 10.633 -17.562 -25.047 1 97.44 322 LEU B N 1
ATOM 5232 C CA . LEU B 1 322 ? 10.617 -18.312 -23.797 1 97.44 322 LEU B CA 1
ATOM 5233 C C . LEU B 1 322 ? 9.844 -19.625 -23.953 1 97.44 322 LEU B C 1
ATOM 5235 O O . LEU B 1 322 ? 9.445 -20.219 -22.953 1 97.44 322 LEU B O 1
ATOM 5239 N N . ASP B 1 323 ? 9.742 -20.094 -25.141 1 91.56 323 ASP B N 1
ATOM 5240 C CA . ASP B 1 323 ? 8.898 -21.25 -25.469 1 91.56 323 ASP B CA 1
ATOM 5241 C C . ASP B 1 323 ? 9.555 -22.547 -25 1 91.56 323 ASP B C 1
ATOM 5243 O O . ASP B 1 323 ? 8.898 -23.594 -24.953 1 91.56 323 ASP B O 1
ATOM 5247 N N . GLN B 1 324 ? 10.789 -22.516 -24.734 1 94.06 324 GLN B N 1
ATOM 5248 C CA . GLN B 1 324 ? 11.484 -23.75 -24.359 1 94.06 324 GLN B CA 1
ATOM 5249 C C . GLN B 1 324 ? 11.406 -23.984 -22.844 1 94.06 324 GLN B C 1
ATOM 5251 O O . GLN B 1 324 ? 11.68 -25.078 -22.375 1 94.06 324 GLN B O 1
ATOM 5256 N N . ALA B 1 325 ? 11.094 -22.984 -22.078 1 97.38 325 ALA B N 1
ATOM 5257 C CA . ALA B 1 325 ? 10.945 -23.141 -20.641 1 97.38 325 ALA B CA 1
ATOM 5258 C C . ALA B 1 325 ? 9.641 -23.859 -20.297 1 97.38 325 ALA B C 1
ATOM 5260 O O . ALA B 1 325 ? 8.633 -23.688 -20.984 1 97.38 325 ALA B O 1
ATOM 5261 N N . TRP B 1 326 ? 9.688 -24.672 -19.266 1 97.62 326 TRP B N 1
ATOM 5262 C CA . TRP B 1 326 ? 8.438 -25.234 -18.75 1 97.62 326 TRP B CA 1
ATOM 5263 C C . TRP B 1 326 ? 7.559 -24.156 -18.141 1 97.62 326 TRP B C 1
ATOM 5265 O O . TRP B 1 326 ? 8.055 -23.25 -17.469 1 97.62 326 TRP B O 1
ATOM 5275 N N . VAL B 1 327 ? 6.297 -24.172 -18.469 1 97.44 327 VAL B N 1
ATOM 5276 C CA . VAL B 1 327 ? 5.355 -23.203 -17.906 1 97.44 327 VAL B CA 1
ATOM 5277 C C . VAL B 1 327 ? 4.449 -23.891 -16.891 1 97.44 327 VAL B C 1
ATOM 5279 O O . VAL B 1 327 ? 3.795 -24.891 -17.203 1 97.44 327 VAL B O 1
ATOM 5282 N N . VAL B 1 328 ? 4.445 -23.406 -15.719 1 97.31 328 VAL B N 1
ATOM 5283 C CA . VAL B 1 328 ? 3.574 -23.906 -14.664 1 97.31 328 VAL B CA 1
ATOM 5284 C C . VAL B 1 328 ? 2.555 -22.844 -14.281 1 97.31 328 VAL B C 1
ATOM 5286 O O . VAL B 1 328 ? 2.891 -21.656 -14.188 1 97.31 328 VAL B O 1
ATOM 5289 N N . ALA B 1 329 ? 1.306 -23.25 -14.102 1 98.12 329 ALA B N 1
ATOM 5290 C CA . ALA B 1 329 ? 0.228 -22.375 -13.641 1 98.12 329 ALA B CA 1
ATOM 5291 C C . ALA B 1 329 ? -0.288 -22.812 -12.273 1 98.12 329 ALA B C 1
ATOM 5293 O O . ALA B 1 329 ? -1.244 -23.594 -12.18 1 98.12 329 ALA B O 1
ATOM 5294 N N . THR B 1 330 ? 0.25 -22.203 -11.289 1 98.69 330 THR B N 1
ATOM 5295 C CA . THR B 1 330 ? -0.008 -22.609 -9.914 1 98.69 330 THR B CA 1
ATOM 5296 C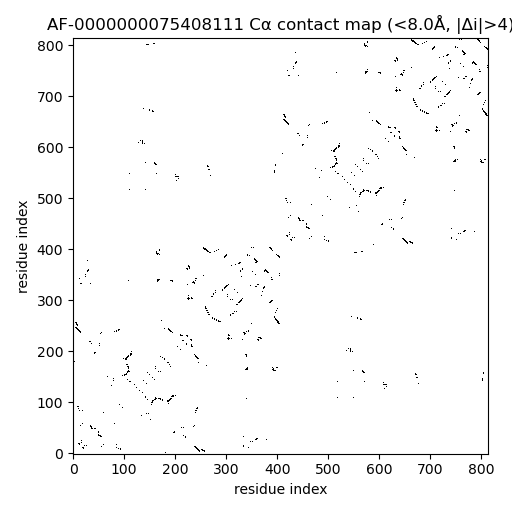 C . THR B 1 330 ? -1.464 -22.359 -9.539 1 98.69 330 THR B C 1
ATOM 5298 O O . THR B 1 330 ? -2.053 -23.109 -8.758 1 98.69 330 THR B O 1
ATOM 5301 N N . LYS B 1 331 ? -2.117 -21.328 -10.109 1 98.38 331 LYS B N 1
ATOM 5302 C CA . LYS B 1 331 ? -3.494 -20.969 -9.797 1 98.38 331 LYS B CA 1
ATOM 5303 C C . LYS B 1 331 ? -4.457 -22.094 -10.133 1 98.38 331 LYS B C 1
ATOM 5305 O O . LYS B 1 331 ? -5.555 -22.172 -9.578 1 98.38 331 LYS B O 1
ATOM 5310 N N . SER B 1 332 ? -4.051 -22.953 -11.055 1 98.19 332 SER B N 1
ATOM 5311 C CA . SER B 1 332 ? -4.902 -24.078 -11.43 1 98.19 332 SER B CA 1
ATOM 5312 C C . SER B 1 332 ? -5.129 -25.016 -10.25 1 98.19 332 SER B C 1
ATOM 5314 O O . SER B 1 332 ? -6.102 -25.766 -10.234 1 98.19 332 SER B O 1
ATOM 5316 N N . VAL B 1 333 ? -4.23 -24.938 -9.273 1 98.5 333 VAL B N 1
ATOM 5317 C CA . VAL B 1 333 ? -4.305 -25.859 -8.133 1 98.5 333 VAL B CA 1
ATOM 5318 C C . VAL B 1 333 ? -4.844 -25.109 -6.91 1 98.5 333 VAL B C 1
ATOM 5320 O O . VAL B 1 333 ? -5.664 -25.641 -6.16 1 98.5 333 VAL B O 1
ATOM 5323 N N . ILE B 1 334 ? -4.449 -23.844 -6.75 1 98.62 334 ILE B N 1
ATOM 5324 C CA . ILE B 1 334 ? -4.73 -23.219 -5.461 1 98.62 334 ILE B CA 1
ATOM 5325 C C . ILE B 1 334 ? -5.652 -22.016 -5.664 1 98.62 334 ILE B C 1
ATOM 5327 O O . ILE B 1 334 ? -6.02 -21.344 -4.699 1 98.62 334 ILE B O 1
ATOM 5331 N N . GLY B 1 335 ? -6.02 -21.734 -6.848 1 98.31 335 GLY B N 1
ATOM 5332 C CA . GLY B 1 335 ? -6.793 -20.531 -7.129 1 98.31 335 GLY B CA 1
ATOM 5333 C C . GLY B 1 335 ? -5.949 -19.266 -7.172 1 98.31 335 GLY B C 1
ATOM 5334 O O . GLY B 1 335 ? -4.727 -19.328 -7.02 1 98.31 335 GLY B O 1
ATOM 5335 N N . HIS B 1 336 ? -6.59 -18.203 -7.484 1 98.06 336 HIS B N 1
ATOM 5336 C CA . HIS B 1 336 ? -5.941 -16.906 -7.586 1 98.06 336 HIS B CA 1
ATOM 5337 C C . HIS B 1 336 ? -5.969 -16.172 -6.246 1 98.06 336 HIS B C 1
ATOM 5339 O O . HIS B 1 336 ? -7.031 -15.734 -5.797 1 98.06 336 HIS B O 1
ATOM 5345 N N . GLY B 1 337 ? -4.836 -15.961 -5.734 1 97.06 337 GLY B N 1
ATOM 5346 C CA . GLY B 1 337 ? -4.699 -15.383 -4.406 1 97.06 337 GLY B CA 1
ATOM 5347 C C . GLY B 1 337 ? -4.762 -13.867 -4.41 1 97.06 337 GLY B C 1
ATOM 5348 O O . GLY B 1 337 ? -4.574 -13.234 -3.369 1 97.06 337 GLY B O 1
ATOM 5349 N N . LEU B 1 338 ? -5 -13.266 -5.543 1 95.56 338 LEU B N 1
ATOM 5350 C CA . LEU B 1 338 ? -5.023 -11.812 -5.695 1 95.56 338 LEU B CA 1
ATOM 5351 C C . LEU B 1 338 ? -3.707 -11.195 -5.23 1 95.56 338 LEU B C 1
ATOM 5353 O O . LEU B 1 338 ? -2.646 -11.508 -5.781 1 95.56 338 LEU B O 1
ATOM 5357 N N . SER B 1 339 ? -3.734 -10.383 -4.18 1 95.44 339 SER B N 1
ATOM 5358 C CA . SER B 1 339 ? -2.521 -9.68 -3.785 1 95.44 339 SER B CA 1
ATOM 5359 C C . SER B 1 339 ? -1.462 -10.641 -3.262 1 95.44 339 SER B C 1
ATOM 5361 O O . SER B 1 339 ? -0.271 -10.328 -3.27 1 95.44 339 SER B O 1
ATOM 5363 N N . ALA B 1 340 ? -1.826 -11.812 -2.814 1 97.75 340 ALA B N 1
ATOM 5364 C CA . ALA B 1 340 ? -0.889 -12.781 -2.26 1 97.75 340 ALA B CA 1
ATOM 5365 C C . ALA B 1 340 ? -0.305 -13.672 -3.355 1 97.75 340 ALA B C 1
ATOM 5367 O O . ALA B 1 340 ? 0.652 -14.414 -3.119 1 97.75 340 ALA B O 1
ATOM 5368 N N . ALA B 1 341 ? -0.822 -13.578 -4.555 1 98.25 341 ALA B N 1
ATOM 5369 C CA . ALA B 1 341 ? -0.509 -14.516 -5.633 1 98.25 341 ALA B CA 1
ATOM 5370 C C . ALA B 1 341 ? 0.989 -14.531 -5.926 1 98.25 341 ALA B C 1
ATOM 5372 O O . ALA B 1 341 ? 1.597 -15.602 -6.012 1 98.25 341 ALA B O 1
ATOM 5373 N N . GLY B 1 342 ? 1.552 -13.336 -6.051 1 98.5 342 GLY B N 1
ATOM 5374 C CA . GLY B 1 342 ? 2.967 -13.266 -6.375 1 98.5 342 GLY B CA 1
ATOM 5375 C C . GLY B 1 342 ? 3.852 -13.938 -5.344 1 98.5 342 GLY B C 1
ATOM 5376 O O . GLY B 1 342 ? 4.84 -14.586 -5.691 1 98.5 342 GLY B O 1
ATOM 5377 N N . ALA B 1 343 ? 3.49 -13.836 -4.102 1 98.81 343 ALA B N 1
ATOM 5378 C CA . ALA B 1 343 ? 4.316 -14.367 -3.02 1 98.81 343 ALA B CA 1
ATOM 5379 C C . ALA B 1 343 ? 4.156 -15.883 -2.906 1 98.81 343 ALA B C 1
ATOM 5381 O O . ALA B 1 343 ? 5.148 -16.609 -2.809 1 98.81 343 ALA B O 1
ATOM 5382 N N . ILE B 1 344 ? 2.934 -16.359 -2.916 1 98.88 344 ILE B N 1
ATOM 5383 C CA . ILE B 1 344 ? 2.684 -17.781 -2.717 1 98.88 344 ILE B CA 1
ATOM 5384 C C . ILE B 1 344 ? 3.191 -18.562 -3.924 1 98.88 344 ILE B C 1
ATOM 5386 O O . ILE B 1 344 ? 3.67 -19.688 -3.781 1 98.88 344 ILE B O 1
ATOM 5390 N N . GLU B 1 345 ? 3.061 -18 -5.094 1 98.94 345 GLU B N 1
ATOM 5391 C CA . GLU B 1 345 ? 3.533 -18.688 -6.293 1 98.94 345 GLU B CA 1
ATOM 5392 C C . GLU B 1 345 ? 5.059 -18.688 -6.359 1 98.94 345 GLU B C 1
ATOM 5394 O O . GLU B 1 345 ? 5.66 -19.641 -6.859 1 98.94 345 GLU B O 1
ATOM 5399 N N . LEU B 1 346 ? 5.664 -17.594 -5.879 1 98.94 346 LEU B N 1
ATOM 5400 C CA . LEU B 1 346 ? 7.121 -17.594 -5.781 1 98.94 346 LEU B CA 1
ATOM 5401 C C . LEU B 1 346 ? 7.594 -18.656 -4.789 1 98.94 346 LEU B C 1
ATOM 5403 O O . LEU B 1 346 ? 8.57 -19.359 -5.043 1 98.94 346 LEU B O 1
ATOM 5407 N N . ALA B 1 347 ? 6.926 -18.734 -3.652 1 98.94 347 ALA B N 1
ATOM 5408 C CA . ALA B 1 347 ? 7.238 -19.797 -2.693 1 98.94 347 ALA B CA 1
ATOM 5409 C C . ALA B 1 347 ? 7.133 -21.172 -3.344 1 98.94 347 ALA B C 1
ATOM 5411 O O . ALA B 1 347 ? 8.016 -22.016 -3.166 1 98.94 347 ALA B O 1
ATOM 5412 N N . ALA B 1 348 ? 6.035 -21.375 -4.062 1 98.88 348 ALA B N 1
ATOM 5413 C CA . ALA B 1 348 ? 5.836 -22.641 -4.766 1 98.88 348 ALA B CA 1
ATOM 5414 C C . ALA B 1 348 ? 6.977 -22.906 -5.746 1 98.88 348 ALA B C 1
ATOM 5416 O O . ALA B 1 348 ? 7.477 -24.031 -5.832 1 98.88 348 ALA B O 1
ATOM 5417 N N . LEU B 1 349 ? 7.336 -21.875 -6.496 1 98.75 349 LEU B N 1
ATOM 5418 C CA . LEU B 1 349 ? 8.422 -22.016 -7.461 1 98.75 349 LEU B CA 1
ATOM 5419 C C . LEU B 1 349 ? 9.719 -22.422 -6.77 1 98.75 349 LEU B C 1
ATOM 5421 O O . LEU B 1 349 ? 10.391 -23.359 -7.207 1 98.75 349 LEU B O 1
ATOM 5425 N N . LEU B 1 350 ? 10.07 -21.75 -5.719 1 98.62 350 LEU B N 1
ATOM 5426 C CA . LEU B 1 350 ? 11.289 -22.031 -4.973 1 98.62 350 LEU B CA 1
ATOM 5427 C C . LEU B 1 350 ? 11.289 -23.469 -4.457 1 98.62 350 LEU B C 1
ATOM 5429 O O . LEU B 1 350 ? 12.305 -24.172 -4.559 1 98.62 350 LEU B O 1
ATOM 5433 N N . LEU B 1 351 ? 10.18 -23.891 -3.883 1 98.5 351 LEU B N 1
ATOM 5434 C CA . LEU B 1 351 ? 10.078 -25.234 -3.326 1 98.5 351 LEU B CA 1
ATOM 5435 C C . LEU B 1 351 ? 10.18 -26.281 -4.426 1 98.5 351 LEU B C 1
ATOM 5437 O O . LEU B 1 351 ? 10.789 -27.328 -4.234 1 98.5 351 LEU B O 1
ATOM 5441 N N . GLN B 1 352 ? 9.531 -26.031 -5.535 1 98.31 352 GLN B N 1
ATOM 5442 C CA . GLN B 1 352 ? 9.594 -26.953 -6.66 1 98.31 352 GLN B CA 1
ATOM 5443 C C . GLN B 1 352 ? 11.016 -27.047 -7.223 1 98.31 352 GLN B C 1
ATOM 5445 O O . GLN B 1 352 ? 11.469 -28.125 -7.598 1 98.31 352 GLN B O 1
ATOM 5450 N N . MET B 1 353 ? 11.688 -25.891 -7.352 1 97.75 353 MET B N 1
ATOM 5451 C CA . MET B 1 353 ? 13.07 -25.875 -7.805 1 97.75 353 MET B CA 1
ATOM 5452 C C . MET B 1 353 ? 13.953 -26.734 -6.895 1 97.75 353 MET B C 1
ATOM 5454 O O . MET B 1 353 ? 14.781 -27.5 -7.371 1 97.75 353 MET B O 1
ATOM 5458 N N . ARG B 1 354 ? 13.758 -26.578 -5.613 1 96.25 354 ARG B N 1
ATOM 5459 C CA . ARG B 1 354 ? 14.516 -27.359 -4.637 1 96.25 354 ARG B CA 1
ATOM 5460 C C . ARG B 1 354 ? 14.219 -28.844 -4.77 1 96.25 354 ARG B C 1
ATOM 5462 O O . ARG B 1 354 ? 15.117 -29.672 -4.664 1 96.25 354 ARG B O 1
ATOM 5469 N N . ALA B 1 355 ? 12.961 -29.172 -4.98 1 96.06 355 ALA B N 1
ATOM 5470 C CA . ALA B 1 355 ? 12.523 -30.562 -5.082 1 96.06 355 ALA B CA 1
ATOM 5471 C C . ALA B 1 355 ? 12.922 -31.156 -6.434 1 96.06 355 ALA B C 1
ATOM 5473 O O . ALA B 1 355 ? 12.953 -32.375 -6.59 1 96.06 355 ALA B O 1
ATOM 5474 N N . GLY B 1 356 ? 13.141 -30.344 -7.414 1 97 356 GLY B N 1
ATOM 5475 C CA . GLY B 1 356 ? 13.375 -30.812 -8.773 1 97 356 GLY B CA 1
ATOM 5476 C C . GLY B 1 356 ? 12.148 -31.406 -9.422 1 97 356 GLY B C 1
ATOM 5477 O O . GLY B 1 356 ? 12.25 -32.375 -10.188 1 97 356 GLY B O 1
ATOM 5478 N N . ARG B 1 357 ? 11.031 -30.953 -9.039 1 97.81 357 ARG B N 1
ATOM 5479 C CA . ARG B 1 357 ? 9.75 -31.406 -9.562 1 97.81 357 ARG B CA 1
ATOM 5480 C C . ARG B 1 357 ? 8.805 -30.234 -9.805 1 97.81 357 ARG B C 1
ATOM 5482 O O . ARG B 1 357 ? 8.695 -29.344 -8.977 1 97.81 357 ARG B O 1
ATOM 5489 N N . LEU B 1 358 ? 8.18 -30.203 -10.969 1 98.5 358 LEU B N 1
ATOM 5490 C CA . LEU B 1 358 ? 7.223 -29.172 -11.344 1 98.5 358 LEU B CA 1
ATOM 5491 C C . LEU B 1 358 ? 5.801 -29.719 -11.359 1 98.5 358 LEU B C 1
ATOM 5493 O O . LEU B 1 358 ? 5.555 -30.797 -11.914 1 98.5 358 LEU B O 1
ATOM 5497 N N . HIS B 1 359 ? 4.902 -29.078 -10.695 1 98.56 359 HIS B N 1
ATOM 5498 C CA . HIS B 1 359 ? 3.514 -29.531 -10.703 1 98.56 359 HIS B CA 1
ATOM 5499 C C . HIS B 1 359 ? 2.875 -29.328 -12.07 1 98.56 359 HIS B C 1
ATOM 5501 O O . HIS B 1 359 ? 3.303 -28.453 -12.836 1 98.56 359 HIS B O 1
ATOM 5507 N N . ALA B 1 360 ? 1.858 -30.094 -12.383 1 97.75 360 ALA B N 1
ATOM 5508 C CA . ALA B 1 360 ? 1.103 -29.938 -13.625 1 97.75 360 ALA B CA 1
ATOM 5509 C C . ALA B 1 360 ? 0.113 -28.781 -13.523 1 97.75 360 ALA B C 1
ATOM 5511 O O . ALA B 1 360 ? -0.315 -28.422 -12.43 1 97.75 360 ALA B O 1
ATOM 5512 N N . THR B 1 361 ? -0.185 -28.141 -14.648 1 97.25 361 THR B N 1
ATOM 5513 C CA . THR B 1 361 ? -1.324 -27.234 -14.758 1 97.25 361 THR B CA 1
ATOM 5514 C C . THR B 1 361 ? -2.631 -28.016 -14.852 1 97.25 361 THR B C 1
ATOM 5516 O O . THR B 1 361 ? -2.885 -28.688 -15.852 1 97.25 361 THR B O 1
ATOM 5519 N N . ARG B 1 362 ? -3.387 -27.875 -13.836 1 96.94 362 ARG B N 1
ATOM 5520 C CA . ARG B 1 362 ? -4.625 -28.641 -13.797 1 96.94 362 ARG B CA 1
ATOM 5521 C C . ARG B 1 362 ? -5.598 -28.172 -14.875 1 96.94 362 ARG B C 1
ATOM 5523 O O . ARG B 1 362 ? -5.641 -27 -15.203 1 96.94 362 ARG B O 1
ATOM 5530 N N . ASN B 1 363 ? -6.387 -29.125 -15.422 1 96.44 363 ASN B N 1
ATOM 5531 C CA . ASN B 1 363 ? -7.516 -28.906 -16.312 1 96.44 363 ASN B CA 1
ATOM 5532 C C . ASN B 1 363 ? -7.062 -28.344 -17.656 1 96.44 363 ASN B C 1
ATOM 5534 O O . ASN B 1 363 ? -7.863 -27.781 -18.406 1 96.44 363 ASN B O 1
ATOM 5538 N N . LEU B 1 364 ? -5.762 -28.328 -17.891 1 96.25 364 LEU B N 1
ATOM 5539 C CA . LEU B 1 364 ? -5.266 -27.938 -19.203 1 96.25 364 LEU B CA 1
ATOM 5540 C C . LEU B 1 364 ? -5.41 -29.094 -20.203 1 96.25 364 LEU B C 1
ATOM 5542 O O . LEU B 1 364 ? -4.461 -29.844 -20.438 1 96.25 364 LEU B O 1
ATOM 5546 N N . GLU B 1 365 ? -6.52 -29.141 -20.875 1 92.62 365 GLU B N 1
ATOM 5547 C CA . GLU B 1 365 ? -6.859 -30.234 -21.781 1 92.62 365 GLU B CA 1
ATOM 5548 C C . GLU B 1 365 ? -6.672 -29.812 -23.234 1 92.62 365 GLU B C 1
ATOM 5550 O O . GLU B 1 365 ? -6.211 -30.594 -24.062 1 92.62 365 GLU B O 1
ATOM 5555 N N . HIS B 1 366 ? -7.027 -28.594 -23.547 1 91.88 366 HIS B N 1
ATOM 5556 C CA . HIS B 1 366 ? -6.91 -28.016 -24.891 1 91.88 366 HIS B CA 1
ATOM 5557 C C . HIS B 1 366 ? -6.152 -26.703 -24.859 1 91.88 366 HIS B C 1
ATOM 5559 O O . HIS B 1 366 ? -6.758 -25.625 -24.922 1 91.88 366 HIS B O 1
ATOM 5565 N N . PRO B 1 367 ? -4.828 -26.828 -24.906 1 90.31 367 PRO B N 1
ATOM 5566 C CA . PRO B 1 367 ? -4.051 -25.594 -24.844 1 90.31 367 PRO B CA 1
ATOM 5567 C C . PRO B 1 367 ? -4.348 -24.656 -26.016 1 90.31 367 PRO B C 1
ATOM 5569 O O . PRO B 1 367 ? -4.5 -25.109 -27.156 1 90.31 367 PRO B O 1
ATOM 5572 N N . HIS B 1 368 ? -4.57 -23.422 -25.859 1 81.81 368 HIS B N 1
ATOM 5573 C CA . HIS B 1 368 ? -4.812 -22.406 -26.875 1 81.81 368 HIS B CA 1
ATOM 5574 C C . HIS B 1 368 ? -3.543 -22.094 -27.672 1 81.81 368 HIS B C 1
ATOM 5576 O O . HIS B 1 368 ? -3.605 -21.781 -28.859 1 81.81 368 HIS B O 1
ATOM 5582 N N . GLU B 1 369 ? -2.41 -22.047 -27.031 1 78.75 369 GLU B N 1
ATOM 5583 C CA . GLU B 1 369 ? -1.12 -21.812 -27.672 1 78.75 369 GLU B CA 1
ATOM 5584 C C . GLU B 1 369 ? -0.208 -23.031 -27.516 1 78.75 369 GLU B C 1
ATOM 5586 O O . GLU B 1 369 ? 0.601 -23.094 -26.594 1 78.75 369 GLU B O 1
ATOM 5591 N N . PRO B 1 370 ? -0.284 -23.766 -28.406 1 74.81 370 PRO B N 1
ATOM 5592 C CA . PRO B 1 370 ? 0.424 -25.031 -28.281 1 74.81 370 PRO B CA 1
ATOM 5593 C C . PRO B 1 370 ? 1.938 -24.891 -28.391 1 74.81 370 PRO B C 1
ATOM 5595 O O . PRO B 1 370 ? 2.68 -25.844 -28.141 1 74.81 370 PRO B O 1
ATOM 5598 N N . VAL B 1 371 ? 2.336 -23.688 -28.469 1 81.94 371 VAL B N 1
ATOM 5599 C CA . VAL B 1 371 ? 3.771 -23.5 -28.656 1 81.94 371 VAL B CA 1
ATOM 5600 C C . VAL B 1 371 ? 4.461 -23.453 -27.297 1 81.94 371 VAL B C 1
ATOM 5602 O O . VAL B 1 371 ? 5.668 -23.688 -27.203 1 81.94 371 VAL B O 1
ATOM 5605 N N . LEU B 1 372 ? 3.746 -23.219 -26.266 1 91.31 372 LEU B N 1
ATOM 5606 C CA . LEU B 1 372 ? 4.355 -23.172 -24.938 1 91.31 372 LEU B CA 1
ATOM 5607 C C . LEU B 1 372 ? 4.484 -24.578 -24.359 1 91.31 372 LEU B C 1
ATOM 5609 O O . LEU B 1 372 ? 3.643 -25.453 -24.625 1 91.31 372 LEU B O 1
ATOM 5613 N N . ARG B 1 373 ? 5.523 -24.859 -23.625 1 94.12 373 ARG B N 1
ATOM 5614 C CA . ARG B 1 373 ? 5.766 -26.125 -22.953 1 94.12 373 ARG B CA 1
ATOM 5615 C C . ARG B 1 373 ? 5.098 -26.172 -21.578 1 94.12 373 ARG B C 1
ATOM 5617 O O . ARG B 1 373 ? 5.754 -25.969 -20.562 1 94.12 373 ARG B O 1
ATOM 5624 N N . HIS B 1 374 ? 3.846 -26.531 -21.609 1 94.56 374 HIS B N 1
ATOM 5625 C CA . HIS B 1 374 ? 3.1 -26.625 -20.359 1 94.56 374 HIS B CA 1
ATOM 5626 C C . HIS B 1 374 ? 3.355 -27.953 -19.656 1 94.56 374 HIS B C 1
ATOM 5628 O O . HIS B 1 374 ? 3.549 -28.984 -20.312 1 94.56 374 HIS B O 1
ATOM 5634 N N . VAL B 1 375 ? 3.416 -27.953 -18.344 1 94.12 375 VAL B N 1
ATOM 5635 C CA . VAL B 1 375 ? 3.367 -29.219 -17.609 1 94.12 375 VAL B CA 1
ATOM 5636 C C . VAL B 1 375 ? 1.924 -29.703 -17.516 1 94.12 375 VAL B C 1
ATOM 5638 O O . VAL B 1 375 ? 1.097 -29.094 -16.844 1 94.12 375 VAL B O 1
ATOM 5641 N N . GLN B 1 376 ? 1.601 -30.734 -18.203 1 92 376 GLN B N 1
ATOM 5642 C CA . GLN B 1 376 ? 0.24 -31.25 -18.266 1 92 376 GLN B CA 1
ATOM 5643 C C . GLN B 1 376 ? 0.16 -32.656 -17.656 1 92 376 GLN B C 1
ATOM 5645 O O . GLN B 1 376 ? 1.1 -33.438 -17.781 1 92 376 GLN B O 1
ATOM 5650 N N . GLY B 1 377 ? -0.967 -32.938 -17.016 1 89.69 377 GLY B N 1
ATOM 5651 C CA . GLY B 1 377 ? -1.219 -34.281 -16.516 1 89.69 377 GLY B CA 1
ATOM 5652 C C . GLY B 1 377 ? -0.483 -34.562 -15.219 1 89.69 377 GLY B C 1
ATOM 5653 O O . GLY B 1 377 ? -0.986 -34.281 -14.133 1 89.69 377 GLY B O 1
ATOM 5654 N N . LEU B 1 378 ? 0.807 -35.062 -15.312 1 92.06 378 LEU B N 1
ATOM 5655 C CA . LEU B 1 378 ? 1.627 -35.469 -14.172 1 92.06 378 LEU B CA 1
ATOM 5656 C C . LEU B 1 378 ? 2.766 -34.469 -13.953 1 92.06 378 LEU B C 1
ATOM 5658 O O . LEU B 1 378 ? 3.18 -33.781 -14.883 1 92.06 378 LEU B O 1
ATOM 5662 N N . PRO B 1 379 ? 3.195 -34.5 -12.695 1 95.44 379 PRO B N 1
ATOM 5663 C CA . PRO B 1 379 ? 4.355 -33.625 -12.43 1 95.44 379 PRO B CA 1
ATOM 5664 C C . PRO B 1 379 ? 5.555 -33.969 -13.32 1 95.44 379 PRO B C 1
ATOM 5666 O O . PRO B 1 379 ? 5.699 -35.125 -13.758 1 95.44 379 PRO B O 1
ATOM 5669 N N . GLN B 1 380 ? 6.383 -33 -13.57 1 95.44 380 GLN B N 1
ATOM 5670 C CA . GLN B 1 380 ? 7.578 -33.156 -14.383 1 95.44 380 GLN B CA 1
ATOM 5671 C C . GLN B 1 380 ? 8.844 -33.125 -13.531 1 95.44 380 GLN B C 1
ATOM 5673 O O . GLN B 1 380 ? 9.039 -32.156 -12.758 1 95.44 380 GLN B O 1
ATOM 5678 N N . THR B 1 381 ? 9.664 -34.156 -13.617 1 96 381 THR B N 1
ATOM 5679 C CA . THR B 1 381 ? 10.984 -34.094 -12.992 1 96 381 THR B CA 1
ATOM 5680 C C . THR B 1 381 ? 11.938 -33.25 -13.836 1 96 381 THR B C 1
ATOM 5682 O O . THR B 1 381 ? 12.164 -33.531 -15.008 1 96 381 THR B O 1
ATOM 5685 N N . GLN B 1 382 ? 12.438 -32.188 -13.273 1 92.62 382 GLN B N 1
ATOM 5686 C CA . GLN B 1 382 ? 13.266 -31.219 -13.984 1 92.62 382 GLN B CA 1
ATOM 5687 C C . GLN B 1 382 ? 14.258 -30.547 -13.039 1 92.62 382 GLN B C 1
ATOM 5689 O O . GLN B 1 382 ? 13.859 -30.016 -12 1 92.62 382 GLN B O 1
ATOM 5694 N N . ALA B 1 383 ? 15.555 -30.688 -13.391 1 93.12 383 ALA B N 1
ATOM 5695 C CA . ALA B 1 383 ? 16.516 -29.812 -12.711 1 93.12 383 ALA B CA 1
ATOM 5696 C C . ALA B 1 383 ? 16.375 -28.375 -13.18 1 93.12 383 ALA B C 1
ATOM 5698 O O . ALA B 1 383 ? 16.344 -28.109 -14.383 1 93.12 383 ALA B O 1
ATOM 5699 N N . VAL B 1 384 ? 16.188 -27.453 -12.281 1 95.5 384 VAL B N 1
ATOM 5700 C CA . VAL B 1 384 ? 15.922 -26.062 -12.617 1 95.5 384 VAL B CA 1
ATOM 5701 C C . VAL B 1 384 ? 17.062 -25.188 -12.117 1 95.5 384 VAL B C 1
ATOM 5703 O O . VAL B 1 384 ? 17.312 -25.094 -10.914 1 95.5 384 VAL B O 1
ATOM 5706 N N . ARG B 1 385 ? 17.797 -24.641 -13.031 1 96.75 385 ARG B N 1
ATOM 5707 C CA . ARG B 1 385 ? 18.844 -23.688 -12.688 1 96.75 385 ARG B CA 1
ATOM 5708 C C . ARG B 1 385 ? 18.281 -22.281 -12.516 1 96.75 385 ARG B C 1
ATOM 5710 O O . ARG B 1 385 ? 18.656 -21.562 -11.578 1 96.75 385 ARG B O 1
ATOM 5717 N N . HIS B 1 386 ? 17.422 -21.875 -13.445 1 98.44 386 HIS B N 1
ATOM 5718 C CA . HIS B 1 386 ? 16.844 -20.547 -13.398 1 98.44 386 HIS B CA 1
ATOM 5719 C C . HIS B 1 386 ? 15.328 -20.594 -13.578 1 98.44 386 HIS B C 1
ATOM 5721 O O . HIS B 1 386 ? 14.828 -21.281 -14.469 1 98.44 386 HIS B O 1
ATOM 5727 N N . GLY B 1 387 ? 14.633 -19.906 -12.664 1 98.69 387 GLY B N 1
ATOM 5728 C CA . GLY B 1 387 ? 13.188 -19.766 -12.75 1 98.69 387 GLY B CA 1
ATOM 5729 C C . GLY B 1 387 ? 12.75 -18.312 -12.953 1 98.69 387 GLY B C 1
ATOM 5730 O O . GLY B 1 387 ? 13.453 -17.391 -12.547 1 98.69 387 GLY B O 1
ATOM 5731 N N . LEU B 1 388 ? 11.625 -18.109 -13.617 1 98.88 388 LEU B N 1
ATOM 5732 C CA . LEU B 1 388 ? 11.008 -16.812 -13.859 1 98.88 388 LEU B CA 1
ATOM 5733 C C . LEU B 1 388 ? 9.609 -16.766 -13.266 1 98.88 388 LEU B C 1
ATOM 5735 O O . LEU B 1 388 ? 8.758 -17.594 -13.594 1 98.88 388 LEU B O 1
ATOM 5739 N N . LYS B 1 389 ? 9.336 -15.883 -12.344 1 98.94 389 LYS B N 1
ATOM 5740 C CA . LYS B 1 389 ? 8.016 -15.664 -11.766 1 98.94 389 LYS B CA 1
ATOM 5741 C C . LYS B 1 389 ? 7.367 -14.406 -12.336 1 98.94 389 LYS B C 1
ATOM 5743 O O . LYS B 1 389 ? 7.953 -13.32 -12.273 1 98.94 389 LYS B O 1
ATOM 5748 N N . LEU B 1 390 ? 6.191 -14.594 -12.914 1 98.81 390 LEU B N 1
ATOM 5749 C CA . LEU B 1 390 ? 5.457 -13.484 -13.508 1 98.81 390 LEU B CA 1
ATOM 5750 C C . LEU B 1 390 ? 4.215 -13.156 -12.688 1 98.81 390 LEU B C 1
ATOM 5752 O O . LEU B 1 390 ? 3.521 -14.055 -12.211 1 98.81 390 LEU B O 1
ATOM 5756 N N . SER B 1 391 ? 3.947 -11.906 -12.414 1 98.38 391 SER B N 1
ATOM 5757 C CA . SER B 1 391 ? 2.729 -11.375 -11.805 1 98.38 391 SER B CA 1
ATOM 5758 C C . SER B 1 391 ? 2.246 -10.125 -12.531 1 98.38 391 SER B C 1
ATOM 5760 O O . SER B 1 391 ? 3.004 -9.164 -12.688 1 98.38 391 SER B O 1
ATOM 5762 N N . PHE B 1 392 ? 1.006 -10.109 -12.891 1 97.44 392 PHE B N 1
ATOM 5763 C CA . PHE B 1 392 ? 0.389 -9.008 -13.609 1 97.44 392 PHE B CA 1
ATOM 5764 C C . PHE B 1 392 ? -0.899 -8.562 -12.922 1 97.44 392 PHE B C 1
ATOM 5766 O O . PHE B 1 392 ? -1.839 -9.352 -12.789 1 97.44 392 PHE B O 1
ATOM 5773 N N . GLY B 1 393 ? -0.902 -7.301 -12.508 1 94.38 393 GLY B N 1
ATOM 5774 C CA . GLY B 1 393 ? -2.021 -6.832 -11.703 1 94.38 393 GLY B CA 1
ATOM 5775 C C . GLY B 1 393 ? -2.934 -5.875 -12.453 1 94.38 393 GLY B C 1
ATOM 5776 O O . GLY B 1 393 ? -2.48 -5.137 -13.328 1 94.38 393 GLY B O 1
ATOM 5777 N N . PHE B 1 394 ? -4.273 -5.926 -12 1 92.69 394 PHE B N 1
ATOM 5778 C CA . PHE B 1 394 ? -5.168 -4.859 -12.438 1 92.69 394 PHE B CA 1
ATOM 5779 C C . PHE B 1 394 ? -4.605 -3.492 -12.07 1 92.69 394 PHE B C 1
ATOM 5781 O O . PHE B 1 394 ? -4.023 -3.324 -10.992 1 92.69 394 PHE B O 1
ATOM 5788 N N . GLY B 1 395 ? -4.793 -2.545 -12.93 1 92.12 395 GLY B N 1
ATOM 5789 C CA . GLY B 1 395 ? -4.141 -1.258 -12.766 1 92.12 395 GLY B CA 1
ATOM 5790 C C . GLY B 1 395 ? -2.844 -1.139 -13.547 1 92.12 395 GLY B C 1
ATOM 5791 O O . GLY B 1 395 ? -2.25 -0.062 -13.609 1 92.12 395 GLY B O 1
ATOM 5792 N N . GLY B 1 396 ? -2.426 -2.299 -14.102 1 95.25 396 GLY B N 1
ATOM 5793 C CA . GLY B 1 396 ? -1.392 -2.271 -15.125 1 95.25 396 GLY B CA 1
ATOM 5794 C C . GLY B 1 396 ? -0.015 -2.619 -14.586 1 95.25 396 GLY B C 1
ATOM 5795 O O . GLY B 1 396 ? 0.967 -2.607 -15.336 1 95.25 396 GLY B O 1
ATOM 5796 N N . THR B 1 397 ? 0.122 -2.969 -13.344 1 96.94 397 THR B N 1
ATOM 5797 C CA . THR B 1 397 ? 1.433 -3.305 -12.805 1 96.94 397 THR B CA 1
ATOM 5798 C C . THR B 1 397 ? 1.891 -4.672 -13.297 1 96.94 397 THR B C 1
ATOM 5800 O O . THR B 1 397 ? 1.182 -5.668 -13.133 1 96.94 397 THR B O 1
ATOM 5803 N N . ASP B 1 398 ? 3.057 -4.715 -13.93 1 98.38 398 ASP B N 1
ATOM 5804 C CA . ASP B 1 398 ? 3.676 -5.941 -14.414 1 98.38 398 ASP B CA 1
ATOM 5805 C C . ASP B 1 398 ? 5.02 -6.188 -13.727 1 98.38 398 ASP B C 1
ATOM 5807 O O . ASP B 1 398 ? 5.871 -5.293 -13.68 1 98.38 398 ASP B O 1
ATOM 5811 N N . THR B 1 399 ? 5.176 -7.406 -13.211 1 98.75 399 THR B N 1
ATOM 5812 C CA . THR B 1 399 ? 6.441 -7.727 -12.555 1 98.75 399 THR B CA 1
ATOM 5813 C C . THR B 1 399 ? 7.02 -9.023 -13.109 1 98.75 399 THR B C 1
ATOM 5815 O O . THR B 1 399 ? 6.285 -9.875 -13.617 1 98.75 399 THR B O 1
ATOM 5818 N N . ALA B 1 400 ? 8.32 -9.125 -13.055 1 98.88 400 ALA B N 1
ATOM 5819 C CA . ALA B 1 400 ? 9.086 -10.32 -13.359 1 98.88 400 ALA B CA 1
ATOM 5820 C C . ALA B 1 400 ? 10.234 -10.508 -12.367 1 98.88 400 ALA B C 1
ATOM 5822 O O . ALA B 1 400 ? 10.953 -9.562 -12.062 1 98.88 400 ALA B O 1
ATOM 5823 N N . LEU B 1 401 ? 10.32 -11.672 -11.797 1 98.88 401 LEU B N 1
ATOM 5824 C CA . LEU B 1 401 ? 11.406 -12.039 -10.883 1 98.88 401 LEU B CA 1
ATOM 5825 C C . LEU B 1 401 ? 12.195 -13.219 -11.438 1 98.88 401 LEU B C 1
ATOM 5827 O O . LEU B 1 401 ? 11.609 -14.234 -11.836 1 98.88 401 LEU B O 1
ATOM 5831 N N . VAL B 1 402 ? 13.5 -13.141 -11.484 1 98.81 402 VAL B N 1
ATOM 5832 C CA . VAL B 1 402 ? 14.375 -14.219 -11.93 1 98.81 402 VAL B CA 1
ATOM 5833 C C . VAL B 1 402 ? 15.094 -14.828 -10.734 1 98.81 402 VAL B C 1
ATOM 5835 O O . VAL B 1 402 ? 15.75 -14.125 -9.969 1 98.81 402 VAL B O 1
ATOM 5838 N N . ILE B 1 403 ? 14.977 -16.141 -10.633 1 98.31 403 ILE B N 1
ATOM 5839 C CA . ILE B 1 403 ? 15.539 -16.875 -9.5 1 98.31 403 ILE B CA 1
ATOM 5840 C C . ILE B 1 403 ? 16.625 -17.828 -9.984 1 98.31 403 ILE B C 1
ATOM 5842 O O . ILE B 1 403 ? 16.438 -18.531 -10.977 1 98.31 403 ILE B O 1
ATOM 5846 N N . ARG B 1 404 ? 17.734 -17.844 -9.32 1 97.19 404 ARG B N 1
ATOM 5847 C CA . ARG B 1 404 ? 18.734 -18.891 -9.453 1 97.19 404 ARG B CA 1
ATOM 5848 C C . ARG B 1 404 ? 18.578 -19.938 -8.352 1 97.19 404 ARG B C 1
ATOM 5850 O O . ARG B 1 404 ? 18.531 -19.578 -7.168 1 97.19 404 ARG B O 1
ATOM 5857 N N . GLY B 1 405 ? 18.5 -21.172 -8.727 1 94.5 405 GLY B N 1
ATOM 5858 C CA . GLY B 1 405 ? 18.344 -22.25 -7.758 1 94.5 405 GLY B CA 1
ATOM 5859 C C . GLY B 1 405 ? 19.516 -22.359 -6.801 1 94.5 405 GLY B C 1
ATOM 5860 O O . GLY B 1 405 ? 20.609 -21.875 -7.09 1 94.5 405 GLY B O 1
ATOM 5861 N N . ALA B 1 406 ? 19.109 -22.938 -5.594 1 86.75 406 ALA B N 1
ATOM 5862 C CA . ALA B 1 406 ? 20.141 -23.172 -4.594 1 86.75 406 ALA B CA 1
ATOM 5863 C C . ALA B 1 406 ? 21.078 -24.297 -5.027 1 86.75 406 ALA B C 1
ATOM 5865 O O . ALA B 1 406 ? 20.625 -25.281 -5.617 1 86.75 406 ALA B O 1
ATOM 5866 N N . THR B 1 407 ? 22.344 -24.016 -5.273 1 67.62 407 THR B N 1
ATOM 5867 C CA . THR B 1 407 ? 23.266 -25.094 -5.586 1 67.62 407 THR B CA 1
ATOM 5868 C C . THR B 1 407 ? 23.688 -25.844 -4.32 1 67.62 407 THR B C 1
ATOM 5870 O O . THR B 1 407 ? 23.719 -25.25 -3.234 1 67.62 407 THR B O 1
#

Sequence (814 aa):
MPAPDIVFAGIGTACGLGYGKASLIDGLLAGRDVFSALARPGRQAPDGSTSFIGVEMPDPPELPPELVPKRVARTIGLGGRVALAVLNEAWGEAGLDKVAPDRIGLVVGGSNLFAREQVLMAQDYAGRLAFVPPRAGHVYLDSEVCGLAASIFPIRGFAHTVGAASASGAVAVIQAAAAIRAGTVDVCIALGAMQDVSYLDLLGMRALGAMGSARFADQPGRACRPFDRDHDGFLYGECCAALVLCRADQTGPGYGTLIGAAQVVDGQRGPEPDGDGQRRAITLALRQAGLGAGDIDVISAHATSTPKGDEVEAATLHGLGLDQAWVVATKSVIGHGLSAAGAIELAALLLQMRAGRLHATRNLEHPHEPVLRHVQGLPQTQAVRHGLKLSFGFGGTDTALVIRGATMPAPDIVFAGIGTACGLGYGKASLIDGLLAGRDVFSALARPGRQAPDGSTSFIGVEMPDPPELPPELVPKRVARTIGLGGRVALAVLNEAWGEAGLDKVAPDRIGLVVGGSNLFAREQVLMAQDYAGRLAFVPPRAGHVYLDSEVCGLAASIFPIRGFAHTVGAASASGAVAVIQAAAAIRAGTVDVCIALGAMQDVSYLDLLGMRALGAMGSARFADQPGRACRPFDRDHDGFLYGECCAALVLCRADQTGPGYGTLIGAAQVVDGQRGPEPDGDGQRRAITLALRQAGLGAGDIDVISAHATSTPKGDEVEAATLHGLGLDQAWVVATKSVIGHGLSAAGAIELAALLLQMRAGRLHATRNLEHPHEPVLRHVQGLPQTQAVRHGLKLSFGFGGTDTALVIRGAT

Secondary structure (DSSP, 8-state):
---PPEEEEEEEEEETTEESHHHHHHHHHHT----EE--STTSS-TTS----EEE-PPPPPPPPTTTS-HHHHTT--HHHHHHHHHHHHHHHHHTGGGS-GGGEEEEEE-S-TTHHHHHHHHHHTTT-GGG--THHHHHH-TTHHHHHHHHHS---SEEEEEE-GGGHHHHHHHHHHHHHHTTS-SEEEEEE------HHHHHHHHHTT-B--STTTT-GGGS--TTBTT---B-EE-EEEEEEEEEGGGSSSTTEEEEEEEEEE-S--SS---HHHHHHHHHHHHHHHT--GGG--EEE----S-HHHHHHHHHHHHHTT-TTSEEE-THHHH-B-GGGHHHHHHHHHHHHHHHTEE---TT--SBS-TTSEE--SS-EE---SEEEEEEE-TTSEEEEEEEEE--/---PPEEEEEEEEEETTEESHHHHHHHHHHT----EE--STTSS-TTS----EEE-PPPPPPPPTTTS-HHHHTT--HHHHHHHHHHHHHHHHHTGGGS-GGGEEEEEE-S-TTHHHHHHHHHHTTT-GGG--THHHHHH-TTHHHHHHHHHS---SEEEEEE-GGGHHHHHHHHHHHHHHTTS-SEEEEEE------HHHHHHHHHTT-B--STTTT-GGGS--TTBTT---B-EE-EEEEEEEEEGGGSSSTTEEEEEEEEEE-S--SS---HHHHHHHHHHHHHHHT--GGG--EEE----S-HHHHHHHHHHHHHTT-TTSEEE-THHHH-B-GGGHHHHHHHHHHHHHHHTEE---TT--SBS-TTSEE--SS-EE---SEEEEEEE-TTSEEEEEEEEE--

Solvent-accessible surface area (backbone atoms only — not comparable to full-atom values): 37397 Å² total; per-residue (Å²): 125,80,75,68,54,37,18,34,50,17,63,13,28,34,27,36,61,31,68,34,62,66,30,43,54,55,32,43,50,67,56,49,80,46,44,32,71,49,74,62,89,52,40,40,46,96,88,63,49,59,71,48,54,20,20,66,43,74,82,64,73,85,66,57,55,90,63,46,42,67,80,56,58,74,60,49,54,70,43,50,48,43,46,50,50,18,40,51,47,14,39,63,66,48,49,52,88,78,49,61,33,58,30,25,30,39,26,32,3,32,30,57,39,34,46,19,58,52,52,47,48,52,62,73,28,66,91,42,64,93,65,52,49,39,53,50,28,45,58,61,39,42,14,38,59,44,2,51,47,24,50,61,41,76,36,32,18,33,46,35,19,29,16,21,36,26,17,5,9,42,50,14,43,55,51,27,52,49,37,37,68,71,61,68,23,58,31,19,31,17,28,4,35,30,53,34,67,22,33,65,51,53,47,6,33,36,48,58,66,47,36,43,64,60,84,33,67,90,44,35,69,59,40,36,10,35,51,16,68,80,33,45,13,28,32,47,9,39,24,24,14,20,40,31,36,28,42,40,89,79,45,73,57,50,48,17,30,60,49,16,60,27,64,18,18,49,30,26,48,53,90,56,79,50,51,65,26,49,45,50,11,44,51,48,7,30,56,63,47,73,48,58,45,85,58,38,43,32,30,43,45,54,42,50,6,23,65,68,53,24,51,41,51,52,51,36,38,49,74,60,54,37,35,82,16,36,37,29,29,62,31,32,48,39,28,42,19,42,19,4,32,25,25,38,49,46,51,50,49,37,52,26,43,71,69,27,38,42,36,30,22,37,64,44,80,46,61,67,60,75,70,50,39,63,33,50,85,53,52,43,82,44,88,41,59,22,38,34,40,38,21,63,10,50,18,21,23,17,34,18,38,28,33,34,45,48,122,127,80,76,69,52,36,20,34,50,16,62,12,28,33,27,37,62,32,68,34,62,64,30,45,54,54,31,43,50,66,58,50,80,46,44,32,70,49,72,60,89,52,40,40,46,96,87,62,51,61,72,47,54,21,20,68,43,73,82,64,72,84,69,56,54,90,65,46,42,67,79,56,59,74,60,49,54,70,43,50,47,42,47,50,48,18,40,51,48,14,41,61,66,47,49,50,87,79,50,61,34,57,31,24,31,39,26,32,4,33,29,54,38,36,45,18,58,52,52,47,49,51,62,73,27,64,91,42,64,92,65,51,47,40,52,50,27,45,58,60,40,42,13,38,61,45,3,51,46,24,50,62,41,76,36,33,17,32,46,36,19,30,17,20,36,27,18,5,9,42,50,15,42,53,51,27,52,49,36,38,69,71,61,68,24,57,31,21,32,17,29,4,36,30,52,34,68,21,32,65,49,53,46,5,34,36,48,57,66,46,36,43,64,59,86,33,68,93,43,36,68,59,40,38,10,34,51,16,67,81,32,46,13,31,32,49,8,39,24,26,15,20,40,31,34,28,42,39,89,80,46,72,57,50,46,18,31,60,49,16,60,30,63,20,18,48,29,25,47,51,90,54,79,48,49,65,28,50,45,51,10,44,52,49,7,31,56,64,47,71,46,59,46,84,58,38,43,32,30,41,44,54,42,49,6,22,64,68,52,24,52,41,50,51,50,36,39,50,75,61,53,38,36,82,16,37,37,30,30,62,34,33,49,39,30,43,21,42,18,4,33,27,25,37,50,44,52,50,49,37,52,26,41,70,68,26,38,40,39,30,23,38,62,45,80,46,61,67,59,77,70,52,38,62,33,52,86,52,53,42,80,44,87,39,59,23,38,36,39,38,20,62,10,51,18,19,22,17,34,17,36,30,34,34,45,47,123

Nearest PDB structures (foldseek):
  3oyt-assembly1_A  TM=9.018E-01  e=1.278E-34  Yersinia pestis
  7f27-assembly1_B  TM=8.756E-01  e=3.692E-34  Acinetobacter baumannii ACICU
  7pps-assembly1_B  TM=8.964E-01  e=6.124E-33  Pseudomonas aeruginosa UCBPP-PA14
  4ewg-assembly1_B  TM=8.797E-01  e=6.518E-33  Paraburkholderia phymatum STM815
  7f27-assembly2_C  TM=8.693E-01  e=3.492E-33  Acinetobacter baumannii ACICU

InterPro domains:
  IPR000794 Beta-ketoacyl synthase [PTHR11712] (6-403)
  IPR014030 Beta-ketoacyl synthase-like, N-terminal domain [PF00109] (5-249)
  IPR014031 Beta-ketoacyl synthase, C-terminal domain [PF02801] (255-365)
  IPR016039 Thiolase-like [G3DSA:3.40.47.10] (2-252)
  IPR016039 Thiolase-like [G3DSA:3.40.47.10] (260-404)
  IPR016039 Thiolase-like [SSF53901] (5-249)
  IPR016039 Thiolase-like [SSF53901] (220-404)
  IPR020841 Polyketide synthase, beta-ketoacyl synthase domain [PS52004] (3-405)
  IPR020841 Polyketide synthase, beta-ketoacyl synthase domain [SM00825] (8-407)